Protein AF-A0A1A9UW03-F1 (afdb_monomer_lite)

Foldseek 3Di:
DDDDDPDPDDFVVCVVVVLCVVFDPDPPPDPWDKWKKKKFWDDKDWDDDPFKWKKKAKDAPPWQKFWDDPDGDSDRMDTPVCCVPCRIMIMTIDTQVPQVVLQSLQQTFIKMWMWMFTDPPDPDDDPDDGPTATFWMAGDRCNLQQDQDWDWDKDWIKTWTLDCVVDGIIMIIIIIMTIPGRSYHPFFFQKKKKKWWFWKFLDDVVCLVQLQQKKKWKWKWFPDDPDPDTDTRTDDMFHGWHKDQLLPDDQFAFSRVVDDPVNNSQNTPNRGDPHGHDSVCNPPQAQEFPPDDQPPVVDDSGPGIIRGGRYMGMGTHTLSRLVSVLVCLLPRQMKIKMFMDGNVCVVATQWIWIFRPNVLLPAPDFKHKYWTFIDHDDDPDDPPPPPPPPPDPDPDRHTMTIIMMMGMPHRSNDRSDHPNVVQVPPDDDSCSPVPGDDDDDDDDDDDDDLPPVLVVLVVVLLVLLLVVLVVCLPCVPCVVVDDPVVVVVSVVVSVVSLVVNLVSCCVGVQPDDDPVSSVVSSVVSVVVSVVSSVVSNVVCCVSVCVVPDDDPPVLLLLLLLVLVLLLCVLLVVVLVNVLSVVVCCLVCVVPPVNLLQVLLVCLLVVVLVSNVVSVPDPDPDPDPLSVLLNLVVVLLSVLVVLVPDPPRPDDSVVVSVVSVVVSVVVVPPPPDRPPPRHHAGPLQQLAPDDFDADDPVLVVLVVVLVVCRRSSSLVVSVVSCVVRLVRGDPLSSLLVVLSSCLSVVNLPPPDQDQDDPCPVPPCSLVSLLSSLSSQLSSVCSVPVPDCPSLVSLVVNLVRPPDDQCASSQSSLLSNLVVCVVVLVLVVSLVSLVNHGPPSPCLLSSLVSNLVSCVSVVVLVSSLVSLVVNVPSPRQDLLSLLSNLLSCLVVLVQVSSSSSSSSSVVVPPVPSVPDPDPDDDSDRDVVSVVSVVVRDPSSRRDNGDDPPPPDDD

InterPro domains:
  IPR011990 Tetratricopeptide-like helical domain superfamily [G3DSA:1.25.40.10] (767-934)
  IPR011990 Tetratricopeptide-like helical domain superfamily [SSF48452] (791-900)
  IPR052628 Cilia- and flagella-associated protein 70 [PTHR44314] (631-905)

Organism: Glossina austeni (NCBI:txid7395)

Sequence (952 aa):
MNKIEISKTDVLYDFAVKIDAVVSNKSQTHTTTKIFLYLKPQSIIYPEDDATSALMRVDHPLTVINKMSDHYTTNNTFRLTDFEIEKPTFTMRLEQDGIDDAMAFGSTPLALTLYEYTVPKTGEYDGGEIQAHATAQGYLDIMSFFSKKRNLFTIITFLYPLDPYSSQKTCKMTWEIYSLMPLIKDIQFSNVLIISFASLFNVDESLLKICDDLVATLSWHSTFPTTNEYTKVFICKFTVFVKKIIAEQNPNYKWENLKDPSLNNFKSMGLNSNIKVDLFQLFNDLLCTENVNFNFEDINVRNDYALVCNSIHRFVLTDSIHKALEQHLVYDRPDITIEIFSESNPEKILLQGSIDPSIFVYPKVTNCSFAVQMKSPALVFTEKQALKTHKSKEMGQRTTFAIVNMCLKVPITEPADDLAELLNVSSTDPDIFAGCLKTWMPEKRPPKLGEKICEENYHKFDNNILQLIHDLSQDPAAVLKYDKKCFCTKIQNLGDQILQLIGCDFNVRYPTETREEFTNLMTTVYRELVKRSYDLVQKYEHLFSELGLTYADDQSTLIYQISIAKFMYEIRNDNMNECILRQLKEKFGYNAIYQFYMFLYDIEMQNYDLAREYIERPLRDENAERQRIIDICKIYLDYVRDKNDADFNGNLEENLLHDLRSHCEHVQNRFVIDIKNLPQSRWEIFNDFEPTLKTDRAKYFWKAIKILLRLGLYIFAQWLYDDIARECSEVERYILEASFKLFTNQLENFTIVKNFQIDYLPNATTLTAFVHLINGNIEHFRNSEDASWMKYYASIINTKDIGDPFAFQLGILRYAYELMRQEDYELAIKVFDFASDSNGHNLIIDGGKAKALYFLNRLEECKILLAHYTTYGIYNPNVWAYLALINLRLGENYNALECWKYARLVRLIIDNSSGVHDPEIPIQENLLEDLDKVDPNNIFLNVDVPNIIIRN

Radius of gyration: 38.36 Å; chains: 1; bounding box: 105×86×107 Å

Secondary structure (DSSP, 8-state):
-------S--SHHHHHHHHHHHH--------PPEEEEEEEEEEEE----TTEEEEEEEE-SSS-EEE--SS-----EEEGGGHHHH---EEEEEETT-HHHHHHHHH-PEEEEEEEEEPPSS----------EEEEEEEE--GGG-SSS--EEEEEEEEEESSTTT----EEEEEEEEESS-S-SS--EEEEEEEEEEEEES--HHHHHSGGGEEEEEEEE-SS-SSSS--EEEEEEEE--EEEEGGGS-SEEEEGGG--TTTTGGG-GGGEEEEE--TTSTTSSEEEBTT----GGG--TTT-EEEEEEEEEEEEEEHHHHHHHHHHHHHS--EEEEEEEETTEEEEEEEEEEE-GGGGGSTT--EEEEEEE-BPPPP---TTSTTS------S--PPPEEEEEEEESS-TTS----HHHHT---SS---TTTTTT-----------S-THHHHHHHHHHHHHHHHHHHHHHH-TTTTTTS-HHHHHHHHHHHHHHHHHHHHHHHHHT----SHHHHHHHHHHHHHHHHHHHHHHHHHTTHHHHTT---TTHHHHHHHHHHHHHHHHHHTT-HHHHHHHHHHHHHHHTT-HHHHHHHHHHHHHTT-HHHHHHHHHS----S-HHHHHHHHHHHHHHHHHHHHH-TT--S-HHHHHHHHHHHHHHHTTT-------S-PPPHHHHH--------SHHHHHHHHHHHHHHHTT-HHHHHHHHHTTGGGS-HHHHHHHHHHHHHHTT--TTPPPP-----TTSTTHHHHHHHHHHHHHHHHHHH-TTSGGGHHHHHHHHT-TT---GGGGHHHHHHHHHHHHHTT-HHHHHHHHHHS--GGGTHHHHHHHHHHHHHHTT-HHHHHHHHHHHTTSS---HHHHHHHHHHHHHTT-HHHHHHHHHHHHGGGSSSTTT--------PPPHHHHHHHHTS-GGG----BPPP------

pLDDT: mean 74.84, std 18.9, range [21.31, 96.31]

Structure (mmCIF, N/CA/C/O backbone):
data_AF-A0A1A9UW03-F1
#
_entry.id   AF-A0A1A9UW03-F1
#
loop_
_atom_site.group_PDB
_atom_site.id
_atom_site.type_symbol
_atom_site.label_atom_id
_atom_site.label_alt_id
_atom_site.label_comp_id
_atom_site.label_asym_id
_atom_site.label_entity_id
_atom_site.label_seq_id
_atom_site.pdbx_PDB_ins_code
_atom_site.Cartn_x
_atom_site.Cartn_y
_atom_site.Cartn_z
_atom_site.occupancy
_atom_site.B_iso_or_equiv
_atom_site.auth_seq_id
_atom_site.auth_comp_id
_atom_site.auth_asym_id
_atom_site.auth_atom_id
_atom_site.pdbx_PDB_model_num
ATOM 1 N N . MET A 1 1 ? 55.977 8.948 -21.291 1.00 27.80 1 MET A N 1
ATOM 2 C CA . MET A 1 1 ? 56.209 8.672 -19.854 1.00 27.80 1 MET A CA 1
ATOM 3 C C . MET A 1 1 ? 55.573 9.835 -19.107 1.00 27.80 1 MET A C 1
ATOM 5 O O . MET A 1 1 ? 56.050 10.938 -19.293 1.00 27.80 1 MET A O 1
ATOM 9 N N . ASN A 1 2 ? 54.425 9.743 -18.439 1.00 22.22 2 ASN A N 1
ATOM 10 C CA . ASN A 1 2 ? 53.834 8.644 -17.680 1.00 22.22 2 ASN A CA 1
ATOM 11 C C . ASN A 1 2 ? 52.407 8.320 -18.141 1.00 22.22 2 ASN A C 1
ATOM 13 O O . ASN A 1 2 ? 51.615 9.218 -18.406 1.00 22.22 2 ASN A O 1
ATOM 17 N N . LYS A 1 3 ? 52.124 7.014 -18.221 1.00 23.72 3 LYS A N 1
ATOM 18 C CA . LYS A 1 3 ? 50.781 6.435 -18.247 1.00 23.72 3 LYS A CA 1
ATOM 19 C C . LYS A 1 3 ? 50.094 6.793 -16.929 1.00 23.72 3 LYS A C 1
ATOM 21 O O . LYS A 1 3 ? 50.645 6.487 -15.876 1.00 23.72 3 LYS A O 1
ATOM 26 N N . ILE A 1 4 ? 48.917 7.399 -16.997 1.00 21.39 4 ILE A N 1
ATOM 27 C CA . ILE A 1 4 ? 47.924 7.283 -15.932 1.00 21.39 4 ILE A CA 1
ATOM 28 C C . ILE A 1 4 ? 46.943 6.234 -16.450 1.00 21.39 4 ILE A C 1
ATOM 30 O O . ILE A 1 4 ? 46.182 6.484 -17.383 1.00 21.39 4 ILE A O 1
ATOM 34 N N . GLU A 1 5 ? 47.091 5.017 -15.930 1.00 24.52 5 GLU A N 1
ATOM 35 C CA . GLU A 1 5 ? 46.104 3.949 -16.036 1.00 24.52 5 GLU A CA 1
ATOM 36 C C . GLU A 1 5 ? 44.828 4.429 -15.342 1.00 24.52 5 GLU A C 1
ATOM 38 O O . GLU A 1 5 ? 44.779 4.528 -14.121 1.00 24.52 5 GLU A O 1
ATOM 43 N N . ILE A 1 6 ? 43.809 4.770 -16.128 1.00 22.52 6 ILE A N 1
ATOM 44 C CA . ILE A 1 6 ? 42.437 4.859 -15.634 1.00 22.52 6 ILE A CA 1
ATOM 45 C C . ILE A 1 6 ? 41.883 3.443 -15.771 1.00 22.52 6 ILE A C 1
ATOM 47 O O . ILE A 1 6 ? 41.620 2.978 -16.884 1.00 22.52 6 ILE A O 1
ATOM 51 N N . SER A 1 7 ? 41.806 2.728 -14.648 1.00 24.66 7 SER A N 1
ATOM 52 C CA . SER A 1 7 ? 41.153 1.427 -14.556 1.00 24.66 7 SER A CA 1
ATOM 53 C C . SER A 1 7 ? 39.701 1.573 -15.006 1.00 24.66 7 SER A C 1
ATOM 55 O O . SER A 1 7 ? 38.906 2.303 -14.419 1.00 24.66 7 SER A O 1
ATOM 57 N N . LYS A 1 8 ? 39.372 0.898 -16.106 1.00 30.47 8 LYS A N 1
ATOM 58 C CA . LYS A 1 8 ? 37.995 0.579 -16.470 1.00 30.47 8 LYS A CA 1
ATOM 59 C C . LYS A 1 8 ? 37.445 -0.380 -15.406 1.00 30.47 8 LYS A C 1
ATOM 61 O O . LYS A 1 8 ? 38.196 -1.233 -14.937 1.00 30.47 8 LYS A O 1
ATOM 66 N N . THR A 1 9 ? 36.145 -0.256 -15.135 1.00 30.81 9 THR A N 1
ATOM 67 C CA . THR A 1 9 ? 35.307 -0.957 -14.133 1.00 30.81 9 THR A CA 1
ATOM 68 C C . THR A 1 9 ? 35.398 -0.411 -12.713 1.00 30.81 9 THR A C 1
ATOM 70 O O . THR A 1 9 ? 36.329 -0.749 -12.007 1.00 30.81 9 THR A O 1
ATOM 73 N N . ASP A 1 10 ? 34.426 0.429 -12.340 1.00 37.34 10 ASP A N 1
ATOM 74 C CA . ASP A 1 10 ? 33.946 0.656 -10.964 1.00 37.34 10 ASP A CA 1
ATOM 75 C C . ASP A 1 10 ? 32.838 1.713 -11.015 1.00 37.34 10 ASP A C 1
ATOM 77 O O . ASP A 1 10 ? 33.121 2.908 -10.990 1.00 37.34 10 ASP A O 1
ATOM 81 N N . VAL A 1 11 ? 31.571 1.302 -11.169 1.00 38.34 11 VAL A N 1
ATOM 82 C CA . VAL A 1 11 ? 30.452 2.260 -11.027 1.00 38.34 11 VAL A CA 1
ATOM 83 C C . VAL A 1 11 ? 29.163 1.649 -10.462 1.00 38.34 11 VAL A C 1
ATOM 85 O O . VAL A 1 11 ? 28.459 2.319 -9.716 1.00 38.34 11 VAL A O 1
ATOM 88 N N . LEU A 1 12 ? 28.894 0.355 -10.682 1.00 33.72 12 LEU A N 1
ATOM 89 C CA . LEU A 1 12 ? 27.896 -0.371 -9.874 1.00 33.72 12 LEU A CA 1
ATOM 90 C C . LEU A 1 12 ? 28.410 -0.686 -8.467 1.00 33.72 12 LEU A C 1
ATOM 92 O O . LEU A 1 12 ? 27.612 -0.711 -7.536 1.00 33.72 12 LEU A O 1
ATOM 96 N N . TYR A 1 13 ? 29.729 -0.858 -8.311 1.00 36.16 13 TYR A N 1
ATOM 97 C CA . TYR A 1 13 ? 30.364 -1.065 -7.010 1.00 36.16 13 TYR A CA 1
ATOM 98 C C . TYR A 1 13 ? 30.099 0.132 -6.092 1.00 36.16 13 TYR A C 1
ATOM 100 O O . TYR A 1 13 ? 29.737 -0.056 -4.947 1.00 36.16 13 TYR A O 1
ATOM 108 N N . ASP A 1 14 ? 30.127 1.367 -6.600 1.00 38.41 14 ASP A N 1
ATOM 109 C CA . ASP A 1 14 ? 29.907 2.555 -5.769 1.00 38.41 14 ASP A CA 1
ATOM 110 C C . ASP A 1 14 ? 28.416 2.792 -5.429 1.00 38.41 14 ASP A C 1
ATOM 112 O O . ASP A 1 14 ? 28.124 3.380 -4.397 1.00 38.41 14 ASP A O 1
ATOM 116 N N . PHE A 1 15 ? 27.456 2.297 -6.226 1.00 40.56 15 PHE A N 1
ATOM 117 C CA . PHE A 1 15 ? 26.016 2.343 -5.895 1.00 40.56 15 PHE A CA 1
ATOM 118 C C . PHE A 1 15 ? 25.602 1.203 -4.951 1.00 40.56 15 PHE A C 1
ATOM 120 O O . PHE A 1 15 ? 24.915 1.459 -3.967 1.00 40.56 15 PHE A O 1
ATOM 127 N N . ALA A 1 16 ? 26.077 -0.025 -5.189 1.00 35.50 16 ALA A N 1
ATOM 128 C CA . ALA A 1 16 ? 25.861 -1.165 -4.296 1.00 35.50 16 ALA A CA 1
ATOM 129 C C . ALA A 1 16 ? 26.566 -0.964 -2.942 1.00 35.50 16 ALA A C 1
ATOM 131 O O . ALA A 1 16 ? 25.949 -1.183 -1.907 1.00 35.50 16 ALA A O 1
ATOM 132 N N . VAL A 1 17 ? 27.796 -0.430 -2.928 1.00 37.91 17 VAL A N 1
ATOM 133 C CA . VAL A 1 17 ? 28.543 -0.103 -1.699 1.00 37.91 17 VAL A CA 1
ATOM 134 C C . VAL A 1 17 ? 27.986 1.133 -0.992 1.00 37.91 17 VAL A C 1
ATOM 136 O O . VAL A 1 17 ? 28.004 1.162 0.233 1.00 37.91 17 VAL A O 1
ATOM 139 N N . LYS A 1 18 ? 27.457 2.151 -1.694 1.00 39.41 18 LYS A N 1
ATOM 140 C CA . LYS A 1 18 ? 26.798 3.296 -1.025 1.00 39.41 18 LYS A CA 1
ATOM 141 C C . LYS A 1 18 ? 25.422 2.949 -0.465 1.00 39.41 18 LYS A C 1
ATOM 143 O O . LYS A 1 18 ? 25.040 3.537 0.539 1.00 39.41 18 LYS A O 1
ATOM 148 N N . ILE A 1 19 ? 24.718 1.986 -1.054 1.00 39.28 19 ILE A N 1
ATOM 149 C CA . ILE A 1 19 ? 23.505 1.405 -0.474 1.00 39.28 19 ILE A CA 1
ATOM 150 C C . ILE A 1 19 ? 23.850 0.475 0.708 1.00 39.28 19 ILE A C 1
ATOM 152 O O . ILE A 1 19 ? 23.249 0.609 1.773 1.00 39.28 19 ILE A O 1
ATOM 156 N N . ASP A 1 20 ? 24.876 -0.378 0.596 1.00 33.75 20 ASP A N 1
ATOM 157 C CA . ASP A 1 20 ? 25.364 -1.212 1.711 1.00 33.75 20 ASP A CA 1
ATOM 158 C C . ASP A 1 20 ? 25.898 -0.370 2.884 1.00 33.75 20 ASP A C 1
ATOM 160 O O . ASP A 1 20 ? 25.685 -0.712 4.051 1.00 33.75 20 ASP A O 1
ATOM 164 N N . ALA A 1 21 ? 26.540 0.770 2.602 1.00 32.03 21 ALA A N 1
ATOM 165 C CA . ALA A 1 21 ? 27.076 1.679 3.616 1.00 32.03 21 ALA A CA 1
ATOM 166 C C . ALA A 1 21 ? 25.989 2.377 4.451 1.00 32.03 21 ALA A C 1
ATOM 168 O O . ALA A 1 21 ? 26.298 2.886 5.530 1.00 32.03 21 ALA A O 1
ATOM 169 N N . VAL A 1 22 ? 24.734 2.393 3.988 1.00 32.31 22 VAL A N 1
ATOM 170 C CA . VAL A 1 22 ? 23.605 2.989 4.717 1.00 32.31 22 VAL A CA 1
ATOM 171 C C . VAL A 1 22 ? 22.853 1.952 5.568 1.00 32.31 22 VAL A C 1
ATOM 173 O O . VAL A 1 22 ? 22.195 2.350 6.526 1.00 32.31 22 VAL A O 1
ATOM 176 N N . VAL A 1 23 ? 23.001 0.637 5.326 1.00 30.61 23 VAL A N 1
ATOM 177 C CA . VAL A 1 23 ? 22.190 -0.394 6.019 1.00 30.61 23 VAL A CA 1
ATOM 178 C C . VAL A 1 23 ? 22.985 -1.519 6.706 1.00 30.61 23 VAL A C 1
ATOM 180 O O . VAL A 1 23 ? 22.419 -2.204 7.557 1.00 30.61 23 VAL A O 1
ATOM 183 N N . SER A 1 24 ? 24.301 -1.700 6.510 1.00 24.95 24 SER A N 1
ATOM 184 C CA . SER A 1 24 ? 25.039 -2.633 7.384 1.00 24.95 24 SER A CA 1
ATOM 185 C C . SER A 1 24 ? 26.470 -2.223 7.749 1.00 24.95 24 SER A C 1
ATOM 187 O O . SER A 1 24 ? 27.442 -2.367 7.013 1.00 24.95 24 SER A O 1
ATOM 189 N N . ASN A 1 25 ? 26.626 -1.821 9.012 1.00 28.42 25 ASN A N 1
ATOM 190 C CA . ASN A 1 25 ? 27.868 -2.019 9.749 1.00 28.42 25 ASN A CA 1
ATOM 191 C C . ASN A 1 25 ? 28.023 -3.521 10.032 1.00 28.42 25 ASN A C 1
ATOM 193 O O . ASN A 1 25 ? 27.607 -3.998 11.088 1.00 28.42 25 ASN A O 1
ATOM 197 N N . LYS A 1 26 ? 28.601 -4.264 9.084 1.00 26.75 26 LYS A N 1
ATOM 198 C CA . LYS A 1 26 ? 29.386 -5.489 9.311 1.00 26.75 26 LYS A CA 1
ATOM 199 C C . LYS A 1 26 ? 29.996 -5.930 7.984 1.00 26.75 26 LYS A C 1
ATOM 201 O O . LYS A 1 26 ? 29.370 -6.620 7.193 1.00 26.75 26 LYS A O 1
ATOM 206 N N . SER A 1 27 ? 31.275 -5.620 7.803 1.00 29.98 27 SER A N 1
ATOM 207 C CA . SER A 1 27 ? 32.155 -6.416 6.955 1.00 29.98 27 SER A CA 1
ATOM 208 C C . SER A 1 27 ? 32.226 -7.837 7.527 1.00 29.98 27 SER A C 1
ATOM 210 O O . SER A 1 27 ? 33.096 -8.169 8.334 1.00 29.98 27 SER A O 1
ATOM 212 N N . GLN A 1 28 ? 31.269 -8.694 7.168 1.00 34.59 28 GLN A N 1
ATOM 213 C CA . GLN A 1 28 ? 31.439 -10.125 7.358 1.00 34.59 28 GLN A CA 1
ATOM 214 C C . GLN A 1 28 ? 32.508 -10.574 6.370 1.00 34.59 28 GLN A C 1
ATOM 216 O O . GLN A 1 28 ? 32.289 -10.678 5.168 1.00 34.59 28 GLN A O 1
ATOM 221 N N . THR A 1 29 ? 33.702 -10.815 6.898 1.00 34.41 29 THR A N 1
ATOM 222 C CA . THR A 1 29 ? 34.776 -11.539 6.229 1.00 34.41 29 THR A CA 1
ATOM 223 C C . THR A 1 29 ? 34.332 -12.984 5.994 1.00 34.41 29 THR A C 1
ATOM 225 O O . THR A 1 29 ? 34.743 -13.909 6.695 1.00 34.41 29 THR A O 1
ATOM 228 N N . HIS A 1 30 ? 33.465 -13.199 5.005 1.00 43.38 30 HIS A N 1
ATOM 229 C CA . HIS A 1 30 ? 33.226 -14.531 4.478 1.00 43.38 30 HIS A CA 1
ATOM 230 C C . HIS A 1 30 ? 34.506 -15.000 3.790 1.00 43.38 30 HIS A C 1
ATOM 232 O O . HIS A 1 30 ? 35.089 -14.321 2.949 1.00 43.38 30 HIS A O 1
ATOM 238 N N . THR A 1 31 ? 34.987 -16.170 4.192 1.00 44.28 31 THR A N 1
ATOM 239 C CA . THR A 1 31 ? 36.056 -16.871 3.485 1.00 44.28 31 THR A CA 1
ATOM 240 C C . THR A 1 31 ? 35.455 -17.389 2.179 1.00 44.28 31 THR A C 1
ATOM 242 O O . THR A 1 31 ? 34.863 -18.466 2.154 1.00 44.28 31 THR A O 1
ATOM 245 N N . THR A 1 32 ? 35.533 -16.600 1.105 1.00 57.72 32 THR A N 1
ATOM 246 C CA . THR A 1 32 ? 34.950 -16.972 -0.188 1.00 57.72 32 THR A CA 1
ATOM 247 C C . THR A 1 32 ? 35.694 -18.173 -0.772 1.00 57.72 32 THR A C 1
ATOM 249 O O . THR A 1 32 ? 36.921 -18.201 -0.926 1.00 57.72 32 THR A O 1
ATOM 252 N N . THR A 1 33 ? 34.943 -19.244 -1.038 1.00 81.19 33 THR A N 1
ATOM 253 C CA . THR A 1 33 ? 35.490 -20.470 -1.626 1.00 81.19 33 THR A CA 1
ATOM 254 C C . THR A 1 33 ? 35.625 -20.266 -3.126 1.00 81.19 33 THR A C 1
ATOM 256 O O . THR A 1 33 ? 34.670 -19.896 -3.798 1.00 81.19 33 THR A O 1
ATOM 259 N N . LYS A 1 34 ? 36.809 -20.527 -3.681 1.00 86.19 34 LYS A N 1
ATOM 260 C CA . LYS A 1 34 ? 37.042 -20.375 -5.122 1.00 86.19 34 LYS A CA 1
ATOM 261 C C . LYS A 1 34 ? 36.494 -21.584 -5.874 1.00 86.19 34 LYS A C 1
ATOM 263 O O . LYS A 1 34 ? 36.921 -22.709 -5.610 1.00 86.19 34 LYS A O 1
ATOM 268 N N . ILE A 1 35 ? 35.602 -21.347 -6.831 1.00 87.12 35 ILE A N 1
ATOM 269 C CA . ILE A 1 35 ? 35.000 -22.365 -7.697 1.00 87.12 35 ILE A CA 1
ATOM 270 C C . ILE A 1 35 ? 35.513 -22.187 -9.126 1.00 87.12 35 ILE A C 1
ATOM 272 O O . ILE A 1 35 ? 35.870 -21.092 -9.556 1.00 87.12 35 ILE A O 1
ATOM 276 N N . PHE A 1 36 ? 35.571 -23.292 -9.864 1.00 88.50 36 PHE A N 1
ATOM 277 C CA . PHE A 1 36 ? 35.886 -23.287 -11.284 1.00 88.50 36 PHE A CA 1
ATOM 278 C C . PHE A 1 36 ? 34.649 -23.635 -12.105 1.00 88.50 36 PHE A C 1
ATOM 280 O O . PHE A 1 36 ? 33.994 -24.652 -11.849 1.00 88.50 36 PHE A O 1
ATOM 287 N N . LEU A 1 37 ? 34.374 -22.805 -13.108 1.00 89.75 37 LEU A N 1
ATOM 288 C CA . LEU A 1 37 ? 33.437 -23.111 -14.180 1.00 89.75 37 LEU A CA 1
ATOM 289 C C . LEU A 1 37 ? 34.243 -23.586 -15.393 1.00 89.75 37 LEU A C 1
ATOM 291 O O . LEU A 1 37 ? 35.189 -22.920 -15.822 1.00 89.75 37 LEU A O 1
ATOM 295 N N . TYR A 1 38 ? 33.883 -24.753 -15.915 1.00 91.81 38 TYR A N 1
ATOM 296 C CA . TYR A 1 38 ? 34.548 -25.408 -17.035 1.00 91.81 38 TYR A CA 1
ATOM 297 C C . TYR A 1 38 ? 33.736 -25.170 -18.308 1.00 91.81 38 TYR A C 1
ATOM 299 O O . TYR A 1 38 ? 32.538 -25.443 -18.328 1.00 91.81 38 TYR A O 1
ATOM 307 N N . LEU A 1 39 ? 34.384 -24.679 -19.364 1.00 92.38 39 LEU A N 1
ATOM 308 C CA . LEU A 1 39 ? 33.793 -24.418 -20.676 1.00 92.38 39 LEU A CA 1
ATOM 309 C C . LEU A 1 39 ? 34.464 -25.342 -21.698 1.00 92.38 39 LEU A C 1
ATOM 311 O O . LEU A 1 39 ? 35.645 -25.176 -22.020 1.00 92.38 39 LEU A O 1
ATOM 315 N N . LYS A 1 40 ? 33.726 -26.323 -22.212 1.00 91.75 40 LYS A N 1
ATOM 316 C CA . LYS A 1 40 ? 34.260 -27.344 -23.114 1.00 91.75 40 LYS A CA 1
ATOM 317 C C . LYS A 1 40 ? 33.538 -27.319 -24.471 1.00 91.75 40 LYS A C 1
ATOM 319 O O . LYS A 1 40 ? 32.405 -27.789 -24.558 1.00 91.75 40 LYS A O 1
ATOM 324 N N . PRO A 1 41 ? 34.158 -26.806 -25.545 1.00 91.25 41 PRO A N 1
ATOM 325 C CA . PRO A 1 41 ? 33.629 -26.931 -26.895 1.00 91.25 41 PRO A CA 1
ATOM 326 C C . PRO A 1 41 ? 33.604 -28.411 -27.318 1.00 91.25 41 PRO A C 1
ATOM 328 O O . PRO A 1 41 ? 34.592 -29.130 -27.187 1.00 91.25 41 PRO A O 1
ATOM 331 N N . GLN A 1 42 ? 32.453 -28.866 -27.810 1.00 91.56 42 GLN A N 1
ATOM 332 C CA . GLN A 1 42 ? 32.170 -30.251 -28.209 1.00 91.56 42 GLN A CA 1
ATOM 333 C C . GLN A 1 42 ? 32.187 -30.437 -29.726 1.00 91.56 42 GLN A C 1
ATOM 335 O O . GLN A 1 42 ? 32.631 -31.471 -30.215 1.00 91.56 42 GLN A O 1
ATOM 340 N N . SER A 1 43 ? 31.721 -29.439 -30.477 1.00 90.44 43 SER A N 1
ATOM 341 C CA . SER A 1 43 ? 31.754 -29.453 -31.940 1.00 90.44 43 SER A CA 1
ATOM 342 C C . SER A 1 43 ? 31.831 -28.042 -32.498 1.00 90.44 43 SER A C 1
ATOM 344 O O . SER A 1 43 ? 31.215 -27.127 -31.941 1.00 90.44 43 SER A O 1
ATOM 346 N N . ILE A 1 44 ? 32.521 -27.888 -33.625 1.00 89.38 44 ILE A N 1
ATOM 347 C CA . ILE A 1 44 ? 32.685 -26.623 -34.341 1.00 89.38 44 ILE A CA 1
ATOM 348 C C . ILE A 1 44 ? 32.377 -26.871 -35.813 1.00 89.38 44 ILE A C 1
ATOM 350 O O . ILE A 1 44 ? 32.891 -27.811 -36.411 1.00 89.38 44 ILE A O 1
ATOM 354 N N . ILE A 1 45 ? 31.522 -26.036 -36.394 1.00 88.75 45 ILE A N 1
ATOM 355 C CA . ILE A 1 45 ? 31.172 -26.077 -37.812 1.00 88.75 45 ILE A CA 1
ATOM 356 C C . ILE A 1 45 ? 31.467 -24.696 -38.387 1.00 88.75 45 ILE A C 1
ATOM 358 O O . ILE A 1 45 ? 30.738 -23.739 -38.113 1.00 88.75 45 ILE A O 1
ATOM 362 N N . TYR A 1 46 ? 32.535 -24.608 -39.180 1.00 87.38 46 TYR A N 1
ATOM 363 C CA . TYR A 1 46 ? 32.974 -23.392 -39.856 1.00 87.38 46 TYR A CA 1
ATOM 364 C C . TYR A 1 46 ? 33.483 -23.719 -41.273 1.00 87.38 46 TYR A C 1
ATOM 366 O O . TYR A 1 46 ? 34.229 -24.686 -41.425 1.00 87.38 46 TYR A O 1
ATOM 374 N N . PRO A 1 47 ? 33.080 -22.968 -42.316 1.00 80.19 47 PRO A N 1
ATOM 375 C CA . PRO A 1 47 ? 33.573 -23.179 -43.676 1.00 80.19 47 PRO A CA 1
ATOM 376 C C . PRO A 1 47 ? 34.997 -22.610 -43.849 1.00 80.19 47 PRO A C 1
ATOM 378 O O . PRO A 1 47 ? 35.168 -21.430 -44.168 1.00 80.19 47 PRO A O 1
ATOM 381 N N . GLU A 1 48 ? 36.013 -23.449 -43.627 1.00 69.69 48 GLU A N 1
ATOM 382 C CA . GLU A 1 48 ? 37.421 -23.134 -43.925 1.00 69.69 48 GLU A CA 1
ATOM 383 C C . GLU A 1 48 ? 37.749 -23.374 -45.411 1.00 69.69 48 GLU A C 1
ATOM 385 O O . GLU A 1 48 ? 37.319 -24.369 -45.997 1.00 69.69 48 GLU A O 1
ATOM 390 N N . ASP A 1 49 ? 38.525 -22.465 -46.012 1.00 71.19 49 ASP A N 1
ATOM 391 C CA . ASP A 1 49 ? 39.097 -22.620 -47.358 1.00 71.19 49 ASP A CA 1
ATOM 392 C C . ASP A 1 49 ? 40.553 -23.120 -47.262 1.00 71.19 49 ASP A C 1
ATOM 394 O O . ASP A 1 49 ? 41.258 -22.779 -46.313 1.00 71.19 49 ASP A O 1
ATOM 398 N N . ASP A 1 50 ? 41.068 -23.822 -48.282 1.00 61.53 50 ASP A N 1
ATOM 399 C CA . ASP A 1 50 ? 42.430 -24.412 -48.305 1.00 61.53 50 ASP A CA 1
ATOM 400 C C . ASP A 1 50 ? 43.595 -23.414 -48.068 1.00 61.53 50 ASP A C 1
ATOM 402 O O . ASP A 1 50 ? 44.744 -23.817 -47.880 1.00 61.53 50 ASP A O 1
ATOM 406 N N . ALA A 1 51 ? 43.340 -22.102 -48.132 1.00 64.38 51 ALA A N 1
ATOM 407 C CA . ALA A 1 51 ? 44.343 -21.039 -47.990 1.00 64.38 51 ALA A CA 1
ATOM 408 C C . ALA A 1 51 ? 44.285 -20.284 -46.645 1.00 64.38 51 ALA A C 1
ATOM 410 O O . ALA A 1 51 ? 45.162 -19.457 -46.369 1.00 64.38 51 ALA A O 1
ATOM 411 N N . THR A 1 52 ? 43.268 -20.538 -45.822 1.00 72.88 52 THR A N 1
ATOM 412 C CA . THR A 1 52 ? 42.963 -19.767 -44.609 1.00 72.88 52 THR A CA 1
ATOM 413 C C . THR A 1 52 ? 42.737 -20.701 -43.431 1.00 72.88 52 THR A C 1
ATOM 415 O O . THR A 1 52 ? 41.949 -21.634 -43.533 1.00 72.88 52 THR A O 1
ATOM 418 N N . SER A 1 53 ? 43.382 -20.424 -42.304 1.00 82.19 53 SER A N 1
ATOM 419 C CA . SER A 1 53 ? 43.112 -21.106 -41.036 1.00 82.19 53 SER A CA 1
ATOM 420 C C . SER A 1 53 ? 42.444 -20.150 -40.061 1.00 82.19 53 SER A C 1
ATOM 422 O O . SER A 1 53 ? 42.639 -18.933 -40.143 1.00 82.19 53 SER A O 1
ATOM 424 N N . ALA A 1 54 ? 41.683 -20.700 -39.117 1.00 86.62 54 ALA A N 1
ATOM 425 C CA . ALA A 1 54 ? 40.994 -19.910 -38.112 1.00 86.62 54 ALA A CA 1
ATOM 426 C C . ALA A 1 54 ? 41.456 -20.211 -36.676 1.00 86.62 54 ALA A C 1
ATOM 428 O O . ALA A 1 54 ? 41.837 -21.327 -36.309 1.00 86.62 54 ALA A O 1
ATOM 429 N N . LEU A 1 55 ? 41.392 -19.179 -35.841 1.00 89.19 55 LEU A N 1
ATOM 430 C CA . LEU A 1 55 ? 41.651 -19.201 -34.407 1.00 89.19 55 LEU A CA 1
ATOM 431 C C . LEU A 1 55 ? 40.398 -18.713 -33.675 1.00 89.19 55 LEU A C 1
ATOM 433 O O . LEU A 1 55 ? 39.818 -17.695 -34.041 1.00 89.19 55 LEU A O 1
ATOM 437 N N . MET A 1 56 ? 40.011 -19.402 -32.609 1.00 89.69 56 MET A N 1
ATOM 438 C CA . MET A 1 56 ? 38.965 -18.959 -31.692 1.00 89.69 56 MET A CA 1
ATOM 439 C C . MET A 1 56 ? 39.591 -18.334 -30.450 1.00 89.69 56 MET A C 1
ATOM 441 O O . MET A 1 56 ? 40.536 -18.891 -29.889 1.00 89.69 56 MET A O 1
ATOM 445 N N . ARG A 1 57 ? 39.023 -17.222 -29.986 1.00 90.31 57 ARG A N 1
ATOM 446 C CA . ARG A 1 57 ? 39.303 -16.597 -28.693 1.00 90.31 57 ARG A CA 1
ATOM 447 C C . ARG A 1 57 ? 38.044 -16.615 -27.832 1.00 90.31 57 ARG A C 1
ATOM 449 O O . ARG A 1 57 ? 36.962 -16.314 -28.329 1.00 90.31 57 ARG A O 1
ATOM 456 N N . VAL A 1 58 ? 38.217 -16.961 -26.558 1.00 90.06 58 VAL A N 1
ATOM 457 C CA . VAL A 1 58 ? 37.177 -16.871 -25.525 1.00 90.06 58 VAL A CA 1
ATOM 458 C C . VAL A 1 58 ? 37.609 -15.815 -24.518 1.00 90.06 58 VAL A C 1
ATOM 460 O O . VAL A 1 58 ? 38.687 -15.929 -23.928 1.00 90.06 58 VAL A O 1
ATOM 463 N N . ASP A 1 59 ? 36.804 -14.782 -24.318 1.00 87.75 59 ASP A N 1
ATOM 464 C CA . ASP A 1 59 ? 37.187 -13.643 -23.491 1.00 87.75 59 ASP A CA 1
ATOM 465 C C . ASP A 1 59 ? 36.032 -13.055 -22.674 1.00 87.75 59 ASP A C 1
ATOM 467 O O . ASP A 1 59 ? 34.856 -13.148 -23.023 1.00 87.75 59 ASP A O 1
ATOM 471 N N . HIS A 1 60 ? 36.399 -12.469 -21.535 1.00 87.38 60 HIS A N 1
ATOM 472 C CA . HIS A 1 60 ? 35.531 -11.675 -20.677 1.00 87.38 60 HIS A CA 1
ATOM 473 C C . HIS A 1 60 ? 36.340 -10.479 -20.161 1.00 87.38 60 HIS A C 1
ATOM 475 O O . HIS A 1 60 ? 37.484 -10.678 -19.741 1.00 87.38 60 HIS A O 1
ATOM 481 N N . PRO A 1 61 ? 35.798 -9.250 -20.159 1.00 76.56 61 PRO A N 1
ATOM 482 C CA . PRO A 1 61 ? 36.565 -8.070 -19.761 1.00 76.56 61 PRO A CA 1
ATOM 483 C C . PRO A 1 61 ? 36.965 -8.065 -18.281 1.00 76.56 61 PRO A C 1
ATOM 485 O O . PRO A 1 61 ? 37.958 -7.430 -17.934 1.00 76.56 61 PRO A O 1
ATOM 488 N N . LEU A 1 62 ? 36.218 -8.766 -17.420 1.00 75.44 62 LEU A N 1
ATOM 489 C CA . LEU A 1 62 ? 36.393 -8.722 -15.960 1.00 75.44 62 LEU A CA 1
ATOM 490 C C . LEU A 1 62 ? 36.944 -10.017 -15.363 1.00 75.44 62 LEU A C 1
ATOM 492 O O . LEU A 1 62 ? 37.333 -10.044 -14.200 1.00 75.44 62 LEU A O 1
ATOM 496 N N . THR A 1 63 ? 37.010 -11.095 -16.148 1.00 79.50 63 THR A N 1
ATOM 497 C CA . THR A 1 63 ? 37.355 -12.424 -15.630 1.00 79.50 63 THR A CA 1
ATOM 498 C C . THR A 1 63 ? 38.390 -13.086 -16.518 1.00 79.50 63 THR A C 1
ATOM 500 O O . THR A 1 63 ? 38.236 -13.168 -17.735 1.00 79.50 63 THR A O 1
ATOM 503 N N . VAL A 1 64 ? 39.448 -13.607 -15.900 1.00 82.62 64 VAL A N 1
ATOM 504 C CA . VAL A 1 64 ? 40.506 -14.318 -16.621 1.00 82.62 64 VAL A CA 1
ATOM 505 C C . VAL A 1 64 ? 40.033 -15.724 -16.981 1.00 82.62 64 VAL A C 1
ATOM 507 O O . VAL A 1 64 ? 39.655 -16.511 -16.109 1.00 82.62 64 VAL A O 1
ATOM 510 N N . ILE A 1 65 ? 40.109 -16.049 -18.270 1.00 85.88 65 ILE A N 1
ATOM 511 C CA . ILE A 1 65 ? 39.773 -17.364 -18.818 1.00 85.88 65 ILE A CA 1
ATOM 512 C C . ILE A 1 65 ? 41.067 -18.053 -19.232 1.00 85.88 65 ILE A C 1
ATOM 514 O O . ILE A 1 65 ? 41.828 -17.522 -20.039 1.00 85.88 65 ILE A O 1
ATOM 518 N N . ASN A 1 66 ? 41.308 -19.246 -18.697 1.00 84.50 66 ASN A N 1
ATOM 519 C CA . ASN A 1 66 ? 42.518 -20.013 -18.970 1.00 84.50 66 ASN A CA 1
ATOM 520 C C . ASN A 1 66 ? 42.178 -21.285 -19.744 1.00 84.50 66 ASN A C 1
ATOM 522 O O . ASN A 1 66 ? 41.326 -22.069 -19.317 1.00 84.50 66 ASN A O 1
ATOM 526 N N . LYS A 1 67 ? 42.881 -21.530 -20.853 1.00 85.56 67 LYS A N 1
ATOM 527 C CA . LYS A 1 67 ? 42.922 -22.852 -21.482 1.00 85.56 67 LYS A CA 1
ATOM 528 C C . LYS A 1 67 ? 43.681 -23.808 -20.563 1.00 85.56 67 LYS A C 1
ATOM 530 O O . LYS A 1 67 ? 44.798 -23.524 -20.139 1.00 85.56 67 LYS A O 1
ATOM 535 N N . MET A 1 68 ? 43.075 -24.948 -20.260 1.00 80.25 68 MET A N 1
ATOM 536 C CA . MET A 1 68 ? 43.709 -26.003 -19.476 1.00 80.25 68 MET A CA 1
ATOM 537 C C . MET A 1 68 ? 44.834 -26.642 -20.296 1.00 80.25 68 MET A C 1
ATOM 539 O O . MET A 1 68 ? 44.595 -27.164 -21.385 1.00 80.25 68 MET A O 1
ATOM 543 N N . SER A 1 69 ? 46.052 -26.602 -19.764 1.00 73.38 69 SER A N 1
ATOM 544 C CA . SER A 1 69 ? 47.240 -27.264 -20.311 1.00 73.38 69 SER A CA 1
ATOM 545 C C . SER A 1 69 ? 48.143 -27.758 -19.180 1.00 73.38 69 SER A C 1
ATOM 547 O O . SER A 1 69 ? 48.052 -27.260 -18.058 1.00 73.38 69 SER A O 1
ATOM 549 N N . ASP A 1 70 ? 49.056 -28.687 -19.477 1.00 54.88 70 ASP A N 1
ATOM 550 C CA . ASP A 1 70 ? 50.015 -29.248 -18.503 1.00 54.88 70 ASP A CA 1
ATOM 551 C C . ASP A 1 70 ? 50.978 -28.197 -17.903 1.00 54.88 70 ASP A C 1
ATOM 553 O O . ASP A 1 70 ? 51.653 -28.435 -16.898 1.00 54.88 70 ASP A O 1
ATOM 557 N N . HIS A 1 71 ? 51.038 -27.007 -18.503 1.00 54.62 71 HIS A N 1
ATOM 558 C CA . HIS A 1 71 ? 51.774 -25.841 -18.019 1.00 54.62 71 HIS A CA 1
ATOM 559 C C . HIS A 1 71 ? 50.827 -24.649 -17.851 1.00 54.62 71 HIS A C 1
ATOM 561 O O . HIS A 1 71 ? 49.861 -24.521 -18.601 1.00 54.62 71 HIS A O 1
ATOM 567 N N . TYR A 1 72 ? 51.097 -23.764 -16.884 1.00 48.44 72 TYR A N 1
ATOM 568 C CA . TYR A 1 72 ? 50.298 -22.551 -16.687 1.00 48.44 72 TYR A CA 1
ATOM 569 C C . TYR A 1 72 ? 50.462 -21.637 -17.906 1.00 48.44 72 TYR A C 1
ATOM 571 O O . TYR A 1 72 ? 51.529 -21.059 -18.111 1.00 48.44 72 TYR A O 1
ATOM 579 N N . THR A 1 73 ? 49.423 -21.527 -18.732 1.00 54.38 73 THR A N 1
ATOM 580 C CA . THR A 1 73 ? 49.399 -20.619 -19.879 1.00 54.38 73 THR A CA 1
ATOM 581 C C . THR A 1 73 ? 48.265 -19.618 -19.697 1.00 54.38 73 THR A C 1
ATOM 583 O O . THR A 1 73 ? 47.159 -19.983 -19.315 1.00 54.38 73 THR A O 1
ATOM 586 N N . THR A 1 74 ? 48.515 -18.341 -19.987 1.00 56.81 74 THR A N 1
ATOM 587 C CA . THR A 1 74 ? 47.466 -17.305 -20.082 1.00 56.81 74 THR A CA 1
ATOM 588 C C . THR A 1 74 ? 46.774 -17.345 -21.447 1.00 56.81 74 THR A C 1
ATOM 590 O O . THR A 1 74 ? 46.291 -16.329 -21.941 1.00 56.81 74 THR A O 1
ATOM 593 N N . ASN A 1 75 ? 46.814 -18.497 -22.123 1.00 70.12 75 ASN A N 1
ATOM 594 C CA . ASN A 1 75 ? 46.293 -18.637 -23.469 1.00 70.12 75 ASN A CA 1
ATOM 595 C C . ASN A 1 75 ? 44.785 -18.883 -23.388 1.00 70.12 75 ASN A C 1
ATOM 597 O O . ASN A 1 75 ? 44.345 -19.871 -22.810 1.00 70.12 75 ASN A O 1
ATOM 601 N N . ASN A 1 76 ? 43.996 -17.997 -23.981 1.00 78.88 76 ASN A N 1
ATOM 602 C CA . ASN A 1 76 ? 42.544 -18.117 -24.105 1.00 78.88 76 ASN A CA 1
ATOM 603 C C . ASN A 1 76 ? 42.116 -18.395 -25.555 1.00 78.88 76 ASN A C 1
ATOM 605 O O . ASN A 1 76 ? 40.967 -18.162 -25.936 1.00 78.88 76 ASN A O 1
ATOM 609 N N . THR A 1 77 ? 43.057 -18.874 -26.372 1.00 84.50 77 THR A N 1
ATOM 610 C CA . THR A 1 77 ? 42.850 -19.140 -27.792 1.00 84.50 77 THR A CA 1
ATOM 611 C C . THR A 1 77 ? 43.146 -20.587 -28.163 1.00 84.50 77 THR A C 1
ATOM 613 O O . THR A 1 77 ? 43.946 -21.279 -27.524 1.00 84.50 77 THR A O 1
ATOM 616 N N . PHE A 1 78 ? 42.498 -21.063 -29.222 1.00 85.81 78 PHE A N 1
ATOM 617 C CA . PHE A 1 78 ? 42.803 -22.351 -29.834 1.00 85.81 78 PHE A CA 1
ATOM 618 C C . PHE A 1 78 ? 42.567 -22.301 -31.343 1.00 85.81 78 PHE A C 1
ATOM 620 O O . PHE A 1 78 ? 41.706 -21.562 -31.822 1.00 85.81 78 PHE A O 1
ATOM 627 N N . ARG A 1 79 ? 43.357 -23.066 -32.098 1.00 84.88 79 ARG A N 1
ATOM 628 C CA . ARG A 1 79 ? 43.218 -23.171 -33.554 1.00 84.88 79 ARG A CA 1
ATOM 629 C C . ARG A 1 79 ? 42.116 -24.162 -33.887 1.00 84.88 79 ARG A C 1
ATOM 631 O O . ARG A 1 79 ? 42.034 -25.218 -33.263 1.00 84.88 79 ARG A O 1
ATOM 638 N N . LEU A 1 80 ? 41.289 -23.834 -34.874 1.00 84.56 80 LEU A N 1
ATOM 639 C CA . LEU A 1 80 ? 40.207 -24.721 -35.302 1.00 84.56 80 LEU A CA 1
ATOM 640 C C . LEU A 1 80 ? 40.758 -26.016 -35.918 1.00 84.56 80 LEU A C 1
ATOM 642 O O . LEU A 1 80 ? 40.205 -27.081 -35.663 1.00 84.56 80 LEU A O 1
ATOM 646 N N . THR A 1 81 ? 41.902 -25.949 -36.609 1.00 80.00 81 THR A N 1
ATOM 647 C CA . THR A 1 81 ? 42.607 -27.115 -37.177 1.00 80.00 81 THR A CA 1
ATOM 648 C C . THR A 1 81 ? 43.018 -28.148 -36.132 1.00 80.00 81 THR A C 1
ATOM 650 O O . THR A 1 81 ? 43.068 -29.342 -36.418 1.00 80.00 81 THR A O 1
ATOM 653 N N . ASP A 1 82 ? 43.291 -27.690 -34.911 1.00 81.06 82 ASP A N 1
ATOM 654 C CA . ASP A 1 82 ? 43.824 -28.521 -33.834 1.00 81.06 82 ASP A CA 1
ATOM 655 C C . ASP A 1 82 ? 42.695 -29.023 -32.913 1.00 81.06 82 ASP A C 1
ATOM 657 O O . ASP A 1 82 ? 42.938 -29.796 -31.988 1.00 81.06 82 ASP A O 1
ATOM 661 N N . PHE A 1 83 ? 41.440 -28.623 -33.168 1.00 83.75 83 PHE A N 1
ATOM 662 C CA . PHE A 1 83 ? 40.295 -28.891 -32.295 1.00 83.75 83 PHE A CA 1
ATOM 663 C C . PHE A 1 83 ? 40.045 -30.387 -32.060 1.00 83.75 83 PHE A C 1
ATOM 665 O O . PHE A 1 83 ? 39.891 -30.804 -30.912 1.00 83.75 83 PHE A O 1
ATOM 672 N N . GLU A 1 84 ? 40.045 -31.203 -33.120 1.00 80.19 84 GLU A N 1
ATOM 673 C CA . GLU A 1 84 ? 39.788 -32.650 -33.010 1.00 80.19 84 GLU A CA 1
ATOM 674 C C . GLU A 1 84 ? 40.887 -33.394 -32.237 1.00 80.19 84 GLU A C 1
ATOM 676 O O . GLU A 1 84 ? 40.630 -34.446 -31.647 1.00 80.19 84 GLU A O 1
ATOM 681 N N . ILE A 1 85 ? 42.099 -32.832 -32.214 1.00 78.44 85 ILE A N 1
ATOM 682 C CA . ILE A 1 85 ? 43.268 -33.402 -31.541 1.00 78.44 85 ILE A CA 1
ATOM 683 C C . ILE A 1 85 ? 43.319 -32.938 -30.082 1.00 78.44 85 ILE A C 1
ATOM 685 O O . ILE A 1 85 ? 43.494 -33.756 -29.181 1.00 78.44 85 ILE A O 1
ATOM 689 N N . GLU A 1 86 ? 43.162 -31.636 -29.840 1.00 78.94 86 GLU A N 1
ATOM 690 C CA . GLU A 1 86 ? 43.369 -31.027 -28.524 1.00 78.94 86 GLU A CA 1
ATOM 691 C C . GLU A 1 86 ? 42.127 -31.050 -27.629 1.00 78.94 86 GLU A C 1
ATOM 693 O O . GLU A 1 86 ? 42.276 -31.091 -26.409 1.00 78.94 86 GLU A O 1
ATOM 698 N N . LYS A 1 87 ? 40.915 -30.980 -28.206 1.00 82.25 87 LYS A N 1
ATOM 699 C CA . LYS A 1 87 ? 39.630 -30.828 -27.488 1.00 82.25 87 LYS A CA 1
ATOM 700 C C . LYS A 1 87 ? 39.753 -29.890 -26.275 1.00 82.25 87 LYS A C 1
ATOM 702 O O . LYS A 1 87 ? 39.579 -30.320 -25.127 1.00 82.25 87 LYS A O 1
ATOM 707 N N . PRO A 1 88 ? 40.106 -28.615 -26.518 1.00 86.62 88 PRO A N 1
ATOM 708 C CA . PRO A 1 88 ? 40.553 -27.703 -25.475 1.00 86.62 88 PRO A CA 1
ATOM 709 C C . PRO A 1 88 ? 39.460 -27.503 -24.429 1.00 86.62 88 PRO A C 1
ATOM 711 O O . PRO A 1 88 ? 38.301 -27.348 -24.779 1.00 86.62 88 PRO A O 1
ATOM 714 N N . THR A 1 89 ? 39.812 -27.472 -23.146 1.00 88.56 89 THR A N 1
ATOM 715 C CA . THR A 1 89 ? 38.875 -27.107 -22.073 1.00 88.56 89 THR A CA 1
ATOM 716 C C . THR A 1 89 ? 39.318 -25.787 -21.473 1.00 88.56 89 THR A C 1
ATOM 718 O O . THR A 1 89 ? 40.486 -25.633 -21.119 1.00 88.56 89 THR A O 1
ATOM 721 N N . PHE A 1 90 ? 38.402 -24.835 -21.355 1.00 90.44 90 PHE A N 1
ATOM 722 C CA . PHE A 1 90 ? 38.661 -23.560 -20.702 1.00 90.44 90 PHE A CA 1
ATOM 723 C C . PHE A 1 90 ? 38.123 -23.594 -19.282 1.00 90.44 90 PHE A C 1
ATOM 725 O O . PHE A 1 90 ? 37.136 -24.268 -18.988 1.00 90.44 90 PHE A O 1
ATOM 732 N N . THR A 1 91 ? 38.776 -22.859 -18.398 1.00 89.62 91 THR A N 1
ATOM 733 C CA . THR A 1 91 ? 38.313 -22.657 -17.031 1.00 89.62 91 THR A CA 1
ATOM 734 C C . THR A 1 91 ? 38.314 -21.184 -16.703 1.00 89.62 91 THR A C 1
ATOM 736 O O . THR A 1 91 ? 39.221 -20.445 -17.091 1.00 89.62 91 THR A O 1
ATOM 739 N N . MET A 1 92 ? 37.303 -20.772 -15.954 1.00 88.31 92 MET A N 1
ATOM 740 C CA . MET A 1 92 ? 37.321 -19.504 -15.243 1.00 88.31 92 MET A CA 1
ATOM 741 C C . MET A 1 92 ? 37.245 -19.772 -13.750 1.00 88.31 92 MET A C 1
ATOM 743 O O . MET A 1 92 ? 36.628 -20.745 -13.305 1.00 88.31 92 MET A O 1
ATOM 747 N N . ARG A 1 93 ? 37.893 -18.902 -12.986 1.00 87.62 93 ARG A N 1
ATOM 748 C CA . ARG A 1 93 ? 37.855 -18.919 -11.531 1.00 87.62 93 ARG A CA 1
ATOM 749 C C . ARG A 1 93 ? 36.849 -17.874 -11.068 1.00 87.62 93 ARG A C 1
ATOM 751 O O . ARG A 1 93 ? 37.015 -16.716 -11.426 1.00 87.62 93 ARG A O 1
ATOM 758 N N . LEU A 1 94 ? 35.881 -18.305 -10.269 1.00 88.19 94 LEU A N 1
ATOM 759 C CA . LEU A 1 94 ? 34.836 -17.478 -9.672 1.00 88.19 94 LEU A CA 1
ATOM 760 C C . LEU A 1 94 ? 34.853 -17.642 -8.152 1.00 88.19 94 LEU A C 1
ATOM 762 O O . LEU A 1 94 ? 35.346 -18.652 -7.630 1.00 88.19 94 LEU A O 1
ATOM 766 N N . GLU A 1 95 ? 34.308 -16.672 -7.441 1.00 87.69 95 GLU A N 1
ATOM 767 C CA . GLU A 1 95 ? 34.032 -16.770 -6.015 1.00 87.69 95 GLU A CA 1
ATOM 768 C C . GLU A 1 95 ? 32.637 -17.371 -5.800 1.00 87.69 95 GLU A C 1
ATOM 770 O O . GLU A 1 95 ? 31.656 -16.957 -6.416 1.00 87.69 95 GLU A O 1
ATOM 775 N N . GLN A 1 96 ? 32.543 -18.402 -4.952 1.00 86.88 96 GLN A N 1
ATOM 776 C CA . GLN A 1 96 ? 31.246 -18.890 -4.487 1.00 86.88 96 GLN A CA 1
ATOM 777 C C . GLN A 1 96 ? 30.551 -17.756 -3.744 1.00 86.88 96 GLN A C 1
ATOM 779 O O . GLN A 1 96 ? 31.181 -17.155 -2.874 1.00 86.88 96 GLN A O 1
ATOM 784 N N . ASP A 1 97 ? 29.288 -17.491 -4.082 1.00 82.38 97 ASP A N 1
ATOM 785 C CA . ASP A 1 97 ? 28.557 -16.327 -3.569 1.00 82.38 97 ASP A CA 1
ATOM 786 C C . ASP A 1 97 ? 29.231 -14.981 -3.933 1.00 82.38 97 ASP A C 1
ATOM 788 O O . ASP A 1 97 ? 29.073 -13.975 -3.249 1.00 82.38 97 ASP A O 1
ATOM 792 N N . GLY A 1 98 ? 29.997 -14.932 -5.029 1.00 81.81 98 GLY A N 1
ATOM 793 C CA . GLY A 1 98 ? 30.571 -13.690 -5.546 1.00 81.81 98 GLY A CA 1
ATOM 794 C C . GLY A 1 98 ? 29.511 -12.818 -6.223 1.00 81.81 98 GLY A C 1
ATOM 795 O O . GLY A 1 98 ? 29.185 -13.044 -7.390 1.00 81.81 98 GLY A O 1
ATOM 796 N N . ILE A 1 99 ? 28.990 -11.805 -5.518 1.00 77.25 99 ILE A N 1
ATOM 797 C CA . ILE A 1 99 ? 28.039 -10.825 -6.087 1.00 77.25 99 ILE A CA 1
ATOM 798 C C . ILE A 1 99 ? 28.669 -10.102 -7.282 1.00 77.25 99 ILE A C 1
ATOM 800 O O . ILE A 1 99 ? 28.024 -9.958 -8.319 1.00 77.25 99 ILE A O 1
ATOM 804 N N . ASP A 1 100 ? 29.940 -9.712 -7.167 1.00 79.69 100 ASP A N 1
ATOM 805 C CA . ASP A 1 100 ? 30.667 -9.023 -8.236 1.00 79.69 100 ASP A CA 1
ATOM 806 C C . ASP A 1 100 ? 30.770 -9.881 -9.503 1.00 79.69 100 ASP A C 1
ATOM 808 O O . ASP A 1 100 ? 30.528 -9.387 -10.605 1.00 79.69 100 ASP A O 1
ATOM 812 N N . ASP A 1 101 ? 31.040 -11.183 -9.352 1.00 81.81 101 ASP A N 1
ATOM 813 C CA . ASP A 1 101 ? 31.060 -12.131 -10.468 1.00 81.81 101 ASP A CA 1
ATOM 814 C C . ASP A 1 101 ? 29.668 -12.241 -11.113 1.00 81.81 101 ASP A C 1
ATOM 816 O O . ASP A 1 101 ? 29.530 -12.136 -12.334 1.00 81.81 101 ASP A O 1
ATOM 820 N N . ALA A 1 102 ? 28.613 -12.398 -10.308 1.00 78.31 102 ALA A N 1
ATOM 821 C CA . ALA A 1 102 ? 27.242 -12.492 -10.808 1.00 78.31 102 ALA A CA 1
ATOM 822 C C . ALA A 1 102 ? 26.802 -11.224 -11.558 1.00 78.31 102 ALA A C 1
ATOM 824 O O . ALA A 1 102 ? 26.174 -11.309 -12.613 1.00 78.31 102 ALA A O 1
ATOM 825 N N . MET A 1 103 ? 27.171 -10.045 -11.059 1.00 76.56 103 MET A N 1
ATOM 826 C CA . MET A 1 103 ? 26.878 -8.757 -11.692 1.00 76.56 103 MET A CA 1
ATOM 827 C C . MET A 1 103 ? 27.675 -8.544 -12.983 1.00 76.56 103 MET A C 1
ATOM 829 O O . MET A 1 103 ? 27.135 -8.050 -13.982 1.00 76.56 103 MET A O 1
ATOM 833 N N . ALA A 1 104 ? 28.941 -8.963 -12.991 1.00 80.44 104 ALA A N 1
ATOM 834 C CA . ALA A 1 104 ? 29.807 -8.913 -14.159 1.00 80.44 104 ALA A CA 1
ATOM 835 C C . ALA A 1 104 ? 29.219 -9.728 -15.325 1.00 80.44 104 ALA A C 1
ATOM 837 O O . ALA A 1 104 ? 29.001 -9.180 -16.409 1.00 80.44 104 ALA A O 1
ATOM 838 N N . PHE A 1 105 ? 28.862 -10.994 -15.080 1.00 81.69 105 PHE A N 1
ATOM 839 C CA . PHE A 1 105 ? 28.249 -11.869 -16.090 1.00 81.69 105 PHE A CA 1
ATOM 840 C C . PHE A 1 105 ? 26.766 -11.574 -16.349 1.00 81.69 105 PHE A C 1
ATOM 842 O O . PHE A 1 105 ? 26.233 -11.898 -17.414 1.00 81.69 105 PHE A O 1
ATOM 849 N N . GLY A 1 106 ? 26.094 -10.914 -15.406 1.00 76.75 106 GLY A N 1
ATOM 850 C CA . GLY A 1 106 ? 24.757 -10.370 -15.588 1.00 76.75 106 GLY A CA 1
ATOM 851 C C . GLY A 1 106 ? 24.730 -9.378 -16.747 1.00 76.75 106 GLY A C 1
ATOM 852 O O . GLY A 1 106 ? 23.967 -9.563 -17.691 1.00 76.75 106 GLY A O 1
ATOM 853 N N . SER A 1 107 ? 25.600 -8.372 -16.731 1.00 75.12 107 SER A N 1
ATOM 854 C CA . SER A 1 107 ? 25.614 -7.319 -17.756 1.00 75.12 107 SER A CA 1
ATOM 855 C C . SER A 1 107 ? 26.461 -7.650 -18.992 1.00 75.12 107 SER A C 1
ATOM 857 O O . SER A 1 107 ? 26.262 -7.040 -20.045 1.00 75.12 107 SER A O 1
ATOM 859 N N . THR A 1 108 ? 27.400 -8.597 -18.883 1.00 85.44 108 THR A N 1
ATOM 860 C CA . THR A 1 108 ? 28.369 -8.914 -19.942 1.00 85.44 108 THR A CA 1
ATOM 861 C C . THR A 1 108 ? 28.499 -10.425 -20.141 1.00 85.44 108 THR A C 1
ATOM 863 O O . THR A 1 108 ? 29.151 -11.108 -19.356 1.00 85.44 108 THR A O 1
ATOM 866 N N . PRO A 1 109 ? 27.901 -10.989 -21.202 1.00 88.69 109 PRO A N 1
ATOM 867 C CA . PRO A 1 109 ? 28.134 -12.384 -21.560 1.00 88.69 109 PRO A CA 1
ATOM 868 C C . PRO A 1 109 ? 29.597 -12.653 -21.957 1.00 88.69 109 PRO A C 1
ATOM 870 O O . PRO A 1 109 ? 30.357 -11.738 -22.273 1.00 88.69 109 PRO A O 1
ATOM 873 N N . LEU A 1 110 ? 29.995 -13.926 -22.010 1.00 90.56 110 LEU A N 1
ATOM 874 C CA . LEU A 1 110 ? 31.309 -14.319 -22.531 1.00 90.56 110 LEU A CA 1
ATOM 875 C C . LEU A 1 110 ? 31.385 -14.072 -24.037 1.00 90.56 110 LEU A C 1
ATOM 877 O O . LEU A 1 110 ? 30.567 -14.614 -24.779 1.00 90.56 110 LEU A O 1
ATOM 881 N N . ALA A 1 111 ? 32.392 -13.335 -24.497 1.00 91.44 111 ALA A N 1
ATOM 882 C CA . ALA A 1 111 ? 32.625 -13.107 -25.915 1.00 91.44 111 ALA A CA 1
ATOM 883 C C . ALA A 1 111 ? 33.345 -14.307 -26.553 1.00 91.44 111 ALA A C 1
ATOM 885 O O . ALA A 1 111 ? 34.284 -14.879 -25.994 1.00 91.44 111 ALA A O 1
ATOM 886 N N . LEU A 1 112 ? 32.887 -14.693 -27.744 1.00 93.19 112 LEU A N 1
ATOM 887 C CA . LEU A 1 112 ? 33.549 -15.656 -28.618 1.00 93.19 112 LEU A CA 1
ATOM 888 C C . LEU A 1 112 ? 33.937 -14.945 -29.907 1.00 93.19 112 LEU A C 1
ATOM 890 O O . LEU A 1 112 ? 33.052 -14.556 -30.670 1.00 93.19 112 LEU A O 1
ATOM 894 N N . THR A 1 113 ? 35.235 -14.804 -30.168 1.00 92.19 113 THR A N 1
ATOM 895 C CA . THR A 1 113 ? 35.742 -14.081 -31.343 1.00 92.19 113 THR A CA 1
ATOM 896 C C . THR A 1 113 ? 36.581 -15.000 -32.223 1.00 92.19 113 THR A C 1
ATOM 898 O O . THR A 1 113 ? 37.569 -15.588 -31.778 1.00 92.19 113 THR A O 1
ATOM 901 N N . LEU A 1 114 ? 36.194 -15.114 -33.491 1.00 90.94 114 LEU A N 1
ATOM 902 C CA . LEU A 1 114 ? 36.899 -15.876 -34.514 1.00 90.94 114 LEU A CA 1
ATOM 903 C C . LEU A 1 114 ? 37.845 -14.957 -35.292 1.00 90.94 114 LEU A C 1
ATOM 905 O O . LEU A 1 114 ? 37.435 -13.893 -35.759 1.00 90.94 114 LEU A O 1
ATOM 909 N N . TYR A 1 115 ? 39.085 -15.397 -35.472 1.00 90.06 115 TYR A N 1
ATOM 910 C CA . TYR A 1 115 ? 40.101 -14.727 -36.273 1.00 90.06 115 TYR A CA 1
ATOM 911 C C . TYR A 1 115 ? 40.537 -15.625 -37.433 1.00 90.06 115 TYR A C 1
ATOM 913 O O . TYR A 1 115 ? 40.883 -16.780 -37.202 1.00 90.06 115 TYR A O 1
ATOM 921 N N . GLU A 1 116 ? 40.579 -15.104 -38.657 1.00 88.56 116 GLU A N 1
ATOM 922 C CA . GLU A 1 116 ? 41.165 -15.791 -39.817 1.00 88.56 116 GLU A CA 1
ATOM 923 C C . GLU A 1 116 ? 42.592 -15.284 -40.082 1.00 88.56 116 GLU A C 1
ATOM 925 O O . GLU A 1 116 ? 42.901 -14.099 -39.920 1.00 88.56 116 GLU A O 1
ATOM 930 N N . TYR A 1 117 ? 43.475 -16.182 -40.516 1.00 83.75 117 TYR A N 1
ATOM 931 C CA . TYR A 1 117 ? 44.818 -15.852 -40.989 1.00 83.75 117 TYR A CA 1
ATOM 932 C C . TYR A 1 117 ? 45.211 -16.722 -42.188 1.00 83.75 117 TYR A C 1
ATOM 934 O O . TYR A 1 117 ? 44.770 -17.862 -42.339 1.00 83.75 117 TYR A O 1
ATOM 942 N N . THR A 1 118 ? 46.062 -16.187 -43.060 1.00 77.69 118 THR A N 1
ATOM 943 C CA . THR A 1 118 ? 46.566 -16.913 -44.233 1.00 77.69 118 THR A CA 1
ATOM 944 C C . THR A 1 118 ? 47.740 -17.804 -43.858 1.00 77.69 118 THR A C 1
ATOM 946 O O . THR A 1 118 ? 48.690 -17.342 -43.222 1.00 77.69 118 THR A O 1
ATOM 949 N N . VAL A 1 119 ? 47.713 -19.061 -44.300 1.00 67.44 119 VAL A N 1
ATOM 950 C CA . VAL A 1 119 ? 48.832 -19.994 -44.108 1.00 67.44 119 VAL A CA 1
ATOM 951 C C . VAL A 1 119 ? 49.871 -19.767 -45.220 1.00 67.44 119 VAL A C 1
ATOM 953 O O . VAL A 1 119 ? 49.512 -19.844 -46.399 1.00 67.44 119 VAL A O 1
ATOM 956 N N . PRO A 1 120 ? 51.152 -19.482 -44.908 1.00 60.28 120 PRO A N 1
ATOM 957 C CA . PRO A 1 120 ? 52.188 -19.341 -45.931 1.00 60.28 120 PRO A CA 1
ATOM 958 C C . PRO A 1 120 ? 52.342 -20.642 -46.732 1.00 60.28 120 PRO A C 1
ATOM 960 O O . PRO A 1 120 ? 52.513 -21.716 -46.158 1.00 60.28 120 PRO A O 1
ATOM 963 N N . LYS A 1 121 ? 52.308 -20.564 -48.070 1.00 54.44 121 LYS A N 1
ATOM 964 C CA . LYS A 1 121 ? 52.373 -21.744 -48.961 1.00 54.44 121 LYS A CA 1
ATOM 965 C C . LYS A 1 121 ? 53.762 -22.401 -49.061 1.00 54.44 121 LYS A C 1
ATOM 967 O O . LYS A 1 121 ? 53.910 -23.395 -49.766 1.00 54.44 121 LYS A O 1
ATOM 972 N N . THR A 1 122 ? 54.772 -21.899 -48.358 1.00 48.59 122 THR A N 1
ATOM 973 C CA . THR A 1 122 ? 56.137 -22.443 -48.351 1.00 48.59 122 THR A CA 1
ATOM 974 C C . THR A 1 122 ? 56.701 -22.369 -46.939 1.00 48.59 122 THR A C 1
ATOM 976 O O . THR A 1 122 ? 56.599 -21.329 -46.298 1.00 48.59 122 THR A O 1
ATOM 979 N N . GLY A 1 123 ? 57.280 -23.470 -46.451 1.00 49.41 123 GLY A N 1
ATOM 980 C CA . GLY A 1 123 ? 57.838 -23.617 -45.100 1.00 49.41 123 GLY A CA 1
ATOM 981 C C . GLY A 1 123 ? 59.105 -22.799 -44.818 1.00 49.41 123 GLY A C 1
ATOM 982 O O . GLY A 1 123 ? 60.050 -23.329 -44.242 1.00 49.41 123 GLY A O 1
ATOM 983 N N . GLU A 1 124 ? 59.139 -21.530 -45.215 1.00 40.81 124 GLU A N 1
ATOM 984 C CA . GLU A 1 124 ? 60.109 -20.558 -44.719 1.00 40.81 124 GLU A CA 1
ATOM 985 C C . GLU A 1 124 ? 59.501 -19.872 -43.493 1.00 40.81 124 GLU A C 1
ATOM 987 O O . GLU A 1 124 ? 58.610 -19.030 -43.589 1.00 40.81 124 GLU A O 1
ATOM 992 N N . TYR A 1 125 ? 59.961 -20.301 -42.316 1.00 43.69 125 TYR A N 1
ATOM 993 C CA . TYR A 1 125 ? 59.757 -19.586 -41.063 1.00 43.69 125 TYR A CA 1
ATOM 994 C C . TYR A 1 125 ? 60.519 -18.262 -41.140 1.00 43.69 125 TYR A C 1
ATOM 996 O O . TYR A 1 125 ? 61.711 -18.217 -40.839 1.00 43.69 125 TYR A O 1
ATOM 1004 N N . ASP A 1 126 ? 59.828 -17.192 -41.516 1.00 37.44 126 ASP A N 1
ATOM 1005 C CA . ASP A 1 126 ? 60.233 -15.847 -41.130 1.00 37.44 126 ASP A CA 1
ATOM 1006 C C . ASP A 1 126 ? 59.422 -15.484 -39.882 1.00 37.44 126 ASP A C 1
ATOM 1008 O O . ASP A 1 126 ? 58.195 -15.598 -39.869 1.00 37.44 126 ASP A O 1
ATOM 1012 N N . GLY A 1 127 ? 60.108 -15.159 -38.786 1.00 42.53 127 GLY A N 1
ATOM 1013 C CA . GLY A 1 127 ? 59.541 -14.964 -37.446 1.00 42.53 127 GLY A CA 1
ATOM 1014 C C . GLY A 1 127 ? 58.691 -13.696 -37.286 1.00 42.53 127 GLY A C 1
ATOM 1015 O O . GLY A 1 127 ? 58.878 -12.965 -36.316 1.00 42.53 127 GLY A O 1
ATOM 1016 N N . GLY A 1 128 ? 57.793 -13.414 -38.230 1.00 40.91 128 GLY A N 1
ATOM 1017 C CA . GLY A 1 128 ? 56.804 -12.342 -38.154 1.00 40.91 128 GLY A CA 1
ATOM 1018 C C . GLY A 1 128 ? 55.530 -12.782 -37.426 1.00 40.91 128 GLY A C 1
ATOM 1019 O O . GLY A 1 128 ? 55.092 -13.926 -37.548 1.00 40.91 128 GLY A O 1
ATOM 1020 N N . GLU A 1 129 ? 54.927 -11.868 -36.663 1.00 44.56 129 GLU A N 1
ATOM 1021 C CA . GLU A 1 129 ? 53.615 -12.068 -36.040 1.00 44.56 129 GLU A CA 1
ATOM 1022 C C . GLU A 1 129 ? 52.567 -12.451 -37.098 1.00 44.56 129 GLU A C 1
ATOM 1024 O O . GLU A 1 129 ? 52.403 -11.770 -38.111 1.00 44.56 129 GLU A O 1
ATOM 1029 N N . ILE A 1 130 ? 51.842 -13.551 -36.864 1.00 54.66 130 ILE A N 1
ATOM 1030 C CA . ILE A 1 130 ? 50.718 -13.965 -37.710 1.00 54.66 130 ILE A CA 1
ATOM 1031 C C . ILE A 1 130 ? 49.650 -12.868 -37.628 1.00 54.66 130 ILE A C 1
ATOM 1033 O O . ILE A 1 130 ? 49.021 -12.684 -36.586 1.00 54.66 130 ILE A O 1
ATOM 1037 N N . GLN A 1 131 ? 49.441 -12.143 -38.726 1.00 61.12 131 GLN A N 1
ATOM 1038 C CA . GLN A 1 131 ? 48.467 -11.057 -38.810 1.00 61.12 131 GLN A CA 1
ATOM 1039 C C . GLN A 1 131 ? 47.049 -11.645 -38.945 1.00 61.12 131 GLN A C 1
ATOM 1041 O O . GLN A 1 131 ? 46.505 -11.786 -40.041 1.00 61.12 131 GLN A O 1
ATOM 1046 N N . ALA A 1 132 ? 46.482 -12.081 -37.820 1.00 75.56 132 ALA A N 1
ATOM 1047 C CA . ALA A 1 132 ? 45.140 -12.648 -37.748 1.00 75.56 132 ALA A CA 1
ATOM 1048 C C . ALA A 1 132 ? 44.086 -11.533 -37.668 1.00 75.56 132 ALA A C 1
ATOM 1050 O O . ALA A 1 132 ? 44.186 -10.631 -36.836 1.00 75.56 132 ALA A O 1
ATOM 1051 N N . HIS A 1 133 ? 43.069 -11.598 -38.524 1.00 84.62 133 HIS A N 1
ATOM 1052 C CA . HIS A 1 133 ? 42.013 -10.591 -38.628 1.00 84.62 133 HIS A CA 1
ATOM 1053 C C . HIS A 1 133 ? 40.724 -11.146 -38.026 1.00 84.62 133 HIS A C 1
ATOM 1055 O O . HIS A 1 133 ? 40.347 -12.274 -38.332 1.00 84.62 133 HIS A O 1
ATOM 1061 N N . ALA A 1 134 ? 40.053 -10.381 -37.163 1.00 87.31 134 ALA A N 1
ATOM 1062 C CA . ALA A 1 134 ? 38.779 -10.801 -36.581 1.00 87.31 134 ALA A CA 1
ATOM 1063 C C . ALA A 1 134 ? 37.695 -10.842 -37.670 1.00 87.31 134 ALA A C 1
ATOM 1065 O O . ALA A 1 134 ? 37.568 -9.892 -38.442 1.00 87.31 134 ALA A O 1
ATOM 1066 N N . THR A 1 135 ? 36.919 -11.923 -37.740 1.00 88.56 135 THR A N 1
ATOM 1067 C CA . THR A 1 135 ? 35.958 -12.146 -38.833 1.00 88.56 135 THR A CA 1
ATOM 1068 C C . THR A 1 135 ? 34.543 -12.427 -38.364 1.00 88.56 135 THR A C 1
ATOM 1070 O O . THR A 1 135 ? 33.605 -11.968 -39.015 1.00 88.56 135 THR A O 1
ATOM 1073 N N . ALA A 1 136 ? 34.358 -13.118 -37.239 1.00 90.94 136 ALA A N 1
ATOM 1074 C CA . ALA A 1 136 ? 33.038 -13.405 -36.685 1.00 90.94 136 ALA A CA 1
ATOM 1075 C C . ALA A 1 136 ? 33.030 -13.335 -35.155 1.00 90.94 136 ALA A C 1
ATOM 1077 O O . ALA A 1 136 ? 34.044 -13.600 -34.512 1.00 90.94 136 ALA A O 1
ATOM 1078 N N . GLN A 1 137 ? 31.874 -13.018 -34.573 1.00 92.62 137 GLN A N 1
ATOM 1079 C CA . GLN A 1 137 ? 31.690 -12.961 -33.126 1.00 92.62 137 GLN A CA 1
ATOM 1080 C C . GLN A 1 137 ? 30.331 -13.516 -32.702 1.00 92.62 137 GLN A C 1
ATOM 1082 O O . GLN A 1 137 ? 29.361 -13.474 -33.458 1.00 92.62 137 GLN A O 1
ATOM 1087 N N . GLY A 1 138 ? 30.269 -14.046 -31.488 1.00 92.50 138 GLY A N 1
ATOM 1088 C CA . GLY A 1 138 ? 29.062 -14.484 -30.793 1.00 92.50 138 GLY A CA 1
ATOM 1089 C C . GLY A 1 138 ? 29.296 -14.440 -29.284 1.00 92.50 138 GLY A C 1
ATOM 1090 O O . GLY A 1 138 ? 30.327 -13.929 -28.838 1.00 92.50 138 GLY A O 1
ATOM 1091 N N . TYR A 1 139 ? 28.372 -14.990 -28.496 1.00 92.25 139 TYR A N 1
ATOM 1092 C CA . TYR A 1 139 ? 28.515 -14.996 -27.040 1.00 92.25 139 TYR A CA 1
ATOM 1093 C C . TYR A 1 139 ? 27.958 -16.246 -26.348 1.00 92.25 139 TYR A C 1
ATOM 1095 O O . TYR A 1 139 ? 27.144 -16.986 -26.906 1.00 92.25 139 TYR A O 1
ATOM 1103 N N . LEU A 1 140 ? 28.389 -16.466 -25.103 1.00 89.56 140 LEU A N 1
ATOM 1104 C CA . LEU A 1 140 ? 27.797 -17.425 -24.167 1.00 89.56 140 LEU A CA 1
ATOM 1105 C C . LEU A 1 140 ? 27.246 -16.668 -22.957 1.00 89.56 140 LEU A C 1
ATOM 1107 O O . LEU A 1 140 ? 28.004 -16.056 -22.205 1.00 89.56 140 LEU A O 1
ATOM 1111 N N . ASP A 1 141 ? 25.929 -16.717 -22.761 1.00 85.31 141 ASP A N 1
ATOM 1112 C CA . ASP A 1 141 ? 25.307 -16.231 -21.529 1.00 85.31 141 ASP A CA 1
ATOM 1113 C C . ASP A 1 141 ? 25.387 -17.329 -20.466 1.00 85.31 141 ASP A C 1
ATOM 1115 O O . ASP A 1 141 ? 24.768 -18.386 -20.599 1.00 85.31 141 ASP A O 1
ATOM 1119 N N . ILE A 1 142 ? 26.199 -17.095 -19.437 1.00 83.81 142 ILE A N 1
ATOM 1120 C CA . ILE A 1 142 ? 26.447 -18.065 -18.366 1.00 83.81 142 ILE A CA 1
ATOM 1121 C C . ILE A 1 142 ? 25.676 -17.745 -17.083 1.00 83.81 142 ILE A C 1
ATOM 1123 O O . ILE A 1 142 ? 25.886 -18.405 -16.065 1.00 83.81 142 ILE A O 1
ATOM 1127 N N . MET A 1 143 ? 24.773 -16.760 -17.107 1.00 80.69 143 MET A N 1
ATOM 1128 C CA . MET A 1 143 ? 24.045 -16.337 -15.908 1.00 80.69 143 MET A CA 1
ATOM 1129 C C . MET A 1 143 ? 23.228 -17.479 -15.284 1.00 80.69 143 MET A C 1
ATOM 1131 O O . MET A 1 143 ? 23.141 -17.591 -14.065 1.00 80.69 143 MET A O 1
ATOM 1135 N N . SER A 1 144 ? 22.714 -18.398 -16.107 1.00 74.88 144 SER A N 1
ATOM 1136 C CA . SER A 1 144 ? 21.977 -19.593 -15.669 1.00 74.88 144 SER A CA 1
ATOM 1137 C C . SER A 1 144 ? 22.805 -20.587 -14.833 1.00 74.88 144 SER A C 1
ATOM 1139 O O . SER A 1 144 ? 22.243 -21.496 -14.218 1.00 74.88 144 SER A O 1
ATOM 1141 N N . PHE A 1 145 ? 24.134 -20.434 -14.767 1.00 78.88 145 PHE A N 1
ATOM 1142 C CA . PHE A 1 145 ? 25.002 -21.262 -13.923 1.00 78.88 145 PHE A CA 1
ATOM 1143 C C . PHE A 1 145 ? 25.140 -20.745 -12.491 1.00 78.88 145 PHE A C 1
ATOM 1145 O O . PHE A 1 145 ? 25.522 -21.529 -11.615 1.00 78.88 145 PHE A O 1
ATOM 1152 N N . PHE A 1 146 ? 24.802 -19.479 -12.225 1.00 79.69 146 PHE A N 1
ATOM 1153 C CA . PHE A 1 146 ? 24.723 -18.951 -10.866 1.00 79.69 146 PHE A CA 1
ATOM 1154 C C . PHE A 1 146 ? 23.470 -19.503 -10.184 1.00 79.69 146 PHE A C 1
ATOM 1156 O O . PHE A 1 146 ? 22.401 -18.903 -10.201 1.00 79.69 146 PHE A O 1
ATOM 1163 N N . SER A 1 147 ? 23.595 -20.707 -9.625 1.00 77.31 147 SER A N 1
ATOM 1164 C CA . SER A 1 147 ? 22.501 -21.404 -8.955 1.00 77.31 147 SER A CA 1
ATOM 1165 C C . SER A 1 147 ? 22.986 -22.165 -7.724 1.00 77.31 147 SER A C 1
ATOM 1167 O O . SER A 1 147 ? 24.169 -22.511 -7.619 1.00 77.31 147 SER A O 1
ATOM 1169 N N . LYS A 1 148 ? 22.041 -22.501 -6.837 1.00 81.25 148 LYS A N 1
ATOM 1170 C CA . LYS A 1 148 ? 22.255 -23.354 -5.654 1.00 81.25 148 LYS A CA 1
ATOM 1171 C C . LYS A 1 148 ? 22.519 -24.830 -6.001 1.00 81.25 148 LYS A C 1
ATOM 1173 O O . LYS A 1 148 ? 22.837 -25.637 -5.126 1.00 81.25 148 LYS A O 1
ATOM 1178 N N . LYS A 1 149 ? 22.398 -25.215 -7.278 1.00 80.25 149 LYS A N 1
ATOM 1179 C CA . LYS A 1 149 ? 22.618 -26.580 -7.782 1.00 80.25 149 LYS A CA 1
ATOM 1180 C C . LYS A 1 149 ? 23.875 -26.647 -8.651 1.00 80.25 149 LYS A C 1
ATOM 1182 O O . LYS A 1 149 ? 24.339 -25.658 -9.213 1.00 80.25 149 LYS A O 1
ATOM 1187 N N . ARG A 1 150 ? 24.447 -27.849 -8.759 1.00 80.94 150 ARG A N 1
ATOM 1188 C CA . ARG A 1 150 ? 25.490 -28.129 -9.756 1.00 80.94 150 ARG A CA 1
ATOM 1189 C C . ARG A 1 150 ? 24.808 -28.298 -11.103 1.00 80.94 150 ARG A C 1
ATOM 1191 O O . ARG A 1 150 ? 23.901 -29.121 -11.211 1.00 80.94 150 ARG A O 1
ATOM 1198 N N . ASN A 1 151 ? 25.278 -27.567 -12.103 1.00 73.62 151 ASN A N 1
ATOM 1199 C CA . ASN A 1 151 ? 24.679 -27.566 -13.429 1.00 73.62 151 ASN A CA 1
ATOM 1200 C C . ASN A 1 151 ? 25.664 -28.105 -14.466 1.00 73.62 151 ASN A C 1
ATOM 1202 O O . ASN A 1 151 ? 26.865 -27.844 -14.396 1.00 73.62 151 ASN A O 1
ATOM 1206 N N . LEU A 1 152 ? 25.123 -28.850 -15.427 1.00 84.75 152 LEU A N 1
ATOM 1207 C CA . LEU A 1 152 ? 25.777 -29.283 -16.657 1.00 84.75 152 LEU A CA 1
ATOM 1208 C C . LEU A 1 152 ? 24.799 -28.957 -17.784 1.00 84.75 152 LEU A C 1
ATOM 1210 O O . LEU A 1 152 ? 23.747 -29.590 -17.874 1.00 84.75 152 LEU A O 1
ATOM 1214 N N . PHE A 1 153 ? 25.130 -27.978 -18.622 1.00 82.06 153 PHE A N 1
ATOM 1215 C CA . PHE A 1 153 ? 24.306 -27.628 -19.777 1.00 82.06 153 PHE A CA 1
ATOM 1216 C C . PHE A 1 153 ? 25.097 -27.726 -21.071 1.00 82.06 153 PHE A C 1
ATOM 1218 O O . PHE A 1 153 ? 26.301 -27.463 -21.123 1.00 82.06 153 PHE A O 1
ATOM 1225 N N . THR A 1 154 ? 24.377 -28.070 -22.132 1.00 86.06 154 THR A N 1
ATOM 1226 C CA . THR A 1 154 ? 24.869 -27.971 -23.499 1.00 86.06 154 THR A CA 1
ATOM 1227 C C . THR A 1 154 ? 24.270 -26.730 -24.148 1.00 86.06 154 THR A C 1
ATOM 1229 O O . THR A 1 154 ? 23.052 -26.632 -24.278 1.00 86.06 154 THR A O 1
ATOM 1232 N N . ILE A 1 155 ? 25.117 -25.791 -24.566 1.00 86.69 155 ILE A N 1
ATOM 1233 C CA . ILE A 1 155 ? 24.717 -24.540 -25.217 1.00 86.69 155 ILE A CA 1
ATOM 1234 C C . ILE A 1 155 ? 25.162 -24.569 -26.677 1.00 86.69 155 ILE A C 1
ATOM 1236 O O . ILE A 1 155 ? 26.297 -24.931 -26.991 1.00 86.69 155 ILE A O 1
ATOM 1240 N N . ILE A 1 156 ? 24.265 -24.189 -27.584 1.00 89.12 156 ILE A N 1
ATOM 1241 C CA . ILE A 1 156 ? 24.585 -23.985 -28.999 1.00 89.12 156 ILE A CA 1
ATOM 1242 C C . ILE A 1 156 ? 24.710 -22.485 -29.236 1.00 89.12 156 ILE A C 1
ATOM 1244 O O . ILE A 1 156 ? 23.754 -21.747 -29.016 1.00 89.12 156 ILE A O 1
ATOM 1248 N N . THR A 1 157 ? 25.862 -22.057 -29.742 1.00 89.31 157 THR A N 1
ATOM 1249 C CA . THR A 1 157 ? 26.137 -20.653 -30.053 1.00 89.31 157 THR A CA 1
ATOM 1250 C C . THR A 1 157 ? 26.476 -20.494 -31.523 1.00 89.31 157 THR A C 1
ATOM 1252 O O . THR A 1 157 ? 27.171 -21.322 -32.117 1.00 89.31 157 THR A O 1
ATOM 1255 N N . PHE A 1 158 ? 26.001 -19.397 -32.100 1.00 91.00 158 PHE A N 1
ATOM 1256 C CA . PHE A 1 158 ? 26.344 -18.972 -33.447 1.00 91.00 158 PHE A CA 1
ATOM 1257 C C . PHE A 1 158 ? 27.226 -17.731 -33.373 1.00 91.00 158 PHE A C 1
ATOM 1259 O O . PHE A 1 158 ? 26.882 -16.764 -32.696 1.00 91.00 158 PHE A O 1
ATOM 1266 N N . LEU A 1 159 ? 28.349 -17.763 -34.082 1.00 91.94 159 LEU A N 1
ATOM 1267 C CA . LEU A 1 159 ? 29.150 -16.584 -34.351 1.00 91.94 159 LEU A CA 1
ATOM 1268 C C . LEU A 1 159 ? 28.794 -16.083 -35.745 1.00 91.94 159 LEU A C 1
ATOM 1270 O O . LEU A 1 159 ? 28.824 -16.837 -36.725 1.00 91.94 159 LEU A O 1
ATOM 1274 N N . TYR A 1 160 ? 28.479 -14.801 -35.821 1.00 91.94 160 TYR A N 1
ATOM 1275 C CA . TYR A 1 160 ? 28.092 -14.120 -37.044 1.00 91.94 160 TYR A CA 1
ATOM 1276 C C . TYR A 1 160 ? 29.215 -13.205 -37.519 1.00 91.94 160 TYR A C 1
ATOM 1278 O O . TYR A 1 160 ? 29.973 -12.700 -36.688 1.00 91.94 160 TYR A O 1
ATOM 1286 N N . PRO A 1 161 ? 29.319 -12.959 -38.835 1.00 90.62 161 PRO A N 1
ATOM 1287 C CA . PRO A 1 161 ? 30.337 -12.073 -39.380 1.00 90.62 161 PRO A CA 1
ATOM 1288 C C . PRO A 1 161 ? 30.283 -10.691 -38.714 1.00 90.62 161 PRO A C 1
ATOM 1290 O O . PRO A 1 161 ? 29.198 -10.183 -38.405 1.00 90.62 161 PRO A O 1
ATOM 1293 N N . LEU A 1 162 ? 31.452 -10.094 -38.467 1.00 88.62 162 LEU A N 1
ATOM 1294 C CA . LEU A 1 162 ? 31.557 -8.752 -37.879 1.00 88.62 162 LEU A CA 1
ATOM 1295 C C . LEU A 1 162 ? 30.917 -7.702 -38.791 1.00 88.62 162 LEU A C 1
ATOM 1297 O O . LEU A 1 162 ? 30.138 -6.863 -38.338 1.00 88.62 162 LEU A O 1
ATOM 1301 N N . ASP A 1 163 ? 31.185 -7.825 -40.090 1.00 83.56 163 ASP A N 1
ATOM 1302 C CA . ASP A 1 163 ? 30.525 -7.067 -41.139 1.00 83.56 163 ASP A CA 1
ATOM 1303 C C . ASP A 1 163 ? 29.806 -8.024 -42.112 1.00 83.56 163 ASP A C 1
ATOM 1305 O O . ASP A 1 163 ? 30.458 -8.726 -42.890 1.00 83.56 163 ASP A O 1
ATOM 1309 N N . PRO A 1 164 ? 28.460 -8.064 -42.098 1.00 75.69 164 PRO A N 1
ATOM 1310 C CA . PRO A 1 164 ? 27.686 -8.982 -42.932 1.00 75.69 164 PRO A CA 1
ATOM 1311 C C . PRO A 1 164 ? 27.803 -8.696 -44.437 1.00 75.69 164 PRO A C 1
ATOM 1313 O O . PRO A 1 164 ? 27.397 -9.530 -45.245 1.00 75.69 164 PRO A O 1
ATOM 1316 N N . TYR A 1 165 ? 28.331 -7.531 -44.830 1.00 76.69 165 TYR A N 1
ATOM 1317 C CA . TYR A 1 165 ? 28.540 -7.186 -46.236 1.00 76.69 165 TYR A CA 1
ATOM 1318 C C . TYR A 1 165 ? 29.867 -7.714 -46.792 1.00 76.69 165 TYR A C 1
ATOM 1320 O O . TYR A 1 165 ? 29.961 -7.944 -47.997 1.00 76.69 165 TYR A O 1
ATOM 1328 N N . SER A 1 166 ? 30.880 -7.914 -45.943 1.00 70.25 166 SER A N 1
ATOM 1329 C CA . SER A 1 166 ? 32.210 -8.378 -46.361 1.00 70.25 166 SER A CA 1
ATOM 1330 C C . SER A 1 166 ? 32.374 -9.898 -46.291 1.00 70.25 166 SER A C 1
ATOM 1332 O O . SER A 1 166 ? 33.145 -10.458 -47.069 1.00 70.25 166 SER A O 1
ATOM 1334 N N . SER A 1 167 ? 31.633 -10.584 -45.416 1.00 70.62 167 SER A N 1
ATOM 1335 C CA . SER A 1 167 ? 31.653 -12.044 -45.293 1.00 70.62 167 SER A CA 1
ATOM 1336 C C . SER A 1 167 ? 30.283 -12.590 -44.895 1.00 70.62 167 SER A C 1
ATOM 1338 O O . SER A 1 167 ? 29.577 -11.997 -44.085 1.00 70.62 167 SER A O 1
ATOM 1340 N N . GLN A 1 168 ? 29.918 -13.753 -45.440 1.00 74.25 168 GLN A N 1
ATOM 1341 C CA . GLN A 1 168 ? 28.718 -14.506 -45.045 1.00 74.25 168 GLN A CA 1
ATOM 1342 C C . GLN A 1 168 ? 29.050 -15.746 -44.200 1.00 74.25 168 GLN A C 1
ATOM 1344 O O . GLN A 1 168 ? 28.161 -16.541 -43.892 1.00 74.25 168 GLN A O 1
ATOM 1349 N N . LYS A 1 169 ? 30.321 -15.941 -43.822 1.00 84.06 169 LYS A N 1
ATOM 1350 C CA . LYS A 1 169 ? 30.744 -17.114 -43.051 1.00 84.06 169 LYS A CA 1
ATOM 1351 C C . LYS A 1 169 ? 30.252 -17.005 -41.606 1.00 84.06 169 LYS A C 1
ATOM 1353 O O . LYS A 1 169 ? 30.656 -16.111 -40.868 1.00 84.06 169 LYS A O 1
ATOM 1358 N N . THR A 1 170 ? 29.413 -17.947 -41.190 1.00 88.44 170 THR A N 1
ATOM 1359 C CA . THR A 1 170 ? 28.974 -18.112 -39.796 1.00 88.44 170 THR A CA 1
ATOM 1360 C C . THR A 1 170 ? 29.620 -19.349 -39.186 1.00 88.44 170 THR A C 1
ATOM 1362 O O . THR A 1 170 ? 29.747 -20.367 -39.867 1.00 88.44 170 THR A O 1
ATOM 1365 N N . CYS A 1 171 ? 29.971 -19.298 -37.902 1.00 90.06 171 CYS A N 1
ATOM 1366 C CA . CYS A 1 171 ? 30.452 -20.463 -37.160 1.00 90.06 171 CYS A CA 1
ATOM 1367 C C . CYS A 1 171 ? 29.364 -20.949 -36.203 1.00 90.06 171 CYS A C 1
ATOM 1369 O O . CYS A 1 171 ? 28.803 -20.156 -35.450 1.00 90.06 171 CYS A O 1
ATOM 1371 N N . LYS A 1 172 ? 29.070 -22.249 -36.207 1.00 93.31 172 LYS A N 1
ATOM 1372 C CA . LYS A 1 172 ? 28.212 -22.879 -35.198 1.00 93.31 172 LYS A CA 1
ATOM 1373 C C . LYS A 1 172 ? 29.086 -23.675 -34.241 1.00 93.31 172 LYS A C 1
ATOM 1375 O O . LYS A 1 172 ? 29.843 -24.541 -34.672 1.00 93.31 172 LYS A O 1
ATOM 1380 N N . MET A 1 173 ? 28.933 -23.425 -32.948 1.00 91.31 173 MET A N 1
ATOM 1381 C CA . MET A 1 173 ? 29.633 -24.151 -31.896 1.00 91.31 173 MET A CA 1
ATOM 1382 C C . MET A 1 173 ? 28.647 -24.771 -30.916 1.00 91.31 173 MET A C 1
ATOM 1384 O O . MET A 1 173 ? 27.601 -24.196 -30.614 1.00 91.31 173 MET A O 1
ATOM 1388 N N . THR A 1 174 ? 29.004 -25.934 -30.387 1.00 92.50 174 THR A N 1
ATOM 1389 C CA . THR A 1 174 ? 28.302 -26.560 -29.266 1.00 92.50 174 THR A CA 1
ATOM 1390 C C . THR A 1 174 ? 29.253 -26.640 -28.088 1.00 92.50 174 THR A C 1
ATOM 1392 O O . THR A 1 174 ? 30.371 -27.123 -28.238 1.00 92.50 174 THR A O 1
ATOM 1395 N N . TRP A 1 175 ? 28.809 -26.163 -26.934 1.00 91.88 175 TRP A N 1
ATOM 1396 C CA . TRP A 1 175 ? 29.577 -26.065 -25.703 1.00 91.88 175 TRP A CA 1
ATOM 1397 C C . TRP A 1 175 ? 28.922 -26.901 -24.621 1.00 91.88 175 TRP A C 1
ATOM 1399 O O . TRP A 1 175 ? 27.713 -26.848 -24.445 1.00 91.88 175 TRP A O 1
ATOM 1409 N N . GLU A 1 176 ? 29.720 -27.647 -23.881 1.00 92.50 176 GLU A N 1
ATOM 1410 C CA . GLU A 1 176 ? 29.346 -28.267 -22.621 1.00 92.50 176 GLU A CA 1
ATOM 1411 C C . GLU A 1 176 ? 29.958 -27.432 -21.502 1.00 92.50 176 GLU A C 1
ATOM 1413 O O . GLU A 1 176 ? 31.175 -27.247 -21.452 1.00 92.50 176 GLU A O 1
ATOM 1418 N N . ILE A 1 177 ? 29.117 -26.887 -20.631 1.00 90.88 177 ILE A N 1
ATOM 1419 C CA . ILE A 1 177 ? 29.549 -26.021 -19.538 1.00 90.88 177 ILE A CA 1
ATOM 1420 C C . ILE A 1 177 ? 29.088 -26.641 -18.227 1.00 90.88 177 ILE A C 1
ATOM 1422 O O . ILE A 1 177 ? 27.935 -27.066 -18.112 1.00 90.88 177 ILE A O 1
ATOM 1426 N N . TYR A 1 178 ? 29.989 -26.713 -17.247 1.00 90.06 178 TYR A N 1
ATOM 1427 C CA . TYR A 1 178 ? 29.681 -27.293 -15.945 1.00 90.06 178 TYR A CA 1
ATOM 1428 C C . TYR A 1 178 ? 30.510 -26.720 -14.802 1.00 90.06 178 TYR A C 1
ATOM 1430 O O . TYR A 1 178 ? 31.640 -26.265 -14.986 1.00 90.06 178 TYR A O 1
ATOM 1438 N N . SER A 1 179 ? 29.964 -26.816 -13.592 1.00 88.44 179 SER A N 1
ATOM 1439 C CA . SER A 1 179 ? 30.677 -26.566 -12.340 1.00 88.44 179 SER A CA 1
ATOM 1440 C C . SER A 1 179 ? 30.655 -27.814 -11.454 1.00 88.44 179 SER A C 1
ATOM 1442 O O . SER A 1 179 ? 29.688 -28.577 -11.421 1.00 88.44 179 SER A O 1
ATOM 1444 N N . LEU A 1 180 ? 31.740 -28.049 -10.713 1.00 87.38 180 LEU A N 1
ATOM 1445 C CA . LEU A 1 180 ? 31.816 -29.179 -9.771 1.00 87.38 180 LEU A CA 1
ATOM 1446 C C . LEU A 1 180 ? 31.155 -28.867 -8.419 1.00 87.38 180 LEU A C 1
ATOM 1448 O O . LEU A 1 180 ? 30.831 -29.779 -7.656 1.00 87.38 180 LEU A O 1
ATOM 1452 N N . MET A 1 181 ? 30.946 -27.582 -8.139 1.00 86.94 181 MET A N 1
ATOM 1453 C CA . MET A 1 181 ? 30.288 -27.043 -6.952 1.00 86.94 181 MET A CA 1
ATOM 1454 C C . MET A 1 181 ? 29.245 -26.004 -7.388 1.00 86.94 181 MET A C 1
ATOM 1456 O O . MET A 1 181 ? 29.429 -25.381 -8.438 1.00 86.94 181 MET A O 1
ATOM 1460 N N . PRO A 1 182 ? 28.148 -25.830 -6.634 1.00 86.31 182 PRO A N 1
ATOM 1461 C CA . PRO A 1 182 ? 27.172 -24.787 -6.934 1.00 86.31 182 PRO A CA 1
ATOM 1462 C C . PRO A 1 182 ? 27.822 -23.409 -6.763 1.00 86.31 182 PRO A C 1
ATOM 1464 O O . PRO A 1 182 ? 28.535 -23.189 -5.782 1.00 86.31 182 PRO A O 1
ATOM 1467 N N . LEU A 1 183 ? 27.611 -22.511 -7.730 1.00 83.88 183 LEU A N 1
ATOM 1468 C CA . LEU A 1 183 ? 28.189 -21.159 -7.700 1.00 83.88 183 LEU A CA 1
ATOM 1469 C C . LEU A 1 183 ? 27.547 -20.281 -6.617 1.00 83.88 183 LEU A C 1
ATOM 1471 O O . LEU A 1 183 ? 28.203 -19.379 -6.108 1.00 83.88 183 LEU A O 1
ATOM 1475 N N . ILE A 1 184 ? 26.304 -20.588 -6.241 1.00 82.81 184 ILE A N 1
ATOM 1476 C CA . ILE A 1 184 ? 25.592 -19.962 -5.127 1.00 82.81 184 ILE A CA 1
ATOM 1477 C C . ILE A 1 184 ? 25.441 -20.986 -4.010 1.00 82.81 184 ILE A C 1
ATOM 1479 O O . ILE A 1 184 ? 25.167 -22.163 -4.264 1.00 82.81 184 ILE A O 1
ATOM 1483 N N . LYS A 1 185 ? 25.587 -20.546 -2.771 1.00 82.88 185 LYS A N 1
ATOM 1484 C CA . LYS A 1 185 ? 25.320 -21.351 -1.588 1.00 82.88 185 LYS A CA 1
ATOM 1485 C C . LYS A 1 185 ? 24.481 -20.568 -0.588 1.00 82.88 185 LYS A C 1
ATOM 1487 O O . LYS A 1 185 ? 23.405 -21.047 -0.237 1.00 82.88 185 LYS A O 1
ATOM 1492 N N . ASP A 1 186 ? 24.961 -19.401 -0.176 1.00 79.19 186 ASP A N 1
ATOM 1493 C CA . ASP A 1 186 ? 24.360 -18.612 0.898 1.00 79.19 186 ASP A CA 1
ATOM 1494 C C . ASP A 1 186 ? 23.619 -17.363 0.362 1.00 79.19 186 ASP A C 1
ATOM 1496 O O . ASP A 1 186 ? 22.666 -16.909 0.992 1.00 79.19 186 ASP A O 1
ATOM 1500 N N . ILE A 1 187 ? 23.979 -16.844 -0.822 1.00 75.94 187 ILE A N 1
ATOM 1501 C CA . ILE A 1 187 ? 23.319 -15.666 -1.420 1.00 75.94 187 ILE A CA 1
ATOM 1502 C C . ILE A 1 187 ? 22.007 -16.031 -2.120 1.00 75.94 187 ILE A C 1
ATOM 1504 O O . ILE A 1 187 ? 21.824 -17.133 -2.637 1.00 75.94 187 ILE A O 1
ATOM 1508 N N . GLN A 1 188 ? 21.088 -15.069 -2.160 1.00 76.12 188 GLN A N 1
ATOM 1509 C CA . GLN A 1 188 ? 19.818 -15.161 -2.864 1.00 76.12 188 GLN A CA 1
ATOM 1510 C C . GLN A 1 188 ? 19.710 -14.049 -3.903 1.00 76.12 188 GLN A C 1
ATOM 1512 O O . GLN A 1 188 ? 19.914 -12.876 -3.593 1.00 76.12 188 GLN A O 1
ATOM 1517 N N . PHE A 1 189 ? 19.370 -14.417 -5.137 1.00 79.50 189 PHE A N 1
ATOM 1518 C CA . PHE A 1 189 ? 18.938 -13.447 -6.137 1.00 79.50 189 PHE A CA 1
ATOM 1519 C C . PHE A 1 189 ? 17.429 -13.343 -6.060 1.00 79.50 189 PHE A C 1
ATOM 1521 O O . PHE A 1 189 ? 16.748 -14.351 -6.213 1.00 79.50 189 PHE A O 1
ATOM 1528 N N . SER A 1 190 ? 16.917 -12.145 -5.818 1.00 80.12 190 SER A N 1
ATOM 1529 C CA . SER A 1 190 ? 15.484 -11.913 -5.669 1.00 80.12 190 SER A CA 1
ATOM 1530 C C . SER A 1 190 ? 14.841 -11.357 -6.932 1.00 80.12 190 SER A C 1
ATOM 1532 O O . SER A 1 190 ? 13.654 -11.558 -7.170 1.00 80.12 190 SER A O 1
ATOM 1534 N N . ASN A 1 191 ? 15.606 -10.657 -7.776 1.00 81.62 191 ASN A N 1
ATOM 1535 C CA . ASN A 1 191 ? 15.058 -10.013 -8.965 1.00 81.62 191 ASN A CA 1
ATOM 1536 C C . ASN A 1 191 ? 16.123 -9.777 -10.046 1.00 81.62 191 ASN A C 1
ATOM 1538 O O . ASN A 1 191 ? 17.322 -9.943 -9.826 1.00 81.62 191 ASN A O 1
ATOM 1542 N N . VAL A 1 192 ? 15.684 -9.371 -11.236 1.00 82.38 192 VAL A N 1
ATOM 1543 C CA . VAL A 1 192 ? 16.553 -8.949 -12.341 1.00 82.38 192 VAL A CA 1
ATOM 1544 C C . VAL A 1 192 ? 15.965 -7.697 -12.967 1.00 82.38 192 VAL A C 1
ATOM 1546 O O . VAL A 1 192 ? 14.811 -7.715 -13.382 1.00 82.38 192 VAL A O 1
ATOM 1549 N N . LEU A 1 193 ? 16.772 -6.642 -13.068 1.00 86.25 193 LEU A N 1
ATOM 1550 C CA . LEU A 1 193 ? 16.432 -5.392 -13.739 1.00 86.25 193 LEU A CA 1
ATOM 1551 C C . LEU A 1 193 ? 17.092 -5.357 -15.119 1.00 86.25 193 LEU A C 1
ATOM 1553 O O . LEU A 1 193 ? 18.304 -5.507 -15.253 1.00 86.25 193 LEU A O 1
ATOM 1557 N N . ILE A 1 194 ? 16.301 -5.133 -16.158 1.00 86.50 194 ILE A N 1
ATOM 1558 C CA . ILE A 1 194 ? 16.762 -4.926 -17.528 1.00 86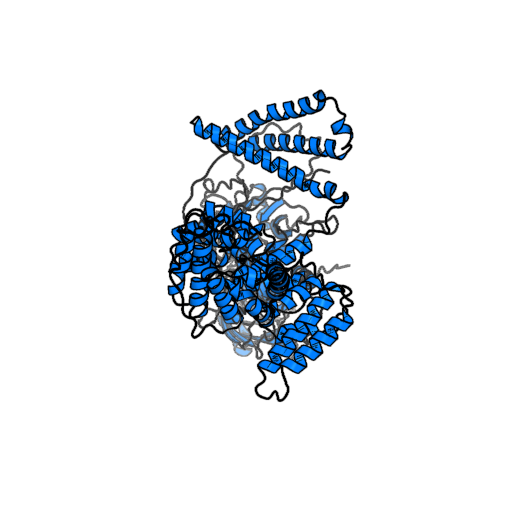.50 194 ILE A CA 1
ATOM 1559 C C . ILE A 1 194 ? 16.454 -3.485 -17.903 1.00 86.50 194 ILE A C 1
ATOM 1561 O O . ILE A 1 194 ? 15.300 -3.066 -17.844 1.00 86.50 194 ILE A O 1
ATOM 1565 N N . ILE A 1 195 ? 17.477 -2.744 -18.320 1.00 90.19 195 ILE A N 1
ATOM 1566 C CA . ILE A 1 195 ? 17.334 -1.381 -18.835 1.00 90.19 195 ILE A CA 1
ATOM 1567 C C . ILE A 1 195 ? 17.747 -1.388 -20.297 1.00 90.19 195 ILE A C 1
ATOM 1569 O O . ILE A 1 195 ? 18.831 -1.854 -20.653 1.00 90.19 195 ILE A O 1
ATOM 1573 N N . SER A 1 196 ? 16.885 -0.858 -21.153 1.00 90.44 196 SER A N 1
ATOM 1574 C CA . SER A 1 196 ? 17.118 -0.786 -22.587 1.00 90.44 196 SER A CA 1
ATOM 1575 C C . SER A 1 196 ? 16.963 0.636 -23.098 1.00 90.44 196 SER A C 1
ATOM 1577 O O . SER A 1 196 ? 16.052 1.356 -22.692 1.00 90.44 196 SER A O 1
ATOM 1579 N N . PHE A 1 197 ? 17.831 1.018 -24.029 1.00 92.31 197 PHE A N 1
ATOM 1580 C CA . PHE A 1 197 ? 17.705 2.261 -24.777 1.00 92.31 197 PHE A CA 1
ATOM 1581 C C . PHE A 1 197 ? 17.362 1.903 -26.218 1.00 92.31 197 PHE A C 1
ATOM 1583 O O . PHE A 1 197 ? 18.182 1.324 -26.939 1.00 92.31 197 PHE A O 1
ATOM 1590 N N . ALA A 1 198 ? 16.133 2.203 -26.636 1.00 87.94 198 ALA A N 1
ATOM 1591 C CA . ALA A 1 198 ? 15.687 1.902 -27.987 1.00 87.94 198 ALA A CA 1
ATOM 1592 C C . ALA A 1 198 ? 16.313 2.898 -28.970 1.00 87.94 198 ALA A C 1
ATOM 1594 O O . ALA A 1 198 ? 17.246 2.576 -29.708 1.00 87.94 198 ALA A O 1
ATOM 1595 N N . SER A 1 199 ? 15.833 4.137 -28.995 1.00 89.88 199 SER A N 1
ATOM 1596 C CA . SER A 1 199 ? 16.256 5.122 -29.994 1.00 89.88 199 SER A CA 1
ATOM 1597 C C . SER A 1 199 ? 15.921 6.547 -29.564 1.00 89.88 199 SER A C 1
ATOM 1599 O O . SER A 1 199 ? 15.102 6.757 -28.668 1.00 89.88 199 SER A O 1
ATOM 1601 N N . LEU A 1 200 ? 16.525 7.519 -30.252 1.00 92.44 200 LEU A N 1
ATOM 1602 C CA . LEU A 1 200 ? 16.084 8.915 -30.252 1.00 92.44 200 LEU A CA 1
ATOM 1603 C C . LEU A 1 200 ? 15.301 9.227 -31.524 1.00 92.44 200 LEU A C 1
ATOM 1605 O O . LEU A 1 200 ? 15.721 8.874 -32.631 1.00 92.44 200 LEU A O 1
ATOM 1609 N N . PHE A 1 201 ? 14.199 9.946 -31.355 1.00 91.62 201 PHE A N 1
ATOM 1610 C CA . PHE A 1 201 ? 13.257 10.314 -32.406 1.00 91.62 201 PHE A CA 1
ATOM 1611 C C . PHE A 1 201 ? 13.142 11.829 -32.524 1.00 91.62 201 PHE A C 1
ATOM 1613 O O . PHE A 1 201 ? 13.475 12.558 -31.588 1.00 91.62 201 PHE A O 1
ATOM 1620 N N . ASN A 1 202 ? 12.657 12.293 -33.683 1.00 90.00 202 ASN A N 1
ATOM 1621 C CA . ASN A 1 202 ? 12.495 13.717 -34.001 1.00 90.00 202 ASN A CA 1
ATOM 1622 C C . ASN A 1 202 ? 13.785 14.535 -33.811 1.00 90.00 202 ASN A C 1
ATOM 1624 O O . ASN A 1 202 ? 13.747 15.691 -33.407 1.00 90.00 202 ASN A O 1
ATOM 1628 N N . VAL A 1 203 ? 14.933 13.918 -34.089 1.00 86.12 203 VAL A N 1
ATOM 1629 C CA . VAL A 1 203 ? 16.243 14.512 -33.821 1.00 86.12 203 VAL A CA 1
ATOM 1630 C C . VAL A 1 203 ? 16.639 15.497 -34.925 1.00 86.12 203 VAL A C 1
ATOM 1632 O O . VAL A 1 203 ? 16.476 15.204 -36.110 1.00 86.12 203 VAL A O 1
ATOM 1635 N N . ASP A 1 204 ? 17.225 16.633 -34.539 1.00 84.44 204 ASP A N 1
ATOM 1636 C CA . ASP A 1 204 ? 17.790 17.616 -35.466 1.00 84.44 204 ASP A CA 1
ATOM 1637 C C . ASP A 1 204 ? 18.870 17.020 -36.388 1.00 84.44 204 ASP A C 1
ATOM 1639 O O . ASP A 1 204 ? 19.677 16.166 -36.005 1.00 84.44 204 ASP A O 1
ATOM 1643 N N . GLU A 1 205 ? 18.953 17.548 -37.613 1.00 83.00 205 GLU A N 1
ATOM 1644 C CA . GLU A 1 205 ? 19.897 17.075 -38.635 1.00 83.00 205 GLU A CA 1
ATOM 1645 C C . GLU A 1 205 ? 21.373 17.220 -38.215 1.00 83.00 205 GLU A C 1
ATOM 1647 O O . GLU A 1 205 ? 22.243 16.506 -38.714 1.00 83.00 205 GLU A O 1
ATOM 1652 N N . SER A 1 206 ? 21.671 18.134 -37.288 1.00 85.38 206 SER A N 1
ATOM 1653 C CA . SER A 1 206 ? 23.007 18.321 -36.715 1.00 85.38 206 SER A CA 1
ATOM 1654 C C . SER A 1 206 ? 23.462 17.105 -35.904 1.00 85.38 206 SER A C 1
ATOM 1656 O O . SER A 1 206 ? 24.589 16.650 -36.082 1.00 85.38 206 SER A O 1
ATOM 1658 N N . LEU A 1 207 ? 22.580 16.536 -35.078 1.00 86.00 207 LEU A N 1
ATOM 1659 C CA . LEU A 1 207 ? 22.854 15.335 -34.286 1.00 86.00 207 LEU A CA 1
ATOM 1660 C C . LEU A 1 207 ? 22.894 14.082 -35.170 1.00 86.00 207 LEU A C 1
ATOM 1662 O O . LEU A 1 207 ? 23.717 13.199 -34.947 1.00 86.00 207 LEU A O 1
ATOM 1666 N N . LEU A 1 208 ? 22.084 14.038 -36.238 1.00 87.12 208 LEU A N 1
ATOM 1667 C CA . LEU A 1 208 ? 22.140 12.963 -37.237 1.00 87.12 208 LEU A CA 1
ATOM 1668 C C . LEU A 1 208 ? 23.501 12.857 -37.946 1.00 87.12 208 LEU A C 1
ATOM 1670 O O . LEU A 1 208 ? 23.829 11.786 -38.450 1.00 87.12 208 LEU A O 1
ATOM 1674 N N . LYS A 1 209 ? 24.276 13.949 -38.023 1.00 87.56 209 LYS A N 1
ATOM 1675 C CA . LYS A 1 209 ? 25.605 13.979 -38.665 1.00 87.56 209 LYS A CA 1
ATOM 1676 C C . LYS A 1 209 ? 26.728 13.475 -37.762 1.00 87.56 209 LYS A C 1
ATOM 1678 O O . LYS A 1 209 ? 27.766 13.085 -38.282 1.00 87.56 209 LYS A O 1
ATOM 1683 N N . ILE A 1 210 ? 26.520 13.490 -36.447 1.00 88.62 210 ILE A N 1
ATOM 1684 C CA . ILE A 1 210 ? 27.505 13.064 -35.443 1.00 88.62 210 ILE A CA 1
ATOM 1685 C C . ILE A 1 210 ? 27.079 11.778 -34.725 1.00 88.62 210 ILE A C 1
ATOM 1687 O O . ILE A 1 210 ? 27.571 11.497 -33.641 1.00 88.62 210 ILE A O 1
ATOM 1691 N N . CYS A 1 211 ? 26.160 11.001 -35.311 1.00 86.88 211 CYS A N 1
ATOM 1692 C CA . CYS A 1 211 ? 25.551 9.833 -34.669 1.00 86.88 211 CYS A CA 1
ATOM 1693 C C . CYS A 1 211 ? 26.567 8.823 -34.120 1.00 86.88 211 CYS A C 1
ATOM 1695 O O . CYS A 1 211 ? 26.374 8.306 -33.023 1.00 86.88 211 CYS A O 1
ATOM 1697 N N . ASP A 1 212 ? 27.668 8.603 -34.840 1.00 85.69 212 ASP A N 1
ATOM 1698 C CA . ASP A 1 212 ? 28.687 7.619 -34.462 1.00 85.69 212 ASP A CA 1
ATOM 1699 C C . ASP A 1 212 ? 29.502 8.044 -33.224 1.00 85.69 212 ASP A C 1
ATOM 1701 O O . ASP A 1 212 ? 30.134 7.201 -32.597 1.00 85.69 212 ASP A O 1
ATOM 1705 N N . ASP A 1 213 ? 29.463 9.330 -32.860 1.00 88.50 213 ASP A N 1
ATOM 1706 C CA . ASP A 1 213 ? 30.161 9.924 -31.712 1.00 88.50 213 ASP A CA 1
ATOM 1707 C C . ASP A 1 213 ? 29.218 10.137 -30.513 1.00 88.50 213 ASP A C 1
ATOM 1709 O O . ASP A 1 213 ? 29.638 10.665 -29.495 1.00 88.50 213 ASP A O 1
ATOM 1713 N N . LEU A 1 214 ? 27.934 9.770 -30.592 1.00 92.25 214 LEU A N 1
ATOM 1714 C CA . LEU A 1 214 ? 27.001 9.992 -29.482 1.00 92.25 214 LEU A CA 1
ATOM 1715 C C . LEU A 1 214 ? 27.083 8.892 -28.417 1.00 92.25 214 LEU A C 1
ATOM 1717 O O . LEU A 1 214 ? 27.150 7.697 -28.714 1.00 92.25 214 LEU A O 1
ATOM 1721 N N . VAL A 1 215 ? 26.974 9.312 -27.159 1.00 93.50 215 VAL A N 1
ATOM 1722 C CA . VAL A 1 215 ? 26.858 8.451 -25.978 1.00 93.50 215 VAL A CA 1
ATOM 1723 C C . VAL A 1 215 ? 25.682 8.935 -25.144 1.00 93.50 215 VAL A C 1
ATOM 1725 O O . VAL A 1 215 ? 25.549 10.134 -24.912 1.00 93.50 215 VAL A O 1
ATOM 1728 N N . ALA A 1 216 ? 24.841 8.008 -24.686 1.00 95.06 216 ALA A N 1
ATOM 1729 C CA . ALA A 1 216 ? 23.811 8.279 -23.691 1.00 95.06 216 ALA A CA 1
ATOM 1730 C C . ALA A 1 216 ? 24.196 7.661 -22.345 1.00 95.06 216 ALA A C 1
ATOM 1732 O O . ALA A 1 216 ? 24.658 6.524 -22.298 1.00 95.06 216 ALA A O 1
ATOM 1733 N N . THR A 1 217 ? 23.975 8.368 -21.245 1.00 93.88 217 THR A N 1
ATOM 1734 C CA . THR A 1 217 ? 24.195 7.870 -19.882 1.00 93.88 217 THR A CA 1
ATOM 1735 C C . THR A 1 217 ? 22.938 8.022 -19.052 1.00 93.88 217 THR A C 1
ATOM 1737 O O . THR A 1 217 ? 22.285 9.062 -19.111 1.00 93.88 217 THR A O 1
ATOM 1740 N N . LEU A 1 218 ? 22.622 6.995 -18.268 1.00 92.31 218 LEU A N 1
ATOM 1741 C CA . LEU A 1 218 ? 21.554 7.005 -17.277 1.00 92.31 218 LEU A CA 1
ATOM 1742 C C . LEU A 1 218 ? 22.191 7.075 -15.892 1.00 92.31 218 LEU A C 1
ATOM 1744 O O . LEU A 1 218 ? 23.072 6.270 -15.582 1.00 92.31 218 LEU A O 1
ATOM 1748 N N . SER A 1 219 ? 21.743 8.021 -15.073 1.00 86.75 219 SER A N 1
ATOM 1749 C CA . SER A 1 219 ? 22.226 8.216 -13.705 1.00 86.75 219 SER A CA 1
ATOM 1750 C C . SER A 1 219 ? 21.069 8.536 -12.768 1.00 86.75 219 SER A C 1
ATOM 1752 O O . SER A 1 219 ? 20.199 9.326 -13.125 1.00 86.75 219 SER A O 1
ATOM 1754 N N . TRP A 1 220 ? 21.091 7.986 -11.559 1.00 81.31 220 TRP A N 1
ATOM 1755 C CA . TRP A 1 220 ? 20.252 8.445 -10.459 1.00 81.31 220 TRP A CA 1
ATOM 1756 C C . TRP A 1 220 ? 20.619 9.878 -10.084 1.00 81.31 220 TRP A C 1
ATOM 1758 O O . TRP A 1 220 ? 21.802 10.227 -10.007 1.00 81.31 220 TRP A O 1
ATOM 1768 N N . HIS A 1 221 ? 19.608 10.694 -9.832 1.00 73.00 221 HIS A N 1
ATOM 1769 C CA . HIS A 1 221 ? 19.734 12.059 -9.358 1.00 73.00 221 HIS A CA 1
ATOM 1770 C C . HIS A 1 221 ? 19.007 12.190 -8.018 1.00 73.00 221 HIS A C 1
ATOM 1772 O O . HIS A 1 221 ? 17.794 12.008 -7.947 1.00 73.00 221 HIS A O 1
ATOM 1778 N N . SER A 1 222 ? 19.758 12.494 -6.953 1.00 58.97 222 SER A N 1
ATOM 1779 C CA . SER A 1 222 ? 19.162 12.819 -5.653 1.00 58.97 222 SER A CA 1
ATOM 1780 C C . SER A 1 222 ? 18.499 14.193 -5.709 1.00 58.97 222 SER A C 1
ATOM 1782 O O . SER A 1 222 ? 19.141 15.175 -6.088 1.00 58.97 222 SER A O 1
ATOM 1784 N N . THR A 1 223 ? 17.247 14.274 -5.262 1.00 50.78 223 THR A N 1
ATOM 1785 C CA . THR A 1 223 ? 16.499 15.531 -5.113 1.00 50.78 223 THR A CA 1
ATOM 1786 C C . THR A 1 223 ? 16.886 16.306 -3.842 1.00 50.78 223 THR A C 1
ATOM 1788 O O . THR A 1 223 ? 16.564 17.490 -3.724 1.00 50.78 223 THR A O 1
ATOM 1791 N N . PHE A 1 224 ? 17.645 15.690 -2.919 1.00 45.00 224 PHE A N 1
ATOM 1792 C CA . PHE A 1 224 ? 18.100 16.303 -1.665 1.00 45.00 224 PHE A CA 1
ATOM 1793 C C . PHE A 1 224 ? 19.626 16.543 -1.656 1.00 45.00 224 PHE A C 1
ATOM 1795 O O . PHE A 1 224 ? 20.402 15.600 -1.847 1.00 45.00 224 PHE A O 1
ATOM 1802 N N . PRO A 1 225 ? 20.094 17.784 -1.413 1.00 41.03 225 PRO A N 1
ATOM 1803 C CA . PRO A 1 225 ? 21.517 18.101 -1.361 1.00 41.03 225 PRO A CA 1
ATOM 1804 C C . PRO A 1 225 ? 22.112 17.729 0.002 1.00 41.03 225 PRO A C 1
ATOM 1806 O O . PRO A 1 225 ? 21.760 18.316 1.022 1.00 41.03 225 PRO A O 1
ATOM 1809 N N . THR A 1 226 ? 23.071 16.805 0.038 1.00 45.03 226 THR A N 1
ATOM 1810 C CA . THR A 1 226 ? 23.809 16.487 1.273 1.00 45.03 226 THR A CA 1
ATOM 1811 C C . THR A 1 226 ? 24.900 17.516 1.589 1.00 45.03 226 THR A C 1
ATOM 1813 O O . THR A 1 226 ? 25.175 17.755 2.761 1.00 45.03 226 THR A O 1
ATOM 1816 N N . THR A 1 227 ? 25.494 18.173 0.580 1.00 38.84 227 THR A N 1
ATOM 1817 C CA . THR A 1 227 ? 26.614 19.129 0.753 1.00 38.84 227 THR A CA 1
ATOM 1818 C C . THR A 1 227 ? 26.793 20.075 -0.454 1.00 38.84 227 THR A C 1
ATOM 1820 O O . THR A 1 227 ? 27.840 20.063 -1.091 1.00 38.84 227 THR A O 1
ATOM 1823 N N . ASN A 1 228 ? 25.787 20.886 -0.813 1.00 40.12 228 ASN A N 1
ATOM 1824 C CA . ASN A 1 228 ? 25.823 21.858 -1.936 1.00 40.12 228 ASN A CA 1
ATOM 1825 C C . ASN A 1 228 ? 26.107 21.308 -3.357 1.00 40.12 228 ASN A C 1
ATOM 1827 O O . ASN A 1 228 ? 26.088 22.081 -4.313 1.00 40.12 228 ASN A O 1
ATOM 1831 N N . GLU A 1 229 ? 26.298 20.002 -3.524 1.00 40.38 229 GLU A N 1
ATOM 1832 C CA . GLU A 1 229 ? 26.379 19.326 -4.819 1.00 40.38 229 GLU A CA 1
ATOM 1833 C C . GLU A 1 229 ? 25.314 18.229 -4.871 1.00 40.38 229 GLU A C 1
ATOM 1835 O O . GLU A 1 229 ? 25.193 17.419 -3.950 1.00 40.38 229 GLU A O 1
ATOM 1840 N N . TYR A 1 230 ? 24.519 18.219 -5.942 1.00 53.47 230 TYR A N 1
ATOM 1841 C CA . TYR A 1 230 ? 23.596 17.124 -6.220 1.00 53.47 230 TYR A CA 1
ATOM 1842 C C . TYR A 1 230 ? 24.416 15.888 -6.598 1.00 53.47 230 TYR A C 1
ATOM 1844 O O . TYR A 1 230 ? 25.129 15.896 -7.605 1.00 53.47 230 TYR A O 1
ATOM 1852 N N . THR A 1 231 ? 24.331 14.825 -5.803 1.00 61.38 231 THR A N 1
ATOM 1853 C CA . THR A 1 231 ? 25.024 13.568 -6.086 1.00 61.38 231 THR A CA 1
ATOM 1854 C C . THR A 1 231 ? 24.328 12.854 -7.243 1.00 61.38 231 THR A C 1
ATOM 1856 O O . THR A 1 231 ? 23.185 12.411 -7.138 1.00 61.38 231 THR A O 1
ATOM 1859 N N . LYS A 1 232 ? 25.020 12.766 -8.384 1.00 70.50 232 LYS A N 1
ATOM 1860 C CA . LYS A 1 232 ? 24.631 11.892 -9.495 1.00 70.50 232 LYS A CA 1
ATOM 1861 C C . LYS A 1 232 ? 25.301 10.537 -9.314 1.00 70.50 232 LYS A C 1
ATOM 1863 O O . LYS A 1 232 ? 26.519 10.486 -9.144 1.00 70.50 232 LYS A O 1
ATOM 1868 N N . VAL A 1 233 ? 24.531 9.455 -9.388 1.00 75.25 233 VAL A N 1
ATOM 1869 C CA . VAL A 1 233 ? 25.071 8.090 -9.338 1.00 75.25 233 VAL A CA 1
ATOM 1870 C C . VAL A 1 233 ? 24.801 7.384 -10.654 1.00 75.25 233 VAL A C 1
ATOM 1872 O O . VAL A 1 233 ? 23.658 7.168 -11.037 1.00 75.25 233 VAL A O 1
ATOM 1875 N N . PHE A 1 234 ? 25.861 7.046 -11.375 1.00 82.75 234 PHE A N 1
ATOM 1876 C CA . PHE A 1 234 ? 25.754 6.437 -12.696 1.00 82.75 234 PHE A CA 1
ATOM 1877 C C . PHE A 1 234 ? 25.188 5.014 -12.627 1.00 82.75 234 PHE A C 1
ATOM 1879 O O . PHE A 1 234 ? 25.592 4.210 -11.790 1.00 82.75 234 PHE A O 1
ATOM 1886 N N . ILE A 1 235 ? 24.285 4.706 -13.558 1.00 84.38 235 ILE A N 1
ATOM 1887 C CA . ILE A 1 235 ? 23.639 3.398 -13.703 1.00 84.38 235 ILE A CA 1
ATOM 1888 C C . ILE A 1 235 ? 24.273 2.643 -14.871 1.00 84.38 235 ILE A C 1
ATOM 1890 O O . ILE A 1 235 ? 24.819 1.554 -14.703 1.00 84.38 235 ILE A O 1
ATOM 1894 N N . CYS A 1 236 ? 24.186 3.212 -16.076 1.00 88.31 236 CYS A N 1
ATOM 1895 C CA . CYS A 1 236 ? 24.717 2.610 -17.296 1.00 88.31 236 CYS A CA 1
ATOM 1896 C C . CYS A 1 236 ? 24.901 3.631 -18.424 1.00 88.31 236 CYS A C 1
ATOM 1898 O O . CYS A 1 236 ? 24.415 4.762 -18.361 1.00 88.31 236 CYS A O 1
ATOM 1900 N N . LYS A 1 237 ? 25.607 3.214 -19.480 1.00 93.19 237 LYS A N 1
ATOM 1901 C CA . LYS A 1 237 ? 25.802 3.996 -20.706 1.00 93.19 237 LYS A CA 1
ATOM 1902 C C . LYS A 1 237 ? 25.410 3.203 -21.940 1.00 93.19 237 LYS A C 1
ATOM 1904 O O . LYS A 1 237 ? 25.513 1.984 -21.928 1.00 93.19 237 LYS A O 1
ATOM 1909 N N . PHE A 1 238 ? 25.048 3.900 -23.003 1.00 93.81 238 PHE A N 1
ATOM 1910 C CA . PHE A 1 238 ? 24.706 3.358 -24.308 1.00 93.81 238 PHE A CA 1
ATOM 1911 C C . PHE A 1 238 ? 25.495 4.096 -25.387 1.00 93.81 238 PHE A C 1
ATOM 1913 O O . PHE A 1 238 ? 25.561 5.326 -25.387 1.00 93.81 238 PHE A O 1
ATOM 1920 N N . THR A 1 239 ? 26.100 3.349 -26.301 1.00 91.75 239 THR A N 1
ATOM 1921 C CA . THR A 1 239 ? 27.019 3.857 -27.325 1.00 91.75 239 THR A CA 1
ATOM 1922 C C . THR A 1 239 ? 26.573 3.447 -28.728 1.00 91.75 239 THR A C 1
ATOM 1924 O O . THR A 1 239 ? 25.700 2.588 -28.901 1.00 91.75 239 THR A O 1
ATOM 1927 N N . VAL A 1 240 ? 27.217 4.030 -29.744 1.00 87.06 240 VAL A N 1
ATOM 1928 C CA . VAL A 1 240 ? 27.104 3.623 -31.153 1.00 87.06 240 VAL A CA 1
ATOM 1929 C C . VAL A 1 240 ? 25.678 3.783 -31.681 1.00 87.06 240 VAL A C 1
ATOM 1931 O O . VAL A 1 240 ? 24.951 2.813 -31.920 1.00 87.06 240 VAL A O 1
ATOM 1934 N N . PHE A 1 241 ? 25.271 5.037 -31.860 1.00 91.12 241 PHE A N 1
ATOM 1935 C CA . PHE A 1 241 ? 23.984 5.363 -32.458 1.00 91.12 241 PHE A CA 1
ATOM 1936 C C . PHE A 1 241 ? 24.089 5.315 -33.976 1.00 91.12 241 PHE A C 1
ATOM 1938 O O . PHE A 1 241 ? 24.965 5.927 -34.577 1.00 91.12 241 PHE A O 1
ATOM 1945 N N . VAL A 1 242 ? 23.146 4.630 -34.618 1.00 89.75 242 VAL A N 1
ATOM 1946 C CA . VAL A 1 242 ? 23.119 4.508 -36.076 1.00 89.75 242 VAL A CA 1
ATOM 1947 C C . VAL A 1 242 ? 21.916 5.251 -36.626 1.00 89.75 242 VAL A C 1
ATOM 1949 O O . VAL A 1 242 ? 20.775 4.973 -36.256 1.00 89.75 242 VAL A O 1
ATOM 1952 N N . LYS A 1 243 ? 22.153 6.161 -37.571 1.00 92.62 243 LYS A N 1
ATOM 1953 C CA . LYS A 1 243 ? 21.079 6.783 -38.347 1.00 92.62 243 LYS A CA 1
ATOM 1954 C C . LYS A 1 243 ? 20.388 5.730 -39.220 1.00 92.62 243 LYS A C 1
ATOM 1956 O O . LYS A 1 243 ? 20.996 5.204 -40.152 1.00 92.62 243 LYS A O 1
ATOM 1961 N N . LYS A 1 244 ? 19.106 5.461 -38.964 1.00 90.81 244 LYS A N 1
ATOM 1962 C CA . LYS A 1 244 ? 18.269 4.571 -39.788 1.00 90.81 244 LYS A CA 1
ATOM 1963 C C . LYS A 1 244 ? 16.841 5.080 -39.903 1.00 90.81 244 LYS A C 1
ATOM 1965 O O . LYS A 1 244 ? 16.365 5.795 -39.027 1.00 90.81 244 LYS A O 1
ATOM 1970 N N . ILE A 1 245 ? 16.158 4.674 -40.970 1.00 88.56 245 ILE A N 1
ATOM 1971 C CA . ILE A 1 245 ? 14.704 4.813 -41.079 1.00 88.56 245 ILE A CA 1
ATOM 1972 C C . ILE A 1 245 ? 14.050 3.939 -39.999 1.00 88.56 245 ILE A C 1
ATOM 1974 O O . ILE A 1 245 ? 14.505 2.818 -39.758 1.00 88.56 245 ILE A O 1
ATOM 1978 N N . ILE A 1 246 ? 12.995 4.434 -39.340 1.00 85.31 246 ILE A N 1
ATOM 1979 C CA . ILE A 1 246 ? 12.381 3.752 -38.183 1.00 85.31 246 ILE A CA 1
ATOM 1980 C C . ILE A 1 246 ? 11.882 2.334 -38.532 1.00 85.31 246 ILE A C 1
ATOM 1982 O O . ILE A 1 246 ? 12.081 1.404 -37.756 1.00 85.31 246 ILE A O 1
ATOM 1986 N N . ALA A 1 247 ? 11.307 2.125 -39.717 1.00 81.44 247 ALA A N 1
ATOM 1987 C CA . ALA A 1 247 ? 10.853 0.807 -40.176 1.00 81.44 247 ALA A CA 1
ATOM 1988 C C . ALA A 1 247 ? 11.993 -0.182 -40.504 1.00 81.44 247 ALA A C 1
ATOM 1990 O O . ALA A 1 247 ? 11.752 -1.382 -40.597 1.00 81.44 247 ALA A O 1
ATOM 1991 N N . GLU A 1 248 ? 13.222 0.301 -40.708 1.00 83.19 248 GLU A N 1
ATOM 1992 C CA . GLU A 1 248 ? 14.378 -0.496 -41.160 1.00 83.19 248 GLU A CA 1
ATOM 1993 C C . GLU A 1 248 ? 15.332 -0.871 -40.008 1.00 83.19 248 GLU A C 1
ATOM 1995 O O . GLU A 1 248 ? 16.474 -1.315 -40.207 1.00 83.19 248 GLU A O 1
ATOM 2000 N N . GLN A 1 249 ? 14.891 -0.649 -38.771 1.00 84.88 249 GLN A N 1
ATOM 2001 C CA . GLN A 1 249 ? 15.656 -0.971 -37.576 1.00 84.88 249 GLN A CA 1
ATOM 2002 C C . GLN A 1 249 ? 15.809 -2.484 -37.386 1.00 84.88 249 GLN A C 1
ATOM 2004 O O . GLN A 1 249 ? 14.964 -3.274 -37.796 1.00 84.88 249 GLN A O 1
ATOM 2009 N N . ASN A 1 250 ? 16.904 -2.900 -36.738 1.00 80.94 250 ASN A N 1
ATOM 2010 C CA . ASN A 1 250 ? 17.022 -4.288 -36.292 1.00 80.94 250 ASN A CA 1
ATOM 2011 C C . ASN A 1 250 ? 16.087 -4.464 -35.085 1.00 80.94 250 ASN A C 1
ATOM 2013 O O . ASN A 1 250 ? 16.256 -3.720 -34.114 1.00 80.94 250 ASN A O 1
ATOM 2017 N N . PRO A 1 251 ? 15.138 -5.415 -35.124 1.00 81.00 251 PRO A N 1
ATOM 2018 C CA . PRO A 1 251 ? 14.224 -5.635 -34.015 1.00 81.00 251 PRO A CA 1
ATOM 2019 C C . PRO A 1 251 ? 14.911 -6.272 -32.805 1.00 81.00 251 PRO A C 1
ATOM 2021 O O . PRO A 1 251 ? 14.325 -6.267 -31.739 1.00 81.00 251 PRO A O 1
ATOM 2024 N N . ASN A 1 252 ? 16.116 -6.836 -32.919 1.00 84.88 252 ASN A N 1
ATOM 2025 C CA . ASN A 1 252 ? 16.794 -7.429 -31.766 1.00 84.88 252 ASN A CA 1
ATOM 2026 C C . ASN A 1 252 ? 17.620 -6.377 -31.024 1.00 84.88 252 ASN A C 1
ATOM 2028 O O . ASN A 1 252 ? 18.407 -5.649 -31.643 1.00 84.88 252 ASN A O 1
ATOM 2032 N N . TYR A 1 253 ? 17.476 -6.350 -29.701 1.00 87.69 253 TYR A N 1
ATOM 2033 C CA . TYR A 1 253 ? 18.379 -5.610 -28.835 1.00 87.69 253 TYR A CA 1
ATOM 2034 C C . TYR A 1 253 ? 19.780 -6.218 -28.875 1.00 87.69 253 TYR A C 1
ATOM 2036 O O . TYR A 1 253 ? 19.946 -7.406 -29.134 1.00 87.69 253 TYR A O 1
ATOM 2044 N N . LYS A 1 254 ? 20.802 -5.410 -28.608 1.00 91.25 254 LYS A N 1
ATOM 2045 C CA . LYS A 1 254 ? 22.198 -5.850 -28.516 1.00 91.25 254 LYS A CA 1
ATOM 2046 C C . LYS A 1 254 ? 22.726 -5.715 -27.100 1.00 91.25 254 LYS A C 1
ATOM 2048 O O . LYS A 1 254 ? 22.373 -4.774 -26.392 1.00 91.25 254 LYS A O 1
ATOM 2053 N N . TRP A 1 255 ? 23.610 -6.623 -26.710 1.00 90.69 255 TRP A N 1
ATOM 2054 C CA . TRP A 1 255 ? 24.377 -6.472 -25.478 1.00 90.69 255 TRP A CA 1
ATOM 2055 C C . TRP A 1 255 ? 25.330 -5.290 -25.611 1.00 90.69 255 TRP A C 1
ATOM 2057 O O . TRP A 1 255 ? 26.247 -5.319 -26.433 1.00 90.69 255 TRP A O 1
ATOM 2067 N N . GLU A 1 256 ? 25.112 -4.247 -24.811 1.00 92.00 256 GLU A N 1
ATOM 2068 C CA . GLU A 1 256 ? 25.914 -3.026 -24.887 1.00 92.00 256 GLU A CA 1
ATOM 2069 C C . GLU A 1 256 ? 27.391 -3.305 -24.587 1.00 92.00 256 GLU A C 1
ATOM 2071 O O . GLU A 1 256 ? 28.264 -2.866 -25.328 1.00 92.00 256 GLU A O 1
ATOM 2076 N N . ASN A 1 257 ? 27.675 -4.111 -23.562 1.00 89.81 257 ASN A N 1
ATOM 2077 C CA . ASN A 1 257 ? 29.043 -4.401 -23.127 1.00 89.81 257 ASN A CA 1
ATOM 2078 C C . ASN A 1 257 ? 29.822 -5.340 -24.065 1.00 89.81 257 ASN A C 1
ATOM 2080 O O . ASN A 1 257 ? 31.027 -5.499 -23.890 1.00 89.81 257 ASN A O 1
ATOM 2084 N N . LEU A 1 258 ? 29.169 -5.947 -25.066 1.00 90.50 258 LEU A N 1
ATOM 2085 C CA . LEU A 1 258 ? 29.855 -6.719 -26.110 1.00 90.50 258 LEU A CA 1
ATOM 2086 C C . LEU A 1 258 ? 30.275 -5.856 -27.308 1.00 90.50 258 LEU A C 1
ATOM 2088 O O . LEU A 1 258 ? 30.992 -6.334 -28.187 1.00 90.50 258 LEU A O 1
ATOM 2092 N N . LYS A 1 259 ? 29.832 -4.596 -27.380 1.00 90.19 259 LYS A N 1
ATOM 2093 C CA . LYS A 1 259 ? 30.259 -3.661 -28.422 1.00 90.19 259 LYS A CA 1
ATOM 2094 C C . LYS A 1 259 ? 31.734 -3.315 -28.229 1.00 90.19 259 LYS A C 1
ATOM 2096 O O . LYS A 1 259 ? 32.133 -2.819 -27.180 1.00 90.19 259 LYS A O 1
ATOM 2101 N N . ASP A 1 260 ? 32.530 -3.531 -29.269 1.00 87.50 260 ASP A N 1
ATOM 2102 C CA . ASP A 1 260 ? 33.962 -3.255 -29.264 1.00 87.50 260 ASP A CA 1
ATOM 2103 C C . ASP A 1 260 ? 34.346 -2.419 -30.498 1.00 87.50 260 ASP A C 1
ATOM 2105 O O . ASP A 1 260 ? 34.356 -2.936 -31.625 1.00 87.50 260 ASP A O 1
ATOM 2109 N N . PRO A 1 261 ? 34.701 -1.133 -30.304 1.00 84.69 261 PRO A N 1
ATOM 2110 C CA . PRO A 1 261 ? 35.190 -0.271 -31.375 1.00 84.69 261 PRO A CA 1
ATOM 2111 C C . PRO A 1 261 ? 36.413 -0.815 -32.108 1.00 84.69 261 PRO A C 1
ATOM 2113 O O . PRO A 1 261 ? 36.549 -0.574 -33.306 1.00 84.69 261 PRO A O 1
ATOM 2116 N N . SER A 1 262 ? 37.278 -1.577 -31.434 1.00 85.38 262 SER A N 1
ATOM 2117 C CA . SER A 1 262 ? 38.473 -2.159 -32.052 1.00 85.38 262 SER A CA 1
ATOM 2118 C C . SER A 1 262 ? 38.143 -3.259 -33.064 1.00 85.38 262 SER A C 1
ATOM 2120 O O . SER A 1 262 ? 38.884 -3.449 -34.028 1.00 85.38 262 SER A O 1
ATOM 2122 N N . LEU A 1 263 ? 37.009 -3.942 -32.882 1.00 84.81 263 LEU A N 1
ATOM 2123 C CA . LEU A 1 263 ? 36.509 -4.977 -33.788 1.00 84.81 263 LEU A CA 1
ATOM 2124 C C . LEU A 1 263 ? 35.521 -4.425 -34.823 1.00 84.81 263 LEU A C 1
ATOM 2126 O O . LEU A 1 263 ? 35.176 -5.133 -35.766 1.00 84.81 263 LEU A O 1
ATOM 2130 N N . ASN A 1 264 ? 35.037 -3.188 -34.645 1.00 85.81 264 ASN A N 1
ATOM 2131 C CA . ASN A 1 264 ? 33.943 -2.606 -35.429 1.00 85.81 264 ASN A CA 1
ATOM 2132 C C . ASN A 1 264 ? 32.739 -3.569 -35.542 1.00 85.81 264 ASN A C 1
ATOM 2134 O O . ASN A 1 264 ? 32.119 -3.735 -36.594 1.00 85.81 264 ASN A O 1
ATOM 2138 N N . ASN A 1 265 ? 32.428 -4.252 -34.438 1.00 88.19 265 ASN A N 1
ATOM 2139 C CA . ASN A 1 265 ? 31.481 -5.368 -34.394 1.00 88.19 265 ASN A CA 1
ATOM 2140 C C . ASN A 1 265 ? 30.010 -4.932 -34.331 1.00 88.19 265 ASN A C 1
ATOM 2142 O O . ASN A 1 265 ? 29.104 -5.763 -34.333 1.00 88.19 265 ASN A O 1
ATOM 2146 N N . PHE A 1 266 ? 29.745 -3.628 -34.299 1.00 85.12 266 PHE A N 1
ATOM 2147 C CA . PHE A 1 266 ? 28.431 -3.068 -34.000 1.00 85.12 266 PHE A CA 1
ATOM 2148 C C . PHE A 1 266 ? 27.344 -3.452 -35.003 1.00 85.12 266 PHE A C 1
ATOM 2150 O O . PHE A 1 266 ? 26.160 -3.385 -34.680 1.00 85.12 266 PHE A O 1
ATOM 2157 N N . LYS A 1 267 ? 27.712 -3.838 -36.230 1.00 83.25 267 LYS A N 1
ATOM 2158 C CA . LYS A 1 267 ? 26.776 -4.307 -37.266 1.00 83.25 267 LYS A CA 1
ATOM 2159 C C . LYS A 1 267 ? 26.514 -5.812 -37.195 1.00 83.25 267 LYS A C 1
ATOM 2161 O O . LYS A 1 267 ? 25.547 -6.268 -37.805 1.00 83.25 267 LYS A O 1
ATOM 2166 N N . SER A 1 268 ? 27.319 -6.555 -36.440 1.00 88.62 268 SER A N 1
ATOM 2167 C CA . SER A 1 268 ? 27.197 -8.000 -36.318 1.00 88.62 268 SER A CA 1
ATOM 2168 C C . SER A 1 268 ? 25.894 -8.396 -35.631 1.00 88.62 268 SER A C 1
ATOM 2170 O O . SER A 1 268 ? 25.470 -7.791 -34.642 1.00 88.62 268 SER A O 1
ATOM 2172 N N . MET A 1 269 ? 25.276 -9.465 -36.133 1.00 88.62 269 MET A N 1
ATOM 2173 C CA . MET A 1 269 ? 24.183 -10.147 -35.433 1.00 88.62 269 MET A CA 1
ATOM 2174 C C . MET A 1 269 ? 24.685 -10.951 -34.228 1.00 88.62 269 MET A C 1
ATOM 2176 O O . MET A 1 269 ? 23.880 -11.347 -33.395 1.00 88.62 269 MET A O 1
ATOM 2180 N N . GLY A 1 270 ? 26.003 -11.145 -34.108 1.00 87.38 270 GLY A N 1
ATOM 2181 C CA . GLY A 1 270 ? 26.656 -11.836 -32.998 1.00 87.38 270 GLY A CA 1
ATOM 2182 C C . GLY A 1 270 ? 26.478 -11.167 -31.645 1.00 87.38 270 GLY A C 1
ATOM 2183 O O . GLY A 1 270 ? 26.691 -11.807 -30.626 1.00 87.38 270 GLY A O 1
ATOM 2184 N N . LEU A 1 271 ? 26.061 -9.900 -31.641 1.00 90.00 271 LEU A N 1
ATOM 2185 C CA . LEU A 1 271 ? 25.784 -9.124 -30.434 1.00 90.00 271 LEU A CA 1
ATOM 2186 C C . LEU A 1 271 ? 24.303 -9.133 -30.039 1.00 90.00 271 LEU A C 1
ATOM 2188 O O . LEU A 1 271 ? 23.963 -8.616 -28.975 1.00 90.00 271 LEU A O 1
ATOM 2192 N N . ASN A 1 272 ? 23.419 -9.637 -30.909 1.00 89.25 272 ASN A N 1
ATOM 2193 C CA . ASN A 1 272 ? 21.978 -9.591 -30.684 1.00 89.25 272 ASN A CA 1
ATOM 2194 C C . ASN A 1 272 ? 21.622 -10.466 -29.481 1.00 89.25 272 ASN A C 1
ATOM 2196 O O . ASN A 1 272 ? 21.888 -11.665 -29.493 1.00 89.25 272 ASN A O 1
ATOM 2200 N N . SER A 1 273 ? 20.978 -9.877 -28.481 1.00 85.62 273 SER A N 1
ATOM 2201 C CA . SER A 1 273 ? 20.299 -10.627 -27.440 1.00 85.62 273 SER A CA 1
ATOM 2202 C C . SER A 1 273 ? 19.024 -11.267 -27.996 1.00 85.62 273 SER A C 1
ATOM 2204 O O . SER A 1 273 ? 18.573 -10.984 -29.110 1.00 85.62 273 SER A O 1
ATOM 2206 N N . ASN A 1 274 ? 18.408 -12.121 -27.189 1.00 76.75 274 ASN A N 1
ATOM 2207 C CA . ASN A 1 274 ? 17.136 -12.752 -27.526 1.00 76.75 274 ASN A CA 1
ATOM 2208 C C . ASN A 1 274 ? 15.923 -11.820 -27.320 1.00 76.75 274 ASN A C 1
ATOM 2210 O O . ASN A 1 274 ? 14.792 -12.189 -27.644 1.00 76.75 274 ASN A O 1
ATOM 2214 N N . ILE A 1 275 ? 16.141 -10.607 -26.799 1.00 77.62 275 ILE A N 1
ATOM 2215 C CA . ILE A 1 275 ? 15.095 -9.615 -26.537 1.00 77.62 275 ILE A CA 1
ATOM 2216 C C . ILE A 1 275 ? 14.805 -8.825 -27.815 1.00 77.62 275 ILE A C 1
ATOM 2218 O O . ILE A 1 275 ? 15.719 -8.344 -28.490 1.00 77.62 275 ILE A O 1
ATOM 2222 N N . LYS A 1 276 ? 13.517 -8.649 -28.130 1.00 76.69 276 LYS A N 1
ATOM 2223 C CA . LYS A 1 276 ? 13.058 -7.971 -29.346 1.00 76.69 276 LYS A CA 1
ATOM 2224 C C . LYS A 1 276 ? 12.238 -6.719 -29.044 1.00 76.69 276 LYS A C 1
ATOM 2226 O O . LYS A 1 276 ? 11.467 -6.701 -28.094 1.00 76.69 276 LYS A O 1
ATOM 2231 N N . VAL A 1 277 ? 12.393 -5.716 -29.898 1.00 72.19 277 VAL A N 1
ATOM 2232 C CA . VAL A 1 277 ? 11.556 -4.524 -30.031 1.00 72.19 277 VAL A CA 1
ATOM 2233 C C . VAL A 1 277 ? 10.398 -4.845 -30.972 1.00 72.19 277 VAL A C 1
ATOM 2235 O O . VAL A 1 277 ? 10.625 -5.341 -32.081 1.00 72.19 277 VAL A O 1
ATOM 2238 N N . ASP A 1 278 ? 9.172 -4.510 -30.574 1.00 72.25 278 ASP A N 1
ATOM 2239 C CA . ASP A 1 278 ? 8.047 -4.471 -31.507 1.00 72.25 278 ASP A CA 1
ATOM 2240 C C . ASP A 1 278 ? 8.059 -3.150 -32.289 1.00 72.25 278 ASP A C 1
ATOM 2242 O O . ASP A 1 278 ? 7.632 -2.099 -31.812 1.00 72.25 278 ASP A O 1
ATOM 2246 N N . LEU A 1 279 ? 8.562 -3.205 -33.522 1.00 71.75 279 LEU A N 1
ATOM 2247 C CA . LEU A 1 279 ? 8.643 -2.036 -34.399 1.00 71.75 279 LEU A CA 1
ATOM 2248 C C . LEU A 1 279 ? 7.263 -1.507 -34.832 1.00 71.75 279 LEU A C 1
ATOM 2250 O O . LEU A 1 279 ? 7.169 -0.356 -35.257 1.00 71.75 279 LEU A O 1
ATOM 2254 N N . PHE A 1 280 ? 6.198 -2.311 -34.739 1.00 65.50 280 PHE A N 1
ATOM 2255 C CA . PHE A 1 280 ? 4.838 -1.903 -35.109 1.00 65.50 280 PHE A CA 1
ATOM 2256 C C . PHE A 1 280 ? 4.099 -1.206 -33.966 1.00 65.50 280 PHE A C 1
ATOM 2258 O O . PHE A 1 280 ? 3.176 -0.436 -34.228 1.00 65.50 280 PHE A O 1
ATOM 2265 N N . GLN A 1 281 ? 4.515 -1.449 -32.722 1.00 70.19 281 GLN A N 1
ATOM 2266 C CA . GLN A 1 281 ? 3.921 -0.873 -31.513 1.00 70.19 281 GLN A CA 1
ATOM 2267 C C . GLN A 1 281 ? 4.877 0.060 -30.761 1.00 70.19 281 GLN A C 1
ATOM 2269 O O . GLN A 1 281 ? 4.630 0.409 -29.615 1.00 70.19 281 GLN A O 1
ATOM 2274 N N . LEU A 1 282 ? 5.947 0.514 -31.420 1.00 74.00 282 LEU A N 1
ATOM 2275 C CA . LEU A 1 282 ? 7.015 1.317 -30.820 1.00 74.00 282 LEU A CA 1
ATOM 2276 C C . LEU A 1 282 ? 6.525 2.570 -30.073 1.00 74.00 282 LEU A C 1
ATOM 2278 O O . LEU A 1 282 ? 7.177 3.005 -29.134 1.00 74.00 282 LEU A O 1
ATOM 2282 N N . PHE A 1 283 ? 5.402 3.153 -30.505 1.00 79.75 283 PHE A N 1
ATOM 2283 C CA . PHE A 1 283 ? 4.804 4.359 -29.916 1.00 79.75 283 PHE A CA 1
ATOM 2284 C C . PHE A 1 283 ? 3.476 4.102 -29.184 1.00 79.75 283 PHE A C 1
ATOM 2286 O O . PHE A 1 283 ? 2.721 5.046 -28.929 1.00 79.75 283 PHE A O 1
ATOM 2293 N N . ASN A 1 284 ? 3.178 2.839 -28.879 1.00 68.75 284 ASN A N 1
ATOM 2294 C CA . ASN A 1 284 ? 2.025 2.439 -28.077 1.00 68.75 284 ASN A CA 1
ATOM 2295 C C . ASN A 1 284 ? 2.452 2.233 -26.621 1.00 68.75 284 ASN A C 1
ATOM 2297 O O . ASN A 1 284 ? 3.605 1.900 -26.358 1.00 68.75 284 ASN A O 1
ATOM 2301 N N . ASP A 1 285 ? 1.514 2.461 -25.700 1.00 69.81 285 ASP A N 1
ATOM 2302 C CA . ASP A 1 285 ? 1.657 2.172 -24.266 1.00 69.81 285 ASP A CA 1
ATOM 2303 C C . ASP A 1 285 ? 2.930 2.781 -23.633 1.00 69.81 285 ASP A C 1
ATOM 2305 O O . ASP A 1 285 ? 3.576 2.194 -22.764 1.00 69.81 285 ASP A O 1
ATOM 2309 N N . LEU A 1 286 ? 3.310 3.978 -24.106 1.00 74.62 286 LEU A N 1
ATOM 2310 C CA . LEU A 1 286 ? 4.451 4.735 -23.596 1.00 74.62 286 LEU A CA 1
ATOM 2311 C C . LEU A 1 286 ? 4.027 5.670 -22.459 1.00 74.62 286 LEU A C 1
ATOM 2313 O O . LEU A 1 286 ? 3.161 6.530 -22.643 1.00 74.62 286 LEU A O 1
ATOM 2317 N N . LEU A 1 287 ? 4.726 5.588 -21.330 1.00 74.81 287 LEU A N 1
ATOM 2318 C CA . LEU A 1 287 ? 4.669 6.585 -20.264 1.00 74.81 287 LEU A CA 1
ATOM 2319 C C . LEU A 1 287 ? 5.410 7.841 -20.723 1.00 74.81 287 LEU A C 1
ATOM 2321 O O . LEU A 1 287 ? 6.613 7.814 -20.983 1.00 74.81 287 LEU A O 1
ATOM 2325 N N . CYS A 1 288 ? 4.676 8.934 -20.887 1.00 75.88 288 CYS A N 1
ATOM 2326 C CA . CYS A 1 288 ? 5.170 10.157 -21.511 1.00 75.88 288 CYS A CA 1
ATOM 2327 C C . CYS A 1 288 ? 5.575 11.199 -20.459 1.00 75.88 288 CYS A C 1
ATOM 2329 O O . CYS A 1 288 ? 4.900 11.351 -19.442 1.00 75.88 288 CYS A O 1
ATOM 2331 N N . THR A 1 289 ? 6.635 11.971 -20.728 1.00 71.75 289 THR A N 1
ATOM 2332 C CA . THR A 1 289 ? 6.955 13.179 -19.940 1.00 71.75 289 THR A CA 1
ATOM 2333 C C . THR A 1 289 ? 5.749 14.126 -19.887 1.00 71.75 289 THR A C 1
ATOM 2335 O O . THR A 1 289 ? 5.151 14.402 -20.934 1.00 71.75 289 THR A O 1
ATOM 2338 N N . GLU A 1 290 ? 5.400 14.644 -18.700 1.00 62.78 290 GLU A N 1
ATOM 2339 C CA . GLU A 1 290 ? 4.183 15.453 -18.539 1.00 62.78 290 GLU A CA 1
ATOM 2340 C C . GLU A 1 290 ? 4.175 16.699 -19.425 1.00 62.78 290 GLU A C 1
ATOM 2342 O O . GLU A 1 290 ? 5.201 17.353 -19.618 1.00 62.78 290 GLU A O 1
ATOM 2347 N N . ASN A 1 291 ? 2.988 17.108 -19.881 1.00 64.56 291 ASN A N 1
ATOM 2348 C CA . ASN A 1 291 ? 2.778 18.382 -20.580 1.00 64.56 291 ASN A CA 1
ATOM 2349 C C . ASN A 1 291 ? 3.606 18.537 -21.872 1.00 64.56 291 ASN A C 1
ATOM 2351 O O . ASN A 1 291 ? 3.778 19.643 -22.396 1.00 64.56 291 ASN A O 1
ATOM 2355 N N . VAL A 1 292 ? 4.097 17.421 -22.419 1.00 69.12 292 VAL A N 1
ATOM 2356 C CA . VAL A 1 292 ? 4.856 17.369 -23.665 1.00 69.12 292 VAL A CA 1
ATOM 2357 C C . VAL A 1 292 ? 4.010 16.739 -24.761 1.00 69.12 292 VAL A C 1
ATOM 2359 O O . VAL A 1 292 ? 3.588 15.590 -24.675 1.00 69.12 292 VAL A O 1
ATOM 2362 N N . ASN A 1 293 ? 3.823 17.473 -25.857 1.00 79.94 293 ASN A N 1
ATOM 2363 C CA . ASN A 1 293 ? 3.345 16.863 -27.089 1.00 79.94 293 ASN A CA 1
ATOM 2364 C C . ASN A 1 293 ? 4.536 16.248 -27.834 1.00 79.94 293 ASN A C 1
ATOM 2366 O O . ASN A 1 293 ? 5.391 16.963 -28.359 1.00 79.94 293 ASN A O 1
ATOM 2370 N N . PHE A 1 294 ? 4.586 14.919 -27.869 1.00 79.69 294 PHE A N 1
ATOM 2371 C CA . PHE A 1 294 ? 5.604 14.156 -28.595 1.00 79.69 294 PHE A CA 1
ATOM 2372 C C . PHE A 1 294 ? 5.344 14.079 -30.103 1.00 79.69 294 PHE A C 1
ATOM 2374 O O . PHE A 1 294 ? 6.201 13.605 -30.849 1.00 79.69 294 PHE A O 1
ATOM 2381 N N . ASN A 1 295 ? 4.181 14.559 -30.565 1.00 78.81 295 ASN A N 1
ATOM 2382 C CA . ASN A 1 295 ? 3.805 14.583 -31.977 1.00 78.81 295 ASN A CA 1
ATOM 2383 C C . ASN A 1 295 ? 3.855 13.189 -32.632 1.00 78.81 295 ASN A C 1
ATOM 2385 O O . ASN A 1 295 ? 4.241 13.071 -33.791 1.00 78.81 295 ASN A O 1
ATOM 2389 N N . PHE A 1 296 ? 3.460 12.127 -31.912 1.00 82.19 296 PHE A N 1
ATOM 2390 C CA . PHE A 1 296 ? 3.505 10.747 -32.426 1.00 82.19 296 PHE A CA 1
ATOM 2391 C C . PHE A 1 296 ? 2.763 10.577 -33.763 1.00 82.19 296 PHE A C 1
ATOM 2393 O O . PHE A 1 296 ? 3.217 9.828 -34.621 1.00 82.19 296 PHE A O 1
ATOM 2400 N N . GLU A 1 297 ? 1.654 11.297 -33.957 1.00 78.62 297 GLU A N 1
ATOM 2401 C CA . GLU A 1 297 ? 0.856 11.273 -35.196 1.00 78.62 297 GLU A CA 1
ATOM 2402 C C . GLU A 1 297 ? 1.613 11.833 -36.412 1.00 78.62 297 GLU A C 1
ATOM 2404 O O . GLU A 1 297 ? 1.334 11.447 -37.546 1.00 78.62 297 GLU A O 1
ATOM 2409 N N . ASP A 1 298 ? 2.594 12.710 -36.179 1.00 79.56 298 ASP A N 1
ATOM 2410 C CA . ASP A 1 298 ? 3.397 13.334 -37.231 1.00 79.56 298 ASP A CA 1
ATOM 2411 C C . ASP A 1 298 ? 4.600 12.462 -37.641 1.00 79.56 298 ASP A C 1
ATOM 2413 O O . ASP A 1 298 ? 5.260 12.756 -38.646 1.00 79.56 298 ASP A O 1
ATOM 2417 N N . ILE A 1 299 ? 4.905 11.403 -36.880 1.00 83.31 299 ILE A N 1
ATOM 2418 C CA . ILE A 1 299 ? 6.044 10.516 -37.132 1.00 83.31 299 ILE A CA 1
ATOM 2419 C C . ILE A 1 299 ? 5.697 9.541 -38.256 1.00 83.31 299 ILE A C 1
ATOM 2421 O O . ILE A 1 299 ? 4.856 8.650 -38.120 1.00 83.31 299 ILE A O 1
ATOM 2425 N N . ASN A 1 300 ? 6.409 9.651 -39.373 1.00 83.12 300 ASN A N 1
ATOM 2426 C CA . ASN A 1 300 ? 6.300 8.706 -40.470 1.00 83.12 300 ASN A CA 1
ATOM 2427 C C . ASN A 1 300 ? 7.337 7.594 -40.314 1.00 83.12 300 ASN A C 1
ATOM 2429 O O . ASN A 1 300 ? 8.468 7.716 -40.775 1.00 83.12 300 ASN A O 1
ATOM 2433 N N . VAL A 1 301 ? 6.924 6.465 -39.737 1.00 81.69 301 VAL A N 1
ATOM 2434 C CA . VAL A 1 301 ? 7.784 5.294 -39.474 1.00 81.69 301 VAL A CA 1
ATOM 2435 C C . VAL A 1 301 ? 8.560 4.808 -40.714 1.00 81.69 301 VAL A C 1
ATOM 2437 O O . VAL A 1 301 ? 9.641 4.239 -40.587 1.00 81.69 301 VAL A O 1
ATOM 2440 N N . ARG A 1 302 ? 8.050 5.041 -41.932 1.00 82.56 302 ARG A N 1
ATOM 2441 C CA . ARG A 1 302 ? 8.691 4.602 -43.186 1.00 82.56 302 ARG A CA 1
ATOM 2442 C C . ARG A 1 302 ? 9.665 5.609 -43.794 1.00 82.56 302 ARG A C 1
ATOM 2444 O O . ARG A 1 302 ? 10.413 5.224 -44.682 1.00 82.56 302 ARG A O 1
ATOM 2451 N N . ASN A 1 303 ? 9.640 6.867 -43.361 1.00 83.62 303 ASN A N 1
ATOM 2452 C CA . ASN A 1 303 ? 10.423 7.942 -43.980 1.00 83.62 303 ASN A CA 1
ATOM 2453 C C . ASN A 1 303 ? 11.305 8.697 -42.983 1.00 83.62 303 ASN A C 1
ATOM 2455 O O . ASN A 1 303 ? 12.356 9.211 -43.364 1.00 83.62 303 ASN A O 1
ATOM 2459 N N . ASP A 1 304 ? 10.884 8.778 -41.724 1.00 86.31 304 ASP A N 1
ATOM 2460 C CA . ASP A 1 304 ? 11.592 9.532 -40.704 1.00 86.31 304 ASP A CA 1
ATOM 2461 C C . ASP A 1 304 ? 12.797 8.734 -40.200 1.00 86.31 304 ASP A C 1
ATOM 2463 O O . ASP A 1 304 ? 12.748 7.512 -40.014 1.00 86.31 304 ASP A O 1
ATOM 2467 N N . TYR A 1 305 ? 13.900 9.451 -39.989 1.00 91.06 305 TYR A N 1
ATOM 2468 C CA . TYR A 1 305 ? 15.113 8.892 -39.410 1.00 91.06 305 TYR A CA 1
ATOM 2469 C C . TYR A 1 305 ? 15.045 8.931 -37.882 1.00 91.06 305 TYR A C 1
ATOM 2471 O O . TYR A 1 305 ? 14.605 9.916 -37.292 1.00 91.06 305 TYR A O 1
ATOM 2479 N N . ALA A 1 306 ? 15.567 7.884 -37.254 1.00 91.50 306 ALA A N 1
ATOM 2480 C CA . ALA A 1 306 ? 15.880 7.837 -35.834 1.00 91.50 306 ALA A CA 1
ATOM 2481 C C . ALA A 1 306 ? 17.377 7.576 -35.633 1.00 91.50 306 ALA A C 1
ATOM 2483 O O . ALA A 1 306 ? 18.059 7.024 -36.507 1.00 91.50 306 ALA A O 1
ATOM 2484 N N . LEU A 1 307 ? 17.883 7.968 -34.465 1.00 93.25 307 LEU A N 1
ATOM 2485 C CA . LEU A 1 307 ? 19.191 7.538 -33.983 1.00 93.25 307 LEU A CA 1
ATOM 2486 C C . LEU A 1 307 ? 19.001 6.269 -33.167 1.00 93.25 307 LEU A C 1
ATOM 2488 O O . LEU A 1 307 ? 18.522 6.307 -32.033 1.00 93.25 307 LEU A O 1
ATOM 2492 N N . VAL A 1 308 ? 19.345 5.147 -33.782 1.00 90.06 308 VAL A N 1
ATOM 2493 C CA . VAL A 1 308 ? 19.015 3.817 -33.286 1.00 90.06 308 VAL A CA 1
ATOM 2494 C C . VAL A 1 308 ? 20.156 3.277 -32.456 1.00 90.06 308 VAL A C 1
ATOM 2496 O O . VAL A 1 308 ? 21.275 3.169 -32.955 1.00 90.06 308 VAL A O 1
ATOM 2499 N N . CYS A 1 309 ? 19.855 2.903 -31.215 1.00 90.31 309 CYS A N 1
ATOM 2500 C CA . CYS A 1 309 ? 20.793 2.223 -30.332 1.00 90.31 309 CYS A CA 1
ATOM 2501 C C . CYS A 1 309 ? 20.412 0.746 -30.172 1.00 90.31 309 CYS A C 1
ATOM 2503 O O . CYS A 1 309 ? 21.252 -0.131 -30.379 1.00 90.31 309 CYS A O 1
ATOM 2505 N N . ASN A 1 310 ? 19.143 0.476 -29.837 1.00 90.00 310 ASN A N 1
ATOM 2506 C CA . ASN A 1 310 ? 18.573 -0.836 -29.522 1.00 90.00 310 ASN A CA 1
ATOM 2507 C C . ASN A 1 310 ? 19.559 -1.690 -28.723 1.00 90.00 310 ASN A C 1
ATOM 2509 O O . ASN A 1 310 ? 19.993 -2.749 -29.173 1.00 90.00 310 ASN A O 1
ATOM 2513 N N . SER A 1 311 ? 19.956 -1.206 -27.546 1.00 91.38 311 SER A N 1
ATOM 2514 C CA . SER A 1 311 ? 20.909 -1.907 -26.677 1.00 91.38 311 SER A CA 1
ATOM 2515 C C . SER A 1 311 ? 20.383 -2.081 -25.256 1.00 91.38 311 SER A C 1
ATOM 2517 O O . SER A 1 311 ? 19.482 -1.354 -24.835 1.00 91.38 311 SER A O 1
ATOM 2519 N N . ILE A 1 312 ? 20.904 -3.087 -24.551 1.00 90.94 312 ILE A N 1
ATOM 2520 C CA . ILE A 1 312 ? 20.447 -3.503 -23.218 1.00 90.94 312 ILE A CA 1
ATOM 2521 C C . ILE A 1 312 ? 21.591 -3.617 -22.214 1.00 90.94 312 ILE A C 1
ATOM 2523 O O . ILE A 1 312 ? 22.712 -3.994 -22.566 1.00 90.94 312 ILE A O 1
ATOM 2527 N N . HIS A 1 313 ? 21.232 -3.384 -20.954 1.00 88.88 313 HIS A N 1
ATOM 2528 C CA . HIS A 1 313 ? 21.952 -3.800 -19.755 1.00 88.88 313 HIS A CA 1
ATOM 2529 C C . HIS A 1 313 ? 21.051 -4.685 -18.897 1.00 88.88 313 HIS A C 1
ATOM 2531 O O . HIS A 1 313 ? 19.839 -4.468 -18.834 1.00 88.88 313 HIS A O 1
ATOM 2537 N N . ARG A 1 314 ? 21.651 -5.665 -18.219 1.00 85.38 314 ARG A N 1
ATOM 2538 C CA . ARG A 1 314 ? 20.984 -6.549 -17.259 1.00 85.38 314 ARG A CA 1
ATOM 2539 C C . ARG A 1 314 ? 21.711 -6.465 -15.921 1.00 85.38 314 ARG A C 1
ATOM 2541 O O . ARG A 1 314 ? 22.930 -6.608 -15.878 1.00 85.38 314 ARG A O 1
ATOM 2548 N N . PHE A 1 315 ? 20.949 -6.277 -14.853 1.00 84.75 315 PHE A N 1
ATOM 2549 C CA . PHE A 1 315 ? 21.412 -6.183 -13.473 1.00 84.75 315 PHE A CA 1
ATOM 2550 C C . PHE A 1 315 ? 20.716 -7.261 -12.646 1.00 84.75 315 PHE A C 1
ATOM 2552 O O . PHE A 1 315 ? 19.503 -7.443 -12.755 1.00 84.75 315 PHE A O 1
ATOM 2559 N N . VAL A 1 316 ? 21.477 -7.980 -11.830 1.00 80.56 316 VAL A N 1
ATOM 2560 C CA . VAL A 1 316 ? 20.962 -9.033 -10.948 1.00 80.56 316 VAL A CA 1
ATOM 2561 C C . VAL A 1 316 ? 20.808 -8.431 -9.560 1.00 80.56 316 VAL A C 1
ATOM 2563 O O . VAL A 1 316 ? 21.745 -7.830 -9.047 1.00 80.56 316 VAL A O 1
ATOM 2566 N N . LEU A 1 317 ? 19.628 -8.540 -8.961 1.00 83.19 317 LEU A N 1
ATOM 2567 C CA . LEU A 1 317 ? 19.363 -7.960 -7.648 1.00 83.19 317 LEU A CA 1
ATOM 2568 C C . LEU A 1 317 ? 19.414 -9.071 -6.598 1.00 83.19 317 LEU A C 1
ATOM 2570 O O . LEU A 1 317 ? 18.723 -10.085 -6.722 1.00 83.19 317 LEU A O 1
ATOM 2574 N N . THR A 1 318 ? 20.241 -8.879 -5.574 1.00 81.50 318 THR A N 1
ATOM 2575 C CA . THR A 1 318 ? 20.148 -9.639 -4.323 1.00 81.50 318 THR A CA 1
ATOM 2576 C C . THR A 1 318 ? 18.962 -9.143 -3.505 1.00 81.50 318 THR A C 1
ATOM 2578 O O . THR A 1 318 ? 18.411 -8.075 -3.781 1.00 81.50 318 THR A O 1
ATOM 2581 N N . ASP A 1 319 ? 18.595 -9.879 -2.461 1.00 77.94 319 ASP A N 1
ATOM 2582 C CA . ASP A 1 319 ? 17.570 -9.444 -1.515 1.00 77.94 319 ASP A CA 1
ATOM 2583 C C . ASP A 1 319 ? 17.891 -8.069 -0.902 1.00 77.94 319 ASP A C 1
ATOM 2585 O O . ASP A 1 319 ? 17.013 -7.213 -0.831 1.00 77.94 319 ASP A O 1
ATOM 2589 N N . SER A 1 320 ? 19.152 -7.807 -0.544 1.00 75.00 320 SER A N 1
ATOM 2590 C CA . SER A 1 320 ? 19.594 -6.497 -0.050 1.00 75.00 320 SER A CA 1
ATOM 2591 C C . SER A 1 320 ? 19.370 -5.377 -1.075 1.00 75.00 320 SER A C 1
ATOM 2593 O O . SER A 1 320 ? 18.778 -4.348 -0.747 1.00 75.00 320 SER A O 1
ATOM 2595 N N . ILE A 1 321 ? 19.773 -5.592 -2.331 1.00 76.94 321 ILE A N 1
ATOM 2596 C CA . ILE A 1 321 ? 19.657 -4.597 -3.407 1.00 76.94 321 ILE A CA 1
ATOM 2597 C C . ILE A 1 321 ? 18.191 -4.377 -3.798 1.00 76.94 321 ILE A C 1
ATOM 2599 O O . ILE A 1 321 ? 17.787 -3.241 -4.032 1.00 76.94 321 ILE A O 1
ATOM 2603 N N . HIS A 1 322 ? 17.375 -5.432 -3.847 1.00 82.00 322 HIS A N 1
ATOM 2604 C CA . HIS A 1 322 ? 15.935 -5.336 -4.107 1.00 82.00 322 HIS A CA 1
ATOM 2605 C C . HIS A 1 322 ? 15.258 -4.471 -3.055 1.00 82.00 322 HIS A C 1
ATOM 2607 O O . HIS A 1 322 ? 14.552 -3.528 -3.407 1.00 82.00 322 HIS A O 1
ATOM 2613 N N . LYS A 1 323 ? 15.504 -4.753 -1.771 1.00 76.69 323 LYS A N 1
ATOM 2614 C CA . LYS A 1 323 ? 14.915 -3.995 -0.662 1.00 76.69 323 LYS A CA 1
ATOM 2615 C C . LYS A 1 323 ? 15.324 -2.529 -0.703 1.00 76.69 323 LYS A C 1
ATOM 2617 O O . LYS A 1 323 ? 14.476 -1.659 -0.532 1.00 76.69 323 LYS A O 1
ATOM 2622 N N . ALA A 1 324 ? 16.598 -2.258 -0.964 1.00 74.12 324 ALA A N 1
ATOM 2623 C CA . ALA A 1 324 ? 17.097 -0.897 -1.068 1.00 74.12 324 ALA A CA 1
ATOM 2624 C C . ALA A 1 324 ? 16.528 -0.146 -2.279 1.00 74.12 324 ALA A C 1
ATOM 2626 O O . ALA A 1 324 ? 16.182 1.027 -2.162 1.00 74.12 324 ALA A O 1
ATOM 2627 N N . LEU A 1 325 ? 16.387 -0.813 -3.429 1.00 79.50 325 LEU A N 1
ATOM 2628 C CA . LEU A 1 325 ? 15.752 -0.223 -4.605 1.00 79.50 325 LEU A CA 1
ATOM 2629 C C . LEU A 1 325 ? 14.280 0.103 -4.324 1.00 79.50 325 LEU A C 1
ATOM 2631 O O . LEU A 1 325 ? 13.846 1.208 -4.626 1.00 79.50 325 LEU A O 1
ATOM 2635 N N . GLU A 1 326 ? 13.530 -0.810 -3.700 1.00 80.50 326 GLU A N 1
ATOM 2636 C CA . GLU A 1 326 ? 12.145 -0.559 -3.278 1.00 80.50 326 GLU A CA 1
ATOM 2637 C C . GLU A 1 326 ? 12.053 0.665 -2.355 1.00 80.50 326 GLU A C 1
ATOM 2639 O O . GLU A 1 326 ? 11.234 1.552 -2.579 1.00 80.50 326 GLU A O 1
ATOM 2644 N N . GLN A 1 327 ? 12.931 0.752 -1.352 1.00 71.81 327 GLN A N 1
ATOM 2645 C CA . GLN A 1 327 ? 12.984 1.893 -0.436 1.00 71.81 327 GLN A CA 1
ATOM 2646 C C . GLN A 1 327 ? 13.271 3.196 -1.185 1.00 71.81 327 GLN A C 1
ATOM 2648 O O . GLN A 1 327 ? 12.544 4.174 -1.019 1.00 71.81 327 GLN A O 1
ATOM 2653 N N . HIS A 1 328 ? 14.274 3.207 -2.059 1.00 72.94 328 HIS A N 1
ATOM 2654 C CA . HIS A 1 328 ? 14.625 4.397 -2.828 1.00 72.94 328 HIS A CA 1
ATOM 2655 C C . HIS A 1 328 ? 13.437 4.915 -3.655 1.00 72.94 328 HIS A C 1
ATOM 2657 O O . HIS A 1 328 ? 13.158 6.113 -3.653 1.00 72.94 328 HIS A O 1
ATOM 2663 N N . LEU A 1 329 ? 12.678 4.010 -4.285 1.00 75.44 329 LEU A N 1
ATOM 2664 C CA . LEU A 1 329 ? 11.473 4.340 -5.057 1.00 75.44 329 LEU A CA 1
ATOM 2665 C C . LEU A 1 329 ? 10.316 4.884 -4.196 1.00 75.44 329 LEU A C 1
ATOM 2667 O O . LEU A 1 329 ? 9.486 5.644 -4.696 1.00 75.44 329 LEU A O 1
ATOM 2671 N N . VAL A 1 330 ? 10.244 4.512 -2.914 1.00 68.00 330 VAL A N 1
ATOM 2672 C CA . VAL A 1 330 ? 9.200 4.978 -1.985 1.00 68.00 330 VAL A CA 1
ATOM 2673 C C . VAL A 1 330 ? 9.539 6.344 -1.372 1.00 68.00 330 VAL A C 1
ATOM 2675 O O . VAL A 1 330 ? 8.641 7.179 -1.261 1.00 68.00 330 VAL A O 1
ATOM 2678 N N . TYR A 1 331 ? 10.798 6.597 -0.987 1.00 61.34 331 TYR A N 1
ATOM 2679 C CA . TYR A 1 331 ? 11.170 7.760 -0.159 1.00 61.34 331 TYR A CA 1
ATOM 2680 C C . TYR A 1 331 ? 11.758 8.954 -0.925 1.00 61.34 331 TYR A C 1
ATOM 2682 O O . TYR A 1 331 ? 11.431 10.097 -0.604 1.00 61.34 331 TYR A O 1
ATOM 2690 N N . ASP A 1 332 ? 12.611 8.728 -1.926 1.00 57.75 332 ASP A N 1
ATOM 2691 C CA . ASP A 1 332 ? 13.566 9.764 -2.358 1.00 57.75 332 ASP A CA 1
ATOM 2692 C C . ASP A 1 332 ? 13.096 10.618 -3.545 1.00 57.75 332 ASP A C 1
ATOM 2694 O O . ASP A 1 332 ? 13.864 11.444 -4.044 1.00 57.75 332 ASP A O 1
ATOM 2698 N N . ARG A 1 333 ? 11.843 10.430 -4.000 1.00 61.16 333 ARG A N 1
ATOM 2699 C CA . ARG A 1 333 ? 11.354 10.908 -5.313 1.00 61.16 333 ARG A CA 1
ATOM 2700 C C . ARG A 1 333 ? 12.470 10.801 -6.366 1.00 61.16 333 ARG A C 1
ATOM 2702 O O . ARG A 1 333 ? 12.950 11.827 -6.850 1.00 61.16 333 ARG A O 1
ATOM 2709 N N . PRO A 1 334 ? 12.999 9.589 -6.594 1.00 65.94 334 PRO A N 1
ATOM 2710 C CA . PRO A 1 334 ? 14.248 9.452 -7.312 1.00 65.94 334 PRO A CA 1
ATOM 2711 C C . PRO A 1 334 ? 14.037 9.695 -8.800 1.00 65.94 334 PRO A C 1
ATOM 2713 O O . PRO A 1 334 ? 13.164 9.093 -9.412 1.00 65.94 334 PRO A O 1
ATOM 2716 N N . ASP A 1 335 ? 14.899 10.510 -9.395 1.00 77.88 335 ASP A N 1
ATOM 2717 C CA . ASP A 1 335 ? 14.856 10.803 -10.824 1.00 77.88 335 ASP A CA 1
ATOM 2718 C C . ASP A 1 335 ? 16.022 10.101 -11.528 1.00 77.88 335 ASP A C 1
ATOM 2720 O O . ASP A 1 335 ? 17.186 10.250 -11.145 1.00 77.88 335 ASP A O 1
ATOM 2724 N N . ILE A 1 336 ? 15.751 9.358 -12.602 1.00 86.31 336 ILE A N 1
ATOM 2725 C CA . ILE A 1 336 ? 16.792 8.855 -13.504 1.00 86.31 336 ILE A CA 1
ATOM 2726 C C . ILE A 1 336 ? 17.012 9.895 -14.596 1.00 86.31 336 ILE A C 1
ATOM 2728 O O . ILE A 1 336 ? 16.214 10.049 -15.519 1.00 86.31 336 ILE A O 1
ATOM 2732 N N . THR A 1 337 ? 18.144 10.586 -14.526 1.00 88.75 337 THR A N 1
ATOM 2733 C CA . THR A 1 337 ? 18.568 11.527 -15.560 1.00 88.75 337 THR A CA 1
ATOM 2734 C C . THR A 1 337 ? 19.169 10.775 -16.744 1.00 88.75 337 THR A C 1
ATOM 2736 O O . THR A 1 337 ? 20.068 9.948 -16.577 1.00 88.75 337 THR A O 1
ATOM 2739 N N . ILE A 1 338 ? 18.714 11.111 -17.950 1.00 92.81 338 ILE A N 1
ATOM 2740 C CA . ILE A 1 338 ? 19.306 10.690 -19.222 1.00 92.81 338 ILE A CA 1
ATOM 2741 C C . ILE A 1 338 ? 20.100 11.862 -19.785 1.00 92.81 338 ILE A C 1
ATOM 2743 O O . ILE A 1 338 ? 19.533 12.926 -20.023 1.00 92.81 338 ILE A O 1
ATOM 2747 N N . GLU A 1 339 ? 21.381 11.666 -20.068 1.00 93.44 339 GLU A N 1
ATOM 2748 C CA . GLU A 1 339 ? 22.244 12.675 -20.692 1.00 93.44 339 GLU A CA 1
ATOM 2749 C C . GLU A 1 339 ? 22.841 12.121 -21.977 1.00 93.44 339 GLU A C 1
ATOM 2751 O O . GLU A 1 339 ? 23.301 10.985 -22.003 1.00 93.44 339 GLU A O 1
ATOM 2756 N N . ILE A 1 340 ? 22.833 12.916 -23.044 1.00 93.25 340 ILE A N 1
ATOM 2757 C CA . ILE A 1 340 ? 23.467 12.583 -24.321 1.00 93.25 340 ILE A CA 1
ATOM 2758 C C . ILE A 1 340 ? 24.580 13.577 -24.575 1.00 93.25 340 ILE A C 1
ATOM 2760 O O . ILE A 1 340 ? 24.345 14.785 -24.546 1.00 93.25 340 ILE A O 1
ATOM 2764 N N . PHE A 1 341 ? 25.768 13.080 -24.883 1.00 93.25 341 PHE A N 1
ATOM 2765 C CA . PHE A 1 341 ? 26.943 13.879 -25.207 1.00 93.25 341 PHE A CA 1
ATOM 2766 C C . PHE A 1 341 ? 27.747 13.234 -26.338 1.00 93.25 341 PHE A C 1
ATOM 2768 O O . PHE A 1 341 ? 27.475 12.111 -26.759 1.00 93.25 341 PHE A O 1
ATOM 2775 N N . SER A 1 342 ? 28.731 13.973 -26.839 1.00 91.19 342 SER A N 1
ATOM 2776 C CA . SER A 1 342 ? 29.718 13.474 -27.797 1.00 91.19 342 SER A CA 1
ATOM 2777 C C . SER A 1 342 ? 30.847 12.751 -27.064 1.00 91.19 342 SER A C 1
ATOM 2779 O O . SER A 1 342 ? 31.427 13.328 -26.149 1.00 91.19 342 SER A O 1
ATOM 2781 N N . GLU A 1 343 ? 31.228 11.544 -27.475 1.00 88.06 343 GLU A N 1
ATOM 2782 C CA . GLU A 1 343 ? 32.376 10.805 -26.933 1.00 88.06 343 GLU A CA 1
ATOM 2783 C C . GLU A 1 343 ? 33.666 11.626 -27.057 1.00 88.06 343 GLU A C 1
ATOM 2785 O O . GLU A 1 343 ? 34.472 11.678 -26.129 1.00 88.06 343 GLU A O 1
ATOM 2790 N N . SER A 1 344 ? 33.808 12.367 -28.157 1.00 87.56 344 SER A N 1
ATOM 2791 C CA . SER A 1 344 ? 34.905 13.310 -28.389 1.00 87.56 344 SER A CA 1
ATOM 2792 C C . SER A 1 344 ? 34.902 14.525 -27.446 1.00 87.56 344 SER A C 1
ATOM 2794 O O . SER A 1 344 ? 35.910 15.226 -27.346 1.00 87.56 344 SER A O 1
ATOM 2796 N N . ASN A 1 345 ? 33.781 14.821 -26.779 1.00 88.12 345 ASN A N 1
ATOM 2797 C CA . ASN A 1 345 ? 33.639 15.935 -25.839 1.00 88.12 345 ASN A CA 1
ATOM 2798 C C . ASN A 1 345 ? 32.611 15.621 -24.725 1.00 88.12 345 ASN A C 1
ATOM 2800 O O . ASN A 1 345 ? 31.491 16.147 -24.753 1.00 88.12 345 ASN A O 1
ATOM 2804 N N . PRO A 1 346 ? 32.980 14.781 -23.741 1.00 85.50 346 PRO A N 1
ATOM 2805 C CA . PRO A 1 346 ? 32.043 14.237 -22.759 1.00 85.50 346 PRO A CA 1
ATOM 2806 C C . PRO A 1 346 ? 31.536 15.263 -21.738 1.00 85.50 346 PRO A C 1
ATOM 2808 O O . PRO A 1 346 ? 30.482 15.066 -21.146 1.00 85.50 346 PRO A O 1
ATOM 2811 N N . GLU A 1 347 ? 32.240 16.384 -21.548 1.00 83.88 347 GLU A N 1
ATOM 2812 C CA . GLU A 1 347 ? 31.821 17.444 -20.616 1.00 83.88 347 GLU A CA 1
ATOM 2813 C C . GLU A 1 347 ? 30.628 18.259 -21.137 1.00 83.88 347 GLU A C 1
ATOM 2815 O O . GLU A 1 347 ? 29.946 18.946 -20.375 1.00 83.88 347 GLU A O 1
ATOM 2820 N N . LYS A 1 348 ? 30.362 18.208 -22.448 1.00 87.50 348 LYS A N 1
ATOM 2821 C CA . LYS A 1 348 ? 29.288 18.973 -23.076 1.00 87.50 348 LYS A CA 1
ATOM 2822 C C . LYS A 1 348 ? 28.065 18.095 -23.315 1.00 87.50 348 LYS A C 1
ATOM 2824 O O . LYS A 1 348 ? 27.955 17.429 -24.344 1.00 87.50 348 LYS A O 1
ATOM 2829 N N . ILE A 1 349 ? 27.096 18.196 -22.412 1.00 88.88 349 ILE A N 1
ATOM 2830 C CA . ILE A 1 349 ? 25.782 17.572 -22.578 1.00 88.88 349 ILE A CA 1
ATOM 2831 C C . ILE A 1 349 ? 25.033 18.272 -23.727 1.00 88.88 349 ILE A C 1
ATOM 2833 O O . ILE A 1 349 ? 24.847 19.491 -23.732 1.00 88.88 349 ILE A O 1
ATOM 2837 N N . LEU A 1 350 ? 24.634 17.492 -24.727 1.00 89.62 350 LEU A N 1
ATOM 2838 C CA . LEU A 1 350 ? 23.897 17.922 -25.916 1.00 89.62 350 LEU A CA 1
ATOM 2839 C C . LEU A 1 350 ? 22.388 17.857 -25.697 1.00 89.62 350 LEU A C 1
ATOM 2841 O O . LEU A 1 350 ? 21.671 18.755 -26.130 1.00 89.62 350 LEU A O 1
ATOM 2845 N N . LEU A 1 351 ? 21.914 16.802 -25.034 1.00 91.75 351 LEU A N 1
ATOM 2846 C CA . LEU A 1 351 ? 20.513 16.623 -24.673 1.00 91.75 351 LEU A CA 1
ATOM 2847 C C . LEU A 1 351 ? 20.398 16.014 -23.276 1.00 91.75 351 LEU A C 1
ATOM 2849 O O . LEU A 1 351 ? 21.236 15.210 -22.880 1.00 91.75 351 LEU A O 1
ATOM 2853 N N . GLN A 1 352 ? 19.332 16.358 -22.565 1.00 91.31 352 GLN A N 1
ATOM 2854 C CA . GLN A 1 352 ? 19.021 15.861 -21.235 1.00 91.31 352 GLN A CA 1
ATOM 2855 C C . GLN A 1 352 ? 17.517 15.592 -21.092 1.00 91.31 352 GLN A C 1
ATOM 2857 O O . GLN A 1 352 ? 16.699 16.346 -21.628 1.00 91.31 352 GLN A O 1
ATOM 2862 N N . GLY A 1 353 ? 17.167 14.534 -20.365 1.00 89.75 353 GLY A N 1
ATOM 2863 C CA . GLY A 1 353 ? 15.804 14.161 -19.980 1.00 89.75 353 GLY A CA 1
ATOM 2864 C C . GLY A 1 353 ? 15.778 13.502 -18.595 1.00 89.75 353 GLY A C 1
ATOM 2865 O O . GLY A 1 353 ? 16.838 13.242 -18.025 1.00 89.75 353 GLY A O 1
ATOM 2866 N N . SER A 1 354 ? 14.584 13.240 -18.059 1.00 86.88 354 SER A N 1
ATOM 2867 C CA . SER A 1 354 ? 14.386 12.592 -16.751 1.00 86.88 354 SER A CA 1
ATOM 2868 C C . SER A 1 354 ? 13.293 11.520 -16.819 1.00 86.88 354 SER A C 1
ATOM 2870 O O . SER A 1 354 ? 12.340 11.668 -17.587 1.00 86.88 354 SER A O 1
ATOM 2872 N N . ILE A 1 355 ? 13.441 10.454 -16.033 1.00 85.94 355 ILE A N 1
ATOM 2873 C CA . ILE A 1 355 ? 12.450 9.393 -15.804 1.00 85.94 355 ILE A CA 1
ATOM 2874 C C . ILE A 1 355 ? 12.174 9.313 -14.302 1.00 85.94 355 ILE A C 1
ATOM 2876 O O . ILE A 1 355 ? 13.121 9.157 -13.538 1.00 85.94 355 ILE A O 1
ATOM 2880 N N . ASP A 1 356 ? 10.901 9.311 -13.907 1.00 80.06 356 ASP A N 1
ATOM 2881 C CA . ASP A 1 356 ? 10.460 8.901 -12.570 1.00 80.06 356 ASP A CA 1
ATOM 2882 C C . ASP A 1 356 ? 10.164 7.385 -12.585 1.00 80.06 356 ASP A C 1
ATOM 2884 O O . ASP A 1 356 ? 9.200 6.945 -13.225 1.00 80.06 356 ASP A O 1
ATOM 2888 N N . PRO A 1 357 ? 10.981 6.550 -11.921 1.00 80.94 357 PRO A N 1
ATOM 2889 C CA . PRO A 1 357 ? 10.766 5.116 -11.835 1.00 80.94 357 PRO A CA 1
ATOM 2890 C C . PRO A 1 357 ? 9.779 4.717 -10.724 1.00 80.94 357 PRO A C 1
ATOM 2892 O O . PRO A 1 357 ? 9.534 3.524 -10.547 1.00 80.94 357 PRO A O 1
ATOM 2895 N N . SER A 1 358 ? 9.166 5.657 -9.991 1.00 77.00 358 SER A N 1
ATOM 2896 C CA . SER A 1 358 ? 8.211 5.373 -8.903 1.00 77.00 358 SER A CA 1
ATOM 2897 C C . SER A 1 358 ? 7.011 4.528 -9.344 1.00 77.00 358 SER A C 1
ATOM 2899 O O . SER A 1 358 ? 6.395 3.870 -8.510 1.00 77.00 358 SER A O 1
ATOM 2901 N N . ILE A 1 359 ? 6.694 4.489 -10.644 1.00 76.00 359 ILE A N 1
ATOM 2902 C CA . ILE A 1 359 ? 5.686 3.587 -11.227 1.00 76.00 359 ILE A CA 1
ATOM 2903 C C . ILE A 1 359 ? 5.889 2.124 -10.806 1.00 76.00 359 ILE A C 1
ATOM 2905 O O . ILE A 1 359 ? 4.910 1.411 -10.617 1.00 76.00 359 ILE A O 1
ATOM 2909 N N . PHE A 1 360 ? 7.127 1.674 -10.580 1.00 78.38 360 PHE A N 1
ATOM 2910 C CA . PHE A 1 360 ? 7.394 0.303 -10.140 1.00 78.38 360 PHE A CA 1
ATOM 2911 C C . PHE A 1 360 ? 6.880 0.003 -8.719 1.00 78.38 360 PHE A C 1
ATOM 2913 O O . PHE A 1 360 ? 6.723 -1.165 -8.382 1.00 78.38 360 PHE A O 1
ATOM 2920 N N . VAL A 1 361 ? 6.555 1.020 -7.905 1.00 75.06 361 VAL A N 1
ATOM 2921 C CA . VAL A 1 361 ? 5.911 0.852 -6.583 1.00 75.06 361 VAL A CA 1
ATOM 2922 C C . VAL A 1 361 ? 4.451 0.407 -6.714 1.00 75.06 361 VAL A C 1
ATOM 2924 O O . VAL A 1 361 ? 3.873 -0.114 -5.760 1.00 75.06 361 VAL A O 1
ATOM 2927 N N . TYR A 1 362 ? 3.833 0.548 -7.890 1.00 68.75 362 TYR A N 1
ATOM 2928 C CA . TYR A 1 362 ? 2.538 -0.077 -8.113 1.00 68.75 362 TYR A CA 1
ATOM 2929 C C . TYR A 1 362 ? 2.656 -1.599 -8.009 1.00 68.75 362 TYR A C 1
ATOM 2931 O O . TYR A 1 362 ? 3.522 -2.196 -8.660 1.00 68.75 362 TYR A O 1
ATOM 2939 N N . PRO A 1 363 ? 1.772 -2.260 -7.240 1.00 63.81 363 PRO A N 1
ATOM 2940 C CA . PRO A 1 363 ? 1.758 -3.711 -7.214 1.00 63.81 363 PRO A CA 1
ATOM 2941 C C . PRO A 1 363 ? 1.572 -4.261 -8.631 1.00 63.81 363 PRO A C 1
ATOM 2943 O O . PRO A 1 363 ? 0.827 -3.694 -9.431 1.00 63.81 363 PRO A O 1
ATOM 2946 N N . LYS A 1 364 ? 2.242 -5.379 -8.931 1.00 66.62 364 LYS A N 1
ATOM 2947 C CA . LYS A 1 364 ? 2.171 -6.097 -10.221 1.00 66.62 364 LYS A CA 1
ATOM 2948 C C . LYS A 1 364 ? 2.827 -5.401 -11.417 1.00 66.62 364 LYS A C 1
ATOM 2950 O O . LYS A 1 364 ? 2.910 -6.013 -12.481 1.00 66.62 364 LYS A O 1
ATOM 2955 N N . VAL A 1 365 ? 3.362 -4.188 -11.268 1.00 71.94 365 VAL A N 1
ATOM 2956 C CA . VAL A 1 365 ? 4.125 -3.547 -12.346 1.00 71.94 365 VAL A CA 1
ATOM 2957 C C . VAL A 1 365 ? 5.508 -4.179 -12.454 1.00 71.94 365 VAL A C 1
ATOM 2959 O O . VAL A 1 365 ? 6.342 -4.080 -11.555 1.00 71.94 365 VAL A O 1
ATOM 2962 N N . THR A 1 366 ? 5.757 -4.819 -13.594 1.00 75.31 366 THR A N 1
ATOM 2963 C CA . THR A 1 366 ? 7.048 -5.436 -13.920 1.00 75.31 366 THR A CA 1
ATOM 2964 C C . THR A 1 366 ? 7.740 -4.771 -15.093 1.00 75.31 366 THR A C 1
ATOM 2966 O O . THR A 1 366 ? 8.947 -4.904 -15.218 1.00 75.31 366 THR A O 1
ATOM 2969 N N . ASN A 1 367 ? 7.035 -4.067 -15.979 1.00 79.50 367 ASN A N 1
ATOM 2970 C CA . ASN A 1 367 ? 7.655 -3.419 -17.130 1.00 79.50 367 ASN A CA 1
ATOM 2971 C C . ASN A 1 367 ? 7.045 -2.049 -17.420 1.00 79.50 367 ASN A C 1
ATOM 2973 O O . ASN A 1 367 ? 5.866 -1.811 -17.182 1.00 79.50 367 ASN A O 1
ATOM 2977 N N . CYS A 1 368 ? 7.876 -1.143 -17.925 1.00 80.06 368 CYS A N 1
ATOM 2978 C CA . CYS A 1 368 ? 7.477 0.195 -18.340 1.00 80.06 368 CYS A CA 1
ATOM 2979 C C . CYS A 1 368 ? 8.317 0.635 -19.542 1.00 80.06 368 CYS A C 1
ATOM 2981 O O . CYS A 1 368 ? 9.537 0.437 -19.567 1.00 80.06 368 CYS A O 1
ATOM 2983 N N . SER A 1 369 ? 7.662 1.268 -20.515 1.00 82.94 369 SER A N 1
ATOM 2984 C CA . SER A 1 369 ? 8.306 1.907 -21.665 1.00 82.94 369 SER A CA 1
ATOM 2985 C C . SER A 1 369 ? 8.087 3.412 -21.568 1.00 82.94 369 SER A C 1
ATOM 2987 O O . SER A 1 369 ? 6.948 3.865 -21.502 1.00 82.94 369 SER A O 1
ATOM 2989 N N . PHE A 1 370 ? 9.159 4.195 -21.537 1.00 86.31 370 PHE A N 1
ATOM 2990 C CA . PHE A 1 370 ? 9.112 5.634 -21.290 1.00 86.31 370 PHE A CA 1
ATOM 2991 C C . PHE A 1 370 ? 9.428 6.416 -22.564 1.00 86.31 370 PHE A C 1
ATOM 2993 O O . PHE A 1 370 ? 10.486 6.216 -23.162 1.00 86.31 370 PHE A O 1
ATOM 3000 N N . ALA A 1 371 ? 8.550 7.345 -22.947 1.00 88.69 371 ALA A N 1
ATOM 3001 C CA . ALA A 1 371 ? 8.841 8.411 -23.900 1.00 88.69 371 ALA A CA 1
ATOM 3002 C C . ALA A 1 371 ? 9.359 9.634 -23.138 1.00 88.69 371 ALA A C 1
ATOM 3004 O O . ALA A 1 371 ? 8.594 10.368 -22.509 1.00 88.69 371 ALA A O 1
ATOM 3005 N N . VAL A 1 372 ? 10.669 9.860 -23.207 1.00 89.81 372 VAL A N 1
ATOM 3006 C CA . VAL A 1 372 ? 11.348 10.893 -22.422 1.00 89.81 372 VAL A CA 1
ATOM 3007 C C . VAL A 1 372 ? 11.681 12.083 -23.299 1.00 89.81 372 VAL A C 1
ATOM 3009 O O . VAL A 1 372 ? 12.429 11.954 -24.269 1.00 89.81 372 VAL A O 1
ATOM 3012 N N . GLN A 1 373 ? 11.156 13.258 -22.962 1.00 91.50 373 GLN A N 1
ATOM 3013 C CA . GLN A 1 373 ? 11.509 14.484 -23.663 1.00 91.50 373 GLN A CA 1
ATOM 3014 C C . GLN A 1 373 ? 12.993 14.807 -23.465 1.00 91.50 373 GLN A C 1
ATOM 3016 O O . GLN A 1 373 ? 13.472 14.913 -22.339 1.00 91.50 373 GLN A O 1
ATOM 3021 N N . MET A 1 374 ? 13.696 15.045 -24.572 1.00 90.50 374 MET A N 1
ATOM 3022 C CA . MET A 1 374 ? 15.117 15.373 -24.573 1.00 90.50 374 MET A CA 1
ATOM 3023 C C . MET A 1 374 ? 15.309 16.842 -24.958 1.00 90.50 374 MET A C 1
ATOM 3025 O O . MET A 1 374 ? 14.951 17.257 -26.061 1.00 90.50 374 MET A O 1
ATOM 3029 N N . LYS A 1 375 ? 15.882 17.645 -24.060 1.00 88.94 375 LYS A N 1
ATOM 3030 C CA . LYS A 1 375 ? 16.132 19.083 -24.261 1.00 88.94 375 LYS A CA 1
ATOM 3031 C C . LYS A 1 375 ? 17.620 19.392 -24.210 1.00 88.94 375 LYS A C 1
ATOM 3033 O O . LYS A 1 375 ? 18.345 18.782 -23.436 1.00 88.94 375 LYS A O 1
ATOM 3038 N N . SER A 1 376 ? 18.072 20.388 -24.971 1.00 82.19 376 SER A N 1
ATOM 3039 C CA . SER A 1 376 ? 19.413 20.943 -24.753 1.00 82.19 376 SER A CA 1
ATOM 3040 C C . SER A 1 376 ? 19.484 21.545 -23.345 1.00 82.1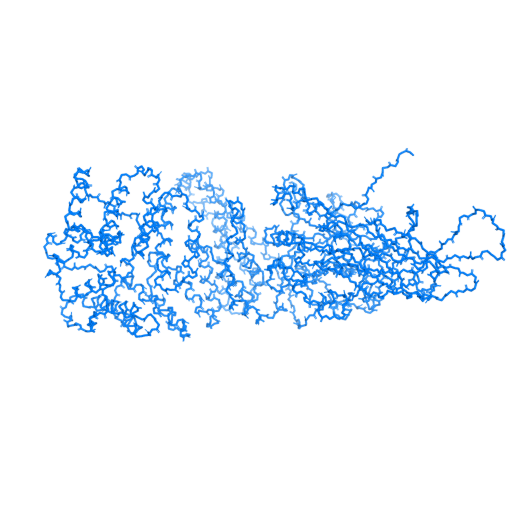9 376 SER A C 1
ATOM 3042 O O . SER A 1 376 ? 18.612 22.355 -23.011 1.00 82.19 376 SER A O 1
ATOM 3044 N N . PRO A 1 377 ? 20.518 21.234 -22.545 1.00 74.94 377 PRO A N 1
ATOM 3045 C CA . PRO A 1 377 ? 20.782 21.960 -21.310 1.00 74.94 377 PRO A CA 1
ATOM 3046 C C . PRO A 1 377 ? 20.922 23.446 -21.644 1.00 74.94 377 PRO A C 1
ATOM 3048 O O . PRO A 1 377 ? 21.600 23.807 -22.612 1.00 74.94 377 PRO A O 1
ATOM 3051 N N . ALA A 1 378 ? 20.229 24.316 -20.912 1.00 52.78 378 ALA A N 1
ATOM 3052 C CA . ALA A 1 378 ? 20.265 25.743 -21.193 1.00 52.78 378 ALA A CA 1
ATOM 3053 C C . ALA A 1 378 ? 21.701 26.269 -21.019 1.00 52.78 378 ALA A C 1
ATOM 3055 O O . ALA A 1 378 ? 22.248 26.260 -19.918 1.00 52.78 378 ALA A O 1
ATOM 3056 N N . LEU A 1 379 ? 22.311 26.759 -22.104 1.00 40.25 379 LEU A N 1
ATOM 3057 C CA . LEU A 1 379 ? 23.480 27.631 -22.008 1.00 40.25 379 LEU A CA 1
ATOM 3058 C C . LEU A 1 379 ? 23.080 28.836 -21.151 1.00 40.25 379 LEU A C 1
ATOM 3060 O O . LEU A 1 379 ? 22.078 29.491 -21.440 1.00 40.25 379 LEU A O 1
ATOM 3064 N N . VAL A 1 380 ? 23.868 29.145 -20.122 1.00 32.75 380 VAL A N 1
ATOM 3065 C CA . VAL A 1 380 ? 23.779 30.412 -19.390 1.00 32.75 380 VAL A CA 1
ATOM 3066 C C . VAL A 1 380 ? 24.048 31.541 -20.389 1.00 32.75 380 VAL A C 1
ATOM 3068 O O . VAL A 1 380 ? 25.188 31.929 -20.640 1.00 32.75 380 VAL A O 1
ATOM 3071 N N . PHE A 1 381 ? 22.995 32.047 -21.025 1.00 33.50 381 PHE A N 1
ATOM 3072 C CA . PHE A 1 381 ? 23.084 33.227 -21.866 1.00 33.50 381 PHE A CA 1
ATOM 3073 C C . PHE A 1 381 ? 23.215 34.439 -20.949 1.00 33.50 381 PHE A C 1
ATOM 3075 O O . PHE A 1 381 ? 22.281 34.821 -20.250 1.00 33.50 381 PHE A O 1
ATOM 3082 N N . THR A 1 382 ? 24.384 35.073 -20.962 1.00 31.42 382 THR A N 1
ATOM 3083 C CA . THR A 1 382 ? 24.535 36.426 -20.425 1.00 31.42 382 THR A CA 1
ATOM 3084 C C . THR A 1 382 ? 23.629 37.359 -21.233 1.00 31.42 382 THR A C 1
ATOM 3086 O O . THR A 1 382 ? 23.694 37.388 -22.463 1.00 31.42 382 THR A O 1
ATOM 3089 N N . GLU A 1 383 ? 22.791 38.140 -20.548 1.00 31.98 383 GLU A N 1
ATOM 3090 C CA . GLU A 1 383 ? 21.692 38.977 -21.075 1.00 31.98 383 GLU A CA 1
ATOM 3091 C C . GLU A 1 383 ? 22.061 40.029 -22.151 1.00 31.98 383 GLU A C 1
ATOM 3093 O O . GLU A 1 383 ? 21.230 40.842 -22.545 1.00 31.98 383 GLU A O 1
ATOM 3098 N N . LYS A 1 384 ? 23.281 40.048 -22.696 1.00 32.59 384 LYS A N 1
ATOM 3099 C CA . LYS A 1 384 ? 23.722 41.069 -23.661 1.00 32.59 384 LYS A CA 1
ATOM 3100 C C . LYS A 1 384 ? 23.606 40.683 -25.138 1.00 32.59 384 LYS A C 1
ATOM 3102 O O . LYS A 1 384 ? 23.909 41.520 -25.985 1.00 32.59 384 LYS A O 1
ATOM 3107 N N . GLN A 1 385 ? 23.131 39.482 -25.480 1.00 33.94 385 GLN A N 1
ATOM 3108 C CA . GLN A 1 385 ? 22.926 39.080 -26.887 1.00 33.94 385 GLN A CA 1
ATOM 3109 C C . GLN A 1 385 ? 21.478 38.731 -27.273 1.00 33.94 385 GLN A C 1
ATOM 3111 O O . GLN A 1 385 ? 21.199 38.562 -28.459 1.00 33.94 385 GLN A O 1
ATOM 3116 N N . ALA A 1 386 ? 20.527 38.752 -26.333 1.00 32.75 386 ALA A N 1
ATOM 3117 C CA . ALA A 1 386 ? 19.114 38.451 -26.602 1.00 32.75 386 ALA A CA 1
ATOM 3118 C C . ALA A 1 386 ? 18.377 39.500 -27.470 1.00 32.75 386 ALA A C 1
ATOM 3120 O O . ALA A 1 386 ? 17.239 39.277 -27.872 1.00 32.75 386 ALA A O 1
ATOM 3121 N N . LEU A 1 387 ? 19.004 40.634 -27.816 1.00 35.59 387 LEU A N 1
ATOM 3122 C CA . LEU A 1 387 ? 18.325 41.725 -28.530 1.00 35.59 387 LEU A CA 1
ATOM 3123 C C . LEU A 1 387 ? 18.528 41.765 -30.058 1.00 35.59 387 LEU A C 1
ATOM 3125 O O . LEU A 1 387 ? 18.183 42.773 -30.674 1.00 35.59 387 LEU A O 1
ATOM 3129 N N . LYS A 1 388 ? 19.081 40.725 -30.705 1.00 30.59 388 LYS A N 1
ATOM 3130 C CA . LYS A 1 388 ? 19.309 40.755 -32.172 1.00 30.59 388 LYS A CA 1
ATOM 3131 C C . LYS A 1 388 ? 18.816 39.566 -33.007 1.00 30.59 388 LYS A C 1
ATOM 3133 O O . LYS A 1 388 ? 19.000 39.601 -34.219 1.00 30.59 388 LYS A O 1
ATOM 3138 N N . THR A 1 389 ? 18.090 38.601 -32.445 1.00 31.39 389 THR A N 1
ATOM 3139 C CA . THR A 1 389 ? 17.575 37.439 -33.210 1.00 31.39 389 THR A CA 1
ATOM 3140 C C . THR A 1 389 ? 16.061 37.221 -33.104 1.00 31.39 389 THR A C 1
ATOM 3142 O O . THR A 1 389 ? 15.563 36.136 -33.371 1.00 31.39 389 THR A O 1
ATOM 3145 N N . HIS A 1 390 ? 15.270 38.267 -32.842 1.00 34.97 390 HIS A N 1
ATOM 3146 C CA . HIS A 1 390 ? 13.802 38.221 -32.984 1.00 34.97 390 HIS A CA 1
ATOM 3147 C C . HIS A 1 390 ? 13.317 38.390 -34.440 1.00 34.97 390 HIS A C 1
ATOM 3149 O O . HIS A 1 390 ? 12.395 39.158 -34.714 1.00 34.97 390 HIS A O 1
ATOM 3155 N N . LYS A 1 391 ? 13.927 37.677 -35.396 1.00 31.28 391 LYS A N 1
ATOM 3156 C CA . LYS A 1 391 ? 13.410 37.542 -36.772 1.00 31.28 391 LYS A CA 1
ATOM 3157 C C . LYS A 1 391 ? 13.699 36.160 -37.371 1.00 31.28 391 LYS A C 1
ATOM 3159 O O . LYS A 1 391 ? 14.313 36.055 -38.421 1.00 31.28 391 LYS A O 1
ATOM 3164 N N . SER A 1 392 ? 13.182 35.118 -36.731 1.00 30.20 392 SER A N 1
ATOM 3165 C CA . SER A 1 392 ? 12.766 33.882 -37.407 1.00 30.20 392 SER A CA 1
ATOM 3166 C C . SER A 1 392 ? 11.839 33.101 -36.477 1.00 30.20 392 SER A C 1
ATOM 3168 O O . SER A 1 392 ? 12.274 32.308 -35.651 1.00 30.20 392 SER A O 1
ATOM 3170 N N . LYS A 1 393 ? 10.530 33.359 -36.583 1.00 37.00 393 LYS A N 1
ATOM 3171 C CA . LYS A 1 393 ? 9.531 32.346 -36.230 1.00 37.00 393 LYS A CA 1
ATOM 3172 C C . LYS A 1 393 ? 9.709 31.220 -37.248 1.00 37.00 393 LYS A C 1
ATOM 3174 O O . LYS A 1 393 ? 9.218 31.355 -38.366 1.00 37.00 393 LYS A O 1
ATOM 3179 N N . GLU A 1 394 ? 10.444 30.172 -36.897 1.00 33.00 394 GLU A N 1
ATOM 3180 C CA . GLU A 1 394 ? 10.388 28.922 -37.650 1.00 33.00 394 GLU A CA 1
ATOM 3181 C C . GLU A 1 394 ? 9.182 28.111 -37.182 1.00 33.00 394 GLU A C 1
ATOM 3183 O O . GLU A 1 394 ? 8.916 27.920 -35.997 1.00 33.00 394 GLU A O 1
ATOM 3188 N N . MET A 1 395 ? 8.392 27.729 -38.172 1.00 31.50 395 MET A N 1
ATOM 3189 C CA . MET A 1 395 ? 7.194 26.923 -38.081 1.00 31.50 395 MET A CA 1
ATOM 3190 C C . MET A 1 395 ? 7.643 25.451 -38.080 1.00 31.50 395 MET A C 1
ATOM 3192 O O . MET A 1 395 ? 8.296 25.042 -39.034 1.00 31.50 395 MET A O 1
ATOM 3196 N N . GLY A 1 396 ? 7.292 24.663 -37.054 1.00 43.78 396 GLY A N 1
ATOM 3197 C CA . GLY A 1 396 ? 7.333 23.189 -37.125 1.00 43.78 396 GLY A CA 1
ATOM 3198 C C . GLY A 1 396 ? 8.477 22.429 -36.430 1.00 43.78 396 GLY A C 1
ATOM 3199 O O . GLY A 1 396 ? 8.834 21.357 -36.910 1.00 43.78 396 GLY A O 1
ATOM 3200 N N . GLN A 1 397 ? 9.046 22.908 -35.318 1.00 57.91 397 GLN A N 1
ATOM 3201 C CA . GLN A 1 397 ? 10.056 22.128 -34.582 1.00 57.91 397 GLN A CA 1
ATOM 3202 C C . GLN A 1 397 ? 9.394 20.981 -33.791 1.00 57.91 397 GLN A C 1
ATOM 3204 O O . GLN A 1 397 ? 8.597 21.228 -32.886 1.00 57.91 397 GLN A O 1
ATOM 3209 N N . ARG A 1 398 ? 9.676 19.728 -34.175 1.00 75.44 398 ARG A N 1
ATOM 3210 C CA . ARG A 1 398 ? 9.164 18.514 -33.514 1.00 75.44 398 ARG A CA 1
ATOM 3211 C C . ARG A 1 398 ? 9.900 18.277 -32.192 1.00 75.44 398 ARG A C 1
ATOM 3213 O O . ARG A 1 398 ? 11.091 18.557 -32.092 1.00 75.44 398 ARG A O 1
ATOM 3220 N N . THR A 1 399 ? 9.208 17.742 -31.189 1.00 85.75 399 THR A N 1
ATOM 3221 C CA . THR A 1 399 ? 9.822 17.418 -29.894 1.00 85.75 399 THR A CA 1
ATOM 3222 C C . THR A 1 399 ? 10.775 16.235 -30.031 1.00 85.75 399 THR A C 1
ATOM 3224 O O . THR A 1 399 ? 10.315 15.139 -30.345 1.00 85.75 399 THR A O 1
ATOM 3227 N N . THR A 1 400 ? 12.066 16.433 -29.751 1.00 91.25 400 THR A N 1
ATOM 3228 C CA . THR A 1 400 ? 13.055 15.350 -29.625 1.00 91.25 400 THR A CA 1
ATOM 3229 C C . THR A 1 400 ? 12.781 14.518 -28.376 1.00 91.25 400 THR A C 1
ATOM 3231 O O . THR A 1 400 ? 12.589 15.068 -27.288 1.00 91.25 400 THR A O 1
ATOM 3234 N N . PHE A 1 401 ? 12.801 13.193 -28.503 1.00 93.38 401 PHE A N 1
ATOM 3235 C CA . PHE A 1 401 ? 12.588 12.296 -27.369 1.00 93.38 401 PHE A CA 1
ATOM 3236 C C . PHE A 1 401 ? 13.348 10.979 -27.487 1.00 93.38 401 PHE A C 1
ATOM 3238 O O . PHE A 1 401 ? 13.683 10.545 -28.590 1.00 93.38 401 PHE A O 1
ATOM 3245 N N . ALA A 1 402 ? 13.607 10.349 -26.343 1.00 93.81 402 ALA A N 1
ATOM 3246 C CA . ALA A 1 402 ? 14.170 9.010 -26.228 1.00 93.81 402 ALA A CA 1
ATOM 3247 C C . ALA A 1 402 ? 13.081 8.005 -25.841 1.00 93.81 402 ALA A C 1
ATOM 3249 O O . ALA A 1 402 ? 12.168 8.351 -25.093 1.00 93.81 402 ALA A O 1
ATOM 3250 N N . ILE A 1 403 ? 13.207 6.761 -26.307 1.00 91.56 403 ILE A N 1
ATOM 3251 C CA . ILE A 1 403 ? 12.462 5.631 -25.740 1.00 91.56 403 ILE A CA 1
ATOM 3252 C C . ILE A 1 403 ? 13.412 4.778 -24.902 1.00 91.56 403 ILE A C 1
ATOM 3254 O O . ILE A 1 403 ? 14.388 4.226 -25.426 1.00 91.56 403 ILE A O 1
ATOM 3258 N N . VAL A 1 404 ? 13.108 4.668 -23.611 1.00 90.81 404 VAL A N 1
ATOM 3259 C CA . VAL A 1 404 ? 13.826 3.833 -22.641 1.00 90.81 404 VAL A CA 1
ATOM 3260 C C . VAL A 1 404 ? 12.846 2.840 -22.048 1.00 90.81 404 VAL A C 1
ATOM 3262 O O . VAL A 1 404 ? 11.786 3.244 -21.587 1.00 90.81 404 VAL A O 1
ATOM 3265 N N . ASN A 1 405 ? 13.206 1.559 -22.013 1.00 88.12 405 ASN A N 1
ATOM 3266 C CA . ASN A 1 405 ? 12.360 0.544 -21.387 1.00 88.12 405 ASN A CA 1
ATOM 3267 C C . ASN A 1 405 ? 13.071 -0.058 -20.183 1.00 88.12 405 ASN A C 1
ATOM 3269 O O . ASN A 1 405 ? 14.258 -0.383 -20.269 1.00 88.12 405 ASN A O 1
ATOM 3273 N N . MET A 1 406 ? 12.332 -0.237 -19.096 1.00 87.88 406 MET A N 1
ATOM 3274 C CA . MET A 1 406 ? 12.794 -0.876 -17.870 1.00 87.88 406 MET A CA 1
ATOM 3275 C C . MET A 1 406 ? 11.895 -2.075 -17.568 1.00 87.88 406 MET A C 1
ATOM 3277 O O . MET A 1 406 ? 10.672 -1.968 -17.650 1.00 87.88 406 MET A O 1
ATOM 3281 N N . CYS A 1 407 ? 12.496 -3.218 -17.244 1.00 84.12 407 CYS A N 1
ATOM 3282 C CA . CYS A 1 407 ? 11.776 -4.429 -16.860 1.00 84.12 407 CYS A CA 1
ATOM 3283 C C . CYS A 1 407 ? 12.396 -5.068 -15.622 1.00 84.12 407 CYS A C 1
ATOM 3285 O O . CYS A 1 407 ? 13.601 -5.298 -15.587 1.00 84.12 407 CYS A O 1
ATOM 3287 N N . LEU A 1 408 ? 11.558 -5.410 -14.655 1.00 82.38 408 LEU A N 1
ATOM 3288 C CA . LEU A 1 408 ? 11.840 -6.295 -13.542 1.00 82.38 408 LEU A CA 1
ATOM 3289 C C . LEU A 1 408 ? 11.246 -7.677 -13.817 1.00 82.38 408 LEU A C 1
ATOM 3291 O O . LEU A 1 408 ? 10.195 -7.810 -14.444 1.00 82.38 408 LEU A O 1
ATOM 3295 N N . LYS A 1 409 ? 11.902 -8.728 -13.330 1.00 77.88 409 LYS A N 1
ATOM 3296 C CA . LYS A 1 409 ? 11.394 -10.096 -13.488 1.00 77.88 409 LYS A CA 1
ATOM 3297 C C . LYS A 1 409 ? 10.170 -10.363 -12.607 1.00 77.88 409 LYS A C 1
ATOM 3299 O O . LYS A 1 409 ? 9.286 -11.112 -13.015 1.00 77.88 409 LYS A O 1
ATOM 3304 N N . VAL A 1 410 ? 10.146 -9.754 -11.427 1.00 76.81 410 VAL A N 1
ATOM 3305 C CA . VAL A 1 410 ? 9.072 -9.812 -10.425 1.00 76.81 410 VAL A CA 1
ATOM 3306 C C . VAL A 1 410 ? 8.785 -8.368 -9.983 1.00 76.81 410 VAL A C 1
ATOM 3308 O O . VAL A 1 410 ? 9.727 -7.568 -9.991 1.00 76.81 410 VAL A O 1
ATOM 3311 N N . PRO A 1 411 ? 7.544 -7.969 -9.641 1.00 80.75 411 PRO A N 1
ATOM 3312 C CA . PRO A 1 411 ? 7.288 -6.607 -9.167 1.00 80.75 411 PRO A CA 1
ATOM 3313 C C . PRO A 1 411 ? 8.184 -6.266 -7.972 1.00 80.75 411 PRO A C 1
ATOM 3315 O O . PRO A 1 411 ? 8.410 -7.114 -7.111 1.00 80.75 411 PRO A O 1
ATOM 3318 N N . ILE A 1 412 ? 8.697 -5.033 -7.898 1.00 79.62 412 ILE A N 1
ATOM 3319 C CA . ILE A 1 412 ? 9.633 -4.651 -6.821 1.00 79.62 412 ILE A CA 1
ATOM 3320 C C . ILE A 1 412 ? 8.978 -4.689 -5.429 1.00 79.62 412 ILE A C 1
ATOM 3322 O O . ILE A 1 412 ? 9.676 -4.754 -4.427 1.00 79.62 412 ILE A O 1
ATOM 3326 N N . THR A 1 413 ? 7.645 -4.673 -5.380 1.00 74.75 413 THR A N 1
ATOM 3327 C CA . THR A 1 413 ? 6.828 -4.708 -4.160 1.00 74.75 413 THR A CA 1
ATOM 3328 C C . THR A 1 413 ? 6.498 -6.113 -3.653 1.00 74.75 413 THR A C 1
ATOM 3330 O O . THR A 1 413 ? 5.866 -6.241 -2.598 1.00 74.75 413 THR A O 1
ATOM 3333 N N . GLU A 1 414 ? 6.883 -7.157 -4.395 1.00 74.81 414 GLU A N 1
ATOM 3334 C CA . GLU A 1 414 ? 6.812 -8.541 -3.920 1.00 74.81 414 GLU A CA 1
ATOM 3335 C C . GLU A 1 414 ? 7.974 -8.844 -2.960 1.00 74.81 414 GLU A C 1
ATOM 3337 O O . GLU A 1 414 ? 9.044 -8.225 -3.072 1.00 74.81 414 GLU A O 1
ATOM 3342 N N . PRO A 1 415 ? 7.801 -9.809 -2.036 1.00 70.00 415 PRO A N 1
ATOM 3343 C CA . PRO A 1 415 ? 8.877 -10.272 -1.173 1.00 70.00 415 PRO A CA 1
ATOM 3344 C C . PRO A 1 415 ? 10.106 -10.672 -1.989 1.00 70.00 415 PRO A C 1
ATOM 3346 O O . PRO A 1 415 ? 10.006 -11.218 -3.089 1.00 70.00 415 PRO A O 1
ATOM 3349 N N . ALA A 1 416 ? 11.287 -10.402 -1.435 1.00 64.06 416 ALA A N 1
ATOM 3350 C CA . ALA A 1 416 ? 12.563 -10.694 -2.076 1.00 64.06 416 ALA A CA 1
ATOM 3351 C C . ALA A 1 416 ? 12.911 -12.198 -2.018 1.00 64.06 416 ALA A C 1
ATOM 3353 O O . ALA A 1 416 ? 13.984 -12.564 -1.542 1.00 64.06 416 ALA A O 1
ATOM 3354 N N . ASP A 1 417 ? 11.999 -13.058 -2.469 1.00 67.50 417 ASP A N 1
ATOM 3355 C CA . ASP A 1 417 ? 12.108 -14.519 -2.471 1.00 67.50 417 ASP A CA 1
ATOM 3356 C C . ASP A 1 417 ? 13.088 -15.023 -3.543 1.00 67.50 417 ASP A C 1
ATOM 3358 O O . ASP A 1 417 ? 13.446 -14.298 -4.469 1.00 67.50 417 ASP A O 1
ATOM 3362 N N . ASP A 1 418 ? 13.574 -16.263 -3.414 1.00 64.31 418 ASP A N 1
ATOM 3363 C CA . ASP A 1 418 ? 14.622 -16.777 -4.297 1.00 64.31 418 ASP A CA 1
ATOM 3364 C C . ASP A 1 418 ? 14.081 -16.965 -5.716 1.00 64.31 418 ASP A C 1
ATOM 3366 O O . ASP A 1 418 ? 13.249 -17.839 -5.985 1.00 64.31 418 ASP A O 1
ATOM 3370 N N . LEU A 1 419 ? 14.610 -16.176 -6.652 1.00 65.38 419 LEU A N 1
ATOM 3371 C CA . LEU A 1 419 ? 14.275 -16.242 -8.067 1.00 65.38 419 LEU A CA 1
ATOM 3372 C C . LEU A 1 419 ? 14.495 -17.660 -8.618 1.00 65.38 419 LEU A C 1
ATOM 3374 O O . LEU A 1 419 ? 13.758 -18.103 -9.497 1.00 65.38 419 LEU A O 1
ATOM 3378 N N . ALA A 1 420 ? 15.479 -18.402 -8.093 1.00 56.91 420 ALA A N 1
ATOM 3379 C CA . ALA A 1 420 ? 15.753 -19.777 -8.502 1.00 56.91 420 ALA A CA 1
ATOM 3380 C C . ALA A 1 420 ? 14.668 -20.776 -8.054 1.00 56.91 420 ALA A C 1
ATOM 3382 O O . ALA A 1 420 ? 14.484 -21.801 -8.717 1.00 56.91 420 ALA A O 1
ATOM 3383 N N . GLU A 1 421 ? 13.946 -20.491 -6.966 1.00 53.19 421 GLU A N 1
ATOM 3384 C CA . GLU A 1 421 ? 12.819 -21.298 -6.478 1.00 53.19 421 GLU A CA 1
ATOM 3385 C C . GLU A 1 421 ? 11.503 -20.896 -7.163 1.00 53.19 421 GLU A C 1
ATOM 3387 O O . GLU A 1 421 ? 10.760 -21.769 -7.618 1.00 53.19 421 GLU A O 1
ATOM 3392 N N . LEU A 1 422 ? 11.267 -19.590 -7.352 1.00 48.50 422 LEU A N 1
ATOM 3393 C CA . LEU A 1 422 ? 10.106 -19.033 -8.066 1.00 48.50 422 LEU A CA 1
ATOM 3394 C C . LEU A 1 422 ? 10.049 -19.443 -9.546 1.00 48.50 422 LEU A C 1
ATOM 3396 O O . LEU A 1 422 ? 8.968 -19.620 -10.107 1.00 48.50 422 LEU A O 1
ATOM 3400 N N . LEU A 1 423 ? 11.207 -19.611 -10.194 1.00 47.38 423 LEU A N 1
ATOM 3401 C CA . LEU A 1 423 ? 11.288 -19.922 -11.624 1.00 47.38 423 LEU A CA 1
ATOM 3402 C C . LEU A 1 423 ? 11.219 -21.404 -11.969 1.00 47.38 423 LEU A C 1
ATOM 3404 O O . LEU A 1 423 ? 11.231 -21.696 -13.164 1.00 47.38 423 LEU A O 1
ATOM 3408 N N . ASN A 1 424 ? 11.180 -22.302 -10.971 1.00 38.66 424 ASN A N 1
ATOM 3409 C CA . ASN A 1 424 ? 11.038 -23.760 -11.090 1.00 38.66 424 ASN A CA 1
ATOM 3410 C C . ASN A 1 424 ? 11.331 -24.272 -12.516 1.00 38.66 424 ASN A C 1
ATOM 3412 O O . ASN A 1 424 ? 10.425 -24.628 -13.272 1.00 38.66 424 ASN A O 1
ATOM 3416 N N . VAL A 1 425 ? 12.606 -24.192 -12.928 1.00 42.88 425 VAL A N 1
ATOM 3417 C CA . VAL A 1 425 ? 13.035 -24.420 -14.317 1.00 42.88 425 VAL A CA 1
ATOM 3418 C C . VAL A 1 425 ? 12.927 -25.911 -14.633 1.00 42.88 425 VAL A C 1
ATOM 3420 O O . VAL A 1 425 ? 13.894 -26.669 -14.588 1.00 42.88 425 VAL A O 1
ATOM 3423 N N . SER A 1 426 ? 11.710 -26.348 -14.936 1.00 37.59 426 SER A N 1
ATOM 3424 C CA . SER A 1 426 ? 11.394 -27.603 -15.598 1.00 37.59 426 SER A CA 1
ATOM 3425 C C . SER A 1 426 ? 10.934 -27.304 -17.023 1.00 37.59 426 SER A C 1
ATOM 3427 O O . SER A 1 426 ? 9.798 -27.585 -17.381 1.00 37.59 426 SER A O 1
ATOM 3429 N N . SER A 1 427 ? 11.774 -26.687 -17.851 1.00 34.78 427 SER A N 1
ATOM 3430 C CA . SER A 1 427 ? 11.642 -26.791 -19.308 1.00 34.78 427 SER A CA 1
ATOM 3431 C C . SER A 1 427 ? 12.886 -26.260 -20.015 1.00 34.78 427 SER A C 1
ATOM 3433 O O . SER A 1 427 ? 13.640 -25.443 -19.506 1.00 34.78 427 SER A O 1
ATOM 3435 N N . THR A 1 428 ? 13.103 -26.823 -21.190 1.00 36.06 428 THR A N 1
ATOM 3436 C CA . THR A 1 428 ? 14.254 -26.811 -22.098 1.00 36.06 428 THR A CA 1
ATOM 3437 C C . THR A 1 428 ? 14.706 -25.455 -22.661 1.00 36.06 428 THR A C 1
ATOM 3439 O O . THR A 1 428 ? 15.418 -25.454 -23.663 1.00 36.06 428 THR A O 1
ATOM 3442 N N . ASP A 1 429 ? 14.317 -24.323 -22.071 1.00 40.56 429 ASP A N 1
ATOM 3443 C CA . ASP A 1 429 ? 14.690 -22.995 -22.571 1.00 40.56 429 ASP A CA 1
ATOM 3444 C C . ASP A 1 429 ? 15.699 -22.316 -21.621 1.00 40.56 429 ASP A C 1
ATOM 3446 O O . ASP A 1 429 ? 15.333 -21.935 -20.508 1.00 40.56 429 ASP A O 1
ATOM 3450 N N . PRO A 1 430 ? 16.989 -22.207 -21.997 1.00 44.75 430 PRO A N 1
ATOM 3451 C CA . PRO A 1 430 ? 18.017 -21.602 -21.149 1.00 44.75 430 PRO A CA 1
ATOM 3452 C C . PRO A 1 430 ? 17.843 -20.086 -20.972 1.00 44.75 430 PRO A C 1
ATOM 3454 O O . PRO A 1 430 ? 18.563 -19.490 -20.170 1.00 44.75 430 PRO A O 1
ATOM 3457 N N . ASP A 1 431 ? 16.912 -19.457 -21.697 1.00 53.91 431 ASP A N 1
ATOM 3458 C CA . ASP A 1 431 ? 16.671 -18.024 -21.608 1.00 53.91 431 ASP A CA 1
ATOM 3459 C C . ASP A 1 431 ? 15.555 -17.677 -20.615 1.00 53.91 431 ASP A C 1
ATOM 3461 O O . ASP A 1 431 ? 14.389 -17.465 -20.954 1.00 53.91 431 ASP A O 1
ATOM 3465 N N . ILE A 1 432 ? 15.956 -17.573 -19.350 1.00 49.12 432 ILE A N 1
ATOM 3466 C CA . ILE A 1 432 ? 15.113 -17.225 -18.197 1.00 49.12 432 ILE A CA 1
ATOM 3467 C C . ILE A 1 432 ? 14.365 -15.879 -18.392 1.00 49.12 432 ILE A C 1
ATOM 3469 O O . ILE A 1 432 ? 13.386 -15.592 -17.691 1.00 49.12 432 ILE A O 1
ATOM 3473 N N . PHE A 1 433 ? 14.775 -15.046 -19.357 1.00 52.22 433 PHE A N 1
ATOM 3474 C CA . PHE A 1 433 ? 14.316 -13.663 -19.533 1.00 52.22 433 PHE A CA 1
ATOM 3475 C C . PHE A 1 433 ? 13.492 -13.423 -20.810 1.00 52.22 433 PHE A C 1
ATOM 3477 O O . PHE A 1 433 ? 13.088 -12.284 -21.078 1.00 52.22 433 PHE A O 1
ATOM 3484 N N . ALA A 1 434 ? 13.170 -14.484 -21.561 1.00 47.81 434 ALA A N 1
ATOM 3485 C CA . ALA A 1 434 ? 12.330 -14.444 -22.758 1.00 47.81 434 ALA A CA 1
ATOM 3486 C C . ALA A 1 434 ? 10.857 -14.107 -22.420 1.00 47.81 434 ALA A C 1
ATOM 3488 O O . ALA A 1 434 ? 9.983 -14.967 -22.375 1.00 47.81 434 ALA A O 1
ATOM 3489 N N . GLY A 1 435 ? 10.563 -12.832 -22.152 1.00 49.72 435 GLY A N 1
ATOM 3490 C CA . GLY A 1 435 ? 9.205 -12.365 -21.826 1.00 49.72 435 GLY A CA 1
ATOM 3491 C C . GLY A 1 435 ? 9.086 -10.935 -21.290 1.00 49.72 435 GLY A C 1
ATOM 3492 O O . GLY A 1 435 ? 7.982 -10.412 -21.238 1.00 49.72 435 GLY A O 1
ATOM 3493 N N . CYS A 1 436 ? 10.199 -10.281 -20.948 1.00 53.56 436 CYS A N 1
ATOM 3494 C CA . CYS A 1 436 ? 10.205 -9.010 -20.210 1.00 53.56 436 CYS A CA 1
ATOM 3495 C C . CYS A 1 436 ? 9.598 -7.779 -20.944 1.00 53.56 436 CYS A C 1
ATOM 3497 O O . CYS A 1 436 ? 9.257 -6.794 -20.299 1.00 53.56 436 CYS A O 1
ATOM 3499 N N . LEU A 1 437 ? 9.444 -7.792 -22.278 1.00 53.25 437 LEU A N 1
ATOM 3500 C CA . LEU A 1 437 ? 9.130 -6.590 -23.087 1.00 53.25 437 LEU A CA 1
ATOM 3501 C C . LEU A 1 437 ? 8.013 -6.791 -24.142 1.00 53.25 437 LEU A C 1
ATOM 3503 O O . LEU A 1 437 ? 8.152 -6.358 -25.282 1.00 53.25 437 LEU A O 1
ATOM 3507 N N . LYS A 1 438 ? 6.902 -7.464 -23.804 1.00 45.78 438 LYS A N 1
ATOM 3508 C CA . LYS A 1 438 ? 5.692 -7.494 -24.659 1.00 45.78 438 LYS A CA 1
ATOM 3509 C C . LYS A 1 438 ? 4.624 -6.537 -24.103 1.00 45.78 438 LYS A C 1
ATOM 3511 O O . LYS A 1 438 ? 4.236 -6.705 -22.952 1.00 45.78 438 LYS A O 1
ATOM 3516 N N . THR A 1 439 ? 4.165 -5.573 -24.903 1.00 37.09 439 THR A N 1
ATOM 3517 C CA . THR A 1 439 ? 3.138 -4.568 -24.554 1.00 37.09 439 THR A CA 1
ATOM 3518 C C . THR A 1 439 ? 1.706 -5.058 -24.840 1.00 37.09 439 THR A C 1
ATOM 3520 O O . THR A 1 439 ? 1.487 -5.881 -25.732 1.00 37.09 439 THR A O 1
ATOM 3523 N N . TRP A 1 440 ? 0.736 -4.591 -24.046 1.00 28.75 440 TRP A N 1
ATOM 3524 C CA . TRP A 1 440 ? -0.696 -4.943 -24.049 1.00 28.75 440 TRP A CA 1
ATOM 3525 C C . TRP A 1 440 ? -1.514 -3.696 -24.482 1.00 28.75 440 TRP A C 1
ATOM 3527 O O . TRP A 1 440 ? -1.210 -2.618 -24.006 1.00 28.75 440 TRP A O 1
ATOM 3537 N N . MET A 1 441 ? -2.509 -3.812 -25.388 1.00 29.42 441 MET A N 1
ATOM 3538 C CA . MET A 1 441 ? -3.250 -2.684 -26.038 1.00 29.42 441 MET A CA 1
ATOM 3539 C C . MET A 1 441 ? -4.577 -2.315 -25.320 1.00 29.42 441 MET A C 1
ATOM 3541 O O . MET A 1 441 ? -5.272 -3.274 -24.961 1.00 29.42 441 MET A O 1
ATOM 3545 N N . PRO A 1 442 ? -5.021 -1.022 -25.184 1.00 29.08 442 PRO A N 1
ATOM 3546 C CA . PRO A 1 442 ? -6.056 -0.385 -26.064 1.00 29.08 442 PRO A CA 1
ATOM 3547 C C . PRO A 1 442 ? -6.092 1.200 -26.180 1.00 29.08 442 PRO A C 1
ATOM 3549 O O . PRO A 1 442 ? -5.199 1.901 -25.730 1.00 29.08 442 PRO A O 1
ATOM 3552 N N . GLU A 1 443 ? -7.120 1.756 -26.873 1.00 26.77 443 GLU A N 1
ATOM 3553 C CA . GLU A 1 443 ? -7.259 3.024 -27.672 1.00 26.77 443 GLU A CA 1
ATOM 3554 C C . GLU A 1 443 ? -7.336 4.449 -27.005 1.00 26.77 443 GLU A C 1
ATOM 3556 O O . GLU A 1 443 ? -7.733 4.617 -25.859 1.00 26.77 443 GLU A O 1
ATOM 3561 N N . LYS A 1 444 ? -7.042 5.516 -27.802 1.00 29.05 444 LYS A N 1
ATOM 3562 C CA . LYS A 1 444 ? -6.848 6.967 -27.460 1.00 29.05 444 LYS A CA 1
ATOM 3563 C C . LYS A 1 444 ? -8.033 7.939 -27.720 1.00 29.05 444 LYS A C 1
ATOM 3565 O O . LYS A 1 444 ? -8.762 7.759 -28.698 1.00 29.05 444 LYS A O 1
ATOM 3570 N N . ARG A 1 445 ? -8.046 9.112 -27.029 1.00 25.20 445 ARG A N 1
ATOM 3571 C CA . ARG A 1 445 ? -8.179 10.491 -27.624 1.00 25.20 445 ARG A CA 1
ATOM 3572 C C . ARG A 1 445 ? -7.818 11.676 -26.651 1.00 25.20 445 ARG A C 1
ATOM 3574 O O . ARG A 1 445 ? -7.967 11.475 -25.453 1.00 25.20 445 ARG A O 1
ATOM 3581 N N . PRO A 1 446 ? -7.370 12.887 -27.118 1.00 34.66 446 PRO A N 1
ATOM 3582 C CA . PRO A 1 446 ? -6.630 13.904 -26.307 1.00 34.66 446 PRO A CA 1
ATOM 3583 C C . PRO A 1 446 ? -7.267 15.339 -26.132 1.00 34.66 446 PRO A C 1
ATOM 3585 O O . PRO A 1 446 ? -8.252 15.628 -26.818 1.00 34.66 446 PRO A O 1
ATOM 3588 N N . PRO A 1 447 ? -6.678 16.273 -25.313 1.00 33.97 447 PRO A N 1
ATOM 3589 C CA . PRO A 1 447 ? -7.140 17.672 -25.041 1.00 33.97 447 PRO A CA 1
ATOM 3590 C C . PRO A 1 447 ? -6.155 18.845 -25.421 1.00 33.97 447 PRO A C 1
ATOM 3592 O O . PRO A 1 447 ? -5.076 18.583 -25.954 1.00 33.97 447 PRO A O 1
ATOM 3595 N N . LYS A 1 448 ? -6.505 20.149 -25.187 1.00 40.56 448 LYS A N 1
ATOM 3596 C CA . LYS A 1 448 ? -5.692 21.378 -25.525 1.00 40.56 448 LYS A CA 1
ATOM 3597 C C . LYS A 1 448 ? -5.837 22.666 -24.635 1.00 40.56 448 LYS A C 1
ATOM 3599 O O . LYS A 1 448 ? -6.938 23.172 -24.458 1.00 40.56 448 LYS A O 1
ATOM 3604 N N . LEU A 1 449 ? -4.672 23.292 -24.337 1.00 37.91 449 LEU A N 1
ATOM 3605 C CA . LEU A 1 449 ? -4.197 24.720 -24.373 1.00 37.91 449 LEU A CA 1
ATOM 3606 C C . LEU A 1 449 ? -4.668 25.850 -23.403 1.00 37.91 449 LEU A C 1
ATOM 3608 O O . LEU A 1 449 ? -4.027 26.900 -23.400 1.00 37.91 449 LEU A O 1
ATOM 3612 N N . GLY A 1 450 ? -5.679 25.714 -22.545 1.00 46.16 450 GLY A N 1
ATOM 3613 C CA . GLY A 1 450 ? -6.099 26.839 -21.674 1.00 46.16 450 GLY A CA 1
ATOM 3614 C C . GLY A 1 450 ? -5.187 27.154 -20.463 1.00 46.16 450 GLY A C 1
ATOM 3615 O O . GLY A 1 450 ? -5.135 28.290 -19.995 1.00 46.16 450 GLY A O 1
ATOM 3616 N N . GLU A 1 451 ? -4.452 26.164 -19.953 1.00 53.38 451 GLU A N 1
ATOM 3617 C CA . GLU A 1 451 ? -3.943 26.101 -18.561 1.00 53.38 451 GLU A CA 1
ATOM 3618 C C . GLU A 1 451 ? -2.950 27.197 -18.155 1.00 53.38 451 GLU A C 1
ATOM 3620 O O . GLU A 1 451 ? -2.983 27.692 -17.028 1.00 53.38 451 GLU A O 1
ATOM 3625 N N . LYS A 1 452 ? -2.141 27.688 -19.095 1.00 47.56 452 LYS A N 1
ATOM 3626 C CA . LYS A 1 452 ? -0.993 28.550 -18.776 1.00 47.56 452 LYS A CA 1
ATOM 3627 C C . LYS A 1 452 ? -1.329 29.951 -18.254 1.00 47.56 452 LYS A C 1
ATOM 3629 O O . LYS A 1 452 ? -0.512 30.556 -17.573 1.00 47.56 452 LYS A O 1
ATOM 3634 N N . ILE A 1 453 ? -2.499 30.496 -18.589 1.00 49.53 453 ILE A N 1
ATOM 3635 C CA . ILE A 1 453 ? -2.904 31.850 -18.156 1.00 49.53 453 ILE A CA 1
ATOM 3636 C C . ILE A 1 453 ? -3.529 31.811 -16.752 1.00 49.53 453 ILE A C 1
ATOM 3638 O O . ILE A 1 453 ? -3.528 32.815 -16.039 1.00 49.53 453 ILE A O 1
ATOM 3642 N N . CYS A 1 454 ? -4.042 30.650 -16.336 1.00 55.41 454 CYS A N 1
ATOM 3643 C CA . CYS A 1 454 ? -4.698 30.500 -15.045 1.00 55.41 454 CYS A CA 1
ATOM 3644 C C . CYS A 1 454 ? -3.683 30.461 -13.891 1.00 55.41 454 CYS A C 1
ATOM 3646 O O . CYS A 1 454 ? -3.837 31.184 -12.905 1.00 55.41 454 CYS A O 1
ATOM 3648 N N . GLU A 1 455 ? -2.592 29.709 -14.054 1.00 60.75 455 GLU A N 1
ATOM 3649 C CA . GLU A 1 455 ? -1.557 29.534 -13.024 1.00 60.75 455 GLU A CA 1
ATOM 3650 C C . GLU A 1 455 ? -0.916 30.856 -12.568 1.00 60.75 455 GLU A C 1
ATOM 3652 O O . GLU A 1 455 ? -0.717 31.079 -11.371 1.00 60.75 455 GLU A O 1
ATOM 3657 N N . GLU A 1 456 ? -0.653 31.784 -13.494 1.00 63.44 456 GLU A N 1
ATOM 3658 C CA . GLU A 1 456 ? -0.026 33.074 -13.168 1.00 63.44 456 GLU A CA 1
ATOM 3659 C C . GLU A 1 456 ? -0.903 33.959 -12.270 1.00 63.44 456 GLU A C 1
ATOM 3661 O O . GLU A 1 456 ? -0.390 34.748 -11.466 1.00 63.44 456 GLU A O 1
ATOM 3666 N N . ASN A 1 457 ? -2.228 33.836 -12.377 1.00 64.94 457 ASN A N 1
ATOM 3667 C CA . ASN A 1 457 ? -3.145 34.612 -11.552 1.00 64.94 457 ASN A CA 1
ATOM 3668 C C . ASN A 1 457 ? -3.254 34.026 -10.139 1.00 64.94 457 ASN A C 1
ATOM 3670 O O . ASN A 1 457 ? -3.245 34.794 -9.174 1.00 64.94 457 ASN A O 1
ATOM 3674 N N . TYR A 1 458 ? -3.261 32.696 -9.990 1.00 73.50 458 TYR A N 1
ATOM 3675 C CA . TYR A 1 458 ? -3.272 32.035 -8.676 1.00 73.50 458 TYR A CA 1
ATOM 3676 C C . TYR A 1 458 ? -1.996 32.319 -7.875 1.00 73.50 458 TYR A C 1
ATOM 3678 O O . TYR A 1 458 ? -2.060 32.621 -6.684 1.00 73.50 458 TYR A O 1
ATOM 3686 N N . HIS A 1 459 ? -0.841 32.365 -8.540 1.00 73.12 459 HIS A N 1
ATOM 3687 C CA . HIS A 1 459 ? 0.423 32.720 -7.894 1.00 73.12 459 HIS A CA 1
ATOM 3688 C C . HIS A 1 459 ? 0.430 34.154 -7.317 1.00 73.12 459 HIS A C 1
ATOM 3690 O O . HIS A 1 459 ? 1.074 34.431 -6.303 1.00 73.12 459 HIS A O 1
ATOM 3696 N N . LYS A 1 460 ? -0.293 35.104 -7.927 1.00 74.38 460 LYS A N 1
ATOM 3697 C CA . LYS A 1 460 ? -0.433 36.466 -7.373 1.00 74.38 460 LYS A CA 1
ATOM 3698 C C . LYS A 1 460 ? -1.286 36.507 -6.104 1.00 74.38 460 LYS A C 1
ATOM 3700 O O . LYS A 1 460 ? -1.012 37.340 -5.242 1.00 74.38 460 LYS A O 1
ATOM 3705 N N . PHE A 1 461 ? -2.284 35.633 -5.989 1.00 82.88 461 PHE A N 1
ATOM 3706 C CA . PHE A 1 461 ? -3.136 35.541 -4.804 1.00 82.88 461 PHE A CA 1
ATOM 3707 C C . PHE A 1 461 ? -2.353 35.025 -3.588 1.00 82.88 461 PHE A C 1
ATOM 3709 O O . PHE A 1 461 ? -2.362 35.667 -2.538 1.00 82.88 461 PHE A O 1
ATOM 3716 N N . ASP A 1 462 ? -1.598 33.936 -3.753 1.00 74.44 462 ASP A N 1
ATOM 3717 C CA . ASP A 1 462 ? -0.839 33.304 -2.663 1.00 74.44 462 ASP A CA 1
ATOM 3718 C C . ASP A 1 462 ? 0.211 34.257 -2.055 1.00 74.44 462 ASP A C 1
ATOM 3720 O O . ASP A 1 462 ? 0.339 34.366 -0.833 1.00 74.44 462 ASP A O 1
ATOM 3724 N N . ASN A 1 463 ? 0.905 35.036 -2.894 1.00 77.50 463 ASN A N 1
ATOM 3725 C CA . ASN A 1 463 ? 1.880 36.031 -2.429 1.00 77.50 463 ASN A CA 1
ATOM 3726 C C . ASN A 1 463 ? 1.250 37.133 -1.561 1.00 77.50 463 ASN A C 1
ATOM 3728 O O . ASN A 1 463 ? 1.868 37.593 -0.601 1.00 77.50 463 ASN A O 1
ATOM 3732 N N . ASN A 1 464 ? 0.013 37.538 -1.861 1.00 73.38 464 ASN A N 1
ATOM 3733 C CA . ASN A 1 464 ? -0.697 38.543 -1.070 1.00 73.38 464 ASN A CA 1
ATOM 3734 C C . ASN A 1 464 ? -1.088 38.010 0.322 1.00 73.38 464 ASN A C 1
ATOM 3736 O O . ASN A 1 464 ? -1.033 38.760 1.299 1.00 73.38 464 ASN A O 1
ATOM 3740 N N . ILE A 1 465 ? -1.439 36.723 0.431 1.00 74.75 465 ILE A N 1
ATOM 3741 C CA . ILE A 1 465 ? -1.736 36.063 1.713 1.00 74.75 465 ILE A CA 1
ATOM 3742 C C . ILE A 1 465 ? -0.472 35.922 2.565 1.00 74.75 465 ILE A C 1
ATOM 3744 O O . ILE A 1 465 ? -0.482 36.273 3.745 1.00 74.75 465 ILE A O 1
ATOM 3748 N N . LEU A 1 466 ? 0.644 35.496 1.971 1.00 70.50 466 LEU A N 1
ATOM 3749 C CA . LEU A 1 466 ? 1.929 35.391 2.671 1.00 70.50 466 LEU A CA 1
ATOM 3750 C C . LEU A 1 466 ? 2.398 36.733 3.240 1.00 70.50 466 LEU A C 1
ATOM 3752 O O . LEU A 1 466 ? 2.914 36.798 4.356 1.00 70.50 466 LEU A O 1
ATOM 3756 N N . GLN A 1 467 ? 2.164 37.821 2.507 1.00 71.12 467 GLN A N 1
ATOM 3757 C CA . GLN A 1 467 ? 2.513 39.156 2.974 1.00 71.12 467 GLN A CA 1
ATOM 3758 C C . GLN A 1 467 ? 1.657 39.603 4.173 1.00 71.12 467 GLN A C 1
ATOM 3760 O O . GLN A 1 467 ? 2.171 40.263 5.073 1.00 71.12 467 GLN A O 1
ATOM 3765 N N . LEU A 1 468 ? 0.385 39.190 4.244 1.00 69.50 468 LEU A N 1
ATOM 3766 C CA . LEU A 1 468 ? -0.468 39.402 5.422 1.00 69.50 468 LEU A CA 1
ATOM 3767 C C . LEU A 1 468 ? 0.005 38.591 6.639 1.00 69.50 468 LEU A C 1
ATOM 3769 O O . LEU A 1 468 ? 0.003 39.121 7.747 1.00 69.50 468 LEU A O 1
ATOM 3773 N N . ILE A 1 469 ? 0.433 37.340 6.443 1.00 68.25 469 ILE A N 1
ATOM 3774 C CA . ILE A 1 469 ? 0.966 36.480 7.516 1.00 68.25 469 ILE A CA 1
ATOM 3775 C C . ILE A 1 469 ? 2.250 37.083 8.101 1.00 68.25 469 ILE A C 1
ATOM 3777 O O . ILE A 1 469 ? 2.382 37.193 9.319 1.00 68.25 469 ILE A O 1
ATOM 3781 N N . HIS A 1 470 ? 3.161 37.543 7.242 1.00 67.75 470 HIS A N 1
ATOM 3782 C CA . HIS A 1 470 ? 4.403 38.194 7.661 1.00 67.75 470 HIS A CA 1
ATOM 3783 C C . HIS A 1 470 ? 4.155 39.505 8.431 1.00 67.75 470 HIS A C 1
ATOM 3785 O O . HIS A 1 470 ? 4.829 39.796 9.418 1.00 67.75 470 HIS A O 1
ATOM 3791 N N . ASP A 1 471 ? 3.173 40.306 8.008 1.00 61.22 471 ASP A N 1
ATOM 3792 C CA . ASP A 1 471 ? 2.798 41.532 8.721 1.00 61.22 471 ASP A CA 1
ATOM 3793 C C . ASP A 1 471 ? 2.208 41.229 10.119 1.00 61.22 471 ASP A C 1
ATOM 3795 O O . ASP A 1 471 ? 2.422 41.999 11.056 1.00 61.22 471 ASP A O 1
ATOM 3799 N N . LEU A 1 472 ? 1.494 40.105 10.282 1.00 64.12 472 LEU A N 1
ATOM 3800 C CA . LEU A 1 472 ? 0.901 39.664 11.555 1.00 64.12 472 LEU A CA 1
ATOM 3801 C C . LEU A 1 472 ? 1.933 39.092 12.543 1.00 64.12 472 LEU A C 1
ATOM 3803 O O . LEU A 1 472 ? 1.732 39.199 13.753 1.00 64.12 472 LEU A O 1
ATOM 3807 N N . SER A 1 473 ? 3.032 38.511 12.056 1.00 61.75 473 SER A N 1
ATOM 3808 C CA . SER A 1 473 ? 4.058 37.889 12.903 1.00 61.75 473 SER A CA 1
ATOM 3809 C C . SER A 1 473 ? 5.032 38.890 13.539 1.00 61.75 473 SER A C 1
ATOM 3811 O O . SER A 1 473 ? 5.656 38.571 14.545 1.00 61.75 473 SER A O 1
ATOM 3813 N N . GLN A 1 474 ? 5.183 40.092 12.971 1.00 58.53 474 GLN A N 1
ATOM 3814 C CA . GLN A 1 474 ? 6.179 41.081 13.417 1.00 58.53 474 GLN A CA 1
ATOM 3815 C C . GLN A 1 474 ? 5.700 41.983 14.575 1.00 58.53 474 GLN A C 1
ATOM 3817 O O . GLN A 1 474 ? 6.528 42.458 15.348 1.00 58.53 474 GLN A O 1
ATOM 3822 N N . ASP A 1 475 ? 4.390 42.222 14.734 1.00 57.47 475 ASP A N 1
ATOM 3823 C CA . ASP A 1 475 ? 3.840 42.951 15.895 1.00 57.47 475 ASP A CA 1
ATOM 3824 C C . ASP A 1 475 ? 2.380 42.541 16.208 1.00 57.47 475 ASP A C 1
ATOM 3826 O O . ASP A 1 475 ? 1.426 43.225 15.811 1.00 57.47 475 ASP A O 1
ATOM 3830 N N . PRO A 1 476 ? 2.174 41.439 16.959 1.00 55.00 476 PRO A N 1
ATOM 3831 C CA . PRO A 1 476 ? 0.842 40.947 17.330 1.00 55.00 476 PRO A CA 1
ATOM 3832 C C . PRO A 1 476 ? 0.024 41.952 18.164 1.00 55.00 476 PRO A C 1
ATOM 3834 O O . PRO A 1 476 ? -1.208 41.908 18.170 1.00 55.00 476 PRO A O 1
ATOM 3837 N N . ALA A 1 477 ? 0.690 42.880 18.866 1.00 49.66 477 ALA A N 1
ATOM 3838 C CA . ALA A 1 477 ? 0.059 43.870 19.739 1.00 49.66 477 ALA A CA 1
ATOM 3839 C C . ALA A 1 477 ? -0.334 45.164 19.000 1.00 49.66 477 ALA A C 1
ATOM 3841 O O . ALA A 1 477 ? -1.281 45.844 19.414 1.00 49.66 477 ALA A O 1
ATOM 3842 N N . ALA A 1 478 ? 0.329 45.505 17.890 1.00 47.69 478 ALA A N 1
ATOM 3843 C CA . ALA A 1 478 ? -0.058 46.634 17.043 1.00 47.69 478 ALA A CA 1
ATOM 3844 C C . ALA A 1 478 ? -1.330 46.372 16.225 1.00 47.69 478 ALA A C 1
ATOM 3846 O O . ALA A 1 478 ? -2.075 47.317 15.963 1.00 47.69 478 ALA A O 1
ATOM 3847 N N . VAL A 1 479 ? -1.648 45.120 15.882 1.00 51.38 479 VAL A N 1
ATOM 3848 C CA . VAL A 1 479 ? -2.861 44.752 15.116 1.00 51.38 479 VAL A CA 1
ATOM 3849 C C . VAL A 1 479 ? -4.149 45.115 15.867 1.00 51.38 479 VAL A C 1
ATOM 3851 O O . VAL A 1 479 ? -5.131 45.531 15.257 1.00 51.38 479 VAL A O 1
ATOM 3854 N N . LEU A 1 480 ? -4.125 45.068 17.203 1.00 50.56 480 LEU A N 1
ATOM 3855 C CA . LEU A 1 480 ? -5.235 45.516 18.054 1.00 50.56 480 LEU A CA 1
ATOM 3856 C C . LEU A 1 480 ? -5.324 47.052 18.190 1.00 50.56 480 LEU A C 1
ATOM 3858 O O . LEU A 1 480 ? -6.341 47.562 18.659 1.00 50.56 480 LEU A O 1
ATOM 3862 N N . LYS A 1 481 ? -4.282 47.796 17.785 1.00 50.16 481 LYS A N 1
ATOM 3863 C CA . LYS A 1 481 ? -4.195 49.269 17.863 1.00 50.16 481 LYS A CA 1
ATOM 3864 C C . LYS A 1 481 ? -4.270 49.990 16.510 1.00 50.16 481 LYS A C 1
ATOM 3866 O O . LYS A 1 481 ? -4.492 51.200 16.510 1.00 50.16 481 LYS A O 1
ATOM 3871 N N . TYR A 1 482 ? -4.085 49.306 15.379 1.00 46.19 482 TYR A N 1
ATOM 3872 C CA . TYR A 1 482 ? -4.064 49.939 14.057 1.00 46.19 482 TYR A CA 1
ATOM 3873 C C . TYR A 1 482 ? -5.453 50.397 13.587 1.00 46.19 482 TYR A C 1
ATOM 3875 O O . TYR A 1 482 ? -6.460 49.703 13.723 1.00 46.19 482 TYR A O 1
ATOM 3883 N N . ASP A 1 483 ? -5.481 51.590 12.989 1.00 51.25 483 ASP A N 1
ATOM 3884 C CA . ASP A 1 483 ? -6.663 52.225 12.414 1.00 51.25 483 ASP A CA 1
ATOM 3885 C C . ASP A 1 483 ? -7.283 51.313 11.334 1.00 51.25 483 ASP A C 1
ATOM 3887 O O . ASP A 1 483 ? -6.632 50.992 10.331 1.00 51.25 483 ASP A O 1
ATOM 3891 N N . LYS A 1 484 ? -8.541 50.885 11.543 1.00 53.62 484 LYS A N 1
ATOM 3892 C CA . LYS A 1 484 ? -9.309 49.921 10.715 1.00 53.62 484 LYS A CA 1
ATOM 3893 C C . LYS A 1 484 ? -9.182 50.156 9.203 1.00 53.62 484 LYS A C 1
ATOM 3895 O O . LYS A 1 484 ? -9.321 49.226 8.415 1.00 53.62 484 LYS A O 1
ATOM 3900 N N . LYS A 1 485 ? -8.891 51.388 8.783 1.00 50.44 485 LYS A N 1
ATOM 3901 C CA . LYS A 1 485 ? -8.719 51.788 7.383 1.00 50.44 485 LYS A CA 1
ATOM 3902 C C . LYS A 1 485 ? -7.587 51.062 6.638 1.00 50.44 485 LYS A C 1
ATOM 3904 O O . LYS A 1 485 ? -7.794 50.687 5.487 1.00 50.44 485 LYS A O 1
ATOM 3909 N N . CYS A 1 486 ? -6.417 50.836 7.245 1.00 52.41 486 CYS A N 1
ATOM 3910 C CA . CYS A 1 486 ? -5.260 50.260 6.532 1.00 52.41 486 CYS A CA 1
ATOM 3911 C C . CYS A 1 486 ? -5.465 48.769 6.198 1.00 52.41 486 CYS A C 1
ATOM 3913 O O . CYS A 1 486 ? -5.273 48.347 5.058 1.00 52.41 486 CYS A O 1
ATOM 3915 N N . PHE A 1 487 ? -5.954 47.989 7.168 1.00 57.91 487 PHE A N 1
ATOM 3916 C CA . PHE A 1 487 ? -6.231 46.559 7.000 1.00 57.91 487 PHE A CA 1
ATOM 3917 C C . PHE A 1 487 ? -7.419 46.305 6.053 1.00 57.91 487 PHE A C 1
ATOM 3919 O O . PHE A 1 487 ? -7.344 45.441 5.181 1.00 57.91 487 PHE A O 1
ATOM 3926 N N . CYS A 1 488 ? -8.477 47.125 6.126 1.00 56.25 488 CYS A N 1
ATOM 3927 C CA . CYS A 1 488 ? -9.613 47.027 5.201 1.00 56.25 488 CYS A CA 1
ATOM 3928 C C . CYS A 1 488 ? -9.236 47.314 3.736 1.00 56.25 488 CYS A C 1
ATOM 3930 O O . CYS A 1 488 ? -9.819 46.706 2.843 1.00 56.25 488 CYS A O 1
ATOM 3932 N N . THR A 1 489 ? -8.243 48.174 3.476 1.00 55.56 489 THR A N 1
ATOM 3933 C CA . THR A 1 489 ? -7.792 48.469 2.101 1.00 55.56 489 THR A CA 1
ATOM 3934 C C . THR A 1 489 ? -7.020 47.283 1.499 1.00 55.56 489 THR A C 1
ATOM 3936 O O . THR A 1 489 ? -7.175 46.974 0.320 1.00 55.56 489 THR A O 1
ATOM 3939 N N . LYS A 1 490 ? -6.243 46.551 2.315 1.00 61.34 490 LYS A N 1
ATOM 3940 C CA . LYS A 1 490 ? -5.548 45.320 1.888 1.00 61.34 490 LYS A CA 1
ATOM 3941 C C . LYS A 1 490 ? -6.521 44.167 1.601 1.00 61.34 490 LYS A C 1
ATOM 3943 O O . LYS A 1 490 ? -6.326 43.446 0.628 1.00 61.34 490 LYS A O 1
ATOM 3948 N N . ILE A 1 491 ? -7.598 44.041 2.381 1.00 62.12 491 ILE A N 1
ATOM 3949 C CA . ILE A 1 491 ? -8.667 43.057 2.125 1.00 62.12 491 ILE A CA 1
ATOM 3950 C C . ILE A 1 491 ? -9.471 43.410 0.862 1.00 62.12 491 ILE A C 1
ATOM 3952 O O . ILE A 1 491 ? -9.819 42.514 0.097 1.00 62.12 491 ILE A O 1
ATOM 3956 N N . GLN A 1 492 ? -9.729 44.696 0.597 1.00 60.19 492 GLN A N 1
ATOM 3957 C CA . GLN A 1 492 ? -10.398 45.115 -0.643 1.00 60.19 492 GLN A CA 1
ATOM 3958 C C . GLN A 1 492 ? -9.589 44.759 -1.899 1.00 60.19 492 GLN A C 1
ATOM 3960 O O . GLN A 1 492 ? -10.164 44.236 -2.848 1.00 60.19 492 GLN A O 1
ATOM 3965 N N . ASN A 1 493 ? -8.262 44.929 -1.876 1.00 62.00 493 ASN A N 1
ATOM 3966 C CA . ASN A 1 493 ? -7.398 44.540 -2.999 1.00 62.00 493 ASN A CA 1
ATOM 3967 C C . ASN A 1 493 ? -7.425 43.024 -3.298 1.00 62.00 493 ASN A C 1
ATOM 3969 O O . ASN A 1 493 ? -7.293 42.631 -4.455 1.00 62.00 493 ASN A O 1
ATOM 3973 N N . LEU A 1 494 ? -7.609 42.175 -2.278 1.00 67.31 494 LEU A N 1
ATOM 3974 C CA . LEU A 1 494 ? -7.814 40.727 -2.443 1.00 67.31 494 LEU A CA 1
ATOM 3975 C C . LEU A 1 494 ? -9.182 40.415 -3.066 1.00 67.31 494 LEU A C 1
ATOM 3977 O O . LEU A 1 494 ? -9.281 39.547 -3.932 1.00 67.31 494 LEU A O 1
ATOM 3981 N N . GLY A 1 495 ? -10.222 41.158 -2.673 1.00 64.19 495 GLY A N 1
ATOM 3982 C CA . GLY A 1 495 ? -11.567 41.031 -3.240 1.00 64.19 495 GLY A CA 1
ATOM 3983 C C . GLY A 1 495 ? -11.614 41.274 -4.752 1.00 64.19 495 GLY A C 1
ATOM 3984 O O . GLY A 1 495 ? -12.268 40.520 -5.472 1.00 64.19 495 GLY A O 1
ATOM 3985 N N . ASP A 1 496 ? -10.864 42.261 -5.249 1.00 62.03 496 ASP A N 1
ATOM 3986 C CA . ASP A 1 496 ? -10.833 42.617 -6.676 1.00 62.03 496 ASP A CA 1
ATOM 3987 C C . ASP A 1 496 ? -10.118 41.567 -7.560 1.00 62.03 496 ASP A C 1
ATOM 3989 O O . ASP A 1 496 ? -10.376 41.487 -8.763 1.00 62.03 496 ASP A O 1
ATOM 3993 N N . GLN A 1 497 ? -9.251 40.722 -6.987 1.00 66.94 497 GLN A N 1
ATOM 3994 C CA . GLN A 1 497 ? -8.506 39.683 -7.719 1.00 66.94 497 GLN A CA 1
ATOM 3995 C C . GLN A 1 497 ? -9.290 38.378 -7.913 1.00 66.94 497 GLN A C 1
ATOM 3997 O O . GLN A 1 497 ? -9.051 37.654 -8.881 1.00 66.94 497 GLN A O 1
ATOM 4002 N N . ILE A 1 498 ? -10.259 38.087 -7.042 1.00 74.62 498 ILE A N 1
ATOM 4003 C CA . ILE A 1 498 ? -11.033 36.836 -7.073 1.00 74.62 498 ILE A CA 1
ATOM 4004 C C . ILE A 1 498 ? -11.799 36.692 -8.399 1.00 74.62 498 ILE A C 1
ATOM 4006 O O . ILE A 1 498 ? -11.773 35.629 -9.017 1.00 74.62 498 ILE A O 1
ATOM 4010 N N . LEU A 1 499 ? -12.389 37.780 -8.908 1.00 67.12 499 LEU A N 1
ATOM 4011 C CA . LEU A 1 499 ? -13.103 37.806 -10.195 1.00 67.12 499 LEU A CA 1
ATOM 4012 C C . LEU A 1 499 ? -12.216 37.446 -11.400 1.00 67.12 499 LEU A C 1
ATOM 4014 O O . LEU A 1 499 ? -12.707 36.852 -12.359 1.00 67.12 499 LEU A O 1
ATOM 4018 N N . GLN A 1 500 ? -10.918 37.766 -11.357 1.00 66.31 500 GLN A N 1
ATOM 4019 C CA . GLN A 1 500 ? -9.976 37.394 -12.420 1.00 66.31 500 GLN A CA 1
ATOM 4020 C C . GLN A 1 500 ? -9.629 35.899 -12.381 1.00 66.31 500 GLN A C 1
ATOM 4022 O O . GLN A 1 500 ? -9.497 35.286 -13.438 1.00 66.31 500 GLN A O 1
ATOM 4027 N N . LEU A 1 501 ? -9.546 35.299 -11.188 1.00 70.31 501 LEU A N 1
ATOM 4028 C CA . LEU A 1 501 ? -9.275 33.866 -10.992 1.00 70.31 501 LEU A CA 1
ATOM 4029 C C . LEU A 1 501 ? -10.437 32.999 -11.472 1.00 70.31 501 LEU A C 1
ATOM 4031 O O . LEU A 1 501 ? -10.242 32.079 -12.262 1.00 70.31 501 LEU A O 1
ATOM 4035 N N . ILE A 1 502 ? -11.660 33.385 -11.103 1.00 74.00 502 ILE A N 1
ATOM 4036 C CA . ILE A 1 502 ? -12.889 32.760 -11.607 1.00 74.00 502 ILE A CA 1
ATOM 4037 C C . ILE A 1 502 ? -12.939 32.827 -13.134 1.00 74.00 502 ILE A C 1
ATOM 4039 O O . ILE A 1 502 ? -13.258 31.838 -13.789 1.00 74.00 502 ILE A O 1
ATOM 4043 N N . GLY A 1 503 ? -12.621 33.990 -13.713 1.00 53.47 503 GLY A N 1
ATOM 4044 C CA . GLY A 1 503 ? -12.586 34.163 -15.162 1.00 53.47 503 GLY A CA 1
ATOM 4045 C C . GLY A 1 503 ? -11.546 33.273 -15.851 1.00 53.47 503 GLY A C 1
ATOM 4046 O O . GLY A 1 503 ? -11.773 32.850 -16.982 1.00 53.47 503 GLY A O 1
ATOM 4047 N N . CYS A 1 504 ? -10.428 32.951 -15.196 1.00 66.50 504 CYS A N 1
ATOM 4048 C CA . CYS A 1 504 ? -9.443 32.020 -15.745 1.00 66.50 504 CYS A CA 1
ATOM 4049 C C . CYS A 1 504 ? -9.952 30.583 -15.712 1.00 66.50 504 CYS A C 1
ATOM 4051 O O . CYS A 1 504 ? -9.875 29.895 -16.725 1.00 66.50 504 CYS A O 1
ATOM 4053 N N . ASP A 1 505 ? -10.545 30.157 -14.600 1.00 63.34 505 ASP A N 1
ATOM 4054 C CA . ASP A 1 505 ? -11.066 28.796 -14.487 1.00 63.34 505 ASP A CA 1
ATOM 4055 C C . ASP A 1 505 ? -12.248 28.538 -15.388 1.00 63.34 505 ASP A C 1
ATOM 4057 O O . ASP A 1 505 ? -12.295 27.488 -16.022 1.00 63.34 505 ASP A O 1
ATOM 4061 N N . PHE A 1 506 ? -13.123 29.526 -15.543 1.00 67.00 506 PHE A N 1
ATOM 4062 C CA . PHE A 1 506 ? -14.215 29.460 -16.500 1.00 67.00 506 PHE A CA 1
ATOM 4063 C C . PHE A 1 506 ? -13.713 29.246 -17.934 1.00 67.00 506 PHE A C 1
ATOM 4065 O O . PHE A 1 506 ? -14.291 28.482 -18.688 1.00 67.00 506 PHE A O 1
ATOM 4072 N N . ASN A 1 507 ? -12.617 29.886 -18.339 1.00 47.41 507 ASN A N 1
ATOM 4073 C CA . ASN A 1 507 ? -12.141 29.790 -19.723 1.00 47.41 507 ASN A CA 1
ATOM 4074 C C . ASN A 1 507 ? -11.251 28.560 -20.000 1.00 47.41 507 ASN A C 1
ATOM 4076 O O . ASN A 1 507 ? -10.890 28.333 -21.154 1.00 47.41 507 ASN A O 1
ATOM 4080 N N . VAL A 1 508 ? -10.853 27.804 -18.968 1.00 57.12 508 VAL A N 1
ATOM 4081 C CA . VAL A 1 508 ? -9.728 26.854 -19.041 1.00 57.12 508 VAL A CA 1
ATOM 4082 C C . VAL A 1 508 ? -10.014 25.520 -18.360 1.00 57.12 508 VAL A C 1
ATOM 4084 O O . VAL A 1 508 ? -9.924 24.485 -19.012 1.00 57.12 508 VAL A O 1
ATOM 4087 N N . ARG A 1 509 ? -10.322 25.541 -17.055 1.00 55.66 509 ARG A N 1
ATOM 4088 C CA . ARG A 1 509 ? -10.511 24.327 -16.245 1.00 55.66 509 ARG A CA 1
ATOM 4089 C C . ARG A 1 509 ? -11.969 23.853 -16.275 1.00 55.66 509 ARG A C 1
ATOM 4091 O O . ARG A 1 509 ? -12.216 22.654 -16.291 1.00 55.66 509 ARG A O 1
ATOM 4098 N N . TYR A 1 510 ? -12.925 24.783 -16.333 1.00 63.03 510 TYR A N 1
ATOM 4099 C CA . TYR A 1 510 ? -14.362 24.519 -16.236 1.00 63.03 510 TYR A CA 1
ATOM 4100 C C . TYR A 1 510 ? -15.196 25.519 -17.065 1.00 63.03 510 TYR A C 1
ATOM 4102 O O . TYR A 1 510 ? -15.799 26.432 -16.496 1.00 63.03 510 TYR A O 1
ATOM 4110 N N . PRO A 1 511 ? -15.276 25.379 -18.399 1.00 55.31 511 PRO A N 1
ATOM 4111 C CA . PRO A 1 511 ? -16.223 26.147 -19.207 1.00 55.31 511 PRO A CA 1
ATOM 4112 C C . PRO A 1 511 ? -17.653 25.818 -18.796 1.00 55.31 511 PRO A C 1
ATOM 4114 O O . PRO A 1 511 ? -18.011 24.645 -18.716 1.00 55.31 511 PRO A O 1
ATOM 4117 N N . THR A 1 512 ? -18.473 26.836 -18.530 1.00 63.12 512 THR A N 1
ATOM 4118 C CA . THR A 1 512 ? -19.870 26.624 -18.130 1.00 63.12 512 THR A CA 1
ATOM 4119 C C . THR A 1 512 ? -20.843 27.355 -19.048 1.00 63.12 512 THR A C 1
ATOM 4121 O O . THR A 1 512 ? -20.575 28.461 -19.519 1.00 63.12 512 THR A O 1
ATOM 4124 N N . GLU A 1 513 ? -21.984 26.731 -19.344 1.00 64.94 513 GLU A N 1
ATOM 4125 C CA . GLU A 1 513 ? -22.983 27.284 -20.273 1.00 64.94 513 GLU A CA 1
ATOM 4126 C C . GLU A 1 513 ? -24.250 27.742 -19.540 1.00 64.94 513 GLU A C 1
ATOM 4128 O O . GLU A 1 513 ? -25.009 28.577 -20.043 1.00 64.94 513 GLU A O 1
ATOM 4133 N N . THR A 1 514 ? -24.466 27.241 -18.319 1.00 63.03 514 THR A N 1
ATOM 4134 C CA . THR A 1 514 ? -25.645 27.537 -17.502 1.00 63.03 514 THR A CA 1
ATOM 4135 C C . THR A 1 514 ? -25.310 28.282 -16.209 1.00 63.03 514 THR A C 1
ATOM 4137 O O . THR A 1 514 ? -24.192 28.270 -15.688 1.00 63.03 514 THR A O 1
ATOM 4140 N N . ARG A 1 515 ? -26.322 28.954 -15.647 1.00 51.22 515 ARG A N 1
ATOM 4141 C CA . ARG A 1 515 ? -26.164 29.767 -14.432 1.00 51.22 515 ARG A CA 1
ATOM 4142 C C . ARG A 1 515 ? -25.848 28.928 -13.185 1.00 51.22 515 ARG A C 1
ATOM 4144 O O . ARG A 1 515 ? -25.154 29.418 -12.296 1.00 51.22 515 ARG A O 1
ATOM 4151 N N . GLU A 1 516 ? -26.337 27.691 -13.115 1.00 63.47 516 GLU A N 1
ATOM 4152 C CA . GLU A 1 516 ? -26.033 26.758 -12.019 1.00 63.47 516 GLU A CA 1
ATOM 4153 C C . GLU A 1 516 ? -24.581 26.274 -12.075 1.00 63.47 516 GLU A C 1
ATOM 4155 O O . GLU A 1 516 ? -23.872 26.365 -11.075 1.00 63.47 516 GLU A O 1
ATOM 4160 N N . GLU A 1 517 ? -24.090 25.874 -13.250 1.00 57.03 517 GLU A N 1
ATOM 4161 C CA . GLU A 1 517 ? -22.701 25.435 -13.433 1.00 57.03 517 GLU A CA 1
ATOM 4162 C C . GLU A 1 517 ? -21.699 26.557 -13.128 1.00 57.03 517 GLU A C 1
ATOM 4164 O O . GLU A 1 517 ? -20.704 26.326 -12.443 1.00 57.03 517 GLU A O 1
ATOM 4169 N N . PHE A 1 518 ? -21.981 27.799 -13.548 1.00 59.50 518 PHE A N 1
ATOM 4170 C CA . PHE A 1 518 ? -21.147 28.947 -13.175 1.00 59.50 518 PHE A CA 1
ATOM 4171 C C . PHE A 1 518 ? -21.125 29.180 -11.655 1.00 59.50 518 PHE A C 1
ATOM 4173 O O . PHE A 1 518 ? -20.090 29.524 -11.092 1.00 59.50 518 PHE A O 1
ATOM 4180 N N . THR A 1 519 ? -22.241 28.948 -10.959 1.00 62.22 519 THR A N 1
ATOM 4181 C CA . THR A 1 519 ? -22.314 29.096 -9.493 1.00 62.22 519 THR A CA 1
ATOM 4182 C C . THR A 1 519 ? -21.528 27.994 -8.772 1.00 62.22 519 THR A C 1
ATOM 4184 O O . THR A 1 519 ? -20.859 28.258 -7.768 1.00 62.22 519 THR A O 1
ATOM 4187 N N . ASN A 1 520 ? -21.532 26.772 -9.307 1.00 64.19 520 ASN A N 1
ATOM 4188 C CA . ASN A 1 520 ? -20.710 25.677 -8.792 1.00 64.19 520 ASN A CA 1
ATOM 4189 C C . ASN A 1 520 ? -19.219 25.947 -9.004 1.00 64.19 520 ASN A C 1
ATOM 4191 O O . ASN A 1 520 ? -18.442 25.794 -8.066 1.00 64.19 520 ASN A O 1
ATOM 4195 N N . LEU A 1 521 ? -18.832 26.458 -10.175 1.00 71.19 521 LEU A N 1
ATOM 4196 C CA . LEU A 1 521 ? -17.462 26.893 -10.443 1.00 71.19 521 LEU A CA 1
ATOM 4197 C C . LEU A 1 521 ? -16.984 27.949 -9.435 1.00 71.19 521 LEU A C 1
ATOM 4199 O O . LEU A 1 521 ? -15.929 27.790 -8.826 1.00 71.19 521 LEU A O 1
ATOM 4203 N N . MET A 1 522 ? -17.783 28.995 -9.203 1.00 66.94 522 MET A N 1
ATOM 4204 C CA . MET A 1 522 ? -17.497 30.025 -8.193 1.00 66.94 522 MET A CA 1
ATOM 4205 C C . MET A 1 522 ? -17.255 29.421 -6.803 1.00 66.94 522 MET A C 1
ATOM 4207 O O . MET A 1 522 ? -16.385 29.877 -6.061 1.00 66.94 522 MET A O 1
ATOM 4211 N N . THR A 1 523 ? -18.024 28.388 -6.453 1.00 68.94 523 THR A N 1
ATOM 4212 C CA . THR A 1 523 ? -17.933 27.696 -5.161 1.00 68.94 523 THR A CA 1
ATOM 4213 C C . THR A 1 523 ? -16.668 26.844 -5.068 1.00 68.94 523 THR A C 1
ATOM 4215 O O . THR A 1 523 ? -16.013 26.833 -4.024 1.00 68.94 523 THR A O 1
ATOM 4218 N N . THR A 1 524 ? -16.289 26.171 -6.156 1.00 68.44 524 THR A N 1
ATOM 4219 C CA . THR A 1 524 ? -15.041 25.405 -6.259 1.00 68.44 524 THR A CA 1
ATOM 4220 C C . THR A 1 524 ? -13.825 26.316 -6.119 1.00 68.44 524 THR A C 1
ATOM 4222 O O . THR A 1 524 ? -12.984 26.063 -5.259 1.00 68.44 524 THR A O 1
ATOM 4225 N N . VAL A 1 525 ? -13.788 27.430 -6.859 1.00 72.75 525 VAL A N 1
ATOM 4226 C CA . VAL A 1 525 ? -12.707 28.427 -6.763 1.00 72.75 525 VAL A CA 1
ATOM 4227 C C . VAL A 1 525 ? -12.618 29.003 -5.349 1.00 72.75 525 VAL A C 1
ATOM 4229 O O . VAL A 1 525 ? -11.532 29.108 -4.786 1.00 72.75 525 VAL A O 1
ATOM 4232 N N . TYR A 1 526 ? -13.753 29.308 -4.716 1.00 71.50 526 TYR A N 1
ATOM 4233 C CA . TYR A 1 526 ? -13.769 29.772 -3.330 1.00 71.50 526 TYR A CA 1
ATOM 4234 C C . TYR A 1 526 ? -13.168 28.746 -2.352 1.00 71.50 526 TYR A C 1
ATOM 4236 O O . TYR A 1 526 ? -12.326 29.112 -1.532 1.00 71.50 526 TYR A O 1
ATOM 4244 N N . ARG A 1 527 ? -13.551 27.463 -2.440 1.00 69.75 527 ARG A N 1
ATOM 4245 C CA . ARG A 1 527 ? -13.004 26.402 -1.570 1.00 69.75 527 ARG A CA 1
ATOM 4246 C C . ARG A 1 527 ? -11.504 26.210 -1.770 1.00 69.75 527 ARG A C 1
ATOM 4248 O O . ARG A 1 527 ? -10.780 26.050 -0.790 1.00 69.75 527 ARG A O 1
ATOM 4255 N N . GLU A 1 528 ? -11.045 26.254 -3.016 1.00 73.50 528 GLU A N 1
ATOM 4256 C CA . GLU A 1 528 ? -9.630 26.134 -3.363 1.00 73.50 528 GLU A CA 1
ATOM 4257 C C . GLU A 1 528 ? -8.817 27.294 -2.769 1.00 73.50 528 GLU A C 1
ATOM 4259 O O . GLU A 1 528 ? -7.803 27.060 -2.115 1.00 73.50 528 GLU A O 1
ATOM 4264 N N . LEU A 1 529 ? -9.301 28.535 -2.885 1.00 76.94 529 LEU A N 1
ATOM 4265 C CA . LEU A 1 529 ? -8.637 29.706 -2.298 1.00 76.94 529 LEU A CA 1
ATOM 4266 C C . LEU A 1 529 ? -8.620 29.673 -0.761 1.00 76.94 529 LEU A C 1
ATOM 4268 O O . LEU A 1 529 ? -7.625 30.073 -0.151 1.00 76.94 529 LEU A O 1
ATOM 4272 N N . VAL A 1 530 ? -9.682 29.167 -0.124 1.00 71.12 530 VAL A N 1
ATOM 4273 C CA . VAL A 1 530 ? -9.734 28.979 1.338 1.00 71.12 530 VAL A CA 1
ATOM 4274 C C . VAL A 1 530 ? -8.715 27.935 1.790 1.00 71.12 530 VAL A C 1
ATOM 4276 O O . VAL A 1 530 ? -7.955 28.205 2.719 1.00 71.12 530 VAL A O 1
ATOM 4279 N N . LYS A 1 531 ? -8.652 26.780 1.114 1.00 66.81 531 LYS A N 1
ATOM 4280 C CA . LYS A 1 531 ? -7.678 25.725 1.420 1.00 66.81 531 LYS A CA 1
ATOM 4281 C C . LYS A 1 531 ? -6.244 26.221 1.240 1.00 66.81 531 LYS A C 1
ATOM 4283 O O . LYS A 1 531 ? -5.450 26.101 2.161 1.00 66.81 531 LYS A O 1
ATOM 4288 N N . ARG A 1 532 ? -5.936 26.880 0.119 1.00 77.25 532 ARG A N 1
ATOM 4289 C CA . ARG A 1 532 ? -4.605 27.468 -0.124 1.00 77.25 532 ARG A CA 1
ATOM 4290 C C . ARG A 1 532 ? -4.215 28.463 0.964 1.00 77.25 532 ARG A C 1
ATOM 4292 O O . ARG A 1 532 ? -3.091 28.433 1.449 1.00 77.25 532 ARG A O 1
ATOM 4299 N N . SER A 1 533 ? -5.149 29.313 1.387 1.00 71.81 533 SER A N 1
ATOM 4300 C CA . SER A 1 533 ? -4.902 30.254 2.484 1.00 71.81 533 SER A CA 1
ATOM 4301 C C . SER A 1 533 ? -4.623 29.528 3.805 1.00 71.81 533 SER A C 1
ATOM 4303 O O . SER A 1 533 ? -3.722 29.928 4.535 1.00 71.81 533 SER A O 1
ATOM 4305 N N . TYR A 1 534 ? -5.363 28.457 4.102 1.00 66.94 534 TYR A N 1
ATOM 4306 C CA . TYR A 1 534 ? -5.174 27.635 5.299 1.00 66.94 534 TYR A CA 1
ATOM 4307 C C . TYR A 1 534 ? -3.825 26.906 5.297 1.00 66.94 534 TYR A C 1
ATOM 4309 O O . TYR A 1 534 ? -3.081 27.010 6.268 1.00 66.94 534 TYR A O 1
ATOM 4317 N N . ASP A 1 535 ? -3.468 26.259 4.189 1.00 66.19 535 ASP A N 1
ATOM 4318 C CA . ASP A 1 535 ? -2.203 25.534 4.029 1.00 66.19 535 ASP A CA 1
ATOM 4319 C C . ASP A 1 535 ? -1.004 26.488 4.161 1.00 66.19 535 ASP A C 1
ATOM 4321 O O . ASP A 1 535 ? -0.005 26.171 4.809 1.00 66.19 535 ASP A O 1
ATOM 4325 N N . LEU A 1 536 ? -1.118 27.702 3.603 1.00 68.00 536 LEU A N 1
ATOM 4326 C CA . LEU A 1 536 ? -0.108 28.746 3.772 1.00 68.00 536 LEU A CA 1
ATOM 4327 C C . LEU A 1 536 ? 0.005 29.200 5.229 1.00 68.00 536 LEU A C 1
ATOM 4329 O O . LEU A 1 536 ? 1.110 29.480 5.664 1.00 68.00 536 LEU A O 1
ATOM 4333 N N . VAL A 1 537 ? -1.079 29.245 6.005 1.00 63.31 537 VAL A N 1
ATOM 4334 C CA . VAL A 1 537 ? -1.015 29.557 7.444 1.00 63.31 537 VAL A CA 1
ATOM 4335 C C . VAL A 1 537 ? -0.390 28.402 8.235 1.00 63.31 537 VAL A C 1
ATOM 4337 O O . VAL A 1 537 ? 0.495 28.646 9.056 1.00 63.31 537 VAL A O 1
ATOM 4340 N N . GLN A 1 538 ? -0.774 27.153 7.951 1.00 63.28 538 GLN A N 1
ATOM 4341 C CA . GLN A 1 538 ? -0.228 25.961 8.610 1.00 63.28 538 GLN A CA 1
ATOM 4342 C C . GLN A 1 538 ? 1.268 25.768 8.343 1.00 63.28 538 GLN A C 1
ATOM 4344 O O . GLN A 1 538 ? 2.030 25.386 9.225 1.00 63.28 538 GLN A O 1
ATOM 4349 N N . LYS A 1 539 ? 1.747 26.112 7.146 1.00 60.31 539 LYS A N 1
ATOM 4350 C CA . LYS A 1 539 ? 3.177 26.030 6.817 1.00 60.31 539 LYS A CA 1
ATOM 4351 C C . LYS A 1 539 ? 4.061 26.888 7.738 1.00 60.31 539 LYS A C 1
ATOM 4353 O O . LYS A 1 539 ? 5.230 26.568 7.956 1.00 60.31 539 LYS A O 1
ATOM 4358 N N . TYR A 1 540 ? 3.506 27.952 8.314 1.00 55.66 540 TYR A N 1
ATOM 4359 C CA . TYR A 1 540 ? 4.188 28.822 9.273 1.00 55.66 540 TYR A CA 1
ATOM 4360 C C . TYR A 1 540 ? 3.758 28.558 10.731 1.00 55.66 540 TYR A C 1
ATOM 4362 O O . TYR A 1 540 ? 4.092 29.343 11.611 1.00 55.66 540 TYR A O 1
ATOM 4370 N N . GLU A 1 541 ? 3.100 27.424 11.015 1.00 51.31 541 GLU A N 1
ATOM 4371 C CA . GLU A 1 541 ? 2.655 26.977 12.350 1.00 51.31 541 GLU A CA 1
ATOM 4372 C C . GLU A 1 541 ? 3.809 26.876 13.366 1.00 51.31 541 GLU A C 1
ATOM 4374 O O . GLU A 1 541 ? 3.640 27.168 14.549 1.00 51.31 541 GLU A O 1
ATOM 4379 N N . HIS A 1 542 ? 5.025 26.578 12.897 1.00 52.56 542 HIS A N 1
ATOM 4380 C CA . HIS A 1 542 ? 6.221 26.523 13.740 1.00 52.56 542 HIS A CA 1
ATOM 4381 C C . HIS A 1 542 ? 6.538 27.864 14.440 1.00 52.56 542 HIS A C 1
ATOM 4383 O O . HIS A 1 542 ? 6.971 27.860 15.593 1.00 52.56 542 HIS A O 1
ATOM 4389 N N . LEU A 1 543 ? 6.233 29.010 13.812 1.00 49.34 543 LEU A N 1
ATOM 4390 C CA . LEU A 1 543 ? 6.358 30.340 14.435 1.00 49.34 543 LEU A CA 1
ATOM 4391 C C . LEU A 1 543 ? 5.383 30.532 15.607 1.00 49.34 543 LEU A C 1
ATOM 4393 O O . LEU A 1 543 ? 5.627 31.353 16.487 1.00 49.34 543 LEU A O 1
ATOM 4397 N N . PHE A 1 544 ? 4.295 29.759 15.645 1.00 48.22 544 PHE A N 1
ATOM 4398 C CA . PHE A 1 544 ? 3.340 29.737 16.751 1.00 48.22 544 PHE A CA 1
ATOM 4399 C C . PHE A 1 544 ? 3.729 28.712 17.831 1.00 48.22 544 PHE A C 1
ATOM 4401 O O . PHE A 1 544 ? 3.340 28.863 18.986 1.00 48.22 544 PHE A O 1
ATOM 4408 N N . SER A 1 545 ? 4.536 27.700 17.490 1.00 44.72 545 SER A N 1
ATOM 4409 C CA . SER A 1 545 ? 4.990 26.656 18.422 1.00 44.72 545 SER A CA 1
ATOM 4410 C C . SER A 1 545 ? 6.118 27.090 19.375 1.00 44.72 545 SER A C 1
ATOM 4412 O O . SER A 1 545 ? 6.176 26.598 20.504 1.00 44.72 545 SER A O 1
ATOM 4414 N N . GLU A 1 546 ? 6.926 28.098 19.018 1.00 45.62 546 GLU A N 1
ATOM 4415 C CA . GLU A 1 546 ? 7.879 28.746 19.946 1.00 45.62 546 GLU A CA 1
ATOM 4416 C C . GLU A 1 546 ? 7.186 29.472 21.127 1.00 45.62 546 GLU A C 1
ATOM 4418 O O . GLU A 1 546 ? 7.850 29.906 22.068 1.00 45.62 546 GLU A O 1
ATOM 4423 N N . LEU A 1 547 ? 5.846 29.554 21.129 1.00 46.00 547 LEU A N 1
ATOM 4424 C CA . LEU A 1 547 ? 5.029 30.145 22.197 1.00 46.00 547 LEU A CA 1
ATOM 4425 C C . LEU A 1 547 ? 4.565 29.134 23.283 1.00 46.00 547 LEU A C 1
ATOM 4427 O O . LEU A 1 547 ? 3.936 29.559 24.250 1.00 46.00 547 LEU A O 1
ATOM 4431 N N . GLY A 1 548 ? 4.904 27.835 23.174 1.00 36.69 548 GLY A N 1
ATOM 4432 C CA . GLY A 1 548 ? 4.890 26.833 24.267 1.00 36.69 548 GLY A CA 1
ATOM 4433 C C . GLY A 1 548 ? 3.539 26.229 24.722 1.00 36.69 548 GLY A C 1
ATOM 4434 O O . GLY A 1 548 ? 3.025 26.611 25.771 1.00 36.69 548 GLY A O 1
ATOM 4435 N N . LEU A 1 549 ? 3.009 25.201 24.027 1.00 37.03 549 LEU A N 1
ATOM 4436 C CA . LEU A 1 549 ? 1.677 24.603 24.313 1.00 37.03 549 LEU A CA 1
ATOM 4437 C C . LEU A 1 549 ? 1.552 23.035 24.384 1.00 37.03 549 LEU A C 1
ATOM 4439 O O . LEU A 1 549 ? 0.428 22.551 24.334 1.00 37.03 549 LEU A O 1
ATOM 4443 N N . THR A 1 550 ? 2.600 22.196 24.538 1.00 41.69 550 THR A N 1
ATOM 4444 C CA . THR A 1 550 ? 2.539 20.749 24.124 1.00 41.69 550 THR A CA 1
ATOM 4445 C C . THR A 1 550 ? 2.493 19.574 25.149 1.00 41.69 550 THR A C 1
ATOM 4447 O O . THR A 1 550 ? 2.418 18.435 24.705 1.00 41.69 550 THR A O 1
ATOM 4450 N N . TYR A 1 551 ? 2.476 19.716 26.486 1.00 36.62 551 TYR A N 1
ATOM 4451 C CA . TYR A 1 551 ? 2.572 18.527 27.394 1.00 36.62 551 TYR A CA 1
ATOM 4452 C C . TYR A 1 551 ? 1.268 17.730 27.687 1.00 36.62 551 TYR A C 1
ATOM 4454 O O . TYR A 1 551 ? 1.328 16.704 28.362 1.00 36.62 551 TYR A O 1
ATOM 4462 N N . ALA A 1 552 ? 0.089 18.161 27.226 1.00 43.88 552 ALA A N 1
ATOM 4463 C CA . ALA A 1 552 ? -1.203 17.540 27.585 1.00 43.88 552 ALA A CA 1
ATOM 4464 C C . ALA A 1 552 ? -1.741 16.494 26.573 1.00 43.88 552 ALA A C 1
ATOM 4466 O O . ALA A 1 552 ? -2.741 15.827 26.849 1.00 43.88 552 ALA A O 1
ATOM 4467 N N . ASP A 1 553 ? -1.094 16.341 25.415 1.00 57.22 553 ASP A N 1
ATOM 4468 C CA . ASP A 1 553 ? -1.668 15.655 24.243 1.00 57.22 553 ASP A CA 1
ATOM 4469 C C . ASP A 1 553 ? -1.370 14.133 24.192 1.00 57.22 553 ASP A C 1
ATOM 4471 O O . ASP A 1 553 ? -2.225 13.314 23.838 1.00 57.22 553 ASP A O 1
ATOM 4475 N N . ASP A 1 554 ? -0.195 13.704 24.672 1.00 65.06 554 ASP A N 1
ATOM 4476 C CA . ASP A 1 554 ? 0.252 12.299 24.583 1.00 65.06 554 ASP A CA 1
ATOM 4477 C C . ASP A 1 554 ? -0.527 11.331 25.495 1.00 65.06 554 ASP A C 1
ATOM 4479 O O . ASP A 1 554 ? -0.842 10.204 25.101 1.00 65.06 554 ASP A O 1
ATOM 4483 N N . GLN A 1 555 ? -0.872 11.746 26.721 1.00 71.62 555 GLN A N 1
ATOM 4484 C CA . GLN A 1 555 ? -1.628 10.894 27.652 1.00 71.62 555 GLN A CA 1
ATOM 4485 C C . GLN A 1 555 ? -3.086 10.718 27.204 1.00 71.62 555 GLN A C 1
ATOM 4487 O O . GLN A 1 555 ? -3.647 9.629 27.340 1.00 71.62 555 GLN A O 1
ATOM 4492 N N . SER A 1 556 ? -3.684 11.770 26.642 1.00 76.19 556 SER A N 1
ATOM 4493 C CA . SER A 1 556 ? -5.034 11.736 26.073 1.00 76.19 556 SER A CA 1
ATOM 4494 C C . SER A 1 556 ? -5.103 10.752 24.900 1.00 76.19 556 SER A C 1
ATOM 4496 O O . SER A 1 556 ? -6.017 9.930 24.833 1.00 76.19 556 SER A O 1
ATOM 4498 N N . THR A 1 557 ? -4.071 10.752 24.049 1.00 78.62 557 THR A N 1
ATOM 4499 C CA . THR A 1 557 ? -3.914 9.796 22.943 1.00 78.62 557 THR A CA 1
ATOM 4500 C C . THR A 1 557 ? -3.811 8.349 23.438 1.00 78.62 557 THR A C 1
ATOM 4502 O O . THR A 1 557 ? -4.505 7.472 22.923 1.00 78.62 557 THR A O 1
ATOM 4505 N N . LEU A 1 558 ? -3.006 8.087 24.475 1.00 84.31 558 LEU A N 1
ATOM 4506 C CA . LEU A 1 558 ? -2.874 6.759 25.096 1.00 84.31 558 LEU A CA 1
ATOM 4507 C C . LEU A 1 558 ? -4.206 6.228 25.649 1.00 84.31 558 LEU A C 1
ATOM 4509 O O . LEU A 1 558 ? -4.579 5.084 25.386 1.00 84.31 558 LEU A O 1
ATOM 4513 N N . ILE A 1 559 ? -4.924 7.061 26.410 1.00 87.19 559 ILE A N 1
ATOM 4514 C CA . ILE A 1 559 ? -6.233 6.720 26.993 1.00 87.19 559 ILE A CA 1
ATOM 4515 C C . ILE A 1 559 ? -7.222 6.353 25.885 1.00 87.19 559 ILE A C 1
ATOM 4517 O O . ILE A 1 559 ? -7.894 5.320 25.965 1.00 87.19 559 ILE A O 1
ATOM 4521 N N . TYR A 1 560 ? -7.278 7.176 24.840 1.00 86.19 560 TYR A N 1
ATOM 4522 C CA . TYR A 1 560 ? -8.142 6.973 23.687 1.00 86.19 560 TYR A CA 1
ATOM 4523 C C . TYR A 1 560 ? -7.835 5.654 22.957 1.00 86.19 560 TYR A C 1
ATOM 4525 O O . TYR A 1 560 ? -8.712 4.800 22.828 1.00 86.19 560 TYR A O 1
ATOM 4533 N N . GLN A 1 561 ? -6.584 5.438 22.543 1.00 88.00 561 GLN A N 1
ATOM 4534 C CA . GLN A 1 561 ? -6.206 4.285 21.718 1.00 88.00 561 GLN A CA 1
ATOM 4535 C C . GLN A 1 561 ? -6.358 2.943 22.453 1.00 88.00 561 GLN A C 1
ATOM 4537 O O . GLN A 1 561 ? -6.800 1.969 21.846 1.00 88.00 561 GLN A O 1
ATOM 4542 N N . ILE A 1 562 ? -6.081 2.880 23.763 1.00 90.88 562 ILE A N 1
ATOM 4543 C CA . ILE A 1 562 ? -6.321 1.661 24.561 1.00 90.88 562 ILE A CA 1
ATOM 4544 C C . ILE A 1 562 ? -7.823 1.365 24.671 1.00 90.88 562 ILE A C 1
ATOM 4546 O O . ILE A 1 562 ? -8.233 0.207 24.577 1.00 90.88 562 ILE A O 1
ATOM 4550 N N . SER A 1 563 ? -8.653 2.399 24.837 1.00 90.69 563 SER A N 1
ATOM 4551 C CA . SER A 1 563 ? -10.114 2.242 24.888 1.00 90.69 563 SER A CA 1
ATOM 4552 C C . SER A 1 563 ? -10.651 1.689 23.564 1.00 90.69 563 SER A C 1
ATOM 4554 O O . SER A 1 563 ? -11.400 0.713 23.557 1.00 90.69 563 SER A O 1
ATOM 4556 N N . ILE A 1 564 ? -10.182 2.230 22.434 1.00 89.31 564 ILE A N 1
ATOM 4557 C CA . ILE A 1 564 ? -10.502 1.716 21.095 1.00 89.31 564 ILE A CA 1
ATOM 4558 C C . ILE A 1 564 ? -10.024 0.271 20.920 1.00 89.31 564 ILE A C 1
ATOM 4560 O O . ILE A 1 564 ? -10.770 -0.549 20.389 1.00 89.31 564 ILE A O 1
ATOM 4564 N N . ALA A 1 565 ? -8.816 -0.074 21.377 1.00 91.12 565 ALA A N 1
ATOM 4565 C CA . ALA A 1 565 ? -8.308 -1.440 21.281 1.00 91.12 565 ALA A CA 1
ATOM 4566 C C . ALA A 1 565 ? -9.237 -2.438 21.997 1.00 91.12 565 ALA A C 1
ATOM 4568 O O . ALA A 1 565 ? -9.537 -3.495 21.440 1.00 91.12 565 ALA A O 1
ATOM 4569 N N . LYS A 1 566 ? -9.759 -2.092 23.184 1.00 91.88 566 LYS A N 1
ATOM 4570 C CA . LYS A 1 566 ? -10.761 -2.912 23.893 1.00 91.88 566 LYS A CA 1
ATOM 4571 C C . LYS A 1 566 ? -12.047 -3.067 23.079 1.00 91.88 566 LYS A C 1
ATOM 4573 O O . LYS A 1 566 ? -12.547 -4.179 22.960 1.00 91.88 566 LYS A O 1
ATOM 4578 N N . PHE A 1 567 ? -12.555 -1.993 22.471 1.00 90.12 567 PHE A N 1
ATOM 4579 C CA . PHE A 1 567 ? -13.714 -2.086 21.576 1.00 90.12 567 PHE A CA 1
ATOM 4580 C C . PHE A 1 567 ? -13.458 -3.014 20.387 1.00 90.12 567 PHE A C 1
ATOM 4582 O O . PHE A 1 567 ? -14.293 -3.871 20.117 1.00 90.12 567 PHE A O 1
ATOM 4589 N N . MET A 1 568 ? -12.311 -2.882 19.709 1.00 89.31 568 MET A N 1
ATOM 4590 C CA . MET A 1 568 ? -11.944 -3.722 18.559 1.00 89.31 568 MET A CA 1
ATOM 4591 C C . MET A 1 568 ? -11.892 -5.208 18.926 1.00 89.31 568 MET A C 1
ATOM 4593 O O . MET A 1 568 ? -12.380 -6.040 18.165 1.00 89.31 568 MET A O 1
ATOM 4597 N N . TYR A 1 569 ? -11.368 -5.529 20.111 1.00 91.19 569 TYR A N 1
ATOM 4598 C CA . TYR A 1 569 ? -11.389 -6.888 20.653 1.00 91.19 569 TYR A CA 1
ATOM 4599 C C . TYR A 1 569 ? -12.828 -7.381 20.866 1.00 91.19 569 TYR A C 1
ATOM 4601 O O . TYR A 1 569 ? -13.218 -8.446 20.395 1.00 91.19 569 TYR A O 1
ATOM 4609 N N . GLU A 1 570 ? -13.668 -6.568 21.509 1.00 90.19 570 GLU A N 1
ATOM 4610 C CA . GLU A 1 570 ? -15.031 -6.967 21.869 1.00 90.19 570 GLU A CA 1
ATOM 4611 C C . GLU A 1 570 ? -16.003 -7.076 20.685 1.00 90.19 570 GLU A C 1
ATOM 4613 O O . GLU A 1 570 ? -17.009 -7.788 20.781 1.00 90.19 570 GLU A O 1
ATOM 4618 N N . ILE A 1 571 ? -15.718 -6.409 19.564 1.00 89.50 571 ILE A N 1
ATOM 4619 C CA . ILE A 1 571 ? -16.454 -6.561 18.296 1.00 89.50 571 ILE A CA 1
ATOM 4620 C C . ILE A 1 571 ? -15.866 -7.652 17.383 1.00 89.50 571 ILE A C 1
ATOM 4622 O O . ILE A 1 571 ? -16.385 -7.843 16.286 1.00 89.50 571 ILE A O 1
ATOM 4626 N N . ARG A 1 572 ? -14.815 -8.369 17.819 1.00 85.69 572 ARG A N 1
ATOM 4627 C CA . ARG A 1 572 ? -14.089 -9.403 17.050 1.00 85.69 572 ARG A CA 1
ATOM 4628 C C . ARG A 1 572 ? -13.405 -8.881 15.780 1.00 85.69 572 ARG A C 1
ATOM 4630 O O . ARG A 1 572 ? -13.388 -9.545 14.745 1.00 85.69 572 ARG A O 1
ATOM 4637 N N . ASN A 1 573 ? -12.849 -7.672 15.844 1.00 83.56 573 ASN A N 1
ATOM 4638 C CA . ASN A 1 573 ? -11.969 -7.126 14.811 1.00 83.56 573 ASN A CA 1
ATOM 4639 C C . ASN A 1 573 ? -10.502 -7.292 15.237 1.00 83.56 573 ASN A C 1
ATOM 4641 O O . ASN A 1 573 ? -9.802 -6.315 15.523 1.00 83.56 573 ASN A O 1
ATOM 4645 N N . ASP A 1 574 ? -10.066 -8.551 15.293 1.00 82.19 574 ASP A N 1
ATOM 4646 C CA . ASP A 1 574 ? -8.773 -8.962 15.854 1.00 82.19 574 ASP A CA 1
ATOM 4647 C C . ASP A 1 574 ? -7.600 -8.278 15.131 1.00 82.19 574 ASP A C 1
ATOM 4649 O O . ASP A 1 574 ? -6.725 -7.701 15.772 1.00 82.19 574 ASP A O 1
ATOM 4653 N N . ASN A 1 575 ? -7.664 -8.186 13.797 1.00 76.06 575 ASN A N 1
ATOM 4654 C CA . ASN A 1 575 ? -6.653 -7.511 12.973 1.00 76.06 575 ASN A CA 1
ATOM 4655 C C . ASN A 1 575 ? -6.398 -6.054 13.402 1.00 76.06 575 ASN A C 1
ATOM 4657 O O . ASN A 1 575 ? -5.256 -5.597 13.454 1.00 76.06 575 ASN A O 1
ATOM 4661 N N . MET A 1 576 ? -7.464 -5.295 13.677 1.00 81.12 576 MET A N 1
ATOM 4662 C CA . MET A 1 576 ? -7.339 -3.892 14.076 1.00 81.12 576 MET A CA 1
ATOM 4663 C C . MET A 1 576 ? -6.929 -3.759 15.544 1.00 81.12 576 MET A C 1
ATOM 4665 O O . MET A 1 576 ? -6.153 -2.865 15.880 1.00 81.12 576 MET A O 1
ATOM 4669 N N . ASN A 1 577 ? -7.409 -4.654 16.413 1.00 87.44 577 ASN A N 1
ATOM 4670 C CA . ASN A 1 577 ? -6.963 -4.723 17.801 1.00 87.44 577 ASN A CA 1
ATOM 4671 C C . ASN A 1 577 ? -5.440 -4.942 17.883 1.00 87.44 577 ASN A C 1
ATOM 4673 O O . ASN A 1 577 ? -4.744 -4.134 18.500 1.00 87.44 577 ASN A O 1
ATOM 4677 N N . GLU A 1 578 ? -4.919 -5.960 17.196 1.00 84.00 578 GLU A N 1
ATOM 4678 C CA . GLU A 1 578 ? -3.487 -6.268 17.158 1.00 84.00 578 GLU A CA 1
ATOM 4679 C C . GLU A 1 578 ? -2.667 -5.119 16.560 1.00 84.00 578 GLU A C 1
ATOM 4681 O O . GLU A 1 578 ? -1.604 -4.768 17.077 1.00 84.00 578 GLU A O 1
ATOM 4686 N N . CYS A 1 579 ? -3.174 -4.483 15.498 1.00 80.56 579 CYS A N 1
ATOM 4687 C CA . CYS A 1 579 ? -2.541 -3.327 14.867 1.00 80.56 579 CYS A CA 1
ATOM 4688 C C . CYS A 1 579 ? -2.348 -2.159 15.851 1.00 80.56 579 CYS A C 1
ATOM 4690 O O . CYS A 1 579 ? -1.247 -1.609 15.941 1.00 80.56 579 CYS A O 1
ATOM 4692 N N . ILE A 1 580 ? -3.389 -1.810 16.615 1.00 84.50 580 ILE A N 1
ATOM 4693 C CA . ILE A 1 580 ? -3.335 -0.724 17.603 1.00 84.50 580 ILE A CA 1
ATOM 4694 C C . ILE A 1 580 ? -2.400 -1.091 18.758 1.00 84.50 580 ILE A C 1
ATOM 4696 O O . ILE A 1 580 ? -1.546 -0.286 19.131 1.00 84.50 580 ILE A O 1
ATOM 4700 N N . LEU A 1 581 ? -2.532 -2.297 19.321 1.00 88.19 581 LEU A N 1
ATOM 4701 C CA . LEU A 1 581 ? -1.709 -2.731 20.455 1.00 88.19 581 LEU A CA 1
ATOM 4702 C C . LEU A 1 581 ? -0.219 -2.782 20.096 1.00 88.19 581 LEU A C 1
ATOM 4704 O O . LEU A 1 581 ? 0.618 -2.369 20.901 1.00 88.19 581 LEU A O 1
ATOM 4708 N N . ARG A 1 582 ? 0.122 -3.218 18.877 1.00 82.06 582 ARG A N 1
ATOM 4709 C CA . ARG A 1 582 ? 1.501 -3.186 18.379 1.00 82.06 582 ARG A CA 1
ATOM 4710 C C . ARG A 1 582 ? 2.039 -1.759 18.282 1.00 82.06 582 ARG A C 1
ATOM 4712 O O . ARG A 1 582 ? 3.080 -1.487 18.872 1.00 82.06 582 ARG A O 1
ATOM 4719 N N . GLN A 1 583 ? 1.318 -0.840 17.636 1.00 80.12 583 GLN A N 1
ATOM 4720 C CA . GLN A 1 583 ? 1.751 0.563 17.517 1.00 80.12 583 GLN A CA 1
ATOM 4721 C C . GLN A 1 583 ? 1.928 1.235 18.883 1.00 80.12 583 GLN A C 1
ATOM 4723 O O . GLN A 1 583 ? 2.891 1.971 19.107 1.00 80.12 583 GLN A O 1
ATOM 4728 N N . LEU A 1 584 ? 1.025 0.956 19.826 1.00 84.81 584 LEU A N 1
ATOM 4729 C CA . LEU A 1 584 ? 1.135 1.444 21.197 1.00 84.81 584 LEU A CA 1
ATOM 4730 C C . LEU A 1 584 ? 2.384 0.902 21.900 1.00 84.81 584 LEU A C 1
ATOM 4732 O O . LEU A 1 584 ? 3.093 1.661 22.562 1.00 84.81 584 LEU A O 1
ATOM 4736 N N . LYS A 1 585 ? 2.683 -0.391 21.739 1.00 83.81 585 LYS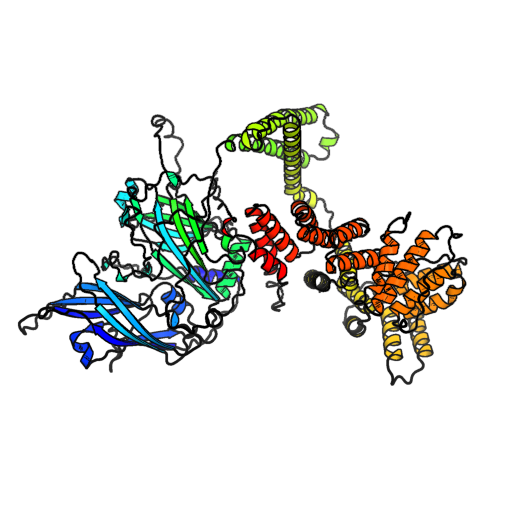 A N 1
ATOM 4737 C CA . LYS A 1 585 ? 3.883 -1.022 22.299 1.00 83.81 585 LYS A CA 1
ATOM 4738 C C . LYS A 1 585 ? 5.163 -0.462 21.682 1.00 83.81 585 LYS A C 1
ATOM 4740 O O . LYS A 1 585 ? 6.115 -0.220 22.416 1.00 83.81 585 LYS A O 1
ATOM 4745 N N . GLU A 1 586 ? 5.190 -0.231 20.375 1.00 73.62 586 GLU A N 1
ATOM 4746 C CA . GLU A 1 586 ? 6.335 0.363 19.676 1.00 73.62 586 GLU A CA 1
ATOM 4747 C C . GLU A 1 586 ? 6.590 1.800 20.146 1.00 73.62 586 GLU A C 1
ATOM 4749 O O . GLU A 1 586 ? 7.709 2.147 20.521 1.00 73.62 586 GLU A O 1
ATOM 4754 N N . LYS A 1 587 ? 5.540 2.628 20.205 1.00 76.31 587 LYS A N 1
ATOM 4755 C CA . LYS A 1 587 ? 5.659 4.047 20.566 1.00 76.31 587 LYS A CA 1
ATOM 4756 C C . LYS A 1 587 ? 5.878 4.272 22.066 1.00 76.31 587 LYS A C 1
ATOM 4758 O O . LYS A 1 587 ? 6.600 5.189 22.453 1.00 76.31 587 LYS A O 1
ATOM 4763 N N . PHE A 1 588 ? 5.255 3.460 22.921 1.00 80.06 588 PHE A N 1
ATOM 4764 C CA . PHE A 1 588 ? 5.179 3.699 24.366 1.00 80.06 588 PHE A CA 1
ATOM 4765 C C . PHE A 1 588 ? 5.620 2.511 25.231 1.00 80.06 588 PHE A C 1
ATOM 4767 O O . PHE A 1 588 ? 5.456 2.565 26.447 1.00 80.06 588 PHE A O 1
ATOM 4774 N N . GLY A 1 589 ? 6.221 1.456 24.675 1.00 77.12 589 GLY A N 1
ATOM 4775 C CA . GLY A 1 589 ? 6.547 0.221 25.407 1.00 77.12 589 GLY A CA 1
ATOM 4776 C C . GLY A 1 589 ? 7.392 0.411 26.672 1.00 77.12 589 GLY A C 1
ATOM 4777 O O . GLY A 1 589 ? 7.229 -0.329 27.644 1.00 77.12 589 GLY A O 1
ATOM 4778 N N . TYR A 1 590 ? 8.247 1.437 26.699 1.00 74.19 590 TYR A N 1
ATOM 4779 C CA . TYR A 1 590 ? 9.071 1.804 27.859 1.00 74.19 590 TYR A CA 1
ATOM 4780 C C . TYR A 1 590 ? 8.420 2.843 28.792 1.00 74.19 590 TYR A C 1
ATOM 4782 O O . TYR A 1 590 ? 8.982 3.177 29.833 1.00 74.19 590 TYR A O 1
ATOM 4790 N N . ASN A 1 591 ? 7.246 3.373 28.445 1.00 79.88 591 ASN A N 1
ATOM 4791 C CA . ASN A 1 591 ? 6.532 4.372 29.231 1.00 79.88 591 ASN A CA 1
ATOM 4792 C C . ASN A 1 591 ? 5.795 3.713 30.414 1.00 79.88 591 ASN A C 1
ATOM 4794 O O . ASN A 1 591 ? 4.961 2.827 30.232 1.00 79.88 591 ASN A O 1
ATOM 4798 N N . ALA A 1 592 ? 6.055 4.184 31.637 1.00 78.50 592 ALA A N 1
ATOM 4799 C CA . ALA A 1 592 ? 5.462 3.623 32.855 1.00 78.50 592 ALA A CA 1
ATOM 4800 C C . ALA A 1 592 ? 3.927 3.771 32.930 1.00 78.50 592 ALA A C 1
ATOM 4802 O O . ALA A 1 592 ? 3.257 2.920 33.508 1.00 78.50 592 ALA A O 1
ATOM 4803 N N . ILE A 1 593 ? 3.349 4.834 32.351 1.00 82.56 593 ILE A N 1
ATOM 4804 C CA . ILE A 1 593 ? 1.888 5.016 32.272 1.00 82.56 593 ILE A CA 1
ATOM 4805 C C . ILE A 1 593 ? 1.283 3.968 31.334 1.00 82.56 593 ILE A C 1
ATOM 4807 O O . ILE A 1 593 ? 0.297 3.334 31.698 1.00 82.56 593 ILE A O 1
ATOM 4811 N N . TYR A 1 594 ? 1.894 3.752 30.166 1.00 87.50 594 TYR A N 1
ATOM 4812 C CA . TYR A 1 594 ? 1.456 2.722 29.223 1.00 87.50 594 TYR A CA 1
ATOM 4813 C C . TYR A 1 594 ? 1.498 1.325 29.855 1.00 87.50 594 TYR A C 1
ATOM 4815 O O . TYR A 1 594 ? 0.498 0.615 29.829 1.00 87.50 594 TYR A O 1
ATOM 4823 N N . GLN A 1 595 ? 2.613 0.955 30.493 1.00 86.88 595 GLN A N 1
ATOM 4824 C CA . GLN A 1 595 ? 2.746 -0.350 31.152 1.00 86.88 595 GLN A CA 1
ATOM 4825 C C . GLN A 1 595 ? 1.705 -0.545 32.264 1.00 86.88 595 GLN A C 1
ATOM 4827 O O . GLN A 1 595 ? 1.122 -1.620 32.373 1.00 86.88 595 GLN A O 1
ATOM 4832 N N . PHE A 1 596 ? 1.419 0.502 33.044 1.00 88.25 596 PHE A N 1
ATOM 4833 C CA . PHE A 1 596 ? 0.362 0.474 34.053 1.00 88.25 596 PHE A CA 1
ATOM 4834 C C . PHE A 1 596 ? -1.041 0.306 33.442 1.00 88.25 596 PHE A C 1
ATOM 4836 O O . PHE A 1 596 ? -1.857 -0.446 33.970 1.00 88.25 596 PHE A O 1
ATOM 4843 N N . TYR A 1 597 ? -1.344 0.970 32.324 1.00 91.19 597 TYR A N 1
ATOM 4844 C CA . TYR A 1 597 ? -2.622 0.778 31.634 1.00 91.19 597 TYR A CA 1
ATOM 4845 C C . TYR A 1 597 ? -2.749 -0.616 31.018 1.00 91.19 597 TYR A C 1
ATOM 4847 O O . TYR A 1 597 ? -3.835 -1.187 31.073 1.00 91.19 597 TYR A O 1
ATOM 4855 N N . MET A 1 598 ? -1.661 -1.183 30.492 1.00 92.75 598 MET A N 1
ATOM 4856 C CA . MET A 1 598 ? -1.644 -2.566 30.010 1.00 92.75 598 MET A CA 1
ATOM 4857 C C . MET A 1 598 ? -1.826 -3.574 31.150 1.00 92.75 598 MET A C 1
ATOM 4859 O O . MET A 1 598 ? -2.576 -4.526 30.996 1.00 92.75 598 MET A O 1
ATOM 4863 N N . PHE A 1 599 ? -1.263 -3.314 32.333 1.00 92.62 599 PHE A N 1
ATOM 4864 C CA . PHE A 1 599 ? -1.545 -4.109 33.531 1.00 92.62 599 PHE A CA 1
ATOM 4865 C C . PHE A 1 599 ? -3.044 -4.136 33.880 1.00 92.62 599 PHE A C 1
ATOM 4867 O O . PHE A 1 599 ? -3.600 -5.202 34.139 1.00 92.62 599 PHE A O 1
ATOM 4874 N N . LEU A 1 600 ? -3.722 -2.983 33.848 1.00 93.12 600 LEU A N 1
ATOM 4875 C CA . LEU A 1 600 ? -5.175 -2.932 34.059 1.00 93.12 600 LEU A CA 1
ATOM 4876 C C . LEU A 1 600 ? -5.947 -3.619 32.922 1.00 93.12 600 LEU A C 1
ATOM 4878 O O . LEU A 1 600 ? -6.917 -4.326 33.186 1.00 93.12 600 LEU A O 1
ATOM 4882 N N . TYR A 1 601 ? -5.499 -3.453 31.674 1.00 93.88 601 TYR A N 1
ATOM 4883 C CA . TYR A 1 601 ? -6.052 -4.151 30.513 1.00 93.88 601 TYR A CA 1
ATOM 4884 C C . TYR A 1 601 ? -6.020 -5.675 30.716 1.00 93.88 601 TYR A C 1
ATOM 4886 O O . TYR A 1 601 ? -7.042 -6.332 30.524 1.00 93.88 601 TYR A O 1
ATOM 4894 N N . ASP A 1 602 ? -4.895 -6.227 31.175 1.00 94.19 602 ASP A N 1
ATOM 4895 C CA . ASP A 1 602 ? -4.739 -7.663 31.428 1.00 94.19 602 ASP A CA 1
ATOM 4896 C C . ASP A 1 602 ? -5.651 -8.164 32.555 1.00 94.19 602 ASP A C 1
ATOM 4898 O O . ASP A 1 602 ? -6.247 -9.235 32.430 1.00 94.19 602 ASP A O 1
ATOM 4902 N N . ILE A 1 603 ? -5.841 -7.381 33.624 1.00 94.31 603 ILE A N 1
ATOM 4903 C CA . ILE A 1 603 ? -6.803 -7.713 34.691 1.00 94.31 603 ILE A CA 1
ATOM 4904 C C . ILE A 1 603 ? -8.230 -7.784 34.137 1.00 94.31 603 ILE A C 1
ATOM 4906 O O . ILE A 1 603 ? -8.943 -8.756 34.394 1.00 94.31 603 ILE A O 1
ATOM 4910 N N . GLU A 1 604 ? -8.653 -6.779 33.369 1.00 93.44 604 GLU A N 1
ATOM 4911 C CA . GLU A 1 604 ? -9.998 -6.712 32.781 1.00 93.44 604 GLU A CA 1
ATOM 4912 C C . GLU A 1 604 ? -10.264 -7.845 31.769 1.00 93.44 604 GLU A C 1
ATOM 4914 O O . GLU A 1 604 ? -11.389 -8.354 31.670 1.00 93.44 604 GLU A O 1
ATOM 4919 N N . MET A 1 605 ? -9.229 -8.259 31.032 1.00 90.69 605 MET A N 1
ATOM 4920 C CA . MET A 1 605 ? -9.274 -9.391 30.100 1.00 90.69 605 MET A CA 1
ATOM 4921 C C . MET A 1 605 ? -9.098 -10.755 30.785 1.00 90.69 605 MET A C 1
ATOM 4923 O O . MET A 1 605 ? -9.247 -11.777 30.124 1.00 90.69 605 MET A O 1
ATOM 4927 N N . GLN A 1 606 ? -8.871 -10.785 32.105 1.00 91.06 606 GLN A N 1
ATOM 4928 C CA . GLN A 1 606 ? -8.610 -11.991 32.908 1.00 91.06 606 GLN A CA 1
ATOM 4929 C C . GLN A 1 606 ? -7.307 -12.725 32.543 1.00 91.06 606 GLN A C 1
ATOM 4931 O O . GLN A 1 606 ? -7.127 -13.896 32.874 1.00 91.06 606 GLN A O 1
ATOM 4936 N N . ASN A 1 607 ? -6.354 -12.016 31.936 1.00 92.50 607 ASN A N 1
ATOM 4937 C CA . ASN A 1 607 ? -4.994 -12.485 31.676 1.00 92.50 607 ASN A CA 1
ATOM 4938 C C . ASN A 1 607 ? -4.140 -12.353 32.949 1.00 92.50 607 ASN A C 1
ATOM 4940 O O . ASN A 1 607 ? -3.170 -11.595 33.007 1.00 92.50 607 ASN A O 1
ATOM 4944 N N . TYR A 1 608 ? -4.530 -13.063 34.011 1.00 92.88 608 TYR A N 1
ATOM 4945 C CA . TYR A 1 608 ? -3.961 -12.878 35.349 1.00 92.88 608 TYR A CA 1
ATOM 4946 C C . TYR A 1 608 ? -2.461 -13.185 35.438 1.00 92.88 608 TYR A C 1
ATOM 4948 O O . TYR A 1 608 ? -1.777 -12.576 36.260 1.00 92.88 608 TYR A O 1
ATOM 4956 N N . ASP A 1 609 ? -1.941 -14.070 34.585 1.00 90.38 609 ASP A N 1
ATOM 4957 C CA . ASP A 1 609 ? -0.510 -14.382 34.526 1.00 90.38 609 ASP A CA 1
ATOM 4958 C C . ASP A 1 609 ? 0.306 -13.176 34.028 1.00 90.38 609 ASP A C 1
ATOM 4960 O O . ASP A 1 609 ? 1.244 -12.749 34.702 1.00 90.38 609 ASP A O 1
ATOM 4964 N N . LEU A 1 610 ? -0.115 -12.540 32.926 1.00 90.38 610 LEU A N 1
ATOM 4965 C CA . LEU A 1 610 ? 0.519 -11.322 32.398 1.00 90.38 610 LEU A CA 1
ATOM 4966 C C . LEU A 1 610 ? 0.425 -10.153 33.389 1.00 90.38 610 LEU A C 1
ATOM 4968 O O . LEU A 1 610 ? 1.399 -9.430 33.611 1.00 90.38 610 LEU A O 1
ATOM 4972 N N . ALA A 1 611 ? -0.720 -10.009 34.064 1.00 92.75 611 ALA A N 1
ATOM 4973 C CA . ALA A 1 611 ? -0.884 -9.000 35.106 1.00 92.75 611 ALA A CA 1
ATOM 4974 C C . ALA A 1 611 ? 0.091 -9.216 36.285 1.00 92.75 611 ALA A C 1
ATOM 4976 O O . ALA A 1 611 ? 0.596 -8.247 36.857 1.00 92.75 611 ALA A O 1
ATOM 4977 N N . ARG A 1 612 ? 0.402 -10.469 36.649 1.00 90.69 612 ARG A N 1
ATOM 4978 C CA . ARG A 1 612 ? 1.396 -10.776 37.692 1.00 90.69 612 ARG A CA 1
ATOM 4979 C C . ARG A 1 612 ? 2.819 -10.459 37.258 1.00 90.69 612 ARG A C 1
ATOM 4981 O O . ARG A 1 612 ? 3.563 -9.906 38.067 1.00 90.69 612 ARG A O 1
ATOM 4988 N N . GLU A 1 613 ? 3.182 -10.720 36.003 1.00 89.44 613 GLU A N 1
ATOM 4989 C CA . GLU A 1 613 ? 4.510 -10.365 35.484 1.00 89.44 613 GLU A CA 1
ATOM 4990 C C . GLU A 1 613 ? 4.815 -8.871 35.649 1.00 89.44 613 GLU A C 1
ATOM 4992 O O . GLU A 1 613 ? 5.958 -8.496 35.909 1.00 89.44 613 GLU A O 1
ATOM 4997 N N . TYR A 1 614 ? 3.808 -7.999 35.529 1.00 87.94 614 TYR A N 1
ATOM 4998 C CA . TYR A 1 614 ? 3.973 -6.568 35.792 1.00 87.94 614 TYR A CA 1
ATOM 4999 C C . TYR A 1 614 ? 4.351 -6.284 37.257 1.00 87.94 614 TYR A C 1
ATOM 5001 O O . TYR A 1 614 ? 5.244 -5.475 37.510 1.00 87.94 614 TYR A O 1
ATOM 5009 N N . ILE A 1 615 ? 3.715 -6.966 38.217 1.00 86.56 615 ILE A N 1
ATOM 5010 C CA . ILE A 1 615 ? 3.945 -6.788 39.664 1.00 86.56 615 ILE A CA 1
ATOM 5011 C C . ILE A 1 615 ? 5.347 -7.262 40.076 1.00 86.56 615 ILE A C 1
ATOM 5013 O O . ILE A 1 615 ? 5.948 -6.698 40.989 1.00 86.56 615 ILE A O 1
ATOM 5017 N N . GLU A 1 616 ? 5.877 -8.291 39.416 1.00 81.50 616 GLU A N 1
ATOM 5018 C CA . GLU A 1 616 ? 7.198 -8.860 39.716 1.00 81.50 616 GLU A CA 1
ATOM 5019 C C . GLU A 1 616 ? 8.367 -8.005 39.195 1.00 81.50 616 GLU A C 1
ATOM 5021 O O . GLU A 1 616 ? 9.517 -8.200 39.603 1.00 81.50 616 GLU A O 1
ATOM 5026 N N . ARG A 1 617 ? 8.104 -7.018 38.327 1.00 75.62 617 ARG A N 1
ATOM 5027 C CA . ARG A 1 617 ? 9.139 -6.115 37.803 1.00 75.62 617 ARG A CA 1
ATOM 5028 C C . ARG A 1 617 ? 9.594 -5.116 38.877 1.00 75.62 617 ARG A C 1
ATOM 5030 O O . ARG A 1 617 ? 8.766 -4.529 39.571 1.00 75.62 617 ARG A O 1
ATOM 5037 N N . PRO A 1 618 ? 10.904 -4.822 38.982 1.00 52.59 618 PRO A N 1
ATOM 5038 C CA . PRO A 1 618 ? 11.438 -3.845 39.928 1.00 52.59 618 PRO A CA 1
ATOM 5039 C C . PRO A 1 618 ? 11.205 -2.408 39.430 1.00 52.59 618 PRO A C 1
ATOM 5041 O O . PRO A 1 618 ? 12.147 -1.671 39.148 1.00 52.59 618 PRO A O 1
ATOM 5044 N N . LEU A 1 619 ? 9.947 -1.993 39.302 1.00 54.94 619 LEU A N 1
ATOM 5045 C CA . LEU A 1 619 ? 9.581 -0.611 39.011 1.00 54.94 619 LEU A CA 1
ATOM 5046 C C . LEU A 1 619 ? 9.216 0.067 40.332 1.00 54.94 619 LEU A C 1
ATOM 5048 O O . LEU A 1 619 ? 8.165 -0.189 40.911 1.00 54.94 619 LEU A O 1
ATOM 5052 N N . ARG A 1 620 ? 10.098 0.938 40.837 1.00 51.97 620 ARG A N 1
ATOM 5053 C CA . ARG A 1 620 ? 9.704 1.902 41.872 1.00 51.97 620 ARG A CA 1
ATOM 5054 C C . ARG A 1 620 ? 8.815 2.941 41.198 1.00 51.97 620 ARG A C 1
ATOM 5056 O O . ARG A 1 620 ? 9.332 3.886 40.611 1.00 51.97 620 ARG A O 1
ATOM 5063 N N . ASP A 1 621 ? 7.501 2.746 41.234 1.00 55.25 621 ASP A N 1
ATOM 5064 C CA . ASP A 1 621 ? 6.574 3.790 40.810 1.00 55.25 621 ASP A CA 1
ATOM 5065 C C . ASP A 1 621 ? 6.640 4.944 41.821 1.00 55.25 621 ASP A C 1
ATOM 5067 O O . ASP A 1 621 ? 6.334 4.778 43.002 1.00 55.25 621 ASP A O 1
ATOM 5071 N N . GLU A 1 622 ? 7.081 6.121 41.377 1.00 56.41 622 GLU A N 1
ATOM 5072 C CA . GLU A 1 622 ? 7.135 7.321 42.221 1.00 56.41 622 GLU A CA 1
ATOM 5073 C C . GLU A 1 622 ? 5.727 7.857 42.554 1.00 56.41 622 GLU A C 1
ATOM 5075 O O . GLU A 1 622 ? 5.570 8.689 43.453 1.00 56.41 622 GLU A O 1
ATOM 5080 N N . ASN A 1 623 ? 4.680 7.372 41.870 1.00 70.81 623 ASN A N 1
ATOM 5081 C CA . ASN A 1 623 ? 3.303 7.793 42.093 1.00 70.81 623 ASN A CA 1
ATOM 5082 C C . ASN A 1 623 ? 2.586 6.925 43.145 1.00 70.81 623 ASN A C 1
ATOM 5084 O O . ASN A 1 623 ? 2.124 5.813 42.881 1.00 70.81 623 ASN A O 1
ATOM 5088 N N . ALA A 1 624 ? 2.388 7.506 44.329 1.00 71.12 624 ALA A N 1
ATOM 5089 C CA . ALA A 1 624 ? 1.696 6.867 45.446 1.00 71.12 624 ALA A CA 1
ATOM 5090 C C . ALA A 1 624 ? 0.232 6.465 45.155 1.00 71.12 624 ALA A C 1
ATOM 5092 O O . ALA A 1 624 ? -0.286 5.581 45.832 1.00 71.12 624 ALA A O 1
ATOM 5093 N N . GLU A 1 625 ? -0.466 7.100 44.205 1.00 73.62 625 GLU A N 1
ATOM 5094 C CA . GLU A 1 625 ? -1.830 6.705 43.805 1.00 73.62 625 GLU A CA 1
ATOM 5095 C C . GLU A 1 625 ? -1.840 5.419 42.984 1.00 73.62 625 GLU A C 1
ATOM 5097 O O . GLU A 1 625 ? -2.631 4.520 43.274 1.00 73.62 625 GLU A O 1
ATOM 5102 N N . ARG A 1 626 ? -0.938 5.300 42.004 1.00 77.94 626 ARG A N 1
ATOM 5103 C CA . ARG A 1 626 ? -0.801 4.083 41.192 1.00 77.94 626 ARG A CA 1
ATOM 5104 C C . ARG A 1 626 ? -0.355 2.902 42.037 1.00 77.94 626 ARG A C 1
ATOM 5106 O O . ARG A 1 626 ? -0.931 1.828 41.902 1.00 77.94 626 ARG A O 1
ATOM 5113 N N . GLN A 1 627 ? 0.564 3.118 42.979 1.00 81.44 627 GLN A N 1
ATOM 5114 C CA . GLN A 1 627 ? 0.971 2.065 43.908 1.00 81.44 627 GLN A CA 1
ATOM 5115 C C . GLN A 1 627 ? -0.216 1.523 44.719 1.00 81.44 627 GLN A C 1
ATOM 5117 O O . GLN A 1 627 ? -0.374 0.313 44.824 1.00 81.44 627 GLN A O 1
ATOM 5122 N N . ARG A 1 628 ? -1.117 2.392 45.205 1.00 80.69 628 ARG A N 1
ATOM 5123 C CA . ARG A 1 628 ? -2.338 1.948 45.907 1.00 80.69 628 ARG A CA 1
ATOM 5124 C C . ARG A 1 628 ? -3.248 1.092 45.024 1.00 80.69 628 ARG A C 1
ATOM 5126 O O . ARG A 1 628 ? -3.825 0.125 45.513 1.00 80.69 628 ARG A O 1
ATOM 5133 N N . ILE A 1 629 ? -3.379 1.439 43.741 1.00 86.25 629 ILE A N 1
ATOM 5134 C CA . ILE A 1 629 ? -4.149 0.642 42.773 1.00 86.25 629 ILE A CA 1
ATOM 5135 C C . ILE A 1 629 ? -3.479 -0.721 42.544 1.00 86.25 629 ILE A C 1
ATOM 5137 O O . ILE A 1 629 ? -4.158 -1.744 42.552 1.00 86.25 629 ILE A O 1
ATOM 5141 N N . ILE A 1 630 ? -2.155 -0.751 42.379 1.00 87.81 630 ILE A N 1
ATOM 5142 C CA . ILE A 1 630 ? -1.392 -1.994 42.202 1.00 87.81 630 ILE A CA 1
ATOM 5143 C C . ILE A 1 630 ? -1.567 -2.908 43.420 1.00 87.81 630 ILE A C 1
ATOM 5145 O O . ILE A 1 630 ? -1.829 -4.097 43.255 1.00 87.81 630 ILE A O 1
ATOM 5149 N N . ASP A 1 631 ? -1.497 -2.358 44.632 1.00 87.31 631 ASP A N 1
ATOM 5150 C CA . ASP A 1 631 ? -1.631 -3.125 45.872 1.00 87.31 631 ASP A CA 1
ATOM 5151 C C . ASP A 1 631 ? -3.014 -3.790 45.995 1.00 87.31 631 ASP A C 1
ATOM 5153 O O . ASP A 1 631 ? -3.095 -4.979 46.303 1.00 87.31 631 ASP A O 1
ATOM 5157 N N . ILE A 1 632 ? -4.111 -3.070 45.710 1.00 89.31 632 ILE A N 1
ATOM 5158 C CA . ILE A 1 632 ? -5.458 -3.668 45.756 1.00 89.31 632 ILE A CA 1
ATOM 5159 C C . ILE A 1 632 ? -5.661 -4.705 44.642 1.00 89.31 632 ILE A C 1
ATOM 5161 O O . ILE A 1 632 ? -6.286 -5.742 44.872 1.00 89.31 632 ILE A O 1
ATOM 5165 N N . CYS A 1 633 ? -5.088 -4.475 43.456 1.00 91.56 633 CYS A N 1
ATOM 5166 C CA . CYS A 1 633 ? -5.107 -5.446 42.363 1.00 91.56 633 CYS A CA 1
ATOM 5167 C C . CYS A 1 633 ? -4.315 -6.709 42.723 1.00 91.56 633 CYS A C 1
ATOM 5169 O O . CYS A 1 633 ? -4.748 -7.811 42.403 1.00 91.56 633 CYS A O 1
ATOM 5171 N N . LYS A 1 634 ? -3.196 -6.578 43.443 1.00 91.81 634 LYS A N 1
ATOM 5172 C CA . LYS A 1 634 ? -2.415 -7.715 43.937 1.00 91.81 634 LYS A CA 1
ATOM 5173 C C . LYS A 1 634 ? -3.231 -8.590 44.891 1.00 91.81 634 LYS A C 1
ATOM 5175 O O . LYS A 1 634 ? -3.282 -9.798 44.687 1.00 91.81 634 LYS A O 1
ATOM 5180 N N . ILE A 1 635 ? -3.919 -7.982 45.862 1.00 92.94 635 ILE A N 1
ATOM 5181 C CA . ILE A 1 635 ? -4.813 -8.700 46.791 1.00 92.94 635 ILE A CA 1
ATOM 5182 C C . ILE A 1 635 ? -5.897 -9.457 46.014 1.00 92.94 635 ILE A C 1
ATOM 5184 O O . ILE A 1 635 ? -6.186 -10.616 46.304 1.00 92.94 635 ILE A O 1
ATOM 5188 N N . TYR A 1 636 ? -6.482 -8.819 44.998 1.00 93.50 636 TYR A N 1
ATOM 5189 C CA . TYR A 1 636 ? -7.464 -9.464 44.132 1.00 93.50 636 TYR A CA 1
ATOM 5190 C C . TYR A 1 636 ? -6.877 -10.649 43.355 1.00 93.50 636 TYR A C 1
ATOM 5192 O O . TYR A 1 636 ? -7.474 -11.724 43.348 1.00 93.50 636 TYR A O 1
ATOM 5200 N N . LEU A 1 637 ? -5.707 -10.484 42.731 1.00 92.94 637 LEU A N 1
ATOM 5201 C CA . LEU A 1 637 ? -5.040 -11.554 41.987 1.00 92.94 637 LEU A CA 1
ATOM 5202 C C . LEU A 1 637 ? -4.725 -12.743 42.899 1.00 92.94 637 LEU A C 1
ATOM 5204 O O . LEU A 1 637 ? -4.985 -13.884 42.517 1.00 92.94 637 LEU A O 1
ATOM 5208 N N . ASP A 1 638 ? -4.180 -12.497 44.093 1.00 91.44 638 ASP A N 1
ATOM 5209 C CA . ASP A 1 638 ? -3.890 -13.530 45.095 1.00 91.44 638 ASP A CA 1
ATOM 5210 C C . ASP A 1 638 ? -5.160 -14.278 45.512 1.00 91.44 638 ASP A C 1
ATOM 5212 O O . ASP A 1 638 ? -5.178 -15.506 45.446 1.00 91.44 638 ASP A O 1
ATOM 5216 N N . TYR A 1 639 ? -6.254 -13.562 45.783 1.00 92.38 639 TYR A N 1
ATOM 5217 C CA . TYR A 1 639 ? -7.552 -14.180 46.052 1.00 92.38 639 TYR A CA 1
ATOM 5218 C C . TYR A 1 639 ? -8.051 -15.056 44.889 1.00 92.38 639 TYR A C 1
ATOM 5220 O O . TYR A 1 639 ? -8.514 -16.173 45.113 1.00 92.38 639 TYR A O 1
ATOM 5228 N N . VAL A 1 640 ? -7.971 -14.575 43.643 1.00 90.31 640 VAL A N 1
ATOM 5229 C CA . VAL A 1 640 ? -8.440 -15.328 42.465 1.00 90.31 640 VAL A CA 1
ATOM 5230 C C . VAL A 1 640 ? -7.602 -16.584 42.227 1.00 90.31 640 VAL A C 1
ATOM 5232 O O . VAL A 1 640 ? -8.169 -17.633 41.924 1.00 90.31 640 VAL A O 1
ATOM 5235 N N . ARG A 1 641 ? -6.277 -16.506 42.400 1.00 89.88 641 ARG A N 1
ATOM 5236 C CA . ARG A 1 641 ? -5.388 -17.675 42.322 1.00 89.88 641 ARG A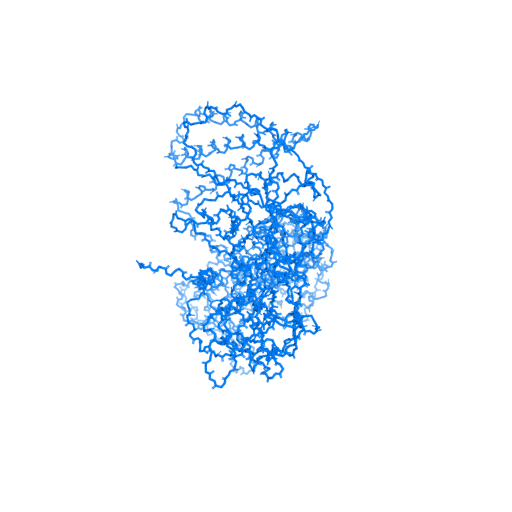 CA 1
ATOM 5237 C C . ARG A 1 641 ? -5.774 -18.707 43.369 1.00 89.88 641 ARG A C 1
ATOM 5239 O O . ARG A 1 641 ? -6.040 -19.843 43.004 1.00 89.88 641 ARG A O 1
ATOM 5246 N N . ASP A 1 642 ? -5.847 -18.299 44.631 1.00 89.19 642 ASP A N 1
ATOM 5247 C CA . ASP A 1 642 ? -6.118 -19.215 45.740 1.00 89.19 642 ASP A CA 1
ATOM 5248 C C . ASP A 1 642 ? -7.522 -19.836 45.624 1.00 89.19 642 ASP A C 1
ATOM 5250 O O . ASP A 1 642 ? -7.722 -20.996 45.963 1.00 89.19 642 ASP A O 1
ATOM 5254 N N . LYS A 1 643 ? -8.503 -19.091 45.092 1.00 86.12 643 LYS A N 1
ATOM 5255 C CA . LYS A 1 643 ? -9.859 -19.594 44.821 1.00 86.12 643 LYS A CA 1
ATOM 5256 C C . LYS A 1 643 ? -9.898 -20.654 43.715 1.00 86.12 643 LYS A C 1
ATOM 5258 O O . LYS A 1 643 ? -10.731 -21.556 43.776 1.00 86.12 643 LYS A O 1
ATOM 5263 N N . ASN A 1 644 ? -9.073 -20.499 42.682 1.00 85.62 644 ASN A N 1
ATOM 5264 C CA . ASN A 1 644 ? -9.040 -21.397 41.526 1.00 85.62 644 ASN A CA 1
ATOM 5265 C C . ASN A 1 644 ? -8.072 -22.578 41.717 1.00 85.62 644 ASN A C 1
ATOM 5267 O O . ASN A 1 644 ? -8.103 -23.521 40.928 1.00 85.62 644 ASN A O 1
ATOM 5271 N N . ASP A 1 645 ? -7.224 -22.532 42.745 1.00 86.25 645 ASP A N 1
ATOM 5272 C CA . ASP A 1 645 ? -6.310 -23.607 43.110 1.00 86.25 645 ASP A CA 1
ATOM 5273 C C . ASP A 1 645 ? -7.064 -24.734 43.836 1.00 86.25 645 ASP A C 1
ATOM 5275 O O . ASP A 1 645 ? -7.543 -24.584 44.962 1.00 86.25 645 ASP A O 1
ATOM 5279 N N . ALA A 1 646 ? -7.167 -25.885 43.170 1.00 76.88 646 ALA A N 1
ATOM 5280 C CA . ALA A 1 646 ? -7.845 -27.065 43.698 1.00 76.88 646 ALA A CA 1
ATOM 5281 C C . ALA A 1 646 ? -7.144 -27.674 44.929 1.00 76.88 646 ALA A C 1
ATOM 5283 O O . ALA A 1 646 ? -7.789 -28.404 45.685 1.00 76.88 646 ALA A O 1
ATOM 5284 N N . ASP A 1 647 ? -5.860 -27.366 45.140 1.00 81.94 647 ASP A N 1
ATOM 5285 C CA . ASP A 1 647 ? -5.032 -27.888 46.231 1.00 81.94 647 ASP A CA 1
ATOM 5286 C C . ASP A 1 647 ? -4.883 -26.891 47.401 1.00 81.94 647 ASP A C 1
ATOM 5288 O O . ASP A 1 647 ? -4.164 -27.152 48.377 1.00 81.94 647 ASP A O 1
ATOM 5292 N N . PHE A 1 648 ? -5.575 -25.747 47.346 1.00 82.31 648 PHE A N 1
ATOM 5293 C CA . PHE A 1 648 ? -5.513 -24.731 48.390 1.00 82.31 648 PHE A CA 1
ATOM 5294 C C . PHE A 1 648 ? -6.159 -25.213 49.702 1.00 82.31 648 PHE A C 1
ATOM 5296 O O . PHE A 1 648 ? -7.367 -25.416 49.804 1.00 82.31 648 PHE A O 1
ATOM 5303 N N . ASN A 1 649 ? -5.340 -25.345 50.750 1.00 74.38 649 ASN A N 1
ATOM 5304 C CA . ASN A 1 649 ? -5.753 -25.842 52.073 1.00 74.38 649 ASN A CA 1
ATOM 5305 C C . ASN A 1 649 ? -6.009 -24.727 53.115 1.00 74.38 649 ASN A C 1
ATOM 5307 O O . ASN A 1 649 ? -6.172 -25.020 54.302 1.00 74.38 649 ASN A O 1
ATOM 5311 N N . GLY A 1 650 ? -5.982 -23.453 52.710 1.00 78.00 650 GLY A N 1
ATOM 5312 C CA . GLY A 1 650 ? -6.167 -22.296 53.595 1.00 78.00 650 GLY A CA 1
ATOM 5313 C C . GLY A 1 650 ? -7.622 -21.828 53.714 1.00 78.00 650 GLY A C 1
ATOM 5314 O O . GLY A 1 650 ? -8.503 -22.264 52.976 1.00 78.00 650 GLY A O 1
ATOM 5315 N N . ASN A 1 651 ? -7.881 -20.889 54.629 1.00 85.19 651 ASN A N 1
ATOM 5316 C CA . ASN A 1 651 ? -9.168 -20.197 54.705 1.00 85.19 651 ASN A CA 1
ATOM 5317 C C . ASN A 1 651 ? -9.124 -18.917 53.850 1.00 85.19 651 ASN A C 1
ATOM 5319 O O . ASN A 1 651 ? -8.522 -17.919 54.248 1.00 85.19 651 ASN A O 1
ATOM 5323 N N . LEU A 1 652 ? -9.767 -18.959 52.677 1.00 84.69 652 LEU A N 1
ATOM 5324 C CA . LEU A 1 652 ? -9.801 -17.854 51.707 1.00 84.69 652 LEU A CA 1
ATOM 5325 C C . LEU A 1 652 ? -10.305 -16.536 52.317 1.00 84.69 652 LEU A C 1
ATOM 5327 O O . LEU A 1 652 ? -9.750 -15.476 52.035 1.00 84.69 652 LEU A O 1
ATOM 5331 N N . GLU A 1 653 ? -11.345 -16.593 53.154 1.00 80.44 653 GLU A N 1
ATOM 5332 C CA . GLU A 1 653 ? -11.957 -15.399 53.751 1.00 80.44 653 GLU A CA 1
ATOM 5333 C C . GLU A 1 653 ? -11.060 -14.777 54.825 1.00 80.44 653 GLU A C 1
ATOM 5335 O O . GLU A 1 653 ? -10.903 -13.556 54.872 1.00 80.44 653 GLU A O 1
ATOM 5340 N N . GLU A 1 654 ? -10.436 -15.599 55.674 1.00 83.94 654 GLU A N 1
ATOM 5341 C CA . GLU A 1 654 ? -9.514 -15.113 56.708 1.00 83.94 654 GLU A CA 1
ATOM 5342 C C . GLU A 1 654 ? -8.244 -14.506 56.104 1.00 83.94 654 GLU A C 1
ATOM 5344 O O . GLU A 1 654 ? -7.811 -13.447 56.563 1.00 83.94 654 GLU A O 1
ATOM 5349 N N . ASN A 1 655 ? -7.689 -15.120 55.053 1.00 86.69 655 ASN A N 1
ATOM 5350 C CA . ASN A 1 655 ? -6.516 -14.600 54.348 1.00 86.69 655 ASN A CA 1
ATOM 5351 C C . ASN A 1 655 ? -6.816 -13.253 53.680 1.00 86.69 655 ASN A C 1
ATOM 5353 O O . ASN A 1 655 ? -6.101 -12.279 53.906 1.00 86.69 655 ASN A O 1
ATOM 5357 N N . LEU A 1 656 ? -7.932 -13.157 52.950 1.00 88.44 656 LEU A N 1
ATOM 5358 C CA . LEU A 1 656 ? -8.355 -11.901 52.334 1.00 88.44 656 LEU A CA 1
ATOM 5359 C C . LEU A 1 656 ? -8.568 -10.794 53.380 1.00 88.44 656 LEU A C 1
ATOM 5361 O O . LEU A 1 656 ? -8.139 -9.655 53.189 1.00 88.44 656 LEU A O 1
ATOM 5365 N N . LEU A 1 657 ? -9.231 -11.111 54.499 1.00 85.56 657 LEU A N 1
ATOM 5366 C CA . LEU A 1 657 ? -9.445 -10.155 55.588 1.00 85.56 657 LEU A CA 1
ATOM 5367 C C . LEU A 1 657 ? -8.127 -9.702 56.222 1.00 85.56 657 LEU A C 1
ATOM 5369 O O . LEU A 1 657 ? -8.014 -8.537 56.607 1.00 85.56 657 LEU A O 1
ATOM 5373 N N . HIS A 1 658 ? -7.151 -10.601 56.348 1.00 86.88 658 HIS A N 1
ATOM 5374 C CA . HIS A 1 658 ? -5.816 -10.270 56.830 1.00 86.88 658 HIS A CA 1
ATOM 5375 C C . HIS A 1 658 ? -5.114 -9.282 55.887 1.00 86.88 658 HIS A C 1
ATOM 5377 O O . HIS A 1 658 ? -4.671 -8.222 56.339 1.00 86.88 658 HIS A O 1
ATOM 5383 N N . ASP A 1 659 ? -5.100 -9.570 54.585 1.00 86.25 659 ASP A N 1
ATOM 5384 C CA . ASP A 1 659 ? -4.435 -8.744 53.573 1.00 86.25 659 ASP A CA 1
ATOM 5385 C C . ASP A 1 659 ? -5.084 -7.362 53.433 1.00 86.25 659 ASP A C 1
ATOM 5387 O O . ASP A 1 659 ? -4.393 -6.340 53.419 1.00 86.25 659 ASP A O 1
ATOM 5391 N N . LEU A 1 660 ? -6.421 -7.297 53.425 1.00 85.31 660 LEU A N 1
ATOM 5392 C CA . LEU A 1 660 ? -7.155 -6.030 53.386 1.00 85.31 660 LEU A CA 1
ATOM 5393 C C . LEU A 1 660 ? -6.920 -5.185 54.642 1.00 85.31 660 LEU A C 1
ATOM 5395 O O . LEU A 1 660 ? -6.781 -3.965 54.526 1.00 85.31 660 LEU A O 1
ATOM 5399 N N . ARG A 1 661 ? -6.856 -5.793 55.838 1.00 83.50 661 ARG A N 1
ATOM 5400 C CA . ARG A 1 661 ? -6.538 -5.061 57.079 1.00 83.50 661 ARG A CA 1
ATOM 5401 C C . ARG A 1 661 ? -5.129 -4.499 57.032 1.00 83.50 661 ARG A C 1
ATOM 5403 O O . ARG A 1 661 ? -4.962 -3.307 57.278 1.00 83.50 661 ARG A O 1
ATOM 5410 N N . SER A 1 662 ? -4.158 -5.329 56.655 1.00 83.25 662 SER A N 1
ATOM 5411 C CA . SER A 1 662 ? -2.769 -4.907 56.485 1.00 83.25 662 SER A CA 1
ATOM 5412 C C . SER A 1 662 ? -2.678 -3.729 55.512 1.00 83.25 662 SER A C 1
ATOM 5414 O O . SER A 1 662 ? -2.101 -2.694 55.843 1.00 83.25 662 SER A O 1
ATOM 5416 N N . HIS A 1 663 ? -3.337 -3.813 54.354 1.00 82.06 663 HIS A N 1
ATOM 5417 C CA . HIS A 1 663 ? -3.374 -2.723 53.381 1.00 82.06 663 HIS A CA 1
ATOM 5418 C C . HIS A 1 663 ? -4.015 -1.442 53.947 1.00 82.06 663 HIS A C 1
ATOM 5420 O O . HIS A 1 663 ? -3.438 -0.359 53.844 1.00 82.06 663 HIS A O 1
ATOM 5426 N N . CYS A 1 664 ? -5.172 -1.543 54.610 1.00 76.38 664 CYS A N 1
ATOM 5427 C CA . CYS A 1 664 ? -5.852 -0.388 55.205 1.00 76.38 664 CYS A CA 1
ATOM 5428 C C . CYS A 1 664 ? -5.016 0.307 56.294 1.00 76.38 664 CYS A C 1
ATOM 5430 O O . CYS A 1 664 ? -5.012 1.538 56.367 1.00 76.38 664 CYS A O 1
ATOM 5432 N N . GLU A 1 665 ? -4.300 -0.459 57.121 1.00 77.44 665 GLU A N 1
ATOM 5433 C CA . GLU A 1 665 ? -3.427 0.068 58.177 1.00 77.44 665 GLU A CA 1
ATOM 5434 C C . GLU A 1 665 ? -2.240 0.861 57.603 1.00 77.44 665 GLU A C 1
ATOM 5436 O O . GLU A 1 665 ? -1.853 1.888 58.166 1.00 77.44 665 GLU A O 1
ATOM 5441 N N . HIS A 1 666 ? -1.717 0.457 56.440 1.00 71.19 666 HIS A N 1
ATOM 5442 C CA . HIS A 1 666 ? -0.621 1.152 55.758 1.00 71.19 666 HIS A CA 1
ATOM 5443 C C . HIS A 1 666 ? -1.054 2.450 55.043 1.00 71.19 666 HIS A C 1
ATOM 5445 O O . HIS A 1 666 ? -0.246 3.369 54.906 1.00 71.19 666 HIS A O 1
ATOM 5451 N N . VAL A 1 667 ? -2.318 2.580 54.618 1.00 67.00 667 VAL A N 1
ATOM 5452 C CA . VAL A 1 667 ? -2.800 3.690 53.757 1.00 67.00 667 VAL A CA 1
ATOM 5453 C C . VAL A 1 667 ? -3.235 4.963 54.534 1.00 67.00 667 VAL A C 1
ATOM 5455 O O . VAL A 1 667 ? -3.592 5.973 53.925 1.00 67.00 667 VAL A O 1
ATOM 5458 N N . GLN A 1 668 ? -3.162 4.982 55.876 1.00 56.16 668 GLN A N 1
ATOM 5459 C CA . GLN A 1 668 ? -3.399 6.157 56.754 1.00 56.16 668 GLN A CA 1
ATOM 5460 C C . GLN A 1 668 ? -4.574 7.085 56.334 1.00 56.16 668 GLN A C 1
ATOM 5462 O O . GLN A 1 668 ? -4.409 8.292 56.141 1.00 56.16 668 GLN A O 1
ATOM 5467 N N . ASN A 1 669 ? -5.797 6.550 56.241 1.00 50.28 669 ASN A N 1
ATOM 5468 C CA . ASN A 1 669 ? -7.051 7.320 56.091 1.00 50.28 669 ASN A CA 1
ATOM 5469 C C . ASN A 1 669 ? -7.208 8.203 54.826 1.00 50.28 669 ASN A C 1
ATOM 5471 O O . ASN A 1 669 ? -8.101 9.052 54.790 1.00 50.28 669 ASN A O 1
ATOM 5475 N N . ARG A 1 670 ? -6.427 8.007 53.753 1.00 52.69 670 ARG A N 1
ATOM 5476 C CA . ARG A 1 670 ? -6.636 8.690 52.455 1.00 52.69 670 ARG A CA 1
ATOM 5477 C C . ARG A 1 670 ? -7.055 7.712 51.352 1.00 52.69 670 ARG A C 1
ATOM 5479 O O . ARG A 1 670 ? -6.317 7.476 50.405 1.00 52.69 670 ARG A O 1
ATOM 5486 N N . PHE A 1 671 ? -8.269 7.171 51.460 1.00 51.22 671 PHE A N 1
ATOM 5487 C CA . PHE A 1 671 ? -8.848 6.225 50.488 1.00 51.22 671 PHE A CA 1
ATOM 5488 C C . PHE A 1 671 ? -9.570 6.896 49.297 1.00 51.22 671 PHE A C 1
ATOM 5490 O O . PHE A 1 671 ? -10.426 6.287 48.660 1.00 51.22 671 PHE A O 1
ATOM 5497 N N . VAL A 1 672 ? -9.268 8.164 48.992 1.00 51.81 672 VAL A N 1
ATOM 5498 C CA . VAL A 1 672 ? -9.850 8.853 47.828 1.00 51.81 672 VAL A CA 1
ATOM 5499 C C . VAL A 1 672 ? -8.914 8.647 46.642 1.00 51.81 672 VAL A C 1
ATOM 5501 O O . VAL A 1 672 ? -7.905 9.336 46.527 1.00 51.81 672 VAL A O 1
ATOM 5504 N N . ILE A 1 673 ? -9.223 7.666 45.794 1.00 56.00 673 ILE A N 1
ATOM 5505 C CA . ILE A 1 673 ? -8.541 7.472 44.511 1.00 56.00 673 ILE A CA 1
ATOM 5506 C C . ILE A 1 673 ? -9.301 8.308 43.472 1.00 56.00 673 ILE A C 1
ATOM 5508 O O . ILE A 1 673 ? -10.443 7.985 43.143 1.00 56.00 673 ILE A O 1
ATOM 5512 N N . ASP A 1 674 ? -8.708 9.403 42.989 1.00 55.44 674 ASP A N 1
ATOM 5513 C CA . ASP A 1 674 ? -9.292 10.210 41.909 1.00 55.44 674 ASP A CA 1
ATOM 5514 C C . ASP A 1 674 ? -8.883 9.626 40.548 1.00 55.44 674 ASP A C 1
ATOM 5516 O O . ASP A 1 674 ? -7.839 9.942 39.982 1.00 55.44 674 ASP A O 1
ATOM 5520 N N . ILE A 1 675 ? -9.702 8.710 40.030 1.00 62.62 675 ILE A N 1
ATOM 5521 C CA . ILE A 1 675 ? -9.437 7.960 38.795 1.00 62.62 675 ILE A CA 1
ATOM 5522 C C . ILE A 1 675 ? -9.903 8.768 37.570 1.00 62.62 675 ILE A C 1
ATOM 5524 O O . ILE A 1 675 ? -10.804 8.358 36.839 1.00 62.62 675 ILE A O 1
ATOM 5528 N N . LYS A 1 676 ? -9.361 9.964 37.346 1.00 62.88 676 LYS A N 1
ATOM 5529 C CA . LYS A 1 676 ? -9.764 10.782 36.182 1.00 62.88 676 LYS A CA 1
ATOM 5530 C C . LYS A 1 676 ? -9.072 10.385 34.882 1.00 62.88 676 LYS A C 1
ATOM 5532 O O . LYS A 1 676 ? -9.657 10.555 33.822 1.00 62.88 676 LYS A O 1
ATOM 5537 N N . ASN A 1 677 ? -7.891 9.775 34.969 1.00 76.12 677 ASN A N 1
ATOM 5538 C CA . ASN A 1 677 ? -7.025 9.525 33.816 1.00 76.12 677 ASN A CA 1
ATOM 5539 C C . ASN A 1 677 ? -6.781 8.020 33.615 1.00 76.12 677 ASN A C 1
ATOM 5541 O O . ASN A 1 677 ? -5.643 7.565 33.730 1.00 76.12 677 ASN A O 1
ATOM 5545 N N . LEU A 1 678 ? -7.837 7.239 33.370 1.00 84.44 678 LEU A N 1
ATOM 5546 C CA . LEU A 1 678 ? -7.729 5.838 32.939 1.00 84.44 678 LEU A CA 1
ATOM 5547 C C . LEU A 1 678 ? -8.436 5.642 31.592 1.00 84.44 678 LEU A C 1
ATOM 5549 O O . LEU A 1 678 ? -9.447 6.311 31.364 1.00 84.44 678 LEU A O 1
ATOM 5553 N N . PRO A 1 679 ? -7.962 4.701 30.753 1.00 89.19 679 PRO A N 1
ATOM 5554 C CA . PRO A 1 679 ? -8.743 4.171 29.638 1.00 89.19 679 PRO A CA 1
ATOM 5555 C C . PRO A 1 679 ? -10.132 3.715 30.094 1.00 89.19 679 PRO A C 1
ATOM 5557 O O . PRO A 1 679 ? -10.311 3.315 31.248 1.00 89.19 679 PRO A O 1
ATOM 5560 N N . GLN A 1 680 ? -11.100 3.737 29.179 1.00 90.12 680 GLN A N 1
ATOM 5561 C CA . GLN A 1 680 ? -12.430 3.194 29.435 1.00 90.12 680 GLN A CA 1
ATOM 5562 C C . GLN A 1 680 ? -12.304 1.726 29.853 1.00 90.12 680 GLN A C 1
ATOM 5564 O O . GLN A 1 680 ? -11.551 0.946 29.255 1.00 90.12 680 GLN A O 1
ATOM 5569 N N . SER A 1 681 ? -12.998 1.357 30.923 1.00 91.94 681 SER A N 1
ATOM 5570 C CA . SER A 1 681 ? -12.978 -0.008 31.435 1.00 91.94 681 SER A CA 1
ATOM 5571 C C . SER A 1 681 ? -13.888 -0.909 30.611 1.00 91.94 681 SER A C 1
ATOM 5573 O O . SER A 1 681 ? -14.913 -0.482 30.079 1.00 91.94 681 SER A O 1
ATOM 5575 N N . ARG A 1 682 ? -13.566 -2.197 30.560 1.00 92.50 682 ARG A N 1
ATOM 5576 C CA . ARG A 1 682 ? -14.387 -3.211 29.902 1.00 92.50 682 ARG A CA 1
ATOM 5577 C C . ARG A 1 682 ? -15.810 -3.263 30.469 1.00 92.50 682 ARG A C 1
ATOM 5579 O O . ARG A 1 682 ? -16.742 -3.513 29.716 1.00 92.50 682 ARG A O 1
ATOM 5586 N N . TRP A 1 683 ? -16.008 -2.954 31.757 1.00 93.38 683 TRP A N 1
ATOM 5587 C CA . TRP A 1 683 ? -17.353 -2.809 32.329 1.00 93.38 683 TRP A CA 1
ATOM 5588 C C . TRP A 1 683 ? -18.135 -1.684 31.647 1.00 93.38 683 TRP A C 1
ATOM 5590 O O . TRP A 1 683 ? -19.227 -1.928 31.149 1.00 93.38 683 TRP A O 1
ATOM 5600 N N . GLU A 1 684 ? -17.555 -0.484 31.560 1.00 91.81 684 GLU A N 1
ATOM 5601 C CA . GLU A 1 684 ? -18.181 0.680 30.911 1.00 91.81 684 GLU A CA 1
ATOM 5602 C C . GLU A 1 684 ? -18.466 0.439 29.420 1.00 91.81 684 GLU A C 1
ATOM 5604 O O . GLU A 1 684 ? -19.385 1.038 28.877 1.00 91.81 684 GLU A O 1
ATOM 5609 N N . ILE A 1 685 ? -17.709 -0.442 28.758 1.00 91.75 685 ILE A N 1
ATOM 5610 C CA . ILE A 1 685 ? -17.947 -0.841 27.361 1.00 91.75 685 ILE A CA 1
ATOM 5611 C C . ILE A 1 685 ? -19.183 -1.750 27.230 1.00 91.75 685 ILE A C 1
ATOM 5613 O O . ILE A 1 685 ? -19.945 -1.626 26.272 1.00 91.75 685 ILE A O 1
ATOM 5617 N N . PHE A 1 686 ? -19.395 -2.677 28.169 1.00 91.88 686 PHE A N 1
ATOM 5618 C CA . PHE A 1 686 ? -20.525 -3.618 28.125 1.00 91.88 686 PHE A CA 1
ATOM 5619 C C . PHE A 1 686 ? -21.805 -3.077 28.753 1.00 91.88 686 PHE A C 1
ATOM 5621 O O . PHE A 1 686 ? -22.892 -3.497 28.345 1.00 91.88 686 PHE A O 1
ATOM 5628 N N . ASN A 1 687 ? -21.676 -2.268 29.805 1.00 87.69 687 ASN A N 1
ATOM 5629 C CA . ASN A 1 687 ? -22.780 -1.748 30.594 1.00 87.69 687 ASN A CA 1
ATOM 5630 C C . ASN A 1 687 ? -22.324 -0.592 31.509 1.00 87.69 687 ASN A C 1
ATOM 5632 O O . ASN A 1 687 ? -21.736 -0.826 32.563 1.00 87.69 687 ASN A O 1
ATOM 5636 N N . ASP A 1 688 ? -22.666 0.651 31.181 1.00 86.75 688 ASP A N 1
ATOM 5637 C CA . ASP A 1 688 ? -22.398 1.818 32.037 1.00 86.75 688 ASP A CA 1
ATOM 5638 C C . ASP A 1 688 ? -23.557 2.172 32.996 1.00 86.75 688 ASP A C 1
ATOM 5640 O O . ASP A 1 688 ? -23.530 3.221 33.643 1.00 86.75 688 ASP A O 1
ATOM 5644 N N . PHE A 1 689 ? -24.558 1.291 33.124 1.00 92.12 689 PHE A N 1
ATOM 5645 C CA . PHE A 1 689 ? -25.789 1.552 33.867 1.00 92.12 689 PHE A CA 1
ATOM 5646 C C . PHE A 1 689 ? -25.557 1.958 35.333 1.00 92.12 689 PHE A C 1
ATOM 5648 O O . PHE A 1 689 ? -24.860 1.277 36.093 1.00 92.12 689 PHE A O 1
ATOM 5655 N N . GLU A 1 690 ? -26.241 3.022 35.765 1.00 91.56 690 GLU A N 1
ATOM 5656 C CA . GLU A 1 690 ? -26.279 3.469 37.159 1.00 91.56 690 GLU A CA 1
ATOM 5657 C C . GLU A 1 690 ? -27.654 3.209 37.807 1.00 91.56 690 GLU A C 1
ATOM 5659 O O . GLU A 1 690 ? -28.667 3.718 37.321 1.00 91.56 690 GLU A O 1
ATOM 5664 N N . PRO A 1 691 ? -27.722 2.468 38.932 1.00 92.19 691 PRO A N 1
ATOM 5665 C CA . PRO A 1 691 ? -28.972 2.184 39.620 1.00 92.19 691 PRO A CA 1
ATOM 5666 C C . PRO A 1 691 ? -29.494 3.389 40.404 1.00 92.19 691 PRO A C 1
ATOM 5668 O O . PRO A 1 691 ? -28.745 4.180 40.987 1.00 92.19 691 PRO A O 1
ATOM 5671 N N . THR A 1 692 ? -30.816 3.462 40.527 1.00 90.69 692 THR A N 1
ATOM 5672 C CA . THR A 1 692 ? -31.491 4.473 41.341 1.00 90.69 692 THR A CA 1
ATOM 5673 C C . THR A 1 692 ? -31.470 4.080 42.822 1.00 90.69 692 THR A C 1
ATOM 5675 O O . THR A 1 692 ? -32.293 3.295 43.292 1.00 90.69 692 THR A O 1
ATOM 5678 N N . LEU A 1 693 ? -30.538 4.650 43.592 1.00 91.88 693 LEU A N 1
ATOM 5679 C CA . LEU A 1 693 ? -30.327 4.304 45.006 1.00 91.88 693 LEU A CA 1
ATOM 5680 C C . LEU A 1 693 ? -30.992 5.289 45.974 1.00 91.88 693 LEU A C 1
ATOM 5682 O O . LEU A 1 693 ? -30.913 6.511 45.810 1.00 91.88 693 LEU A O 1
ATOM 5686 N N . LYS A 1 694 ? -31.623 4.757 47.027 1.00 89.69 694 LYS A N 1
ATOM 5687 C CA . LYS A 1 694 ? -32.442 5.546 47.960 1.00 89.69 694 LYS A CA 1
ATOM 5688 C C . LYS A 1 694 ? -31.618 6.062 49.130 1.00 89.69 694 LYS A C 1
ATOM 5690 O O . LYS A 1 694 ? -31.749 7.231 49.492 1.00 89.69 694 LYS A O 1
ATOM 5695 N N . THR A 1 695 ? -30.779 5.213 49.720 1.00 93.12 695 THR A N 1
ATOM 5696 C CA . THR A 1 695 ? -30.023 5.561 50.928 1.00 93.12 695 THR A CA 1
ATOM 5697 C C . THR A 1 695 ? -28.657 6.164 50.610 1.00 93.12 695 THR A C 1
ATOM 5699 O O . THR A 1 695 ? -28.022 5.831 49.609 1.00 93.12 695 THR A O 1
ATOM 5702 N N . ASP A 1 696 ? -28.156 7.033 51.493 1.00 91.00 696 ASP A N 1
ATOM 5703 C CA . ASP A 1 696 ? -26.797 7.568 51.351 1.00 91.00 696 ASP A CA 1
ATOM 5704 C C . ASP A 1 696 ? -25.747 6.461 51.474 1.00 91.00 696 ASP A C 1
ATOM 5706 O O . ASP A 1 696 ? -24.767 6.467 50.732 1.00 91.00 696 ASP A O 1
ATOM 5710 N N . ARG A 1 697 ? -25.986 5.455 52.331 1.00 90.81 697 ARG A N 1
ATOM 5711 C CA . ARG A 1 697 ? -25.130 4.264 52.438 1.00 90.81 697 ARG A CA 1
ATOM 5712 C C . ARG A 1 697 ? -24.978 3.577 51.083 1.00 90.81 697 ARG A C 1
ATOM 5714 O O . ARG A 1 697 ? -23.849 3.334 50.668 1.00 90.81 697 ARG A O 1
ATOM 5721 N N . ALA A 1 698 ? -26.081 3.297 50.390 1.00 91.62 698 ALA A N 1
ATOM 5722 C CA . ALA A 1 698 ? -26.022 2.653 49.086 1.00 91.62 698 ALA A CA 1
ATOM 5723 C C . ALA A 1 698 ? -25.305 3.527 48.051 1.00 91.62 698 ALA A C 1
ATOM 5725 O O . ALA A 1 698 ? -24.457 3.026 47.319 1.00 91.62 698 ALA A O 1
ATOM 5726 N N . LYS A 1 699 ? -25.548 4.844 48.043 1.00 91.44 699 LYS A N 1
ATOM 5727 C CA . LYS A 1 699 ? -24.817 5.780 47.169 1.00 91.44 699 LYS A CA 1
ATOM 5728 C C . LYS A 1 699 ? -23.307 5.775 47.435 1.00 91.44 699 LYS A C 1
ATOM 5730 O O . LYS A 1 699 ? -22.526 5.884 46.493 1.00 91.44 699 LYS A O 1
ATOM 5735 N N . TYR A 1 700 ? -22.875 5.647 48.693 1.00 89.00 700 TYR A N 1
ATOM 5736 C CA . TYR A 1 700 ? -21.456 5.495 49.036 1.00 89.00 700 TYR A CA 1
ATOM 5737 C C . TYR A 1 700 ? -20.886 4.150 48.572 1.00 89.00 700 TYR A C 1
ATOM 5739 O O . TYR A 1 700 ? -19.802 4.131 47.994 1.00 89.00 700 TYR A O 1
ATOM 5747 N N . PHE A 1 701 ? -21.617 3.049 48.766 1.00 91.12 701 PHE A N 1
ATOM 5748 C CA . PHE A 1 701 ? -21.217 1.722 48.283 1.00 91.12 701 PHE A CA 1
ATOM 5749 C C . PHE A 1 701 ? -21.085 1.707 46.759 1.00 91.12 701 PHE A C 1
ATOM 5751 O O . PHE A 1 701 ? -20.087 1.221 46.239 1.00 91.12 701 PHE A O 1
ATOM 5758 N N . TRP A 1 702 ? -22.023 2.327 46.040 1.00 93.50 702 TRP A N 1
ATOM 5759 C CA . TRP A 1 702 ? -21.968 2.417 44.583 1.00 93.50 702 TRP A CA 1
ATOM 5760 C C . TRP A 1 702 ? -20.720 3.143 44.082 1.00 93.50 702 TRP A C 1
ATOM 5762 O O . TRP A 1 702 ? -20.093 2.688 43.134 1.00 93.50 702 TRP A O 1
ATOM 5772 N N . LYS A 1 703 ? -20.280 4.216 44.752 1.00 90.25 703 LYS A N 1
ATOM 5773 C CA . LYS A 1 703 ? -19.010 4.881 44.405 1.00 90.25 703 LYS A CA 1
ATOM 5774 C C . LYS A 1 703 ? -17.812 3.933 44.511 1.00 90.25 703 LYS A C 1
ATOM 5776 O O . LYS A 1 703 ? -16.949 3.964 43.639 1.00 90.25 703 LYS A O 1
ATOM 5781 N N . ALA A 1 704 ? -17.768 3.092 45.546 1.00 88.88 704 ALA A N 1
ATOM 5782 C CA . ALA A 1 704 ? -16.723 2.080 45.697 1.00 88.88 704 ALA A CA 1
ATOM 5783 C C . ALA A 1 704 ? -16.835 0.986 44.623 1.00 88.88 704 ALA A C 1
ATOM 5785 O O . ALA A 1 704 ? -15.834 0.637 44.003 1.00 88.88 704 ALA A O 1
ATOM 5786 N N . ILE A 1 705 ? -18.054 0.517 44.338 1.00 93.06 705 ILE A N 1
ATOM 5787 C CA . ILE A 1 705 ? -18.335 -0.446 43.264 1.00 93.06 705 ILE A CA 1
ATOM 5788 C C . ILE A 1 705 ? -17.837 0.093 41.919 1.00 93.06 705 ILE A C 1
ATOM 5790 O O . ILE A 1 705 ? -17.087 -0.601 41.244 1.00 93.06 705 ILE A O 1
ATOM 5794 N N . LYS A 1 706 ? -18.147 1.347 41.556 1.00 91.50 706 LYS A N 1
ATOM 5795 C CA . LYS A 1 706 ? -17.666 1.961 40.304 1.00 91.50 706 LYS A CA 1
ATOM 5796 C C . LYS A 1 706 ? -16.140 1.962 40.198 1.00 91.50 706 LYS A C 1
ATOM 5798 O O . LYS A 1 706 ? -15.617 1.714 39.119 1.00 91.50 706 LYS A O 1
ATOM 5803 N N . ILE A 1 707 ? -15.423 2.217 41.294 1.00 89.88 707 ILE A N 1
ATOM 5804 C CA . ILE A 1 707 ? -13.953 2.147 41.307 1.00 89.88 707 ILE A CA 1
ATOM 5805 C C . ILE A 1 707 ? -13.482 0.719 41.018 1.00 89.88 707 ILE A C 1
ATOM 5807 O O . ILE A 1 707 ? -12.659 0.524 40.133 1.00 89.88 707 ILE A O 1
ATOM 5811 N N . LEU A 1 708 ? -14.027 -0.279 41.718 1.00 92.69 708 LEU A N 1
ATOM 5812 C CA . LEU A 1 708 ? -13.648 -1.683 41.528 1.00 92.69 708 LEU A CA 1
ATOM 5813 C C . LEU A 1 708 ? -13.958 -2.179 40.108 1.00 92.69 708 LEU A C 1
ATOM 5815 O O . LEU A 1 708 ? -13.132 -2.859 39.506 1.00 92.69 708 LEU A O 1
ATOM 5819 N N . LEU A 1 709 ? -15.111 -1.793 39.557 1.00 93.19 709 LEU A N 1
ATOM 5820 C CA . LEU A 1 709 ? -15.510 -2.106 38.183 1.00 93.19 709 LEU A CA 1
ATOM 5821 C C . LEU A 1 709 ? -14.550 -1.496 37.155 1.00 93.19 709 LEU A C 1
ATOM 5823 O O . LEU A 1 709 ? -14.145 -2.186 36.221 1.00 93.19 709 LEU A O 1
ATOM 5827 N N . ARG A 1 710 ? -14.126 -0.241 37.364 1.00 91.19 710 ARG A N 1
ATOM 5828 C CA . ARG A 1 710 ? -13.144 0.435 36.501 1.00 91.19 710 ARG A CA 1
ATOM 5829 C C . ARG A 1 710 ? -11.739 -0.162 36.571 1.00 91.19 710 ARG A C 1
ATOM 5831 O O . ARG A 1 710 ? -10.951 0.072 35.667 1.00 91.19 710 ARG A O 1
ATOM 5838 N N . LEU A 1 711 ? -11.431 -0.914 37.628 1.00 92.25 711 LEU A N 1
ATOM 5839 C CA . LEU A 1 711 ? -10.164 -1.628 37.808 1.00 92.25 711 LEU A CA 1
ATOM 5840 C C . LEU A 1 711 ? -10.235 -3.106 37.378 1.00 92.25 711 LEU A C 1
ATOM 5842 O O . LEU A 1 711 ? -9.249 -3.820 37.518 1.00 92.25 711 LEU A O 1
ATOM 5846 N N . GLY A 1 712 ? -11.392 -3.592 36.912 1.00 93.00 712 GLY A N 1
ATOM 5847 C CA . GLY A 1 712 ? -11.581 -5.000 36.538 1.00 93.00 712 GLY A CA 1
ATOM 5848 C C . GLY A 1 712 ? -11.760 -5.969 37.718 1.00 93.00 712 GLY A C 1
ATOM 5849 O O . GLY A 1 712 ? -11.741 -7.183 37.534 1.00 93.00 712 GLY A O 1
ATOM 5850 N N . LEU A 1 713 ? -11.970 -5.471 38.942 1.00 94.50 713 LEU A N 1
ATOM 5851 C CA . LEU A 1 713 ? -12.070 -6.282 40.166 1.00 94.50 713 LEU A CA 1
ATOM 5852 C C . LEU A 1 713 ? -13.509 -6.788 40.391 1.00 94.50 713 LEU A C 1
ATOM 5854 O O . LEU A 1 713 ? -14.146 -6.507 41.411 1.00 94.50 713 LEU A O 1
ATOM 5858 N N . TYR A 1 714 ? -14.049 -7.519 39.413 1.00 94.19 714 TYR A N 1
ATOM 5859 C CA . TYR A 1 714 ? -15.488 -7.802 39.301 1.00 94.19 714 TYR A CA 1
ATOM 5860 C C . TYR A 1 714 ? -16.077 -8.590 40.477 1.00 94.19 714 TYR A C 1
ATOM 5862 O O . TYR A 1 714 ? -17.188 -8.294 40.910 1.00 94.19 714 TYR A O 1
ATOM 5870 N N . ILE A 1 715 ? -15.333 -9.551 41.037 1.00 92.19 715 ILE A N 1
ATOM 5871 C CA . ILE A 1 715 ? -15.801 -10.361 42.180 1.00 92.19 715 ILE A CA 1
ATOM 5872 C C . ILE A 1 715 ? -15.973 -9.481 43.426 1.00 92.19 715 ILE A C 1
ATOM 5874 O O . ILE A 1 715 ? -16.993 -9.559 44.106 1.00 92.19 715 ILE A O 1
ATOM 5878 N N . PHE A 1 716 ? -15.003 -8.603 43.704 1.00 93.50 716 PHE A N 1
ATOM 5879 C CA . PHE A 1 716 ? -15.078 -7.692 44.850 1.00 93.50 716 PHE A CA 1
ATOM 5880 C C . PHE A 1 716 ? -16.212 -6.675 44.673 1.00 93.50 716 PHE A C 1
ATOM 5882 O O . PHE A 1 716 ? -16.932 -6.373 45.624 1.00 93.50 716 PHE A O 1
ATOM 5889 N N . ALA A 1 717 ? -16.404 -6.176 43.447 1.00 94.50 717 ALA A N 1
ATOM 5890 C CA . ALA A 1 717 ? -17.521 -5.299 43.113 1.00 94.50 717 ALA A CA 1
ATOM 5891 C C . ALA A 1 717 ? -18.883 -5.988 43.321 1.00 94.50 717 ALA A C 1
ATOM 5893 O O . ALA A 1 717 ? -19.795 -5.370 43.873 1.00 94.50 717 ALA A O 1
ATOM 5894 N N . GLN A 1 718 ? -19.007 -7.263 42.939 1.00 94.31 718 GLN A N 1
ATOM 5895 C CA . GLN A 1 718 ? -20.232 -8.046 43.111 1.00 94.31 718 GLN A CA 1
ATOM 5896 C C . GLN A 1 718 ? -20.604 -8.216 44.590 1.00 94.31 718 GLN A C 1
ATOM 5898 O O . GLN A 1 718 ? -21.758 -8.012 44.951 1.00 94.31 718 GLN A O 1
ATOM 5903 N N . TRP A 1 719 ? -19.638 -8.497 45.468 1.00 92.06 719 TRP A N 1
ATOM 5904 C CA . TRP A 1 719 ? -19.914 -8.627 46.904 1.00 92.06 719 TRP A CA 1
ATOM 5905 C C . TRP A 1 719 ? -20.480 -7.352 47.525 1.00 92.06 719 TRP A C 1
ATOM 5907 O O . TRP A 1 719 ? -21.431 -7.406 48.301 1.00 92.06 719 TRP A O 1
ATOM 5917 N N . LEU A 1 720 ? -19.926 -6.190 47.166 1.00 92.75 720 LEU A N 1
ATOM 5918 C CA . LEU A 1 720 ? -20.468 -4.909 47.625 1.00 92.75 720 LEU A CA 1
ATOM 5919 C C . LEU A 1 720 ? -21.848 -4.624 47.024 1.00 92.75 720 LEU A C 1
ATOM 5921 O O . LEU A 1 720 ? -22.676 -3.975 47.665 1.00 92.75 720 LEU A O 1
ATOM 5925 N N . TYR A 1 721 ? -22.092 -5.079 45.795 1.00 95.12 721 TYR A N 1
ATOM 5926 C CA . TYR A 1 721 ? -23.388 -4.947 45.146 1.00 95.12 721 TYR A CA 1
ATOM 5927 C C . TYR A 1 721 ? -24.473 -5.774 45.850 1.00 95.12 721 TYR A C 1
ATOM 5929 O O . TYR A 1 721 ? -25.569 -5.255 46.068 1.00 95.12 721 TYR A O 1
ATOM 5937 N N . ASP A 1 722 ? -24.175 -7.004 46.270 1.00 94.19 722 ASP A N 1
ATOM 5938 C CA . ASP A 1 722 ? -25.136 -7.895 46.938 1.00 94.19 722 ASP A CA 1
ATOM 5939 C C . ASP A 1 722 ? -25.741 -7.259 48.209 1.00 94.19 722 ASP A C 1
ATOM 5941 O O . ASP A 1 722 ? -26.928 -7.439 48.506 1.00 94.19 722 ASP A O 1
ATOM 5945 N N . ASP A 1 723 ? -24.967 -6.423 48.911 1.00 92.50 723 ASP A N 1
ATOM 5946 C CA . ASP A 1 723 ? -25.407 -5.657 50.085 1.00 92.50 723 ASP A CA 1
ATOM 5947 C C . ASP A 1 723 ? -26.428 -4.550 49.764 1.00 92.50 723 ASP A C 1
ATOM 5949 O O . ASP A 1 723 ? -27.212 -4.150 50.633 1.00 92.50 723 ASP A O 1
ATOM 5953 N N . ILE A 1 724 ? -26.437 -4.041 48.528 1.00 94.69 724 ILE A N 1
ATOM 5954 C CA . ILE A 1 724 ? -27.303 -2.935 48.085 1.00 94.69 724 ILE A CA 1
ATOM 5955 C C . ILE A 1 724 ? -28.343 -3.355 47.035 1.00 94.69 724 ILE A C 1
ATOM 5957 O O . ILE A 1 724 ? -29.254 -2.582 46.735 1.00 94.69 724 ILE A O 1
ATOM 5961 N N . ALA A 1 725 ? -28.281 -4.584 46.515 1.00 92.56 725 ALA A N 1
ATOM 5962 C CA . ALA A 1 725 ? -29.141 -5.095 45.440 1.00 92.56 725 ALA A CA 1
ATOM 5963 C C . ALA A 1 725 ? -30.650 -5.003 45.749 1.00 92.56 725 ALA A C 1
ATOM 5965 O O . ALA A 1 725 ? -31.483 -4.856 44.849 1.00 92.56 725 ALA A O 1
ATOM 5966 N N . ARG A 1 726 ? -31.022 -5.047 47.037 1.00 92.06 726 ARG A N 1
ATOM 5967 C CA . ARG A 1 726 ? -32.414 -4.897 47.502 1.00 92.06 726 ARG A CA 1
ATOM 5968 C C . ARG A 1 726 ? -32.970 -3.480 47.341 1.00 92.06 726 ARG A C 1
ATOM 5970 O O . ARG A 1 726 ? -34.187 -3.316 47.376 1.00 92.06 726 ARG A O 1
ATOM 5977 N N . GLU A 1 727 ? -32.117 -2.467 47.187 1.00 92.69 727 GLU A N 1
ATOM 5978 C CA . GLU A 1 727 ? -32.558 -1.091 46.925 1.00 92.69 727 GLU A CA 1
ATOM 5979 C C . GLU A 1 727 ? -32.942 -0.861 45.458 1.00 92.69 727 GLU A C 1
ATOM 5981 O O . GLU A 1 727 ? -33.763 0.017 45.188 1.00 92.69 727 GLU A O 1
ATOM 5986 N N . CYS A 1 728 ? -32.399 -1.670 44.542 1.00 91.19 728 CYS A N 1
ATOM 5987 C CA . CYS A 1 728 ? -32.677 -1.608 43.110 1.00 91.19 728 CYS A CA 1
ATOM 5988 C C . CYS A 1 728 ? -34.072 -2.169 42.790 1.00 91.19 728 CYS A C 1
ATOM 5990 O O . CYS A 1 728 ? -34.524 -3.151 43.400 1.00 91.19 728 CYS A O 1
ATOM 5992 N N . SER A 1 729 ? -34.740 -1.585 41.794 1.00 90.81 729 SER A N 1
ATOM 5993 C CA . SER A 1 729 ? -35.945 -2.176 41.202 1.00 90.81 729 SER A CA 1
ATOM 5994 C C . SER A 1 729 ? -35.638 -3.523 40.534 1.00 90.81 729 SER A C 1
ATOM 5996 O O . SER A 1 729 ? -34.482 -3.886 40.329 1.00 90.81 729 SER A O 1
ATOM 5998 N N . GLU A 1 730 ? -36.675 -4.296 40.209 1.00 91.69 730 GLU A N 1
ATOM 5999 C CA . GLU A 1 730 ? -36.509 -5.633 39.621 1.00 91.69 730 GLU A CA 1
ATOM 6000 C C . GLU A 1 730 ? -35.726 -5.605 38.298 1.00 91.69 730 GLU A C 1
ATOM 6002 O O . GLU A 1 730 ? -34.819 -6.410 38.106 1.00 91.69 730 GLU A O 1
ATOM 6007 N N . VAL A 1 731 ? -36.019 -4.632 37.429 1.00 93.81 731 VAL A N 1
ATOM 6008 C CA . VAL A 1 731 ? -35.335 -4.461 36.139 1.00 93.81 731 VAL A CA 1
ATOM 6009 C C . VAL A 1 731 ? -33.882 -4.005 36.303 1.00 93.81 731 VAL A C 1
ATOM 6011 O O . VAL A 1 731 ? -32.994 -4.550 35.656 1.00 93.81 731 VAL A O 1
ATOM 6014 N N . GLU A 1 732 ? -33.609 -3.061 37.209 1.00 93.69 732 GLU A N 1
ATOM 6015 C CA . GLU A 1 732 ? -32.242 -2.596 37.495 1.00 93.69 732 GLU A CA 1
ATOM 6016 C C . GLU A 1 732 ? -31.391 -3.725 38.080 1.00 93.69 732 GLU A C 1
ATOM 6018 O O . GLU A 1 732 ? -30.224 -3.891 37.725 1.00 93.69 732 GLU A O 1
ATOM 6023 N N . ARG A 1 733 ? -31.993 -4.534 38.961 1.00 94.00 733 ARG A N 1
ATOM 6024 C CA . ARG A 1 733 ? -31.342 -5.707 39.537 1.00 94.00 733 ARG A CA 1
ATOM 6025 C C . ARG A 1 733 ? -31.018 -6.738 38.466 1.00 94.00 733 ARG A C 1
ATOM 6027 O O . ARG A 1 733 ? -29.899 -7.229 38.439 1.00 94.00 733 ARG A O 1
ATOM 6034 N N . TYR A 1 734 ? -31.954 -7.006 37.556 1.00 95.06 734 TYR A N 1
ATOM 6035 C CA . TYR A 1 734 ? -31.712 -7.898 36.426 1.00 95.06 734 TYR A CA 1
ATOM 6036 C C . TYR A 1 734 ? -30.533 -7.433 35.564 1.00 95.06 734 TYR A C 1
ATOM 6038 O O . TYR A 1 734 ? -29.646 -8.237 35.289 1.00 95.06 734 TYR A O 1
ATOM 6046 N N . ILE A 1 735 ? -30.495 -6.149 35.184 1.00 94.50 735 ILE A N 1
ATOM 6047 C CA . ILE A 1 735 ? -29.410 -5.568 34.375 1.00 94.50 735 ILE A CA 1
ATOM 6048 C C . ILE A 1 735 ? -28.053 -5.793 35.058 1.00 94.50 735 ILE A C 1
ATOM 6050 O O . ILE A 1 735 ? -27.133 -6.327 34.442 1.00 94.50 735 ILE A O 1
ATOM 6054 N N . LEU A 1 736 ? -27.937 -5.437 36.340 1.00 95.06 736 LEU A N 1
ATOM 6055 C CA . LEU A 1 736 ? -26.674 -5.520 37.076 1.00 95.06 736 LEU A CA 1
ATOM 6056 C C . LEU A 1 736 ? -26.264 -6.964 37.398 1.00 95.06 736 LEU A C 1
ATOM 6058 O O . LEU A 1 736 ? -25.115 -7.326 37.157 1.00 95.06 736 LEU A O 1
ATOM 6062 N N . GLU A 1 737 ? -27.176 -7.811 37.885 1.00 93.81 737 GLU A N 1
ATOM 6063 C CA . GLU A 1 737 ? -26.885 -9.223 38.177 1.00 93.81 737 GLU A CA 1
ATOM 6064 C C . GLU A 1 737 ? -26.457 -9.985 36.919 1.00 93.81 737 GLU A C 1
ATOM 6066 O O . GLU A 1 737 ? -25.523 -10.788 36.964 1.00 93.81 737 GLU A O 1
ATOM 6071 N N . ALA A 1 738 ? -27.117 -9.725 35.788 1.00 93.69 738 ALA A N 1
ATOM 6072 C CA . ALA A 1 738 ? -26.741 -10.297 34.506 1.00 93.69 738 ALA A CA 1
ATOM 6073 C C . ALA A 1 738 ? -25.331 -9.861 34.082 1.00 93.69 738 ALA A C 1
ATOM 6075 O O . ALA A 1 738 ? -24.529 -10.704 33.680 1.00 93.69 738 ALA A O 1
ATOM 6076 N N . SER A 1 739 ? -24.999 -8.571 34.216 1.00 94.12 739 SER A N 1
ATOM 6077 C CA . SER A 1 739 ? -23.651 -8.065 33.929 1.00 94.12 739 SER A CA 1
ATOM 6078 C C . SER A 1 739 ? -22.592 -8.677 34.841 1.00 94.12 739 SER A C 1
ATOM 6080 O O . SER A 1 739 ? -21.577 -9.157 34.347 1.00 94.12 739 SER A O 1
ATOM 6082 N N . PHE A 1 740 ? -22.824 -8.751 36.154 1.00 94.19 740 PHE A N 1
ATOM 6083 C CA . PHE A 1 740 ? -21.876 -9.394 37.069 1.00 94.19 740 PHE A CA 1
ATOM 6084 C C . PHE A 1 740 ? -21.642 -10.863 36.720 1.00 94.19 740 PHE A C 1
ATOM 6086 O O . PHE A 1 740 ? -20.497 -11.315 36.716 1.00 94.19 740 PHE A O 1
ATOM 6093 N N . LYS A 1 741 ? -22.695 -11.607 36.368 1.00 92.38 741 LYS A N 1
ATOM 6094 C CA . LYS A 1 741 ? -22.558 -13.003 35.931 1.00 92.38 741 LYS A CA 1
ATOM 6095 C C . LYS A 1 741 ? -21.801 -13.135 34.616 1.00 92.38 741 LYS A C 1
ATOM 6097 O O . LYS A 1 741 ? -21.069 -14.107 34.456 1.00 92.38 741 LYS A O 1
ATOM 6102 N N . LEU A 1 742 ? -21.940 -12.169 33.708 1.00 91.06 742 LEU A N 1
ATOM 6103 C CA . LEU A 1 742 ? -21.159 -12.109 32.473 1.00 91.06 742 LEU A CA 1
ATOM 6104 C C . LEU A 1 742 ? -19.663 -11.960 32.773 1.00 91.06 742 LEU A C 1
ATOM 6106 O O . LEU A 1 742 ? -18.860 -12.748 32.286 1.00 91.06 742 LEU A O 1
ATOM 6110 N N . PHE A 1 743 ? -19.293 -11.024 33.646 1.00 90.12 743 PHE A N 1
ATOM 6111 C CA . PHE A 1 743 ? -17.891 -10.759 33.981 1.00 90.12 743 PHE A CA 1
ATOM 6112 C C . PHE A 1 743 ? -17.250 -11.778 34.932 1.00 90.12 743 PHE A C 1
ATOM 6114 O O . PHE A 1 743 ? -16.029 -11.899 34.959 1.00 90.12 743 PHE A O 1
ATOM 6121 N N . THR A 1 744 ? -18.044 -12.533 35.693 1.00 88.00 744 THR A N 1
ATOM 6122 C CA . THR A 1 744 ? -17.552 -13.606 36.579 1.00 88.00 744 THR A CA 1
ATOM 6123 C C . THR A 1 744 ? -17.666 -15.007 35.974 1.00 88.00 744 THR A C 1
ATOM 6125 O O . THR A 1 744 ? -17.376 -15.986 36.659 1.00 88.00 744 THR A O 1
ATOM 6128 N N . ASN A 1 745 ? -18.053 -15.105 34.696 1.00 84.25 745 ASN A N 1
ATOM 6129 C CA . ASN A 1 745 ? -18.214 -16.354 33.948 1.00 84.25 745 ASN A CA 1
ATOM 6130 C C . ASN A 1 745 ? -19.223 -17.341 34.584 1.00 84.25 745 ASN A C 1
ATOM 6132 O O . ASN A 1 745 ? -18.970 -18.534 34.717 1.00 84.25 745 ASN A O 1
ATOM 6136 N N . GLN A 1 746 ? -20.389 -16.835 35.003 1.00 85.38 746 GLN A N 1
ATOM 6137 C CA . GLN A 1 746 ? -21.450 -17.590 35.697 1.00 85.38 746 GLN A CA 1
ATOM 6138 C C . GLN A 1 746 ? -22.771 -17.644 34.896 1.00 85.38 746 GLN A C 1
ATOM 6140 O O . GLN A 1 746 ? -23.865 -17.673 35.469 1.00 85.38 746 GLN A O 1
ATOM 6145 N N . LEU A 1 747 ? -22.697 -17.616 33.558 1.00 84.81 747 LEU A N 1
ATOM 6146 C CA . LEU A 1 747 ? -23.862 -17.449 32.671 1.00 84.81 747 LEU A CA 1
ATOM 6147 C C . LEU A 1 747 ? -24.535 -18.740 32.177 1.00 84.81 747 LEU A C 1
ATOM 6149 O O . LEU A 1 747 ? -25.640 -18.648 31.627 1.00 84.81 747 LEU A O 1
ATOM 6153 N N . GLU A 1 748 ? -23.932 -19.920 32.364 1.00 75.56 748 GLU A N 1
ATOM 6154 C CA . GLU A 1 748 ? -24.412 -21.188 31.775 1.00 75.56 748 GLU A CA 1
ATOM 6155 C C . GLU A 1 748 ? -25.908 -21.448 32.025 1.00 75.56 748 GLU A C 1
ATOM 6157 O O . GLU A 1 748 ? -26.634 -21.807 31.103 1.00 75.56 748 GLU A O 1
ATOM 6162 N N . ASN A 1 749 ? -26.403 -21.154 33.232 1.00 75.56 749 ASN A N 1
ATOM 6163 C CA . ASN A 1 749 ? -27.801 -21.391 33.626 1.00 75.56 749 ASN A CA 1
ATOM 6164 C C . ASN A 1 749 ? -28.625 -20.105 33.832 1.00 75.56 749 ASN A C 1
ATOM 6166 O O . ASN A 1 749 ? -29.696 -20.131 34.442 1.00 75.56 749 ASN A O 1
ATOM 6170 N N . PHE A 1 750 ? -28.140 -18.949 33.369 1.00 86.75 750 PHE A N 1
ATOM 6171 C CA . PHE A 1 750 ? -28.837 -17.680 33.589 1.00 86.75 750 PHE A CA 1
ATOM 6172 C C . PHE A 1 750 ? -30.097 -17.553 32.712 1.00 86.75 750 PHE A C 1
ATOM 6174 O O . PHE A 1 750 ? -30.038 -17.653 31.491 1.00 86.75 750 PHE A O 1
ATOM 6181 N N . THR A 1 751 ? -31.272 -17.326 33.293 1.00 86.50 751 THR A N 1
ATOM 6182 C CA . THR A 1 751 ? -32.505 -17.230 32.489 1.00 86.50 751 THR A CA 1
ATOM 6183 C C . THR A 1 751 ? -32.688 -15.814 31.947 1.00 86.50 751 THR A C 1
ATOM 6185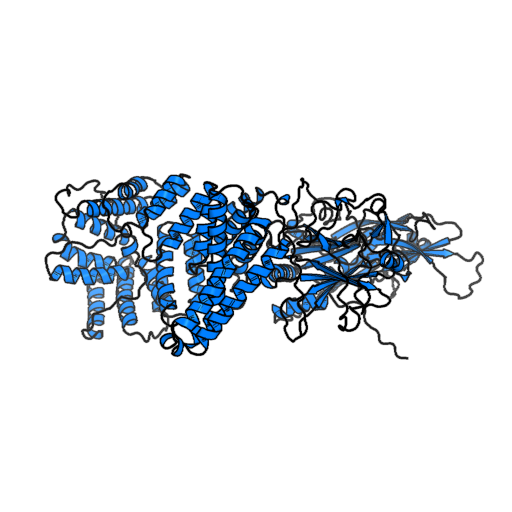 O O . THR A 1 751 ? -32.725 -14.861 32.720 1.00 86.50 751 THR A O 1
ATOM 6188 N N . ILE A 1 752 ? -32.839 -15.681 30.625 1.00 88.06 752 ILE A N 1
ATOM 6189 C CA . ILE A 1 752 ? -33.100 -14.388 29.980 1.00 88.06 752 ILE A CA 1
ATOM 6190 C C . ILE A 1 752 ? -34.547 -13.965 30.229 1.00 88.06 752 ILE A C 1
ATOM 6192 O O . ILE A 1 752 ? -35.488 -14.676 29.862 1.00 88.06 752 ILE A O 1
ATOM 6196 N N . VAL A 1 753 ? -34.725 -12.770 30.788 1.00 84.56 753 VAL A N 1
ATOM 6197 C CA . VAL A 1 753 ? -36.031 -12.120 30.912 1.00 84.56 753 VAL A CA 1
ATOM 6198 C C . VAL A 1 753 ? -36.243 -11.223 29.697 1.00 84.56 753 VAL A C 1
ATOM 6200 O O . VAL A 1 753 ? -35.459 -10.314 29.430 1.00 84.56 753 VAL A O 1
ATOM 6203 N N . LYS A 1 754 ? -37.299 -11.505 28.926 1.00 74.50 754 LYS A N 1
ATOM 6204 C CA . LYS A 1 754 ? -37.557 -10.807 27.656 1.00 74.50 754 LYS A CA 1
ATOM 6205 C C . LYS A 1 754 ? -38.259 -9.467 27.842 1.00 74.50 754 LYS A C 1
ATOM 6207 O O . LYS A 1 754 ? -37.887 -8.516 27.170 1.00 74.50 754 LYS A O 1
ATOM 6212 N N . ASN A 1 755 ? -39.237 -9.403 28.747 1.00 74.81 755 ASN A N 1
ATOM 6213 C CA . ASN A 1 755 ? -40.075 -8.226 28.958 1.00 74.81 755 ASN A CA 1
ATOM 6214 C C . ASN A 1 755 ? -40.250 -7.964 30.456 1.00 74.81 755 ASN A C 1
ATOM 6216 O O . ASN A 1 755 ? -40.611 -8.876 31.201 1.00 74.81 755 ASN A O 1
ATOM 6220 N N . PHE A 1 756 ? -40.081 -6.708 30.860 1.00 86.50 756 PHE A N 1
ATOM 6221 C CA . PHE A 1 756 ? -40.523 -6.197 32.154 1.00 86.50 756 PHE A CA 1
ATOM 6222 C C . PHE A 1 756 ? -41.716 -5.267 31.932 1.00 86.50 756 PHE A C 1
ATOM 6224 O O . PHE A 1 756 ? -41.757 -4.540 30.941 1.00 86.50 756 PHE A O 1
ATOM 6231 N N . GLN A 1 757 ? -42.691 -5.263 32.840 1.00 83.56 757 GLN A N 1
ATOM 6232 C CA . GLN A 1 757 ? -43.743 -4.246 32.812 1.00 83.56 757 GLN A CA 1
ATOM 6233 C C . GLN A 1 757 ? -43.224 -2.992 33.508 1.00 83.56 757 GLN A C 1
ATOM 6235 O O . GLN A 1 757 ? -43.250 -2.924 34.732 1.00 83.56 757 GLN A O 1
ATOM 6240 N N . ILE A 1 758 ? -42.700 -2.039 32.733 1.00 84.56 758 ILE A N 1
ATOM 6241 C CA . ILE A 1 758 ? -42.019 -0.841 33.254 1.00 84.56 758 ILE A CA 1
ATOM 6242 C C . ILE A 1 758 ? -42.533 0.472 32.664 1.00 84.56 758 ILE A C 1
ATOM 6244 O O . ILE A 1 758 ? -41.981 1.515 32.983 1.00 84.56 758 ILE A O 1
ATOM 6248 N N . ASP A 1 759 ? -43.622 0.453 31.889 1.00 82.19 759 ASP A N 1
ATOM 6249 C CA . ASP A 1 759 ? -44.201 1.642 31.231 1.00 82.19 759 ASP A CA 1
ATOM 6250 C C . ASP A 1 759 ? -44.569 2.774 32.207 1.00 82.19 759 ASP A C 1
ATOM 6252 O O . ASP A 1 759 ? -44.706 3.931 31.818 1.00 82.19 759 ASP A O 1
ATOM 6256 N N . TYR A 1 760 ? -44.738 2.449 33.491 1.00 79.81 760 TYR A N 1
ATOM 6257 C CA . TYR A 1 760 ? -45.017 3.419 34.548 1.00 79.81 760 TYR A CA 1
ATOM 6258 C C . TYR A 1 760 ? -43.766 4.157 35.057 1.00 79.81 760 TYR A C 1
ATOM 6260 O O . TYR A 1 760 ? -43.900 5.124 35.811 1.00 79.81 760 TYR A O 1
ATOM 6268 N N . LEU A 1 761 ? -42.557 3.694 34.719 1.00 83.62 761 LEU A N 1
ATOM 6269 C CA . LEU A 1 761 ? -41.304 4.318 35.135 1.00 83.62 761 LEU A CA 1
ATOM 6270 C C . LEU A 1 761 ? -40.934 5.468 34.186 1.00 83.62 761 LEU A C 1
ATOM 6272 O O . LEU A 1 761 ? -41.028 5.323 32.969 1.00 83.62 761 LEU A O 1
ATOM 6276 N N . PRO A 1 762 ? -40.433 6.599 34.710 1.00 78.06 762 PRO A N 1
ATOM 6277 C CA . PRO A 1 762 ? -40.072 7.755 33.887 1.00 78.06 762 PRO A CA 1
ATOM 6278 C C . PRO A 1 762 ? -38.913 7.486 32.907 1.00 78.06 762 PRO A C 1
ATOM 6280 O O . PRO A 1 762 ? -38.761 8.222 31.940 1.00 78.06 762 PRO A O 1
ATOM 6283 N N . ASN A 1 763 ? -38.111 6.441 33.135 1.00 84.81 763 ASN A N 1
ATOM 6284 C CA . ASN A 1 763 ? -36.981 6.013 32.302 1.00 84.81 763 ASN A CA 1
ATOM 6285 C C . ASN A 1 763 ? -37.214 4.642 31.627 1.00 84.81 763 ASN A C 1
ATOM 6287 O O . ASN A 1 763 ? -36.252 3.938 31.313 1.00 84.81 763 ASN A O 1
ATOM 6291 N N . ALA A 1 764 ? -38.478 4.252 31.406 1.00 87.44 764 ALA A N 1
ATOM 6292 C CA . ALA A 1 764 ? -38.859 2.951 30.843 1.00 87.44 764 ALA A CA 1
ATOM 6293 C C . ALA A 1 764 ? -38.137 2.616 29.526 1.00 87.44 764 ALA A C 1
ATOM 6295 O O . ALA A 1 764 ? -37.648 1.499 29.353 1.00 87.44 764 ALA A O 1
ATOM 6296 N N . THR A 1 765 ? -38.020 3.593 28.623 1.00 88.25 765 THR A N 1
ATOM 6297 C CA . THR A 1 765 ? -37.334 3.461 27.329 1.00 88.25 765 THR A CA 1
ATOM 6298 C C . THR A 1 765 ? -35.861 3.083 27.501 1.00 88.25 765 THR A C 1
ATOM 6300 O O . THR A 1 765 ? -35.404 2.086 26.947 1.00 88.25 765 THR A O 1
ATOM 6303 N N . THR A 1 766 ? -35.125 3.832 28.328 1.00 89.50 766 THR A N 1
ATOM 6304 C CA . THR A 1 766 ? -33.705 3.585 28.616 1.00 89.50 766 THR A CA 1
ATOM 6305 C C . THR A 1 766 ? -33.499 2.231 29.291 1.00 89.50 766 THR A C 1
ATOM 6307 O O . THR A 1 766 ? -32.622 1.471 28.892 1.00 89.50 766 THR A O 1
ATOM 6310 N N . LEU A 1 767 ? -34.338 1.884 30.272 1.00 90.88 767 LEU A N 1
ATOM 6311 C CA . LEU A 1 767 ? -34.282 0.582 30.942 1.00 90.88 767 LEU A CA 1
ATOM 6312 C C . LEU A 1 767 ? -34.553 -0.576 29.971 1.00 90.88 767 LEU A C 1
ATOM 6314 O O . LEU A 1 767 ? -33.868 -1.593 30.028 1.00 90.88 767 LEU A O 1
ATOM 6318 N N . THR A 1 768 ? -35.500 -0.411 29.045 1.00 90.88 768 THR A N 1
ATOM 6319 C CA . THR A 1 768 ? -35.779 -1.401 27.991 1.00 90.88 768 THR A CA 1
ATOM 6320 C C . THR A 1 768 ? -34.567 -1.593 27.080 1.00 90.88 768 THR A C 1
ATOM 6322 O O . THR A 1 768 ? -34.185 -2.727 26.791 1.00 90.88 768 THR A O 1
ATOM 6325 N N . ALA A 1 769 ? -33.906 -0.502 26.685 1.00 92.00 769 ALA A N 1
ATOM 6326 C CA . ALA A 1 769 ? -32.687 -0.556 25.883 1.00 92.00 769 ALA A CA 1
ATOM 6327 C C . ALA A 1 769 ? -31.538 -1.280 26.612 1.00 92.00 769 ALA A C 1
ATOM 6329 O O . ALA A 1 769 ? -30.887 -2.132 26.009 1.00 92.00 769 ALA A O 1
ATOM 6330 N N . PHE A 1 770 ? -31.344 -1.045 27.917 1.00 92.88 770 PHE A N 1
ATOM 6331 C CA . PHE A 1 770 ? -30.362 -1.790 28.720 1.00 92.88 770 PHE A CA 1
ATOM 6332 C C . PHE A 1 770 ? -30.705 -3.278 28.858 1.00 92.88 770 PHE A C 1
ATOM 6334 O O . PHE A 1 770 ? -29.809 -4.119 28.796 1.00 92.88 770 PHE A O 1
ATOM 6341 N N . VAL A 1 771 ? -31.989 -3.631 28.990 1.00 93.50 771 VAL A N 1
ATOM 6342 C CA . VAL A 1 771 ? -32.431 -5.037 28.978 1.00 93.50 771 VAL A CA 1
ATOM 6343 C C . VAL A 1 771 ? -32.104 -5.695 27.634 1.00 93.50 771 VAL A C 1
ATOM 6345 O O . VAL A 1 771 ? -31.615 -6.823 27.601 1.00 93.50 771 VAL A O 1
ATOM 6348 N N . HIS A 1 772 ? -32.322 -5.002 26.515 1.00 93.75 772 HIS A N 1
ATOM 6349 C CA . HIS A 1 772 ? -31.921 -5.500 25.201 1.00 93.75 772 HIS A CA 1
ATOM 6350 C C . HIS A 1 772 ? -30.399 -5.622 25.062 1.00 93.75 772 HIS A C 1
ATOM 6352 O O . HIS A 1 772 ? -29.929 -6.662 24.604 1.00 93.75 772 HIS A O 1
ATOM 6358 N N . LEU A 1 773 ? -29.628 -4.628 25.511 1.00 94.19 773 LEU A N 1
ATOM 6359 C CA . LEU A 1 773 ? -28.164 -4.670 25.496 1.00 94.19 773 LEU A CA 1
ATOM 6360 C C . LEU A 1 773 ? -27.642 -5.889 26.260 1.00 94.19 773 LEU A C 1
ATOM 6362 O O . LEU A 1 773 ? -26.874 -6.676 25.706 1.00 94.19 773 LEU A O 1
ATOM 6366 N N . ILE A 1 774 ? -28.094 -6.089 27.502 1.00 94.56 774 ILE A N 1
ATOM 6367 C CA . ILE A 1 774 ? -27.595 -7.186 28.331 1.00 94.56 774 ILE A CA 1
ATOM 6368 C C . ILE A 1 774 ? -28.042 -8.553 27.807 1.00 94.56 774 ILE A C 1
ATOM 6370 O O . ILE A 1 774 ? -27.243 -9.485 27.791 1.00 94.56 774 ILE A O 1
ATOM 6374 N N . ASN A 1 775 ? -29.270 -8.672 27.293 1.00 93.88 775 ASN A N 1
ATOM 6375 C CA . ASN A 1 775 ? -29.749 -9.905 26.664 1.00 93.88 775 ASN A CA 1
ATOM 6376 C C . ASN A 1 775 ? -28.945 -10.250 25.406 1.00 93.88 775 ASN A C 1
ATOM 6378 O O . ASN A 1 775 ? -28.567 -11.406 25.226 1.00 93.88 775 ASN A O 1
ATOM 6382 N N . GLY A 1 776 ? -28.645 -9.252 24.569 1.00 93.88 776 GLY A N 1
ATOM 6383 C CA . GLY A 1 776 ? -27.758 -9.417 23.421 1.00 93.88 776 GLY A CA 1
ATOM 6384 C C . GLY A 1 776 ? -26.358 -9.859 23.846 1.00 93.88 776 GLY A C 1
ATOM 6385 O O . GLY A 1 776 ? -25.841 -10.828 23.302 1.00 93.88 776 GLY A O 1
ATOM 6386 N N . ASN A 1 777 ? -25.789 -9.230 24.880 1.00 93.06 777 ASN A N 1
ATOM 6387 C CA . ASN A 1 777 ? -24.469 -9.582 25.412 1.00 93.06 777 ASN A CA 1
ATOM 6388 C C . ASN A 1 777 ? -24.419 -11.016 25.969 1.00 93.06 777 ASN A C 1
ATOM 6390 O O . ASN A 1 777 ? -23.439 -11.713 25.726 1.00 93.06 777 ASN A O 1
ATOM 6394 N N . ILE A 1 778 ? -25.459 -11.475 26.678 1.00 92.19 778 ILE A N 1
ATOM 6395 C CA . ILE A 1 778 ? -25.541 -12.853 27.195 1.00 92.19 778 ILE A CA 1
ATOM 6396 C C . ILE A 1 778 ? -25.565 -13.864 26.048 1.00 92.19 778 ILE A C 1
ATOM 6398 O O . ILE A 1 778 ? -24.825 -14.843 26.082 1.00 92.19 778 ILE A O 1
ATOM 6402 N N . GLU A 1 779 ? -26.422 -13.657 25.047 1.00 91.19 779 GLU A N 1
ATOM 6403 C CA . GLU A 1 779 ? -26.538 -14.592 23.920 1.00 91.19 779 GLU A CA 1
ATOM 6404 C C . GLU A 1 779 ? -25.262 -14.597 23.075 1.00 91.19 779 GLU A C 1
ATOM 6406 O O . GLU A 1 779 ? -24.765 -15.666 22.734 1.00 91.19 779 GLU A O 1
ATOM 6411 N N . HIS A 1 780 ? -24.675 -13.423 22.825 1.00 90.75 780 HIS A N 1
ATOM 6412 C CA . HIS A 1 780 ? -23.388 -13.307 22.143 1.00 90.75 780 HIS A CA 1
ATOM 6413 C C . HIS A 1 780 ? -22.268 -14.017 22.921 1.00 90.75 780 HIS A C 1
ATOM 6415 O O . HIS A 1 780 ? -21.418 -14.667 22.322 1.00 90.75 780 HIS A O 1
ATOM 6421 N N . PHE A 1 781 ? -22.263 -13.929 24.256 1.00 88.56 781 PHE A N 1
ATOM 6422 C CA . PHE A 1 781 ? -21.300 -14.643 25.100 1.00 88.56 781 PHE A CA 1
ATOM 6423 C C . PHE A 1 781 ? -21.486 -16.166 25.039 1.00 88.56 781 PHE A C 1
ATOM 6425 O O . PHE A 1 781 ? -20.508 -16.905 24.989 1.00 88.56 781 PHE A O 1
ATOM 6432 N N . ARG A 1 782 ? -22.735 -16.646 25.031 1.00 88.12 782 ARG A N 1
ATOM 6433 C CA . ARG A 1 782 ? -23.052 -18.082 24.953 1.00 88.12 782 ARG A CA 1
ATOM 6434 C C . ARG A 1 782 ? -22.666 -18.701 23.626 1.00 88.12 782 ARG A C 1
ATOM 6436 O O . ARG A 1 782 ? -22.152 -19.815 23.600 1.00 88.12 782 ARG A O 1
ATOM 6443 N N . ASN A 1 783 ? -22.983 -18.010 22.539 1.00 85.06 783 ASN A N 1
ATOM 6444 C CA . ASN A 1 783 ? -22.640 -18.436 21.200 1.00 85.06 783 ASN A CA 1
ATOM 6445 C C . ASN A 1 783 ? -22.596 -17.222 20.272 1.00 85.06 783 ASN A C 1
ATOM 6447 O O . ASN A 1 783 ? -23.621 -16.775 19.759 1.00 85.06 783 ASN A O 1
ATOM 6451 N N . SER A 1 784 ? -21.394 -16.703 20.042 1.00 82.69 784 SER A N 1
ATOM 6452 C CA . SER A 1 784 ? -21.203 -15.539 19.175 1.00 82.69 784 SER A CA 1
ATOM 6453 C C . SER A 1 784 ? -21.492 -15.836 17.698 1.00 82.69 784 SER A C 1
ATOM 6455 O O . SER A 1 784 ? -21.801 -14.908 16.957 1.00 82.69 784 SER A O 1
ATOM 6457 N N . GLU A 1 785 ? -21.458 -17.107 17.282 1.00 81.31 785 GLU A N 1
ATOM 6458 C CA . GLU A 1 785 ? -21.739 -17.541 15.905 1.00 81.31 785 GLU A CA 1
ATOM 6459 C C . GLU A 1 785 ? -23.247 -17.711 15.626 1.00 81.31 785 GLU A C 1
ATOM 6461 O O . GLU A 1 785 ? -23.665 -17.817 14.475 1.00 81.31 785 GLU A O 1
ATOM 6466 N N . ASP A 1 786 ? -24.092 -17.742 16.664 1.00 81.25 786 ASP A N 1
ATOM 6467 C CA . ASP A 1 786 ? -25.548 -17.817 16.518 1.00 81.25 786 ASP A CA 1
ATOM 6468 C C . ASP A 1 786 ? -26.146 -16.405 16.504 1.00 81.25 786 ASP A C 1
ATOM 6470 O O . ASP A 1 786 ? -26.149 -15.710 17.517 1.00 81.25 786 ASP A O 1
ATOM 6474 N N . ALA A 1 787 ? -26.727 -15.999 15.372 1.00 82.00 787 ALA A N 1
ATOM 6475 C CA . ALA A 1 787 ? -27.378 -14.699 15.162 1.00 82.00 787 ALA A CA 1
ATOM 6476 C C . ALA A 1 787 ? -28.555 -14.389 16.123 1.00 82.00 787 ALA A C 1
ATOM 6478 O O . ALA A 1 787 ? -29.172 -13.321 16.052 1.00 82.00 787 ALA A O 1
ATOM 6479 N N . SER A 1 788 ? -28.884 -15.287 17.055 1.00 85.25 788 SER A N 1
ATOM 6480 C CA . SER A 1 788 ? -29.880 -15.114 18.115 1.00 85.25 788 SER A CA 1
ATOM 6481 C C . SER A 1 788 ? -29.747 -13.823 18.930 1.00 85.25 788 SER A C 1
ATOM 6483 O O . SER A 1 788 ? -30.768 -13.339 19.438 1.00 85.25 788 SER A O 1
ATOM 6485 N N . TRP A 1 789 ? -28.541 -13.257 19.042 1.00 90.62 789 TRP A N 1
ATOM 6486 C CA . TRP A 1 789 ? -28.273 -11.986 19.720 1.00 90.62 789 TRP A CA 1
ATOM 6487 C C . TRP A 1 789 ? -28.677 -10.748 18.895 1.00 90.62 789 TRP A C 1
ATOM 6489 O O . TRP A 1 789 ? -29.074 -9.735 19.477 1.00 90.62 789 TRP A O 1
ATOM 6499 N N . MET A 1 790 ? -28.674 -10.828 17.555 1.00 91.81 790 MET A N 1
ATOM 6500 C CA . MET A 1 790 ? -28.904 -9.680 16.658 1.00 91.81 790 MET A CA 1
ATOM 6501 C C . MET A 1 790 ? -30.263 -9.020 16.882 1.00 91.81 790 MET A C 1
ATOM 6503 O O . MET A 1 790 ? -30.374 -7.797 16.868 1.00 91.81 790 MET A O 1
ATOM 6507 N N . LYS A 1 791 ? -31.305 -9.817 17.151 1.00 92.56 791 LYS A N 1
ATOM 6508 C CA . LYS A 1 791 ? -32.666 -9.310 17.401 1.00 92.56 791 LYS A CA 1
ATOM 6509 C C . LYS A 1 791 ? -32.727 -8.338 18.584 1.00 92.56 791 LYS A C 1
ATOM 6511 O O . LYS A 1 791 ? -33.554 -7.427 18.583 1.00 92.56 791 LYS A O 1
ATOM 6516 N N . TYR A 1 792 ? -31.873 -8.526 19.593 1.00 94.19 792 TYR A N 1
ATOM 6517 C CA . TYR A 1 792 ? -31.844 -7.657 20.764 1.00 94.19 792 TYR A CA 1
ATOM 6518 C C . TYR A 1 792 ? -31.176 -6.325 20.429 1.00 94.19 792 TYR A C 1
ATOM 6520 O O . TYR A 1 792 ? -31.763 -5.282 20.696 1.00 94.19 792 TYR A O 1
ATOM 6528 N N . TYR A 1 793 ? -30.025 -6.336 19.755 1.00 94.38 793 TYR A N 1
ATOM 6529 C CA . TYR A 1 793 ? -29.372 -5.096 19.326 1.00 94.38 793 TYR A CA 1
ATOM 6530 C C . TYR A 1 793 ? -30.196 -4.329 18.279 1.00 94.38 793 TYR A C 1
ATOM 6532 O O . TYR A 1 793 ? -30.345 -3.115 18.390 1.00 94.38 793 TYR A O 1
ATOM 6540 N N . ALA A 1 794 ? -30.853 -5.024 17.346 1.00 93.31 794 ALA A N 1
ATOM 6541 C CA . ALA A 1 794 ? -31.810 -4.410 16.425 1.00 93.31 794 ALA A CA 1
ATOM 6542 C C . ALA A 1 794 ? -32.985 -3.735 17.161 1.00 93.31 794 ALA A C 1
ATOM 6544 O O . ALA A 1 794 ? -33.504 -2.715 16.710 1.00 93.31 794 ALA A O 1
ATOM 6545 N N . SER A 1 795 ? -33.411 -4.272 18.311 1.00 92.31 795 SER A N 1
ATOM 6546 C CA . SER A 1 795 ? -34.476 -3.665 19.125 1.00 92.31 795 SER A CA 1
ATOM 6547 C C . SER A 1 795 ? -34.032 -2.349 19.777 1.00 92.31 795 SER A C 1
ATOM 6549 O O . SER A 1 795 ? -34.847 -1.436 19.892 1.00 92.31 795 SER A O 1
ATOM 6551 N N . ILE A 1 796 ? -32.746 -2.204 20.127 1.00 91.56 796 ILE A N 1
ATOM 6552 C CA . ILE A 1 796 ? -32.182 -0.944 20.651 1.00 91.56 796 ILE A CA 1
ATOM 6553 C C . ILE A 1 796 ? -32.342 0.171 19.614 1.00 91.56 796 ILE A C 1
ATOM 6555 O O . ILE A 1 796 ? -32.857 1.237 19.928 1.00 91.56 796 ILE A O 1
ATOM 6559 N N . ILE A 1 797 ? -31.993 -0.106 18.359 1.00 89.19 797 ILE A N 1
ATOM 6560 C CA . ILE A 1 797 ? -32.032 0.877 17.262 1.00 89.19 797 ILE A CA 1
ATOM 6561 C C . ILE A 1 797 ? -33.470 1.287 16.921 1.00 89.19 797 ILE A C 1
ATOM 6563 O O . ILE A 1 797 ? -33.737 2.423 16.541 1.00 89.19 797 ILE A O 1
ATOM 6567 N N . ASN A 1 798 ? -34.424 0.372 17.095 1.00 86.81 798 ASN A N 1
ATOM 6568 C CA . ASN A 1 798 ? -35.846 0.643 16.877 1.00 86.81 798 ASN A CA 1
ATOM 6569 C C . ASN A 1 798 ? -36.524 1.376 18.048 1.00 86.81 798 ASN A C 1
ATOM 6571 O O . ASN A 1 798 ? -37.703 1.734 17.952 1.00 86.81 798 ASN A O 1
ATOM 6575 N N . THR A 1 799 ? -35.816 1.592 19.157 1.00 83.94 799 THR A N 1
ATOM 6576 C CA . THR A 1 799 ? -36.364 2.264 20.334 1.00 83.94 799 THR A CA 1
ATOM 6577 C C . THR A 1 799 ? -36.322 3.780 20.128 1.00 83.94 799 THR A C 1
ATOM 6579 O O . THR A 1 799 ? -35.261 4.380 19.975 1.00 83.94 799 THR A O 1
ATOM 6582 N N . LYS A 1 800 ? -37.498 4.416 20.116 1.00 75.56 800 LYS A N 1
ATOM 6583 C CA . LYS A 1 800 ? -37.629 5.875 19.972 1.00 75.56 800 LYS A CA 1
ATOM 6584 C C . LYS A 1 800 ? -37.251 6.586 21.269 1.00 75.56 800 LYS A C 1
ATOM 6586 O O . LYS A 1 800 ? -37.451 6.032 22.344 1.00 75.56 800 LYS A O 1
ATOM 6591 N N . ASP A 1 801 ? -36.765 7.820 21.156 1.00 77.50 801 ASP A N 1
ATOM 6592 C CA . ASP A 1 801 ? -36.471 8.714 22.288 1.00 77.50 801 ASP A CA 1
ATOM 6593 C C . ASP A 1 801 ? -35.364 8.218 23.241 1.00 77.50 801 ASP A C 1
ATOM 6595 O O . ASP A 1 801 ? -35.302 8.619 24.406 1.00 77.50 801 ASP A O 1
ATOM 6599 N N . ILE A 1 802 ? -34.456 7.367 22.752 1.00 78.94 802 ILE A N 1
ATOM 6600 C CA . ILE A 1 802 ? -33.154 7.179 23.399 1.00 78.94 802 ILE A CA 1
ATOM 6601 C C . ILE A 1 802 ? -32.356 8.471 23.189 1.00 78.94 802 ILE A C 1
ATOM 6603 O O . ILE A 1 802 ? -32.328 8.996 22.080 1.00 78.94 802 ILE A O 1
ATOM 6607 N N . GLY A 1 803 ? -31.768 9.005 24.265 1.00 78.06 803 GLY A N 1
ATOM 6608 C CA . GLY A 1 803 ? -30.874 10.165 24.214 1.00 78.06 803 GLY A CA 1
ATOM 6609 C C . GLY A 1 803 ? -29.559 9.839 23.499 1.00 78.06 803 GLY A C 1
ATOM 6610 O O . GLY A 1 803 ? -29.560 9.404 22.356 1.00 78.06 803 GLY A O 1
ATOM 6611 N N . ASP A 1 804 ? -28.422 10.036 24.163 1.00 83.19 804 ASP A N 1
ATOM 6612 C CA . ASP A 1 804 ? -27.128 9.611 23.613 1.00 83.19 804 ASP A CA 1
ATOM 6613 C C . ASP A 1 804 ? -27.059 8.068 23.527 1.00 83.19 804 ASP A C 1
ATOM 6615 O O . ASP A 1 804 ? -27.210 7.400 24.559 1.00 83.19 804 ASP A O 1
ATOM 6619 N N . PRO A 1 805 ? -26.848 7.475 22.334 1.00 88.25 805 PRO A N 1
ATOM 6620 C CA . PRO A 1 805 ? -26.772 6.028 22.178 1.00 88.25 805 PRO A CA 1
ATOM 6621 C C . PRO A 1 805 ? -25.445 5.428 22.673 1.00 88.25 805 PRO A C 1
ATOM 6623 O O . PRO A 1 805 ? -25.304 4.205 22.640 1.00 88.25 805 PRO A O 1
ATOM 6626 N N . PHE A 1 806 ? -24.489 6.238 23.153 1.00 89.06 806 PHE A N 1
ATOM 6627 C CA . PHE A 1 806 ? -23.160 5.782 23.583 1.00 89.06 806 PHE A CA 1
ATOM 6628 C C . PHE A 1 806 ? -23.195 4.639 24.612 1.00 89.06 806 PHE A C 1
ATOM 6630 O O . PHE A 1 806 ? -22.407 3.700 24.508 1.00 89.06 806 PHE A O 1
ATOM 6637 N N . ALA A 1 807 ? -24.154 4.649 25.543 1.00 89.19 807 ALA A N 1
ATOM 6638 C CA . ALA A 1 807 ? -24.345 3.572 26.525 1.00 89.19 807 ALA A CA 1
ATOM 6639 C C . ALA A 1 807 ? -24.584 2.186 25.883 1.00 89.19 807 ALA A C 1
ATOM 6641 O O . ALA A 1 807 ? -24.375 1.145 26.505 1.00 89.19 807 ALA A O 1
ATOM 6642 N N . PHE A 1 808 ? -25.015 2.158 24.618 1.00 92.31 808 PHE A N 1
ATOM 6643 C CA . PHE A 1 808 ? -25.331 0.953 23.851 1.00 92.31 808 PHE A CA 1
ATOM 6644 C C . PHE A 1 808 ? -24.332 0.691 22.714 1.00 92.31 808 PHE A C 1
ATOM 6646 O O . PHE A 1 808 ? -24.556 -0.210 21.898 1.00 92.31 808 PHE A O 1
ATOM 6653 N N . GLN A 1 809 ? -23.231 1.450 22.656 1.00 92.38 809 GLN A N 1
ATOM 6654 C CA . GLN A 1 809 ? -22.297 1.476 21.530 1.00 92.38 809 GLN A CA 1
ATOM 6655 C C . GLN A 1 809 ? -21.795 0.082 21.139 1.00 92.38 809 GLN A C 1
ATOM 6657 O O . GLN A 1 809 ? -21.780 -0.252 19.957 1.00 92.38 809 GLN A O 1
ATOM 6662 N N . LEU A 1 810 ? -21.418 -0.757 22.111 1.00 92.81 810 LEU A N 1
ATOM 6663 C CA . LEU A 1 810 ? -20.916 -2.103 21.827 1.00 92.81 810 LEU A CA 1
ATOM 6664 C C . LEU A 1 810 ? -21.946 -2.953 21.067 1.00 92.81 810 LEU A C 1
ATOM 6666 O O . LEU A 1 810 ? -21.599 -3.609 20.087 1.00 92.81 810 LEU A O 1
ATOM 6670 N N . GLY A 1 811 ? -23.210 -2.929 21.499 1.00 93.56 811 GLY A N 1
ATOM 6671 C CA . GLY A 1 811 ? -24.287 -3.677 20.848 1.00 93.56 811 GLY A CA 1
ATOM 6672 C C . GLY A 1 811 ? -24.586 -3.160 19.440 1.00 93.56 811 GLY A C 1
ATOM 6673 O O . GLY A 1 811 ? -24.757 -3.954 18.515 1.00 93.56 811 GLY A O 1
ATOM 6674 N N . ILE A 1 812 ? -24.582 -1.835 19.264 1.00 94.12 812 ILE A N 1
ATOM 6675 C CA . ILE A 1 812 ? -24.767 -1.176 17.962 1.00 94.12 812 ILE A CA 1
ATOM 6676 C C . ILE A 1 812 ? -23.647 -1.586 16.996 1.00 94.12 812 ILE A C 1
ATOM 6678 O O . ILE A 1 812 ? -23.929 -2.038 15.888 1.00 94.12 812 ILE A O 1
ATOM 6682 N N . LEU A 1 813 ? -22.384 -1.501 17.427 1.00 93.50 813 LEU A N 1
ATOM 6683 C CA . LEU A 1 813 ? -21.233 -1.855 16.596 1.00 93.50 813 LEU A CA 1
ATOM 6684 C C . LEU A 1 813 ? -21.199 -3.353 16.269 1.00 93.50 813 LEU A C 1
ATOM 6686 O O . LEU A 1 813 ? -21.014 -3.703 15.106 1.00 93.50 813 LEU A O 1
ATOM 6690 N N . ARG A 1 814 ? -21.448 -4.246 17.239 1.00 92.44 814 ARG A N 1
ATOM 6691 C CA . ARG A 1 814 ? -21.559 -5.696 16.976 1.00 92.44 814 ARG A CA 1
ATOM 6692 C C . ARG A 1 814 ? -22.607 -5.996 15.911 1.00 92.44 814 ARG A C 1
ATOM 6694 O O . ARG A 1 814 ? -22.356 -6.779 15.001 1.00 92.44 814 ARG A O 1
ATOM 6701 N N . TYR A 1 815 ? -23.766 -5.346 15.998 1.00 94.50 815 TYR A N 1
ATOM 6702 C CA . TYR A 1 815 ? -24.819 -5.509 15.005 1.00 94.50 815 TYR A CA 1
ATOM 6703 C C . TYR A 1 815 ? -24.407 -4.982 13.624 1.00 94.50 815 TYR A C 1
ATOM 6705 O O . TYR A 1 815 ? -24.607 -5.680 12.635 1.00 94.50 815 TYR A O 1
ATOM 6713 N N . ALA A 1 816 ? -23.771 -3.809 13.548 1.00 94.31 816 ALA A N 1
ATOM 6714 C CA . ALA A 1 816 ? -23.282 -3.250 12.288 1.00 94.31 816 ALA A CA 1
ATOM 6715 C C . ALA A 1 816 ? -22.256 -4.164 11.596 1.00 94.31 816 ALA A C 1
ATOM 6717 O O . ALA A 1 816 ? -22.368 -4.432 10.400 1.00 94.31 816 ALA A O 1
ATOM 6718 N N . TYR A 1 817 ? -21.275 -4.683 12.340 1.00 91.38 817 TYR A N 1
ATOM 6719 C CA . TYR A 1 817 ? -20.252 -5.575 11.786 1.00 91.38 817 TYR A CA 1
ATOM 6720 C C . TYR A 1 817 ? -20.805 -6.946 11.386 1.00 91.38 817 TYR A C 1
ATOM 6722 O O . TYR A 1 817 ? -20.320 -7.536 10.426 1.00 91.38 817 TYR A O 1
ATOM 6730 N N . GLU A 1 818 ? -21.841 -7.446 12.051 1.00 91.50 818 GLU A N 1
ATOM 6731 C CA . GLU A 1 818 ? -22.504 -8.677 11.617 1.00 91.50 818 GLU A CA 1
ATOM 6732 C C . GLU A 1 818 ? -23.357 -8.465 10.362 1.00 91.50 818 GLU A C 1
ATOM 6734 O O . GLU A 1 818 ? -23.331 -9.297 9.460 1.00 91.50 818 GLU A O 1
ATOM 6739 N N . LEU A 1 819 ? -24.019 -7.313 10.223 1.00 93.56 819 LEU A N 1
ATOM 6740 C CA . LEU A 1 819 ? -24.675 -6.936 8.964 1.00 93.56 819 LEU A CA 1
ATOM 6741 C C . LEU A 1 819 ? -23.674 -6.839 7.806 1.00 93.56 819 LEU A C 1
ATOM 6743 O O . LEU A 1 819 ? -23.968 -7.301 6.708 1.00 93.56 819 LEU A O 1
ATOM 6747 N N . MET A 1 820 ? -22.467 -6.320 8.060 1.00 92.00 820 MET A N 1
ATOM 6748 C CA . MET A 1 820 ? -21.369 -6.336 7.084 1.00 92.00 820 MET A CA 1
ATOM 6749 C C . MET A 1 820 ? -20.990 -7.762 6.657 1.00 92.00 820 MET A C 1
ATOM 6751 O O . MET A 1 820 ? -20.704 -7.979 5.481 1.00 92.00 820 MET A O 1
ATOM 6755 N N . ARG A 1 821 ? -20.980 -8.731 7.587 1.00 88.75 821 ARG A N 1
ATOM 6756 C CA . ARG A 1 821 ? -20.701 -10.153 7.292 1.00 88.75 821 ARG A CA 1
ATOM 6757 C C . ARG A 1 821 ? -21.837 -10.823 6.520 1.00 88.75 821 ARG A C 1
ATOM 6759 O O . ARG A 1 821 ? -21.572 -11.720 5.730 1.00 88.75 821 ARG A O 1
ATOM 6766 N N . GLN A 1 822 ? -23.072 -10.370 6.724 1.00 91.62 822 GLN A N 1
ATOM 6767 C CA . GLN A 1 822 ? -24.261 -10.807 5.983 1.00 91.62 822 GLN A CA 1
ATOM 6768 C C . GLN A 1 822 ? -24.471 -10.042 4.665 1.00 91.62 822 GLN A C 1
ATOM 6770 O O . GLN A 1 822 ? -25.489 -10.243 4.007 1.00 91.62 822 GLN A O 1
ATOM 6775 N N . GLU A 1 823 ? -23.523 -9.176 4.286 1.00 93.75 823 GLU A N 1
ATOM 6776 C CA . GLU A 1 823 ? -23.544 -8.353 3.067 1.00 93.75 823 GLU A CA 1
ATOM 6777 C C . GLU A 1 823 ? -24.712 -7.343 2.988 1.00 93.75 823 GLU A C 1
ATOM 6779 O O . GLU A 1 823 ? -24.977 -6.762 1.934 1.00 93.75 823 GLU A O 1
ATOM 6784 N N . ASP A 1 824 ? -25.386 -7.051 4.108 1.00 95.31 824 ASP A N 1
ATOM 6785 C CA . ASP A 1 824 ? -26.414 -6.003 4.189 1.00 95.31 824 ASP A CA 1
ATOM 6786 C C . ASP A 1 824 ? -25.772 -4.637 4.481 1.00 95.31 824 ASP A C 1
ATOM 6788 O O . ASP A 1 824 ? -25.901 -4.047 5.560 1.00 95.31 824 ASP A O 1
ATOM 6792 N N . TYR A 1 825 ? -25.014 -4.142 3.501 1.00 96.31 825 TYR A N 1
ATOM 6793 C CA . TYR A 1 825 ? -24.204 -2.929 3.631 1.00 96.31 825 TYR A CA 1
ATOM 6794 C C . TYR A 1 825 ? -25.039 -1.657 3.839 1.00 96.31 825 TYR A C 1
ATOM 6796 O O . TYR A 1 825 ? -24.619 -0.754 4.561 1.00 96.31 825 TYR A O 1
ATOM 6804 N N . GLU A 1 826 ? -26.231 -1.573 3.242 1.00 95.75 826 GLU A N 1
ATOM 6805 C CA . GLU A 1 826 ? -27.121 -0.413 3.395 1.00 95.75 826 GLU A CA 1
ATOM 6806 C C . GLU A 1 826 ? -27.705 -0.330 4.807 1.00 95.75 826 GLU A C 1
ATOM 6808 O O . GLU A 1 826 ? -27.773 0.755 5.394 1.00 95.75 826 GLU A O 1
ATOM 6813 N N . LEU A 1 827 ? -28.114 -1.464 5.390 1.00 95.12 827 LEU A N 1
ATOM 6814 C CA . LEU A 1 827 ? -28.538 -1.468 6.783 1.00 95.12 827 LEU A CA 1
ATOM 6815 C C . LEU A 1 827 ? -27.347 -1.210 7.708 1.00 95.12 827 LEU A C 1
ATOM 6817 O O . LEU A 1 827 ? -27.486 -0.406 8.626 1.00 95.12 827 LEU A O 1
ATOM 6821 N N . ALA A 1 828 ? -26.175 -1.794 7.438 1.00 96.25 828 ALA A N 1
ATOM 6822 C CA . ALA A 1 828 ? -24.966 -1.546 8.223 1.00 96.25 828 ALA A CA 1
ATOM 6823 C C . ALA A 1 828 ? -24.613 -0.050 8.294 1.00 96.25 828 ALA A C 1
ATOM 6825 O O . ALA A 1 828 ? -24.362 0.457 9.386 1.00 96.25 828 ALA A O 1
ATOM 6826 N N . ILE A 1 829 ? -24.673 0.683 7.172 1.00 95.62 829 ILE A N 1
ATOM 6827 C CA . ILE A 1 829 ? -24.447 2.141 7.146 1.00 95.62 829 ILE A CA 1
ATOM 6828 C C . ILE A 1 829 ? -25.434 2.869 8.063 1.00 95.62 829 ILE A C 1
ATOM 6830 O O . ILE A 1 829 ? -25.007 3.689 8.870 1.00 95.62 829 ILE A O 1
ATOM 6834 N N . LYS A 1 830 ? -26.730 2.528 8.016 1.00 94.56 830 LYS A N 1
ATOM 6835 C CA . LYS A 1 830 ? -27.742 3.136 8.902 1.00 94.56 830 LYS A CA 1
ATOM 6836 C C . LYS A 1 830 ? -27.469 2.858 10.378 1.00 94.56 830 LYS A C 1
ATOM 6838 O O . LYS A 1 830 ? -27.737 3.713 11.216 1.00 94.56 830 LYS A O 1
ATOM 6843 N N . VAL A 1 831 ? -26.965 1.668 10.702 1.00 95.00 831 VAL A N 1
ATOM 6844 C CA . VAL A 1 831 ? -26.582 1.320 12.077 1.00 95.00 831 VAL A CA 1
ATOM 6845 C C . VAL A 1 831 ? -25.351 2.114 12.513 1.00 95.00 831 VAL A C 1
ATOM 6847 O O . VAL A 1 831 ? -25.332 2.627 13.629 1.00 95.00 831 VAL A O 1
ATOM 6850 N N . PHE A 1 832 ? -24.351 2.270 11.645 1.00 93.94 832 PHE A N 1
ATOM 6851 C CA . PHE A 1 832 ? -23.193 3.118 11.927 1.00 93.94 832 PHE A CA 1
ATOM 6852 C C . PHE A 1 832 ? -23.573 4.598 12.082 1.00 93.94 832 PHE A C 1
ATOM 6854 O O . PHE A 1 832 ? -23.025 5.259 12.954 1.00 93.94 832 PHE A O 1
ATOM 6861 N N . ASP A 1 833 ? -24.534 5.104 11.305 1.00 91.56 833 ASP A N 1
ATOM 6862 C CA . ASP A 1 833 ? -25.073 6.466 11.451 1.00 91.56 833 ASP A CA 1
ATOM 6863 C C . ASP A 1 833 ? -25.846 6.669 12.765 1.00 91.56 833 ASP A C 1
ATOM 6865 O O . ASP A 1 833 ? -25.974 7.796 13.238 1.00 91.56 833 ASP A O 1
ATOM 6869 N N . PHE A 1 834 ? -26.375 5.591 13.353 1.00 91.19 834 PHE A N 1
ATOM 6870 C CA . PHE A 1 834 ? -27.022 5.612 14.667 1.00 91.19 834 PHE A CA 1
ATOM 6871 C C . PHE A 1 834 ? -26.017 5.540 15.829 1.00 91.19 834 PHE A C 1
ATOM 6873 O O . PHE A 1 834 ? -26.362 5.884 16.958 1.00 91.19 834 PHE A O 1
ATOM 6880 N N . ALA A 1 835 ? -24.788 5.075 15.588 1.00 90.94 835 ALA A N 1
ATOM 6881 C CA . ALA A 1 835 ? -23.761 4.980 16.619 1.00 90.94 835 ALA A CA 1
ATOM 6882 C C . ALA A 1 835 ? -23.324 6.375 17.103 1.00 90.94 835 ALA A C 1
ATOM 6884 O O . ALA A 1 835 ? -23.331 7.342 16.344 1.00 90.94 835 ALA A O 1
ATOM 6885 N N . SER A 1 836 ? -22.925 6.481 18.372 1.00 86.75 836 SER A N 1
ATOM 6886 C CA . SER A 1 836 ? -22.459 7.749 18.941 1.00 86.75 836 SER A CA 1
ATOM 6887 C C . SER A 1 836 ? -21.038 8.055 18.459 1.00 86.75 836 SER A C 1
ATOM 6889 O O . SER A 1 836 ? -20.164 7.184 18.509 1.00 86.75 836 SER A O 1
ATOM 6891 N N . ASP A 1 837 ? -20.807 9.297 18.033 1.00 78.06 837 ASP A N 1
ATOM 6892 C CA . ASP A 1 837 ? -19.498 9.863 17.673 1.00 78.06 837 ASP A CA 1
ATOM 6893 C C . ASP A 1 837 ? -18.682 10.316 18.901 1.00 78.06 837 ASP A C 1
ATOM 6895 O O . ASP A 1 837 ? -17.516 10.716 18.798 1.00 78.06 837 ASP A O 1
ATOM 6899 N N . SER A 1 838 ? -19.280 10.213 20.091 1.00 77.25 838 SER A N 1
ATOM 6900 C CA . SER A 1 838 ? -18.663 10.571 21.365 1.00 77.25 838 SER A CA 1
ATOM 6901 C C . SER A 1 838 ? -17.433 9.714 21.689 1.00 77.25 838 SER A C 1
ATOM 6903 O O . SER A 1 838 ? -17.288 8.573 21.247 1.00 77.25 838 SER A O 1
ATOM 6905 N N . ASN A 1 839 ? -16.526 10.276 22.497 1.00 69.56 839 ASN A N 1
ATOM 6906 C CA . ASN A 1 839 ? -15.299 9.622 22.980 1.00 69.56 839 ASN A CA 1
ATOM 6907 C C . ASN A 1 839 ? -14.365 9.096 21.866 1.00 69.56 839 ASN A C 1
ATOM 6909 O O . ASN A 1 839 ? -13.552 8.201 22.092 1.00 69.56 839 ASN A O 1
ATOM 6913 N N . GLY A 1 840 ? -14.451 9.678 20.663 1.00 70.62 840 GLY A N 1
ATOM 6914 C CA . GLY A 1 840 ? -13.536 9.410 19.552 1.00 70.62 840 GLY A CA 1
ATOM 6915 C C . GLY A 1 840 ? -13.800 8.096 18.809 1.00 70.62 840 GLY A C 1
ATOM 6916 O O . GLY A 1 840 ? -12.938 7.624 18.069 1.00 70.62 840 GLY A O 1
ATOM 6917 N N . HIS A 1 841 ? -14.978 7.487 18.953 1.00 79.25 841 HIS A N 1
ATOM 6918 C CA . HIS A 1 841 ? -15.317 6.235 18.260 1.00 79.25 841 HIS A CA 1
ATOM 6919 C C . HIS A 1 841 ? -15.463 6.360 16.734 1.00 79.25 841 HIS A C 1
ATOM 6921 O O . HIS A 1 841 ? -15.648 5.347 16.056 1.00 79.25 841 HIS A O 1
ATOM 6927 N N . ASN A 1 842 ? -15.300 7.566 16.185 1.00 83.12 842 ASN A N 1
ATOM 6928 C CA . ASN A 1 842 ? -15.351 7.833 14.749 1.00 83.12 842 ASN A CA 1
ATOM 6929 C C . ASN A 1 842 ? -14.372 6.984 13.939 1.00 83.12 842 ASN A C 1
ATOM 6931 O O . ASN A 1 842 ? -14.729 6.557 12.854 1.00 83.12 842 ASN A O 1
ATOM 6935 N N . LEU A 1 843 ? -13.204 6.622 14.485 1.00 83.50 843 LEU A N 1
ATOM 6936 C CA . LEU A 1 843 ? -12.298 5.668 13.833 1.00 83.50 843 LEU A CA 1
ATOM 6937 C C . LEU A 1 843 ? -13.013 4.354 13.465 1.00 83.50 843 LEU A C 1
ATOM 6939 O O . LEU A 1 843 ? -12.868 3.848 12.354 1.00 83.50 843 LEU A O 1
ATOM 6943 N N . ILE A 1 844 ? -13.784 3.790 14.400 1.00 86.06 844 ILE A N 1
ATOM 6944 C CA . ILE A 1 844 ? -14.473 2.506 14.212 1.00 86.06 844 ILE A CA 1
ATOM 6945 C C . ILE A 1 844 ? -15.617 2.671 13.211 1.00 86.06 844 ILE A C 1
ATOM 6947 O O . ILE A 1 844 ? -15.776 1.868 12.291 1.00 86.06 844 ILE A O 1
ATOM 6951 N N . ILE A 1 845 ? -16.390 3.742 13.392 1.00 88.56 845 ILE A N 1
ATOM 6952 C CA . ILE A 1 845 ? -17.573 4.066 12.595 1.00 88.56 845 ILE A CA 1
ATOM 6953 C C . ILE A 1 845 ? -17.169 4.354 11.146 1.00 88.56 845 ILE A C 1
ATOM 6955 O O . ILE A 1 845 ? -17.685 3.716 10.231 1.00 88.56 845 ILE A O 1
ATOM 6959 N N . ASP A 1 846 ? -16.203 5.244 10.930 1.00 88.62 846 ASP A N 1
ATOM 6960 C CA . ASP A 1 846 ? -15.721 5.627 9.604 1.00 88.62 846 ASP A CA 1
ATOM 6961 C C . ASP A 1 846 ? -15.054 4.452 8.896 1.00 88.62 846 ASP A C 1
ATOM 6963 O O . ASP A 1 846 ? -15.308 4.240 7.713 1.00 88.62 846 ASP A O 1
ATOM 6967 N N . GLY A 1 847 ? -14.270 3.634 9.610 1.00 86.94 847 GLY A N 1
ATOM 6968 C CA . GLY A 1 847 ? -13.673 2.422 9.046 1.00 86.94 847 GLY A CA 1
ATOM 6969 C C . GLY A 1 847 ? -14.724 1.415 8.566 1.00 86.94 847 GLY A C 1
ATOM 6970 O O . GLY A 1 847 ? -14.622 0.885 7.457 1.00 86.94 847 GLY A O 1
ATOM 6971 N N . GLY A 1 848 ? -15.762 1.173 9.374 1.00 89.12 848 GLY A N 1
ATOM 6972 C CA . GLY A 1 848 ? -16.884 0.303 9.019 1.00 89.12 848 GLY A CA 1
ATOM 6973 C C . GLY A 1 848 ? -17.715 0.844 7.851 1.00 89.12 848 GLY A C 1
ATOM 6974 O O . GLY A 1 848 ? -17.947 0.130 6.872 1.00 89.12 848 GLY A O 1
ATOM 6975 N N . LYS A 1 849 ? -18.100 2.125 7.907 1.00 93.19 849 LYS A N 1
ATOM 6976 C CA . LYS A 1 849 ? -18.869 2.810 6.854 1.00 93.19 849 LYS A CA 1
ATOM 6977 C C . LYS A 1 849 ? -18.113 2.882 5.540 1.00 93.19 849 LYS A C 1
ATOM 6979 O O . LYS A 1 849 ? -18.692 2.589 4.498 1.00 93.19 849 LYS A O 1
ATOM 6984 N N . ALA A 1 850 ? -16.831 3.236 5.571 1.00 91.75 850 ALA A N 1
ATOM 6985 C CA . ALA A 1 850 ? -15.997 3.269 4.380 1.00 91.75 850 ALA A CA 1
ATOM 6986 C C . ALA A 1 850 ? -15.988 1.907 3.683 1.00 91.75 850 ALA A C 1
ATOM 6988 O O . ALA A 1 850 ? -16.215 1.833 2.476 1.00 91.75 850 ALA A O 1
ATOM 6989 N N . LYS A 1 851 ? -15.812 0.821 4.442 1.00 90.19 851 LYS A N 1
ATOM 6990 C CA . LYS A 1 851 ? -15.834 -0.536 3.889 1.00 90.19 851 LYS A CA 1
ATOM 6991 C C . LYS A 1 851 ? -17.200 -0.892 3.285 1.00 90.19 851 LYS A C 1
ATOM 6993 O O . LYS A 1 851 ? -17.247 -1.467 2.202 1.00 90.19 851 LYS A O 1
ATOM 6998 N N . ALA A 1 852 ? -18.302 -0.511 3.933 1.00 93.75 852 ALA A N 1
ATOM 6999 C CA . ALA A 1 852 ? -19.653 -0.707 3.397 1.00 93.75 852 ALA A CA 1
ATOM 7000 C C . ALA A 1 852 ? -19.861 0.047 2.069 1.00 93.75 852 ALA A C 1
ATOM 7002 O O . ALA A 1 852 ? -20.326 -0.524 1.083 1.00 93.75 852 ALA A O 1
ATOM 7003 N N . LEU A 1 853 ? -19.461 1.322 2.021 1.00 94.19 853 LEU A N 1
ATOM 7004 C CA . LEU A 1 853 ? -19.552 2.167 0.827 1.00 94.19 853 LEU A CA 1
ATOM 7005 C C . LEU A 1 853 ? -18.699 1.631 -0.323 1.00 94.19 853 LEU A C 1
ATOM 7007 O O . LEU A 1 853 ? -19.129 1.684 -1.475 1.00 94.19 853 LEU A O 1
ATOM 7011 N N . TYR A 1 854 ? -17.519 1.092 -0.014 1.00 91.81 854 TYR A N 1
ATOM 7012 C CA . TYR A 1 854 ? -16.650 0.455 -0.997 1.00 91.81 854 TYR A CA 1
ATOM 7013 C C . TYR A 1 854 ? -17.363 -0.711 -1.699 1.00 91.81 854 TYR A C 1
ATOM 7015 O O . TYR A 1 854 ? -17.430 -0.732 -2.930 1.00 91.81 854 TYR A O 1
ATOM 7023 N N . PHE A 1 855 ? -17.971 -1.628 -0.936 1.00 89.94 855 PHE A N 1
ATOM 7024 C CA . PHE A 1 855 ? -18.708 -2.766 -1.503 1.00 89.94 855 PHE A CA 1
ATOM 7025 C C . PHE A 1 855 ? -20.001 -2.361 -2.223 1.00 89.94 855 PHE A C 1
ATOM 7027 O O . PHE A 1 855 ? -20.396 -3.011 -3.187 1.00 89.94 855 PHE A O 1
ATOM 7034 N N . LEU A 1 856 ? -20.617 -1.241 -1.835 1.00 92.38 856 LEU A N 1
ATOM 7035 C CA . LEU A 1 856 ? -21.734 -0.627 -2.564 1.00 92.38 856 LEU A CA 1
ATOM 7036 C C . LEU A 1 856 ? -21.300 0.170 -3.806 1.00 92.38 856 LEU A C 1
ATOM 7038 O O . LEU A 1 856 ? -22.141 0.775 -4.470 1.00 92.38 856 LEU A O 1
ATOM 7042 N N . ASN A 1 857 ? -20.003 0.195 -4.130 1.00 90.94 857 ASN A N 1
ATOM 7043 C CA . ASN A 1 857 ? -19.429 0.961 -5.235 1.00 90.94 857 ASN A CA 1
ATOM 7044 C C . ASN A 1 857 ? -19.657 2.489 -5.135 1.00 90.94 857 ASN A C 1
ATOM 7046 O O . ASN A 1 857 ? -19.641 3.203 -6.139 1.00 90.94 857 ASN A O 1
ATOM 7050 N N . ARG A 1 858 ? -19.845 3.017 -3.919 1.00 93.88 858 ARG A N 1
ATOM 7051 C CA . ARG A 1 858 ? -19.988 4.454 -3.616 1.00 93.88 858 ARG A CA 1
ATOM 7052 C C . ARG A 1 858 ? -18.609 5.068 -3.350 1.00 93.88 858 ARG A C 1
ATOM 7054 O O . ARG A 1 858 ? -18.291 5.488 -2.239 1.00 93.88 858 ARG A O 1
ATOM 7061 N N . LEU A 1 859 ? -17.765 5.054 -4.386 1.00 90.38 859 LEU A N 1
ATOM 7062 C CA . LEU A 1 859 ? -16.316 5.281 -4.284 1.00 90.38 859 LEU A CA 1
ATOM 7063 C C . LEU A 1 859 ? -15.929 6.669 -3.750 1.00 90.38 859 LEU A C 1
ATOM 7065 O O . LEU A 1 859 ? -15.050 6.756 -2.900 1.00 90.38 859 LEU A O 1
ATOM 7069 N N . GLU A 1 860 ? -16.602 7.735 -4.183 1.00 89.62 860 GLU A N 1
ATOM 7070 C CA . GLU A 1 860 ? -16.304 9.104 -3.722 1.00 89.62 860 GLU A CA 1
ATOM 7071 C C . GLU A 1 860 ? -16.597 9.299 -2.229 1.00 89.62 860 GLU A C 1
ATOM 7073 O O . GLU A 1 860 ? -15.804 9.878 -1.488 1.00 89.62 860 GLU A O 1
ATOM 7078 N N . GLU A 1 861 ? -17.719 8.759 -1.754 1.00 90.94 861 GLU A N 1
ATOM 7079 C CA . GLU A 1 861 ? -18.075 8.817 -0.334 1.00 90.94 861 GLU A CA 1
ATOM 7080 C C . GLU A 1 861 ? -17.107 7.979 0.508 1.00 90.94 861 GLU A C 1
ATOM 7082 O O . GLU A 1 861 ? -16.668 8.408 1.577 1.00 90.94 861 GLU A O 1
ATOM 7087 N N . CYS A 1 862 ? -16.719 6.808 -0.006 1.00 92.31 862 CYS A N 1
ATOM 7088 C CA . CYS A 1 862 ? -15.709 5.956 0.608 1.00 92.31 862 CYS A CA 1
ATOM 7089 C C . CYS A 1 862 ? -14.356 6.676 0.730 1.00 92.31 862 CYS A C 1
ATOM 7091 O O . CYS A 1 862 ? -13.753 6.677 1.804 1.00 92.31 862 CYS A O 1
ATOM 7093 N N . LYS A 1 863 ? -13.908 7.349 -0.339 1.00 90.25 863 LYS A N 1
ATOM 7094 C CA . LYS A 1 863 ? -12.656 8.114 -0.379 1.00 90.25 863 LYS A CA 1
ATOM 7095 C C . LYS A 1 863 ? -12.605 9.185 0.708 1.00 90.25 863 LYS A C 1
ATOM 7097 O O . LYS A 1 863 ? -11.594 9.299 1.396 1.00 90.25 863 LYS A O 1
ATOM 7102 N N . ILE A 1 864 ? -13.688 9.946 0.885 1.00 88.88 864 ILE A N 1
ATOM 7103 C CA . ILE A 1 864 ? -13.772 11.002 1.906 1.00 88.88 864 ILE A CA 1
ATOM 7104 C C . ILE A 1 864 ? -13.641 10.408 3.313 1.00 88.88 864 ILE A C 1
ATOM 7106 O O . ILE A 1 864 ? -12.859 10.919 4.116 1.00 88.88 864 ILE A O 1
ATOM 7110 N N . LEU A 1 865 ? -14.360 9.318 3.605 1.00 86.88 865 LEU A N 1
ATOM 7111 C CA . LEU A 1 865 ? -14.291 8.670 4.919 1.00 86.88 865 LEU A CA 1
ATOM 7112 C C . LEU A 1 865 ? -12.918 8.057 5.196 1.00 86.88 865 LEU A C 1
ATOM 7114 O O . LEU A 1 865 ? -12.392 8.226 6.291 1.00 86.88 865 LEU A O 1
ATOM 7118 N N . LEU A 1 866 ? -12.299 7.388 4.219 1.00 88.06 866 LEU A N 1
ATOM 7119 C CA . LEU A 1 866 ? -10.953 6.837 4.394 1.00 88.06 866 LEU A CA 1
ATOM 7120 C C . LEU A 1 866 ? -9.898 7.936 4.534 1.00 88.06 866 LEU A C 1
ATOM 7122 O O . LEU A 1 866 ? -8.981 7.788 5.333 1.00 88.06 866 LEU A O 1
ATOM 7126 N N . ALA A 1 867 ? -10.027 9.058 3.820 1.00 83.50 867 ALA A N 1
ATOM 7127 C CA . ALA A 1 867 ? -9.139 10.203 4.007 1.00 83.50 867 ALA A CA 1
ATOM 7128 C C . ALA A 1 867 ? -9.270 10.772 5.427 1.00 83.50 867 ALA A C 1
ATOM 7130 O O . ALA A 1 867 ? -8.259 11.004 6.087 1.00 83.50 867 ALA A O 1
ATOM 7131 N N . HIS A 1 868 ? -10.497 10.915 5.936 1.00 81.75 868 HIS A N 1
ATOM 7132 C CA . HIS A 1 868 ? -10.725 11.291 7.331 1.00 81.75 868 HIS A CA 1
ATOM 7133 C C . HIS A 1 868 ? -10.118 10.262 8.293 1.00 81.75 868 HIS A C 1
ATOM 7135 O O . HIS A 1 868 ? -9.423 10.648 9.229 1.00 81.75 868 HIS A O 1
ATOM 7141 N N . TYR A 1 869 ? -10.247 8.964 8.003 1.00 80.62 869 TYR A N 1
ATOM 7142 C CA . TYR A 1 869 ? -9.645 7.893 8.798 1.00 80.62 869 TYR A CA 1
ATOM 7143 C C . TYR A 1 869 ? -8.130 8.071 8.991 1.00 80.62 869 TYR A C 1
ATOM 7145 O O . TYR A 1 869 ? -7.615 7.839 10.085 1.00 80.62 869 TYR A O 1
ATOM 7153 N N . THR A 1 870 ? -7.402 8.526 7.962 1.00 77.62 870 THR A N 1
ATOM 7154 C CA . THR A 1 870 ? -5.941 8.740 8.054 1.00 77.62 870 THR A CA 1
ATOM 7155 C C . THR A 1 870 ? -5.534 9.819 9.067 1.00 77.62 870 THR A C 1
ATOM 7157 O O . THR A 1 870 ? -4.369 9.884 9.455 1.00 77.62 870 THR A O 1
ATOM 7160 N N . THR A 1 871 ? -6.481 10.634 9.545 1.00 77.81 871 THR A N 1
ATOM 7161 C CA . THR A 1 871 ? -6.229 11.725 10.500 1.00 77.81 871 THR A CA 1
ATOM 7162 C C . THR A 1 871 ? -6.267 11.292 11.969 1.00 77.81 871 THR A C 1
ATOM 7164 O O . THR A 1 871 ? -5.808 12.038 12.829 1.00 77.81 871 THR A O 1
ATOM 7167 N N . TYR A 1 872 ? -6.721 10.070 12.285 1.00 72.44 872 TYR A N 1
ATOM 7168 C CA . TYR A 1 872 ? -6.861 9.584 13.671 1.00 72.44 872 TYR A CA 1
ATOM 7169 C C . TYR A 1 872 ? -5.552 9.180 14.368 1.00 72.44 872 TYR A C 1
ATOM 7171 O O . TYR A 1 872 ? -5.577 8.603 15.457 1.00 72.44 872 TYR A O 1
ATOM 7179 N N . GLY A 1 873 ? -4.397 9.440 13.750 1.00 66.25 873 GLY A N 1
ATOM 7180 C CA . GLY A 1 873 ? -3.089 9.144 14.341 1.00 66.25 873 GLY A CA 1
ATOM 7181 C C . GLY A 1 873 ? -2.801 7.649 14.526 1.00 66.25 873 GLY A C 1
ATOM 7182 O O . GLY A 1 873 ? -1.901 7.296 15.286 1.00 66.25 873 GLY A O 1
ATOM 7183 N N . ILE A 1 874 ? -3.561 6.778 13.850 1.00 70.44 874 ILE A N 1
ATOM 7184 C CA . ILE A 1 874 ? -3.315 5.336 13.761 1.00 70.44 874 ILE A CA 1
ATOM 7185 C C . ILE A 1 874 ? -2.969 5.029 12.315 1.00 70.44 874 ILE A C 1
ATOM 7187 O O . ILE A 1 874 ? -3.783 5.224 11.409 1.00 70.44 874 ILE A O 1
ATOM 7191 N N . TY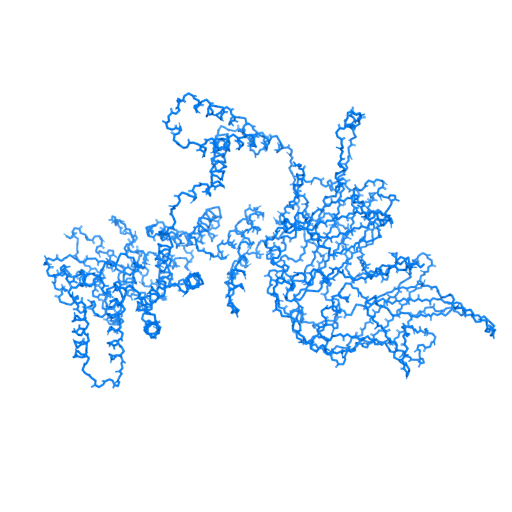R A 1 875 ? -1.760 4.533 12.095 1.00 75.81 875 TYR A N 1
ATOM 7192 C CA . TYR A 1 875 ? -1.346 4.144 10.762 1.00 75.81 875 TYR A CA 1
ATOM 7193 C C . TYR A 1 875 ? -1.965 2.780 10.418 1.00 75.81 875 TYR A C 1
ATOM 7195 O O . TYR A 1 875 ? -1.764 1.804 11.135 1.00 75.81 875 TYR A O 1
ATOM 7203 N N . ASN A 1 876 ? -2.718 2.682 9.321 1.00 76.62 876 ASN A N 1
ATOM 7204 C CA . ASN A 1 876 ? -3.248 1.409 8.826 1.00 76.62 876 ASN A CA 1
ATOM 7205 C C . ASN A 1 876 ? -2.958 1.284 7.320 1.00 76.62 876 ASN A C 1
ATOM 7207 O O . ASN A 1 876 ? -3.544 2.036 6.536 1.00 76.62 876 ASN A O 1
ATOM 7211 N N . PRO A 1 877 ? -2.100 0.341 6.886 1.00 77.44 877 PRO A N 1
ATOM 7212 C CA . PRO A 1 877 ? -1.716 0.228 5.479 1.00 77.44 877 PRO A CA 1
ATOM 7213 C C . PRO A 1 877 ? -2.897 -0.165 4.586 1.00 77.44 877 PRO A C 1
ATOM 7215 O O . PRO A 1 877 ? -2.964 0.257 3.435 1.00 77.44 877 PRO A O 1
ATOM 7218 N N . ASN A 1 878 ? -3.887 -0.887 5.124 1.00 81.62 878 ASN A N 1
ATOM 7219 C CA . ASN A 1 878 ? -5.084 -1.258 4.371 1.00 81.62 878 ASN A CA 1
ATOM 7220 C C . ASN A 1 878 ? -5.933 -0.042 3.994 1.00 81.62 878 ASN A C 1
ATOM 7222 O O . ASN A 1 878 ? -6.519 -0.027 2.920 1.00 81.62 878 ASN A O 1
ATOM 7226 N N . VAL A 1 879 ? -5.983 0.993 4.836 1.00 85.50 879 VAL A N 1
ATOM 7227 C CA . VAL A 1 879 ? -6.725 2.232 4.537 1.00 85.50 879 VAL A CA 1
ATOM 7228 C C . VAL A 1 879 ? -6.093 2.959 3.359 1.00 85.50 879 VAL A C 1
ATOM 7230 O O . VAL A 1 879 ? -6.797 3.366 2.437 1.00 85.50 879 VAL A O 1
ATOM 7233 N N . TRP A 1 880 ? -4.763 3.052 3.353 1.00 86.06 880 TRP A N 1
ATOM 7234 C CA . TRP A 1 880 ? -4.010 3.614 2.237 1.00 86.06 880 TRP A CA 1
ATOM 7235 C C . TRP A 1 880 ? -4.136 2.763 0.969 1.00 86.06 880 TRP A C 1
ATOM 7237 O O . TRP A 1 880 ? -4.299 3.322 -0.110 1.00 86.06 880 TRP A O 1
ATOM 7247 N N . ALA A 1 881 ? -4.167 1.433 1.082 1.00 85.19 881 ALA A N 1
ATOM 7248 C CA . ALA A 1 881 ? -4.420 0.540 -0.049 1.00 85.19 881 ALA A CA 1
ATOM 7249 C C . ALA A 1 881 ? -5.845 0.698 -0.622 1.00 85.19 881 ALA A C 1
ATOM 7251 O O . ALA A 1 881 ? -6.001 0.782 -1.840 1.00 85.19 881 ALA A O 1
ATOM 7252 N N . TYR A 1 882 ? -6.883 0.818 0.221 1.00 87.50 882 TYR A N 1
ATOM 7253 C CA . TYR A 1 882 ? -8.241 1.143 -0.240 1.00 87.50 882 TYR A CA 1
ATOM 7254 C C . TYR A 1 882 ? -8.274 2.507 -0.933 1.00 87.50 882 TYR A C 1
ATOM 7256 O O . TYR A 1 882 ? -8.836 2.615 -2.020 1.00 87.50 882 TYR A O 1
ATOM 7264 N N . LEU A 1 883 ? -7.651 3.540 -0.351 1.00 88.94 883 LEU A N 1
ATOM 7265 C CA . LEU A 1 883 ? -7.536 4.853 -0.991 1.00 88.94 883 LEU A CA 1
ATOM 7266 C C . LEU A 1 883 ? -6.827 4.749 -2.340 1.00 88.94 883 LEU A C 1
ATOM 7268 O O . LEU A 1 883 ? -7.287 5.346 -3.309 1.00 88.94 883 LEU A O 1
ATOM 7272 N N . ALA A 1 884 ? -5.749 3.974 -2.431 1.00 85.31 884 ALA A N 1
ATOM 7273 C CA . ALA A 1 884 ? -5.019 3.779 -3.672 1.00 85.31 884 ALA A CA 1
ATOM 7274 C C . ALA A 1 884 ? -5.908 3.151 -4.749 1.00 85.31 884 ALA A C 1
ATOM 7276 O O . ALA A 1 884 ? -6.030 3.688 -5.847 1.00 85.31 884 ALA A O 1
ATOM 7277 N N . LEU A 1 885 ? -6.600 2.065 -4.409 1.00 84.75 885 LEU A N 1
ATOM 7278 C CA . LEU A 1 885 ? -7.496 1.361 -5.318 1.00 84.75 885 LEU A CA 1
ATOM 7279 C C . LEU A 1 885 ? -8.699 2.215 -5.735 1.00 84.75 885 LEU A C 1
ATOM 7281 O O . LEU A 1 885 ? -9.088 2.204 -6.900 1.00 84.75 885 LEU A O 1
ATOM 7285 N N . ILE A 1 886 ? -9.278 2.983 -4.811 1.00 86.81 886 ILE A N 1
ATOM 7286 C CA . ILE A 1 886 ? -10.375 3.909 -5.109 1.00 86.81 886 ILE A CA 1
ATOM 7287 C C . ILE A 1 886 ? -9.906 5.004 -6.062 1.00 86.81 886 ILE A C 1
ATOM 7289 O O . ILE A 1 886 ? -10.557 5.225 -7.078 1.00 86.81 886 ILE A O 1
ATOM 7293 N N . ASN A 1 887 ? -8.770 5.648 -5.776 1.00 82.50 887 ASN A N 1
ATOM 7294 C CA . ASN A 1 887 ? -8.192 6.659 -6.661 1.00 82.50 887 ASN A CA 1
ATOM 7295 C C . ASN A 1 887 ? -7.931 6.078 -8.054 1.00 82.50 887 ASN A C 1
ATOM 7297 O O . ASN A 1 887 ? -8.275 6.705 -9.049 1.00 82.50 887 ASN A O 1
ATOM 7301 N N . LEU A 1 888 ? -7.424 4.847 -8.133 1.00 77.50 888 LEU A N 1
ATOM 7302 C CA . LEU A 1 888 ? -7.195 4.162 -9.400 1.00 77.50 888 LEU A CA 1
ATOM 7303 C C . LEU A 1 888 ? -8.517 3.940 -10.157 1.00 77.50 888 LEU A C 1
ATOM 7305 O O . LEU A 1 888 ? -8.649 4.314 -11.320 1.00 77.50 888 LEU A O 1
ATOM 7309 N N . ARG A 1 889 ? -9.550 3.423 -9.483 1.00 79.12 889 ARG A N 1
ATOM 7310 C CA . ARG A 1 889 ? -10.887 3.211 -10.068 1.00 79.12 889 ARG A CA 1
ATOM 7311 C C . ARG A 1 889 ? -11.596 4.513 -10.471 1.00 79.12 889 ARG A C 1
ATOM 7313 O O . ARG A 1 889 ? -12.486 4.464 -11.316 1.00 79.12 889 ARG A O 1
ATOM 7320 N N . LEU A 1 890 ? -11.208 5.650 -9.890 1.00 80.25 890 LEU A N 1
ATOM 7321 C CA . LEU A 1 890 ? -11.673 6.995 -10.251 1.00 80.25 890 LEU A CA 1
ATOM 7322 C C . LEU A 1 890 ? -10.808 7.667 -11.340 1.00 80.25 890 LEU A C 1
ATOM 7324 O O . LEU A 1 890 ? -11.148 8.754 -11.799 1.00 80.25 890 LEU A O 1
ATOM 7328 N N . GLY A 1 891 ? -9.714 7.034 -11.781 1.00 71.31 891 GLY A N 1
ATOM 7329 C CA . GLY A 1 891 ? -8.778 7.581 -12.774 1.00 71.31 891 GLY A CA 1
ATOM 7330 C C . GLY A 1 891 ? -7.745 8.568 -12.210 1.00 71.31 891 GLY A C 1
ATOM 7331 O O . GLY A 1 891 ? -7.023 9.213 -12.969 1.00 71.31 891 GLY A O 1
ATOM 7332 N N . GLU A 1 892 ? -7.637 8.692 -10.887 1.00 72.88 892 GLU A N 1
ATOM 7333 C CA . GLU A 1 892 ? -6.695 9.565 -10.178 1.00 72.88 892 GLU A CA 1
ATOM 7334 C C . GLU A 1 892 ? -5.350 8.867 -9.917 1.00 72.88 892 GLU A C 1
ATOM 7336 O O . GLU A 1 892 ? -4.922 8.662 -8.778 1.00 72.88 892 GLU A O 1
ATOM 7341 N N . ASN A 1 893 ? -4.663 8.491 -10.992 1.00 65.38 893 ASN A N 1
ATOM 7342 C CA . ASN A 1 893 ? -3.490 7.615 -10.932 1.00 65.38 893 ASN A CA 1
ATOM 7343 C C . ASN A 1 893 ? -2.324 8.180 -10.095 1.00 65.38 893 ASN A C 1
ATOM 7345 O O . ASN A 1 893 ? -1.642 7.432 -9.406 1.00 65.38 893 ASN A O 1
ATOM 7349 N N . TYR A 1 894 ? -2.084 9.491 -10.067 1.00 66.69 894 TYR A N 1
ATOM 7350 C CA . TYR A 1 894 ? -1.026 10.030 -9.198 1.00 66.69 894 TYR A CA 1
ATOM 7351 C C . TYR A 1 894 ? -1.370 9.878 -7.707 1.00 66.69 894 TYR A C 1
ATOM 7353 O O . TYR A 1 894 ? -0.556 9.411 -6.914 1.00 66.69 894 TYR A O 1
ATOM 7361 N N . ASN A 1 895 ? -2.612 10.185 -7.323 1.00 72.75 895 ASN A N 1
ATOM 7362 C CA . ASN A 1 895 ? -3.069 10.010 -5.942 1.00 72.75 895 ASN A CA 1
ATOM 7363 C C . ASN A 1 895 ? -3.053 8.534 -5.540 1.00 72.75 895 ASN A C 1
ATOM 7365 O O . ASN A 1 895 ? -2.712 8.209 -4.403 1.00 72.75 895 ASN A O 1
ATOM 7369 N N . ALA A 1 896 ? -3.381 7.638 -6.475 1.00 76.94 896 ALA A N 1
ATOM 7370 C CA . ALA A 1 896 ? -3.262 6.205 -6.267 1.00 76.94 896 ALA A CA 1
ATOM 7371 C C . ALA A 1 896 ? -1.807 5.777 -6.010 1.00 76.94 896 ALA A C 1
ATOM 7373 O O . ALA A 1 896 ? -1.573 4.986 -5.097 1.00 76.94 896 ALA A O 1
ATOM 7374 N N . LEU A 1 897 ? -0.834 6.345 -6.735 1.00 71.81 897 LEU A N 1
ATOM 7375 C CA . LEU A 1 897 ? 0.592 6.067 -6.539 1.00 71.81 897 LEU A CA 1
ATOM 7376 C C . LEU A 1 897 ? 1.040 6.492 -5.147 1.00 71.81 897 LEU A C 1
ATOM 7378 O O . LEU A 1 897 ? 1.662 5.714 -4.429 1.00 71.81 897 LEU A O 1
ATOM 7382 N N . GLU A 1 898 ? 0.721 7.727 -4.766 1.00 74.56 898 GLU A N 1
ATOM 7383 C CA . GLU A 1 898 ? 1.101 8.260 -3.464 1.00 74.56 898 GLU A CA 1
ATOM 7384 C C . GLU A 1 898 ? 0.457 7.428 -2.353 1.00 74.56 898 GLU A C 1
ATOM 7386 O O . GLU A 1 898 ? 1.148 6.999 -1.435 1.00 74.56 898 GLU A O 1
ATOM 7391 N N . CYS A 1 899 ? -0.825 7.073 -2.474 1.00 80.25 899 CYS A N 1
ATOM 7392 C CA . CYS A 1 899 ? -1.477 6.182 -1.514 1.00 80.25 899 CYS A CA 1
ATOM 7393 C C . CYS A 1 899 ? -0.804 4.799 -1.442 1.00 80.25 899 CYS A C 1
ATOM 7395 O O . CYS A 1 899 ? -0.666 4.263 -0.345 1.00 80.25 899 CYS A O 1
ATOM 7397 N N . TRP A 1 900 ? -0.331 4.233 -2.559 1.00 79.38 900 TRP A N 1
ATOM 7398 C CA . TRP A 1 900 ? 0.442 2.984 -2.550 1.00 79.38 900 TRP A CA 1
ATOM 7399 C C . TRP A 1 900 ? 1.798 3.134 -1.862 1.00 79.38 900 TRP A C 1
ATOM 7401 O O . TRP A 1 900 ? 2.151 2.276 -1.052 1.00 79.38 900 TRP A O 1
ATOM 7411 N N . LYS A 1 901 ? 2.523 4.233 -2.105 1.00 72.69 901 LYS A N 1
ATOM 7412 C CA . LYS A 1 901 ? 3.742 4.565 -1.351 1.00 72.69 901 LYS A CA 1
ATOM 7413 C C . LYS A 1 901 ? 3.427 4.634 0.141 1.00 72.69 901 LYS A C 1
ATOM 7415 O O . LYS A 1 901 ? 4.077 3.954 0.931 1.00 72.69 901 LYS A O 1
ATOM 7420 N N . TYR A 1 902 ? 2.369 5.358 0.521 1.00 72.94 902 TYR A N 1
ATOM 7421 C CA . TYR A 1 902 ? 1.934 5.475 1.910 1.00 72.94 902 TYR A CA 1
ATOM 7422 C C . TYR A 1 902 ? 1.554 4.132 2.523 1.00 72.94 902 TYR A C 1
ATOM 7424 O O . TYR A 1 902 ? 1.960 3.889 3.652 1.00 72.94 902 TYR A O 1
ATOM 7432 N N . ALA A 1 903 ? 0.862 3.244 1.804 1.00 76.44 903 ALA A N 1
ATOM 7433 C CA . ALA A 1 903 ? 0.520 1.892 2.261 1.00 76.44 903 ALA A CA 1
ATOM 7434 C C . ALA A 1 903 ? 1.755 1.009 2.520 1.00 76.44 903 ALA A C 1
ATOM 7436 O O . ALA A 1 903 ? 1.673 0.046 3.280 1.00 76.44 903 ALA A O 1
ATOM 7437 N N . ARG A 1 904 ? 2.898 1.339 1.908 1.00 70.38 904 ARG A N 1
ATOM 7438 C CA . ARG A 1 904 ? 4.167 0.603 2.015 1.00 70.38 904 ARG A CA 1
ATOM 7439 C C . ARG A 1 904 ? 5.175 1.236 2.983 1.00 70.38 904 ARG A C 1
ATOM 7441 O O . ARG A 1 904 ? 6.188 0.613 3.292 1.00 70.38 904 ARG A O 1
ATOM 7448 N N . LEU A 1 905 ? 4.885 2.419 3.538 1.00 65.12 905 LEU A N 1
ATOM 7449 C CA . LEU A 1 905 ? 5.771 3.131 4.475 1.00 65.12 905 LEU A CA 1
ATOM 7450 C C . LEU A 1 905 ? 6.088 2.368 5.781 1.00 65.12 905 LEU A C 1
ATOM 7452 O O . LEU A 1 905 ? 7.042 2.741 6.465 1.00 65.12 905 LEU A O 1
ATOM 7456 N N . VAL A 1 906 ? 5.347 1.306 6.143 1.00 52.44 906 VAL A N 1
ATOM 7457 C CA . VAL A 1 906 ? 5.548 0.542 7.406 1.00 52.44 906 VAL A CA 1
ATOM 7458 C C . VAL A 1 906 ? 6.924 -0.096 7.517 1.00 52.44 906 VAL A C 1
ATOM 7460 O O . VAL A 1 906 ? 7.359 -0.413 8.620 1.00 52.44 906 VAL A O 1
ATOM 7463 N N . ARG A 1 907 ? 7.647 -0.256 6.409 1.00 44.19 907 ARG A N 1
ATOM 7464 C CA . ARG A 1 907 ? 8.904 -0.999 6.411 1.00 44.19 907 ARG A CA 1
ATOM 7465 C C . ARG A 1 907 ? 9.997 -0.414 7.320 1.00 44.19 907 ARG A C 1
ATOM 7467 O O . ARG A 1 907 ? 10.873 -1.164 7.721 1.00 44.19 907 ARG A O 1
ATOM 7474 N N . LEU A 1 908 ? 9.999 0.884 7.654 1.00 44.12 908 LEU A N 1
ATOM 7475 C CA . LEU A 1 908 ? 11.243 1.530 8.121 1.00 44.12 908 LEU A CA 1
ATOM 7476 C C . LEU A 1 908 ? 11.201 2.389 9.389 1.00 44.12 908 LEU A C 1
ATOM 7478 O O . LEU A 1 908 ? 12.245 2.901 9.792 1.00 44.12 908 LEU A O 1
ATOM 7482 N N . ILE A 1 909 ? 10.072 2.504 10.093 1.00 41.84 909 ILE A N 1
ATOM 7483 C CA . ILE A 1 909 ? 10.128 3.046 11.469 1.00 41.84 909 ILE A CA 1
ATOM 7484 C C . ILE A 1 909 ? 10.734 2.001 12.435 1.00 41.84 909 ILE A C 1
ATOM 7486 O O . ILE A 1 909 ? 11.292 2.357 13.472 1.00 41.84 909 ILE A O 1
ATOM 7490 N N . ILE A 1 910 ? 10.713 0.717 12.059 1.00 42.53 910 ILE A N 1
ATOM 7491 C CA . ILE A 1 910 ? 11.007 -0.414 12.952 1.00 42.53 910 ILE A CA 1
ATOM 7492 C C . ILE A 1 910 ? 12.469 -0.902 12.841 1.00 42.53 910 ILE A C 1
ATOM 7494 O O . ILE A 1 910 ? 13.086 -1.207 13.864 1.00 42.53 910 ILE A O 1
ATOM 7498 N N . ASP A 1 911 ? 13.094 -0.863 11.657 1.00 35.38 911 ASP A N 1
ATOM 7499 C CA . ASP A 1 911 ? 14.451 -1.422 11.466 1.00 35.38 911 ASP A CA 1
ATOM 7500 C C . ASP A 1 911 ? 15.581 -0.616 12.137 1.00 35.38 911 ASP A C 1
ATOM 7502 O O . ASP A 1 911 ? 16.654 -1.154 12.412 1.00 35.38 911 ASP A O 1
ATOM 7506 N N . ASN A 1 912 ? 15.348 0.652 12.492 1.00 35.56 912 ASN A N 1
ATOM 7507 C CA . ASN A 1 912 ? 16.373 1.479 13.140 1.00 35.56 912 ASN A CA 1
ATOM 7508 C C . ASN A 1 912 ? 16.435 1.339 14.673 1.00 35.56 912 ASN A C 1
ATOM 7510 O O . ASN A 1 912 ? 17.315 1.945 15.287 1.00 35.56 912 ASN A O 1
ATOM 7514 N N . SER A 1 913 ? 15.540 0.573 15.320 1.00 33.50 913 SER A N 1
ATOM 7515 C CA . SER A 1 913 ? 15.495 0.526 16.796 1.00 33.50 913 SER A CA 1
ATOM 7516 C C . SER A 1 913 ? 15.424 -0.854 17.459 1.00 33.50 913 SER A C 1
ATOM 7518 O O . SER A 1 913 ? 15.735 -0.952 18.647 1.00 33.50 913 SER A O 1
ATOM 7520 N N . SER A 1 914 ? 15.163 -1.947 16.742 1.00 34.06 914 SER A N 1
ATOM 7521 C CA . SER A 1 914 ? 15.288 -3.288 17.330 1.00 34.06 914 SER A CA 1
ATOM 7522 C C . SER A 1 914 ? 15.352 -4.353 16.248 1.00 34.06 914 SER A C 1
ATOM 7524 O O . SER A 1 914 ? 14.393 -4.511 15.509 1.00 34.06 914 SER A O 1
ATOM 7526 N N . GLY A 1 915 ? 16.458 -5.105 16.183 1.00 31.03 915 GLY A N 1
ATOM 7527 C CA . GLY A 1 915 ? 16.681 -6.215 15.244 1.00 31.03 915 GLY A CA 1
ATOM 7528 C C . GLY A 1 915 ? 15.789 -7.441 15.479 1.00 31.03 915 GLY A C 1
ATOM 7529 O O . GLY A 1 915 ? 16.288 -8.559 15.591 1.00 31.03 915 GLY A O 1
ATOM 7530 N N . VAL A 1 916 ? 14.482 -7.228 15.588 1.00 29.91 916 VAL A N 1
ATOM 7531 C CA . VAL A 1 916 ? 13.442 -8.248 15.630 1.00 29.91 916 VAL A CA 1
ATOM 7532 C C . VAL A 1 916 ? 12.670 -8.119 14.322 1.00 29.91 916 VAL A C 1
ATOM 7534 O O . VAL A 1 916 ? 11.978 -7.131 14.105 1.00 29.91 916 VAL A O 1
ATOM 7537 N N . HIS A 1 917 ? 12.817 -9.113 13.447 1.00 34.78 917 HIS A N 1
ATOM 7538 C CA . HIS A 1 917 ? 11.916 -9.304 12.316 1.00 34.78 917 HIS A CA 1
ATOM 7539 C C . HIS A 1 917 ? 10.520 -9.625 12.867 1.00 34.78 917 HIS A C 1
ATOM 7541 O O . HIS A 1 917 ? 10.260 -10.773 13.222 1.00 34.78 917 HIS A O 1
ATOM 7547 N N . ASP A 1 918 ? 9.653 -8.621 12.983 1.00 36.28 918 ASP A N 1
ATOM 7548 C CA . ASP A 1 918 ? 8.225 -8.819 13.253 1.00 36.28 918 ASP A CA 1
ATOM 7549 C C . ASP A 1 918 ? 7.450 -8.737 11.923 1.00 36.28 918 ASP A C 1
ATOM 7551 O O . ASP A 1 918 ? 7.806 -7.929 11.058 1.00 36.28 918 ASP A O 1
ATOM 7555 N N . PRO A 1 919 ? 6.428 -9.584 11.701 1.00 40.25 919 PRO A N 1
ATOM 7556 C CA . PRO A 1 919 ? 5.784 -9.716 10.404 1.00 40.25 919 PRO A CA 1
ATOM 7557 C C . PRO A 1 919 ? 5.017 -8.442 10.023 1.00 40.25 919 PRO A C 1
ATOM 7559 O O . PRO A 1 919 ? 4.286 -7.844 10.826 1.00 40.25 919 PRO A O 1
ATOM 7562 N N . GLU A 1 920 ? 5.204 -8.041 8.763 1.00 53.78 920 GLU A N 1
ATOM 7563 C CA . GLU A 1 920 ? 4.479 -6.973 8.071 1.00 53.78 920 GLU A CA 1
ATOM 7564 C C . GLU A 1 920 ? 2.974 -7.052 8.383 1.00 53.78 920 GLU A C 1
ATOM 7566 O O . GLU A 1 920 ? 2.431 -8.145 8.512 1.00 53.78 920 GLU A O 1
ATOM 7571 N N . ILE A 1 921 ? 2.266 -5.919 8.508 1.00 57.09 921 ILE A N 1
ATOM 7572 C CA . ILE A 1 921 ? 0.799 -5.957 8.370 1.00 57.09 921 ILE A CA 1
ATOM 7573 C C . ILE A 1 921 ? 0.548 -6.214 6.885 1.00 57.09 921 ILE A C 1
ATOM 7575 O O . ILE A 1 921 ? 0.761 -5.285 6.099 1.00 57.09 921 ILE A O 1
ATOM 7579 N N . PRO A 1 922 ? 0.121 -7.420 6.471 1.00 63.12 922 PRO A N 1
ATOM 7580 C CA . PRO A 1 922 ? -0.117 -7.662 5.064 1.00 63.12 922 PRO A CA 1
ATOM 7581 C C . PRO A 1 922 ? -1.280 -6.784 4.597 1.00 63.12 922 PRO A C 1
ATOM 7583 O O . PRO A 1 922 ? -2.268 -6.578 5.316 1.00 63.12 922 PRO A O 1
ATOM 7586 N N . ILE A 1 923 ? -1.166 -6.275 3.371 1.00 71.31 923 ILE A N 1
ATOM 7587 C CA . ILE A 1 923 ? -2.329 -5.750 2.658 1.00 71.31 923 ILE A CA 1
ATOM 7588 C C . ILE A 1 923 ? -3.311 -6.915 2.505 1.00 71.31 923 ILE A C 1
ATOM 7590 O O . ILE A 1 923 ? -2.910 -8.012 2.120 1.00 71.31 923 ILE A O 1
ATOM 7594 N N . GLN A 1 924 ? -4.581 -6.698 2.851 1.00 71.44 924 GLN A N 1
ATOM 7595 C CA . GLN A 1 924 ? -5.583 -7.765 2.830 1.00 71.44 924 GLN A CA 1
ATOM 7596 C C . GLN A 1 924 ? -5.694 -8.396 1.432 1.00 71.44 924 GLN A C 1
ATOM 7598 O O . GLN A 1 924 ? -5.720 -7.696 0.423 1.00 71.44 924 GLN A O 1
ATOM 7603 N N . GLU A 1 925 ? -5.801 -9.722 1.369 1.00 68.38 925 GLU A N 1
ATOM 7604 C CA . GLU A 1 925 ? -5.817 -10.476 0.107 1.00 68.38 925 GLU A CA 1
ATOM 7605 C C . GLU A 1 925 ? -6.970 -10.052 -0.819 1.00 68.38 925 GLU A C 1
ATOM 7607 O O . GLU A 1 925 ? -6.777 -9.882 -2.017 1.00 68.38 925 GLU A O 1
ATOM 7612 N N . ASN A 1 926 ? -8.139 -9.732 -0.258 1.00 72.50 926 ASN A N 1
ATOM 7613 C CA . ASN A 1 926 ? -9.291 -9.241 -1.021 1.00 72.50 926 ASN A CA 1
ATOM 7614 C C . ASN A 1 926 ? -9.036 -7.889 -1.729 1.00 72.50 926 ASN A C 1
ATOM 7616 O O . ASN A 1 926 ? -9.597 -7.637 -2.792 1.00 72.50 926 ASN A O 1
ATOM 7620 N N . LEU A 1 927 ? -8.194 -7.016 -1.159 1.00 75.56 927 LEU A N 1
ATOM 7621 C CA . LEU A 1 927 ? -7.755 -5.773 -1.808 1.00 75.56 927 LEU A CA 1
ATOM 7622 C C . LEU A 1 927 ? -6.845 -6.074 -3.001 1.00 75.56 927 LEU A C 1
ATOM 7624 O O . LEU A 1 927 ? -6.929 -5.397 -4.026 1.00 75.56 927 LEU A O 1
ATOM 7628 N N . LEU A 1 928 ? -5.983 -7.085 -2.863 1.00 71.62 928 LEU A N 1
ATOM 7629 C CA . LEU A 1 928 ? -5.120 -7.539 -3.946 1.00 71.62 928 LEU A CA 1
ATOM 7630 C C . LEU A 1 928 ? -5.951 -8.154 -5.075 1.00 71.62 928 LEU A C 1
ATOM 7632 O O . LEU A 1 928 ? -5.711 -7.790 -6.217 1.00 71.62 928 LEU A O 1
ATOM 7636 N N . GLU A 1 929 ? -6.959 -8.976 -4.768 1.00 75.06 929 GLU A N 1
ATOM 7637 C CA . GLU A 1 929 ? -7.893 -9.547 -5.754 1.00 75.06 929 GLU A CA 1
ATOM 7638 C C . GLU A 1 929 ? -8.692 -8.477 -6.513 1.00 75.06 929 GLU A C 1
ATOM 7640 O O . GLU A 1 929 ? -8.935 -8.597 -7.716 1.00 75.06 929 GLU A O 1
ATOM 7645 N N . ASP A 1 930 ? -9.136 -7.420 -5.826 1.00 74.25 930 ASP A N 1
ATOM 7646 C CA . ASP A 1 930 ? -9.823 -6.307 -6.482 1.00 74.25 930 ASP A CA 1
ATOM 7647 C C . ASP A 1 930 ? -8.883 -5.494 -7.380 1.00 74.25 930 ASP A C 1
ATOM 7649 O O . ASP A 1 930 ? -9.332 -4.924 -8.378 1.00 74.25 930 ASP A O 1
ATOM 7653 N N . LEU A 1 931 ? -7.583 -5.474 -7.078 1.00 72.69 931 LEU A N 1
ATOM 7654 C CA . LEU A 1 931 ? -6.581 -4.870 -7.946 1.00 72.69 931 LEU A CA 1
ATOM 7655 C C . LEU A 1 931 ? -6.412 -5.662 -9.254 1.00 72.69 931 LEU A C 1
ATOM 7657 O O . LEU A 1 931 ? -6.198 -5.040 -10.286 1.00 72.69 931 LEU A O 1
ATOM 7661 N N . ASP A 1 932 ? -6.575 -6.994 -9.279 1.00 66.75 932 ASP A N 1
ATOM 7662 C CA . ASP A 1 932 ? -6.558 -7.777 -10.539 1.00 66.75 932 ASP A CA 1
ATOM 7663 C C . ASP A 1 932 ? -7.684 -7.385 -11.495 1.00 66.75 932 ASP A C 1
ATOM 7665 O O . ASP A 1 932 ? -7.592 -7.609 -12.701 1.00 66.75 932 ASP A O 1
ATOM 7669 N N . LYS A 1 933 ? -8.773 -6.827 -10.960 1.00 70.69 933 LYS A N 1
ATOM 7670 C CA . LYS A 1 933 ? -9.925 -6.380 -11.750 1.00 70.69 933 LYS A CA 1
ATOM 7671 C C . LYS A 1 933 ? -9.679 -5.024 -12.415 1.00 70.69 933 LYS A C 1
ATOM 7673 O O . LYS A 1 933 ? -10.473 -4.613 -13.262 1.00 70.69 933 LYS A O 1
ATOM 7678 N N . VAL A 1 934 ? -8.617 -4.321 -12.027 1.00 62.28 934 VAL A N 1
ATOM 7679 C CA . VAL A 1 934 ? -8.199 -3.059 -12.629 1.00 62.28 934 VAL A CA 1
ATOM 7680 C C . VAL A 1 934 ? -7.377 -3.342 -13.883 1.00 62.28 934 VAL A C 1
ATOM 7682 O O . VAL A 1 934 ? -6.361 -4.026 -13.825 1.00 62.28 934 VAL A O 1
ATOM 7685 N N . ASP A 1 935 ? -7.786 -2.763 -15.013 1.00 53.25 935 ASP A N 1
ATOM 7686 C CA . ASP A 1 935 ? -7.004 -2.811 -16.251 1.00 53.25 935 ASP A CA 1
ATOM 7687 C C . ASP A 1 935 ? -5.750 -1.919 -16.125 1.00 53.25 935 ASP A C 1
ATOM 7689 O O . ASP A 1 935 ? -5.894 -0.694 -16.007 1.00 53.25 935 ASP A O 1
ATOM 7693 N N . PRO A 1 936 ? -4.527 -2.485 -16.170 1.00 49.47 936 PRO A N 1
ATOM 7694 C CA . PRO A 1 936 ? -3.283 -1.723 -16.054 1.00 49.47 936 PRO A CA 1
ATOM 7695 C C . PRO A 1 936 ? -3.123 -0.657 -17.141 1.00 49.47 936 PRO A C 1
ATOM 7697 O O . PRO A 1 936 ? -2.458 0.351 -16.918 1.00 49.47 936 PRO A O 1
ATOM 7700 N N . ASN A 1 937 ? -3.771 -0.835 -18.297 1.00 41.88 937 ASN A N 1
ATOM 7701 C CA . ASN A 1 937 ? -3.693 0.106 -19.414 1.00 41.88 937 ASN A CA 1
ATOM 7702 C C . ASN A 1 937 ? -4.419 1.437 -19.137 1.00 41.88 937 ASN A C 1
ATOM 7704 O O . ASN A 1 937 ? -4.220 2.407 -19.863 1.00 41.88 937 ASN A O 1
ATOM 7708 N N . ASN A 1 938 ? -5.240 1.504 -18.082 1.00 43.19 938 ASN A N 1
ATOM 7709 C CA . ASN A 1 938 ? -5.906 2.734 -17.639 1.00 43.19 938 ASN A CA 1
ATOM 7710 C C . ASN A 1 938 ? -5.070 3.544 -16.627 1.00 43.19 938 ASN A C 1
ATOM 7712 O O . ASN A 1 938 ? -5.487 4.629 -16.206 1.00 43.19 938 ASN A O 1
ATOM 7716 N N . ILE A 1 939 ? -3.891 3.043 -16.238 1.00 48.03 939 ILE A N 1
ATOM 7717 C CA . ILE A 1 939 ? -2.976 3.708 -15.308 1.00 48.03 939 ILE A CA 1
ATOM 7718 C C . ILE A 1 939 ? -2.020 4.603 -16.106 1.00 48.03 939 ILE A C 1
ATOM 7720 O O . ILE A 1 939 ? -0.938 4.204 -16.526 1.00 48.03 939 ILE A O 1
ATOM 7724 N N . PHE A 1 940 ? -2.419 5.853 -16.304 1.00 45.53 940 PHE A N 1
ATOM 7725 C CA . PHE A 1 940 ? -1.565 6.908 -16.842 1.00 45.53 940 PHE A CA 1
ATOM 7726 C C . PHE A 1 940 ? -0.874 7.631 -15.685 1.00 45.53 940 PHE A C 1
ATOM 7728 O O . PHE A 1 940 ? -1.512 8.422 -14.988 1.00 45.53 940 PHE A O 1
ATOM 7735 N N . LEU A 1 941 ? 0.414 7.361 -15.470 1.00 44.69 941 LEU A N 1
ATOM 7736 C CA . LEU A 1 941 ? 1.265 8.197 -14.626 1.00 44.69 941 LEU A CA 1
ATOM 7737 C C . LEU A 1 941 ? 2.048 9.140 -15.523 1.00 44.69 941 LEU A C 1
ATOM 7739 O O . LEU A 1 941 ? 2.844 8.713 -16.359 1.00 44.69 941 LEU A O 1
ATOM 7743 N N . ASN A 1 942 ? 1.786 10.423 -15.354 1.00 39.28 942 ASN A N 1
ATOM 7744 C CA . ASN A 1 942 ? 2.558 11.458 -15.999 1.00 39.28 942 ASN A CA 1
ATOM 7745 C C . ASN A 1 942 ? 3.828 11.664 -15.142 1.00 39.28 942 ASN A C 1
ATOM 7747 O O . ASN A 1 942 ? 3.777 11.692 -13.914 1.00 39.28 942 ASN A O 1
ATOM 7751 N N . VAL A 1 943 ? 4.989 11.648 -15.802 1.00 36.12 943 VAL A N 1
ATOM 7752 C CA . VAL A 1 943 ? 6.313 11.726 -15.165 1.00 36.12 943 VAL A CA 1
ATOM 7753 C C . VAL A 1 943 ? 6.710 13.191 -15.006 1.00 36.12 943 VAL A C 1
ATOM 7755 O O . VAL A 1 943 ? 6.962 13.856 -16.021 1.00 36.12 943 VAL A O 1
ATOM 7758 N N . ASP A 1 944 ? 6.761 13.660 -13.756 1.00 30.34 944 ASP A N 1
ATOM 7759 C CA . ASP A 1 944 ? 7.184 15.005 -13.350 1.00 30.34 944 ASP A CA 1
ATOM 7760 C C . ASP A 1 944 ? 8.500 15.414 -14.044 1.00 30.34 944 ASP A C 1
ATOM 7762 O O . ASP A 1 944 ? 9.464 14.651 -14.134 1.00 30.34 944 ASP A O 1
ATOM 7766 N N . VAL A 1 945 ? 8.562 16.656 -14.533 1.00 28.39 945 VAL A N 1
ATOM 7767 C CA . VAL A 1 945 ? 9.829 17.285 -14.928 1.00 28.39 945 VAL A CA 1
ATOM 7768 C C . VAL A 1 945 ? 10.317 18.092 -13.729 1.00 28.39 945 VAL A C 1
ATOM 7770 O O . VAL A 1 945 ? 9.604 19.011 -13.316 1.00 28.39 945 VAL A O 1
ATOM 7773 N N . PRO A 1 946 ? 11.530 17.857 -13.196 1.00 27.09 946 PRO A N 1
ATOM 7774 C CA . PRO A 1 946 ? 12.071 18.721 -12.161 1.00 27.09 946 PRO A CA 1
ATOM 7775 C C . PRO A 1 946 ? 12.161 20.154 -12.700 1.00 27.09 946 PRO A C 1
ATOM 7777 O O . PRO A 1 946 ? 12.854 20.445 -13.681 1.00 27.09 946 PRO A O 1
ATOM 7780 N N . ASN A 1 947 ? 11.433 21.069 -12.058 1.00 23.66 947 ASN A N 1
ATOM 7781 C CA . ASN A 1 947 ? 11.576 22.501 -12.278 1.00 23.66 947 ASN A CA 1
ATOM 7782 C C . ASN A 1 947 ? 12.982 22.919 -11.829 1.00 23.66 947 ASN A C 1
ATOM 7784 O O . ASN A 1 947 ? 13.207 23.281 -10.676 1.00 23.66 947 ASN A O 1
ATOM 7788 N N . ILE A 1 948 ? 13.936 22.911 -12.761 1.00 26.72 948 ILE A N 1
ATOM 7789 C CA . ILE A 1 948 ? 15.203 23.624 -12.607 1.00 26.72 948 ILE A CA 1
ATOM 7790 C C . ILE A 1 948 ? 14.876 25.122 -12.650 1.00 26.72 948 ILE A C 1
ATOM 7792 O O . ILE A 1 948 ? 14.947 25.766 -13.697 1.00 26.72 948 ILE A O 1
ATOM 7796 N N . ILE A 1 949 ? 14.512 25.698 -11.505 1.00 23.31 949 ILE A N 1
ATOM 7797 C CA . ILE A 1 949 ? 14.622 27.141 -11.292 1.00 23.31 949 ILE A CA 1
ATOM 7798 C C . ILE A 1 949 ? 15.966 27.381 -10.612 1.00 23.31 949 ILE A C 1
ATOM 7800 O O . ILE A 1 949 ? 16.079 27.515 -9.399 1.00 23.31 949 ILE A O 1
ATOM 7804 N N . ILE A 1 950 ? 17.004 27.460 -11.443 1.00 29.39 950 ILE A N 1
ATOM 7805 C CA . ILE A 1 950 ? 18.204 28.222 -11.108 1.00 29.39 950 ILE A CA 1
ATOM 7806 C C . ILE A 1 950 ? 17.789 29.693 -11.117 1.00 29.39 950 ILE A C 1
ATOM 7808 O O . ILE A 1 950 ? 17.565 30.265 -12.186 1.00 29.39 950 ILE A O 1
ATOM 7812 N N . ARG A 1 951 ? 17.709 30.320 -9.942 1.00 21.31 951 ARG A N 1
ATOM 7813 C CA . ARG A 1 951 ? 17.907 31.767 -9.800 1.00 21.31 951 ARG A CA 1
ATOM 7814 C C . ARG A 1 951 ? 18.703 32.059 -8.528 1.00 21.31 951 ARG A C 1
ATOM 7816 O O . ARG A 1 951 ? 18.142 32.022 -7.443 1.00 21.31 951 ARG A O 1
ATOM 7823 N N . ASN A 1 952 ? 19.997 32.290 -8.779 1.00 26.00 952 ASN A N 1
ATOM 7824 C CA . ASN A 1 952 ? 21.031 33.044 -8.052 1.00 26.00 952 ASN A CA 1
ATOM 7825 C C . ASN A 1 952 ? 20.786 33.449 -6.600 1.00 26.00 952 ASN A C 1
ATOM 7827 O O . ASN A 1 952 ? 19.849 34.244 -6.361 1.00 26.00 952 ASN A O 1
#